Protein AF-A0A7I8VB66-F1 (afdb_monomer)

Mean predicted aligned error: 25.53 Å

Solvent-accessible surface area (backbone atoms only — not comparable to full-atom values): 64543 Å² total; per-residue (Å²): 106,70,71,56,50,54,50,50,53,54,42,41,76,72,72,50,61,94,85,61,55,70,86,65,44,53,62,53,51,50,53,50,50,54,50,51,52,48,54,49,48,53,50,53,50,49,50,53,51,53,50,51,51,50,51,50,52,53,52,49,52,48,51,55,49,53,52,50,51,52,53,50,51,50,52,51,51,50,51,50,50,53,54,48,51,54,48,53,52,50,54,55,48,50,52,50,28,53,53,30,42,74,72,69,37,54,85,45,38,76,44,59,70,70,55,38,50,49,49,54,50,51,51,50,49,52,53,50,51,51,49,50,50,52,53,51,52,58,70,75,66,79,88,67,97,76,49,64,70,59,52,50,51,51,49,49,50,52,50,48,48,52,50,48,52,50,48,50,52,48,49,50,52,47,48,56,49,49,54,51,48,52,52,47,49,52,50,50,52,50,50,50,49,54,50,53,50,51,51,50,52,50,50,51,53,49,53,49,50,52,49,51,51,50,51,52,49,51,53,48,51,51,48,52,48,48,52,49,46,63,63,53,76,61,77,83,87,88,87,89,83,86,85,83,87,85,89,87,90,90,85,89,88,91,90,88,75,92,75,54,66,66,60,47,54,51,51,49,58,50,48,51,52,48,51,51,53,48,51,54,50,50,54,48,54,53,48,51,54,49,54,52,49,54,56,51,52,53,52,49,53,53,50,51,54,52,50,51,53,48,51,53,52,52,53,53,50,50,55,51,49,56,50,51,52,52,50,50,53,48,53,53,51,52,48,52,54,49,51,53,51,49,54,52,51,53,49,53,53,50,56,50,49,52,48,51,51,50,51,52,51,50,51,52,50,52,50,56,50,50,52,53,48,51,53,47,55,53,48,52,52,51,51,54,48,51,52,48,53,50,50,53,49,52,51,48,51,50,50,54,49,54,50,52,50,50,52,50,50,50,57,49,52,52,51,50,51,56,47,50,54,49,51,50,51,52,50,51,54,49,50,53,50,49,51,56,49,48,52,51,48,50,54,49,48,55,55,48,50,59,50,49,56,60,45,51,64,51,52,65,68,61,74,75,74,79,83,86,74,78,96,70,78,92,87,80,90,84,70,84,88,77,74,84,88,81,85,76,88,84,83,82,90,81,88,77,92,65,76,64,59,64,62,50,54,59,49,52,54,51,53,52,51,52,52,52,51,51,50,55,50,50,55,51,52,54,52,50,50,54,49,52,51,50,52,52,50,51,52,54,50,50,52,51,54,52,49,54,51,49,57,49,51,54,49,55,51,49,54,49,51,54,52,49,52,53,50,50,53,49,51,53,53,50,52,52,52,51,54,50,52,52,52,51,51,53,53,49,54,50,52,52,53,53,50,51,51,51,50,55,52,52,50,53,51,52,49,52,52,50,52,53,55,48,53,54,50,55,50,54,51,52,54,52,50,50,54,50,52,53,50,52,51,52,54,50,53,49,51,55,51,52,54,53,52,53,56,57,52,55,66,68,60,75,79,76,84,94,71,91,72,67,63,74,67,51,56,56,55,50,51,54,54,47,54,55,48,50,53,52,46,52,52,51,52,51,50,50,51,52,50,49,54,52,48,51,57,47,49,55,50,48,53,53,53,51,50,52,48,53,53,50,52,54,50,52,53,50,52,52,55,52,49,53,54,48,52,52,51,50,52,54,50,51,53,51,48,54,55,48,49,57,48,49,53,54,49,48,55,50,49,50,56,51,49,52,52,47,51,54,49,52,52,48,48,52,52,50,49,53,51,48,54,48,51,51,50,48,50,49,50,52,52,49,50,49,49,49,52,54,48,54,58,52,46,77,75,54,79,87,72,77,99,78,66,80,80,69,56,65,63,52,60,57,49,55,51,51,53,50,55,50,52,55,50,52,54,53,50,51,55,48,49,54,51,51,51,52,53,49,52,53,50,51,53,50,52,52,52,52,52,51,52,51,49,53,53,50,51,53,50,49,54,52,52,50,53,50,51,53,52,53,53,51,55,50,51,53,50,51,52,53,51,52,52,53,50,51,54,49,53,54,50,54,52,52,51,52,55,53,53,54,53,53,53,55,54,51,52,56,52,55,57,58,60,72,73,69,84,85,87,86,90,73,81,71,72,53,49,60,60,48,46,52,49,47,47,53,47,46,54,49,48,49,51,49,48,53,50,48,49,53,49,49,50,52,49,50,52,52,48,52,51,50,48,52,51,49,52,53,51,50,51,54,50,52,51,51,51,51,51,50,51,54,50,51,53,52,50,51,52,51,52,52,54,50,51,55,50,53,52,52,50,52,52,49,54,50,51,50,50,51,54,51,52,50,51,52,53,51,52,53,52,52,53,49,52,54,51,51,52,51,50,52,52,50,51,54,50,53,52,51,52,50,51,50,51,51,51,50,52,51,51,50,53,50,49,55,50,50,51,52,52,51,53,50,51,48,54,51,50,52,48,52,52,50,52,50,50,52,49,51,51,50,53,48,52,50,49,51,49,50,51,49,50,48,50,50,49,51,67,72,52,80,82,70,81,91,88,80,88,83,89,82,84,89,85,85,79,90,85,78,79,89,82,80,85,88,83,85,91,78,87,80,89,81,90,80,83,89,78,93,74,91,75,84,89,82,94,84,132

Sequence (1151 aa):
MEKIEVIWTKLKERGIEEENEIDQLLPKLWQIINKLENEKSDIEEKHEIEMKEVENYVEHIRKLTDEREALTSDFEKENEALKQENRMLKESSDDIRTMLITENLNEIADSPVNEQIAYLLVERAKLFDDLQVIESSRADSVMDSKSEMHTEHLQSILDAERKRFEKELNEQRASIRIDKEEIKQAHEEEINSIISENEKMQNIINDQSQKINRYQEELKDIRDQNEKLQKKNLINEPRRGSLQGPQTPAALAAVLSSDDLDELKGKIKELDRENSKLSTKFNFTKKELKELKETTDEKIEDLEKTNNGLRNSVSQARCKVEELEADYAKVLEDKRRLEMRVEFAEKQMEDTYEREKMLSIQTKNLKSTGEKIKSRWQKDVNELRAELEEMDEELRVSKEETDSERNVKKGLEEKIKDLEDKIIKLKEDALLKEVTFEERLQSLIQRTSGLEDALKDKEILLETHEKDKILEVQDKEEQIKTLVEKLNEATVLKEDEIDSKLKIETKLSKLCEEKKLVLSKLDQQQDEFKSLEKEFQISKQNFKETFAKLEQSDKEKFDLVATLEEKQTRVEHLTKALSQLEEDNQALAKQLSETMVQHLEAEKSLQYEKEKNKEEREQIQKENHQFTEEKTQMSAEINVLVTKLGQLEEERKQSVETLQVEKRESEKKVRQLIDDLEESKDEYEQQIEHLSVKSDNLCDKLETTQKHLIEAETELQKCYAEIEKSQENYKAERDLRLELERKCDFIQVKLENTSEKKEELENHIDELETANQHLESELMMNTQTKKQTENLMEQRSADTTLALKNTQQELKELQEKSEQLQRDLTKTLVSLQDRETQLKELSVIKEDLQVKNKEVSSLKQQLSDEKSKRGVIFAENENINKELACLRQKESQTSAENCQLQKMLLDLEKRLENMKAQTVSVSSLRQSKEMEKQELHNKMINLEKQLESLENQNLSLVNSNEELSKKYDQLKEKTLLKLAKAKDTFTKEKAKLKSEIERLHSELKLSRSEYVSESSKWTENQVNVKAAADEKRELLLKVTEQEESIRDQGRNLSILQVRAKFLEDENSTLQERINSLSRQKHNLDRILKEYQAERERELNRSLSSAANITSLLPNKISPRSFSNPSTPSSPRGIAGKSRLTEDKEKEIAAT

Secondary structure (DSSP, 8-state):
-HHHHHHHHHHHHTT--TTS-HHHHHHHHHHHHHHHHHHHHHHHHHHHHHHHHHHHHHHHHHHHHHHHHHHHHHHHHHHHHHHHHHHHHHHHHHHHHHHHHHTT-HHHHTS-HHHHHHHHHHHHHHHHHHHHHHHHHHHH----TTSHHHHHHHHHHHHHHHHHHHHHHHHHHHHHHHHHHHHHHHHHHHHHHHHHHHHHHHHHHHHHHHHHHHHHHHHHHHHHHHHHHHHHSSS----------------------SSTHHHHHHHHHHHHHHHHHHHHHHHHHHHHHHHHHHHHHHHHHHHHHHHHHHHHHHHHHHHHHHHHHHHHHHHHHHHHHHHHHHHHHHHHHHHHHHHHHHHHHHHHHHHHHHHHHHHHHHHHHHHHHHHHHHHHHHHHHHHHHHHHHHHHHHHHHHHHHHHHHHHHHHHHHHHHHHHHHHHHHHHHHHHHHHHHHHHHHHHTTTTTSSSSS------SSSSSSSSSS-S----------STTTHHHHHHHHHHHHHHHHHHHHHHHHHHHHHHHHHHHHHHHHHHHHHHHHHHHHHHHHHHHHHHHHHHHHHHHHHHHHHHHHHHHHHHHHHHHHHHHHHHHHHHHHHHHHHHHHHHHHHHHHHHHHHHHHHHHHHHHHHHHHHHHHHHHHHHHHTT-----STHHHHHHHHHHHHHHHHHHHHHHHHHHHHHHHHHHHHHHHHHHHHHHHHHHHHHHHHHHHHHHHHHHHHHHHHHHHHHHHHHHHHHHHHHHHHHHHHHHHHHHHHHHHHHHHHHHHHHHHHHHHHHHHHHHHHHHHHTTS----TTSSHHHHHHHHHHHHHHHHHHHHHHHHHHHHHHHHHHHHHHHHHHHHHHHHHHHHHHHHHHHHHHHHHHHHHHHHHHHHHHHHHHHHHHHHHHHHHHHHHHHHHHHHHHHT------STTTHHHHHHHHHHHHHHHHHHHHHHHHHHHHHHHHHHHHHHHHHHHHHHHHHHHHHHHHHHHHHHHHHHHHHHHHHHHHHHHHHHHHHHHHHHHHHHHHHHHHHHHHHHHHHHHHHHHHHHHHHHHHHHHHHHHHHHHHHHHHHHHHHHHHHHHHHHHHHHHHHHHHHHHHHHHHHHHHSSS---------------------------------------------

Organism: NCBI:txid2664684

Structure (mmCIF, N/CA/C/O backbone):
data_AF-A0A7I8VB66-F1
#
_entry.id   AF-A0A7I8VB66-F1
#
loop_
_atom_site.group_PDB
_atom_site.id
_atom_site.type_symbol
_atom_site.label_atom_id
_atom_site.label_alt_id
_atom_site.label_comp_id
_atom_site.label_asym_id
_atom_site.label_entity_id
_atom_site.label_seq_id
_atom_site.pdbx_PDB_ins_code
_atom_site.Cartn_x
_atom_site.Cartn_y
_atom_site.Cartn_z
_atom_site.occupancy
_atom_site.B_iso_or_equiv
_atom_site.auth_seq_id
_atom_site.auth_comp_id
_atom_site.auth_asym_id
_atom_site.auth_atom_id
_atom_site.pdbx_PDB_model_num
ATOM 1 N N . MET A 1 1 ? -21.779 21.365 -65.910 1.00 56.09 1 MET A N 1
ATOM 2 C CA . MET A 1 1 ? -22.042 20.233 -66.820 1.00 56.09 1 MET A CA 1
ATOM 3 C C . MET A 1 1 ? -22.066 18.934 -66.034 1.00 56.09 1 MET A C 1
ATOM 5 O O . MET A 1 1 ? -23.140 18.382 -65.896 1.00 56.09 1 MET A O 1
ATOM 9 N N . GLU A 1 2 ? -20.980 18.557 -65.363 1.00 59.78 2 GLU A N 1
ATOM 10 C CA . GLU A 1 2 ? -20.873 17.309 -64.577 1.00 59.78 2 GLU A CA 1
ATOM 11 C C . GLU A 1 2 ? -21.979 17.105 -63.515 1.00 59.78 2 GLU A C 1
ATOM 13 O O . GLU A 1 2 ? -22.614 16.060 -63.456 1.00 59.78 2 GLU A O 1
ATOM 18 N N . LYS A 1 3 ? -22.320 18.141 -62.730 1.00 64.06 3 LYS A N 1
ATOM 19 C CA . LYS A 1 3 ? -23.443 18.063 -61.769 1.00 64.06 3 LYS A CA 1
ATOM 20 C C . LYS A 1 3 ? -24.808 17.867 -62.442 1.00 64.06 3 LYS A C 1
ATOM 22 O O . LYS A 1 3 ? -25.685 17.248 -61.854 1.00 64.06 3 LYS A O 1
ATOM 27 N N . ILE A 1 4 ? -24.989 18.406 -63.649 1.00 71.25 4 ILE A N 1
ATOM 28 C CA . ILE A 1 4 ? -26.240 18.284 -64.411 1.00 71.25 4 ILE A CA 1
ATOM 29 C C . ILE A 1 4 ? -26.340 16.879 -64.999 1.00 71.25 4 ILE A C 1
ATOM 31 O O . ILE A 1 4 ? -27.400 16.276 -64.898 1.00 71.25 4 ILE A O 1
ATOM 35 N N . GLU A 1 5 ? -25.239 16.331 -65.519 1.00 74.25 5 GLU A N 1
ATOM 36 C CA . GLU A 1 5 ? -25.182 14.934 -65.959 1.00 74.25 5 GLU A CA 1
ATOM 37 C C . GLU A 1 5 ? -25.497 13.979 -64.811 1.00 74.25 5 GLU A C 1
ATOM 39 O O . GLU A 1 5 ? -26.369 13.139 -64.968 1.00 74.25 5 GLU A O 1
ATOM 44 N N . VAL A 1 6 ? -24.905 14.158 -63.626 1.00 75.88 6 VAL A N 1
ATOM 45 C CA . VAL A 1 6 ? -25.205 13.311 -62.456 1.00 75.88 6 VAL A CA 1
ATOM 46 C C . VAL A 1 6 ? -26.680 13.389 -62.047 1.00 75.88 6 VAL A C 1
ATOM 48 O O . VAL A 1 6 ? -27.283 12.367 -61.717 1.00 75.88 6 VAL A O 1
ATOM 51 N N . ILE A 1 7 ? -27.280 14.583 -62.074 1.00 77.81 7 ILE A N 1
ATOM 52 C CA . ILE A 1 7 ? -28.716 14.748 -61.805 1.00 77.81 7 ILE A CA 1
ATOM 53 C C . ILE A 1 7 ? -29.539 14.028 -62.878 1.00 77.81 7 ILE A C 1
ATOM 55 O O . ILE A 1 7 ? -30.495 13.333 -62.542 1.00 77.81 7 ILE A O 1
ATOM 59 N N . TRP A 1 8 ? -29.147 14.140 -64.147 1.00 78.00 8 TRP A N 1
ATOM 60 C CA . TRP A 1 8 ? -29.839 13.494 -65.259 1.00 78.00 8 TRP A CA 1
ATOM 61 C C . TRP A 1 8 ? -29.769 11.968 -65.175 1.00 78.00 8 TRP A C 1
ATOM 63 O O . TRP A 1 8 ? -30.792 11.299 -65.305 1.00 78.00 8 TRP A O 1
ATOM 73 N N . THR A 1 9 ? -28.602 11.409 -64.847 1.00 80.25 9 THR A N 1
ATOM 74 C CA . THR A 1 9 ? -28.422 9.967 -64.641 1.00 80.25 9 THR A CA 1
ATOM 75 C C . THR A 1 9 ? -29.297 9.460 -63.496 1.00 80.25 9 THR A C 1
ATOM 77 O O . THR A 1 9 ? -29.998 8.465 -63.660 1.00 80.25 9 THR A O 1
ATOM 80 N N . LYS A 1 10 ? -29.360 10.190 -62.373 1.00 79.12 10 LYS A N 1
ATOM 81 C CA . LYS A 1 10 ? -30.215 9.829 -61.227 1.00 79.12 10 LYS A CA 1
ATOM 82 C C . LYS A 1 10 ? -31.711 9.926 -61.534 1.00 79.12 10 LYS A C 1
ATOM 84 O O . LYS A 1 10 ? -32.491 9.106 -61.052 1.00 79.12 10 LYS A O 1
ATOM 89 N N . LEU A 1 11 ? -32.131 10.917 -62.322 1.00 80.88 11 LEU A N 1
ATOM 90 C CA . LEU A 1 11 ? -33.522 11.026 -62.775 1.00 80.88 11 LEU A CA 1
ATOM 91 C C . LEU A 1 11 ? -33.886 9.861 -63.706 1.00 80.88 11 LEU A C 1
ATOM 93 O O . LEU A 1 11 ? -34.965 9.282 -63.565 1.00 80.88 11 LEU A O 1
ATOM 97 N N . LYS A 1 12 ? -32.955 9.456 -64.576 1.00 80.38 12 LYS A N 1
ATOM 98 C CA . LYS A 1 12 ? -33.111 8.304 -65.467 1.00 80.38 12 LYS A CA 1
ATOM 99 C C . LYS A 1 12 ? -33.205 6.981 -64.703 1.00 80.38 12 LYS A C 1
ATOM 101 O O . LYS A 1 12 ? -34.107 6.193 -64.967 1.00 80.38 12 LYS A O 1
ATOM 106 N N . GLU A 1 13 ? -32.357 6.773 -63.695 1.00 82.00 13 GLU A N 1
ATOM 107 C CA . GLU A 1 13 ? -32.423 5.613 -62.785 1.00 82.00 13 GLU A CA 1
ATOM 108 C C . GLU A 1 13 ? -33.748 5.541 -62.009 1.00 82.00 13 GLU A C 1
ATOM 110 O O . GLU A 1 13 ? -34.241 4.454 -61.711 1.00 82.00 13 GLU A O 1
ATOM 115 N N . ARG A 1 14 ? -34.367 6.694 -61.722 1.00 79.75 14 ARG A N 1
ATOM 116 C CA . ARG A 1 14 ? -35.687 6.789 -61.076 1.00 79.75 14 ARG A CA 1
ATOM 117 C C . ARG A 1 14 ? -36.862 6.735 -62.072 1.00 79.75 14 ARG A C 1
ATOM 119 O O . ARG A 1 14 ? -38.003 6.973 -61.675 1.00 79.75 14 ARG A O 1
ATOM 126 N N . GLY A 1 15 ? -36.610 6.374 -63.334 1.00 79.00 15 GLY A N 1
ATOM 127 C CA . GLY A 1 15 ? -37.636 6.084 -64.344 1.00 79.00 15 GLY A CA 1
ATOM 128 C C . GLY A 1 15 ? -38.181 7.305 -65.094 1.00 79.00 15 GLY A C 1
ATOM 129 O O . GLY A 1 15 ? -39.300 7.248 -65.618 1.00 79.00 15 GLY A O 1
ATOM 130 N N . ILE A 1 16 ? -37.431 8.414 -65.124 1.00 80.12 16 ILE A N 1
ATOM 131 C CA . ILE A 1 16 ? -37.715 9.572 -65.981 1.00 80.12 16 ILE A CA 1
ATOM 132 C C . ILE A 1 16 ? -36.884 9.448 -67.263 1.00 80.12 16 ILE A C 1
ATOM 134 O O . ILE A 1 16 ? -35.685 9.709 -67.278 1.00 80.12 16 ILE A O 1
ATOM 138 N N . GLU A 1 17 ? -37.536 9.031 -68.345 1.00 80.12 17 GLU A N 1
ATOM 139 C CA . GLU A 1 17 ? -36.963 8.986 -69.696 1.00 80.12 17 GLU A CA 1
ATOM 140 C C . GLU A 1 17 ? -37.306 10.264 -70.479 1.00 80.12 17 GLU A C 1
ATOM 142 O O . GLU A 1 17 ? -38.350 10.877 -70.237 1.00 80.12 17 GLU A O 1
ATOM 147 N N . GLU A 1 18 ? -36.447 10.644 -71.431 1.00 75.19 18 GLU A N 1
ATOM 148 C CA . GLU A 1 18 ? -36.572 11.860 -72.261 1.00 75.19 18 GLU A CA 1
ATOM 149 C C . GLU A 1 18 ? -37.839 11.899 -73.137 1.00 75.19 18 GLU A C 1
ATOM 151 O O . GLU A 1 18 ? -38.258 12.978 -73.546 1.00 75.19 18 GLU A O 1
ATOM 156 N N . GLU A 1 19 ? -38.475 10.751 -73.391 1.00 73.31 19 GLU A N 1
ATOM 157 C CA . GLU A 1 19 ? -39.644 10.623 -74.277 1.00 73.31 19 GLU A CA 1
ATOM 158 C C . GLU A 1 19 ? -41.003 10.765 -73.560 1.00 73.31 19 GLU A C 1
ATOM 160 O O . GLU A 1 19 ? -42.050 10.707 -74.203 1.00 73.31 19 GLU A O 1
ATOM 165 N N . ASN A 1 20 ? -41.028 10.955 -72.235 1.00 74.69 20 ASN A N 1
ATOM 166 C CA . ASN A 1 20 ? -42.288 11.081 -71.495 1.00 74.69 20 ASN A CA 1
ATOM 167 C C . ASN A 1 20 ? -42.969 12.441 -71.750 1.00 74.69 20 ASN A C 1
ATOM 169 O O . ASN A 1 20 ? -42.343 13.495 -71.637 1.00 74.69 20 ASN A O 1
ATOM 173 N N . GLU A 1 21 ? -44.279 12.436 -72.015 1.00 76.62 21 GLU A N 1
ATOM 174 C CA . GLU A 1 21 ? -45.074 13.666 -72.131 1.00 76.62 21 GLU A CA 1
ATOM 175 C C . GLU A 1 21 ? -45.091 14.459 -70.808 1.00 76.62 21 GLU A C 1
ATOM 177 O O . GLU A 1 21 ? -45.104 13.887 -69.714 1.00 76.62 21 GLU A O 1
ATOM 182 N N . ILE A 1 22 ? -45.128 15.795 -70.905 1.00 76.94 22 ILE A N 1
ATOM 183 C CA . ILE A 1 22 ? -45.029 16.729 -69.763 1.00 76.94 22 ILE A CA 1
ATOM 184 C C . ILE A 1 22 ? -46.065 16.419 -68.666 1.00 76.94 22 ILE A C 1
ATOM 186 O O . ILE A 1 22 ? -45.734 16.458 -67.478 1.00 76.94 22 ILE A O 1
ATOM 190 N N . ASP A 1 23 ? -47.283 16.027 -69.051 1.00 78.44 23 ASP A N 1
ATOM 191 C CA . ASP A 1 23 ? -48.373 15.701 -68.120 1.00 78.44 23 ASP A CA 1
ATOM 192 C C . ASP A 1 23 ? -48.104 14.429 -67.290 1.00 78.44 23 ASP A C 1
ATOM 194 O O . ASP A 1 23 ? -48.623 14.282 -66.183 1.00 78.44 23 ASP A O 1
ATOM 198 N N . GLN A 1 24 ? -47.246 13.524 -67.777 1.00 77.06 24 GLN A N 1
ATOM 199 C CA . GLN A 1 24 ? -46.827 12.312 -67.060 1.00 77.06 24 GLN A CA 1
ATOM 200 C C . GLN A 1 24 ? -45.548 12.529 -66.235 1.00 77.06 24 GLN A C 1
ATOM 202 O O . GLN A 1 24 ? -45.310 11.818 -65.253 1.00 77.06 24 GLN A O 1
ATOM 207 N N . LEU A 1 25 ? -44.729 13.515 -66.612 1.00 80.12 25 LEU A N 1
ATOM 208 C CA . LEU A 1 25 ? -43.494 13.874 -65.914 1.00 80.12 25 LEU A CA 1
ATOM 209 C C . LEU A 1 25 ? -43.757 14.600 -64.594 1.00 80.12 25 LEU A C 1
ATOM 211 O O . LEU A 1 25 ? -43.075 14.328 -63.605 1.00 80.12 25 LEU A O 1
ATOM 215 N N . LEU A 1 26 ? -44.751 15.492 -64.550 1.00 80.38 26 LEU A N 1
ATOM 216 C CA . LEU A 1 26 ? -44.993 16.343 -63.382 1.00 80.38 26 LEU A CA 1
ATOM 217 C C . LEU A 1 26 ? -45.338 15.547 -62.101 1.00 80.38 26 LEU A C 1
ATOM 219 O O . LEU A 1 26 ? -44.709 15.805 -61.072 1.00 80.38 26 LEU A O 1
ATOM 223 N N . PRO A 1 27 ? -46.236 14.536 -62.121 1.00 82.75 27 PRO A N 1
ATOM 224 C CA . PRO A 1 27 ? -46.526 13.732 -60.931 1.00 82.75 27 PRO A CA 1
ATOM 225 C C . PRO A 1 27 ? -45.334 12.877 -60.479 1.00 82.75 27 PRO A C 1
ATOM 227 O O . PRO A 1 27 ? -45.107 12.727 -59.279 1.00 82.75 27 PRO A O 1
ATOM 230 N N . LYS A 1 28 ? -44.547 12.338 -61.425 1.00 81.69 28 LYS A N 1
ATOM 231 C CA . LYS A 1 28 ? -43.340 11.546 -61.127 1.00 81.69 28 LYS A CA 1
ATOM 232 C C . LYS A 1 28 ? -42.242 12.409 -60.501 1.00 81.69 28 LYS A C 1
ATOM 234 O O . LYS A 1 28 ? -41.645 12.003 -59.508 1.00 81.69 28 LYS A O 1
ATOM 239 N N . LEU A 1 29 ? -42.014 13.612 -61.034 1.00 83.12 29 LEU A N 1
ATOM 240 C CA . LEU A 1 29 ? -41.083 14.585 -60.457 1.00 83.12 29 LEU A CA 1
ATOM 241 C C . LEU A 1 29 ? -41.515 15.001 -59.051 1.00 83.12 29 LEU A C 1
ATOM 243 O O . LEU A 1 29 ? -40.682 15.013 -58.152 1.00 83.12 29 LEU A O 1
ATOM 247 N N . TRP A 1 30 ? -42.806 15.260 -58.831 1.00 85.25 30 TRP A N 1
ATOM 248 C CA . TRP A 1 30 ? -43.319 15.598 -57.502 1.00 85.25 30 TRP A CA 1
ATOM 249 C C . TRP A 1 30 ? -43.159 14.444 -56.500 1.00 85.25 30 TRP A C 1
ATOM 251 O O . TRP A 1 30 ? -42.722 14.661 -55.374 1.00 85.25 30 TRP A O 1
ATOM 261 N N . GLN A 1 31 ? -43.404 13.195 -56.916 1.00 84.69 31 GLN A N 1
ATOM 262 C CA . GLN A 1 31 ? -43.119 12.019 -56.083 1.00 84.69 31 GLN A CA 1
ATOM 263 C C . GLN A 1 31 ? -41.629 11.873 -55.752 1.00 84.69 31 GLN A C 1
ATOM 265 O O . GLN A 1 31 ? -41.290 11.490 -54.635 1.00 84.69 31 GLN A O 1
ATOM 270 N N . ILE A 1 32 ? -40.737 12.155 -56.704 1.00 84.62 32 ILE A N 1
ATOM 271 C CA . ILE A 1 32 ? -39.287 12.110 -56.478 1.00 84.62 32 ILE A CA 1
ATOM 272 C C . ILE A 1 32 ? -38.851 13.227 -55.532 1.00 84.62 32 ILE A C 1
ATOM 274 O O . ILE A 1 32 ? -38.048 12.956 -54.645 1.00 84.62 32 ILE A O 1
ATOM 278 N N . ILE A 1 33 ? -39.389 14.439 -55.688 1.00 84.88 33 ILE A N 1
ATOM 279 C CA . ILE A 1 33 ? -39.122 15.567 -54.789 1.00 84.88 33 ILE A CA 1
ATOM 280 C C . ILE A 1 33 ? -39.576 15.218 -53.373 1.00 84.88 33 ILE A C 1
ATOM 282 O O . ILE A 1 33 ? -38.753 15.276 -52.471 1.00 84.88 33 ILE A O 1
ATOM 286 N N . ASN A 1 34 ? -40.803 14.725 -53.185 1.00 85.12 34 ASN A N 1
ATOM 287 C CA . ASN A 1 34 ? -41.283 14.321 -51.860 1.00 85.12 34 ASN A CA 1
ATOM 288 C C . ASN A 1 34 ? -40.441 13.187 -51.253 1.00 85.12 34 ASN A C 1
ATOM 290 O O . ASN A 1 34 ? -40.174 13.186 -50.056 1.00 85.12 34 ASN A O 1
ATOM 294 N N . LYS A 1 35 ? -39.993 12.214 -52.062 1.00 84.50 35 LYS A N 1
ATOM 295 C CA . LYS A 1 35 ? -39.074 11.167 -51.584 1.00 84.50 35 LYS A CA 1
ATOM 296 C C . LYS A 1 35 ? -37.725 11.742 -51.163 1.00 84.50 35 LYS A C 1
ATOM 298 O O . LYS A 1 35 ? -37.205 11.320 -50.143 1.00 84.50 35 LYS A O 1
ATOM 303 N N . LEU A 1 36 ? -37.173 12.692 -51.919 1.00 84.88 36 LEU A N 1
ATOM 304 C CA . LEU A 1 36 ? -35.918 13.363 -51.572 1.00 84.88 36 LEU A CA 1
ATOM 305 C C . LEU A 1 36 ? -36.068 14.267 -50.344 1.00 84.88 36 LEU A C 1
ATOM 307 O O . LEU A 1 36 ? -35.139 14.351 -49.552 1.00 84.88 36 LEU A O 1
ATOM 311 N N . GLU A 1 37 ? -37.212 14.928 -50.175 1.00 86.06 37 GLU A N 1
ATOM 312 C CA . GLU A 1 37 ? -37.521 15.724 -48.985 1.00 86.06 37 GLU A CA 1
ATOM 313 C C . GLU A 1 37 ? -37.635 14.836 -47.742 1.00 86.06 37 GLU A C 1
ATOM 315 O O . GLU A 1 37 ? -37.053 15.170 -46.714 1.00 86.06 37 GLU A O 1
ATOM 320 N N . ASN A 1 38 ? -38.276 13.669 -47.855 1.00 86.75 38 ASN A N 1
ATOM 321 C CA . ASN A 1 38 ? -38.321 12.682 -46.774 1.00 86.75 38 ASN A CA 1
ATOM 322 C C . ASN A 1 38 ? -36.933 12.081 -46.488 1.00 86.75 38 ASN A C 1
ATOM 324 O O . ASN A 1 38 ? -36.514 12.061 -45.340 1.00 86.75 38 ASN A O 1
ATOM 328 N N . GLU A 1 39 ? -36.177 11.669 -47.516 1.00 87.06 39 GLU A N 1
ATOM 329 C CA . GLU A 1 39 ? -34.798 11.168 -47.364 1.00 87.06 39 GLU A CA 1
ATOM 330 C C . GLU A 1 39 ? -33.891 12.222 -46.704 1.00 87.06 39 GLU A C 1
ATOM 332 O O . GLU A 1 39 ? -33.048 11.890 -45.874 1.00 87.06 39 GLU A O 1
ATOM 337 N N . LYS A 1 40 ? -34.071 13.504 -47.046 1.00 87.31 40 LYS A N 1
ATOM 338 C CA . LYS A 1 40 ? -33.360 14.617 -46.413 1.00 87.31 40 LYS A CA 1
ATOM 339 C C . LYS A 1 40 ? -33.763 14.774 -44.943 1.00 87.31 40 LYS A C 1
ATOM 341 O O . LYS A 1 40 ? -32.874 14.923 -44.113 1.00 87.31 40 LYS A O 1
ATOM 346 N N . SER A 1 41 ? -35.058 14.713 -44.632 1.00 89.56 41 SER A N 1
ATOM 347 C CA . SER A 1 41 ? -35.564 14.770 -43.254 1.00 89.56 41 SER A CA 1
ATOM 348 C C . SER A 1 41 ? -35.017 13.619 -42.403 1.00 89.56 41 SER A C 1
ATOM 350 O O . SER A 1 41 ? -34.564 13.857 -41.290 1.00 89.56 41 SER A O 1
ATOM 352 N N . ASP A 1 42 ? -34.981 12.396 -42.939 1.00 87.88 42 ASP A N 1
ATOM 353 C CA . ASP A 1 42 ? -34.438 11.222 -42.243 1.00 87.88 42 ASP A CA 1
ATOM 354 C C . ASP A 1 42 ? -32.928 11.367 -41.974 1.00 87.88 42 ASP A C 1
ATOM 356 O O . ASP A 1 42 ? -32.422 10.901 -40.953 1.00 87.88 42 ASP A O 1
ATOM 360 N N . ILE A 1 43 ? -32.183 11.997 -42.891 1.00 90.31 43 ILE A N 1
ATOM 361 C CA . ILE A 1 43 ? -30.755 12.294 -42.699 1.00 90.31 43 ILE A CA 1
ATOM 362 C C . ILE A 1 43 ? -30.564 13.389 -41.645 1.00 90.31 43 ILE A C 1
ATOM 364 O O . ILE A 1 43 ? -29.657 13.273 -40.826 1.00 90.31 43 ILE A O 1
ATOM 368 N N . GLU A 1 44 ? -31.397 14.432 -41.644 1.00 91.00 44 GLU A N 1
ATOM 369 C CA . GLU A 1 44 ? -31.360 15.490 -40.626 1.00 91.00 44 GLU A CA 1
ATOM 370 C C . GLU A 1 44 ? -31.681 14.930 -39.230 1.00 91.00 44 GLU A C 1
ATOM 372 O O . GLU A 1 44 ? -30.962 15.236 -38.281 1.00 91.00 44 GLU A O 1
ATOM 377 N N . GLU A 1 45 ? -32.673 14.040 -39.113 1.00 91.50 45 GLU A N 1
ATOM 378 C CA . GLU A 1 45 ? -33.009 13.357 -37.857 1.00 91.50 45 GLU A CA 1
ATOM 379 C C . GLU A 1 45 ? -31.868 12.444 -37.384 1.00 91.50 45 GLU A C 1
ATOM 381 O O . GLU A 1 45 ? -31.470 12.507 -36.220 1.00 91.50 45 GLU A O 1
ATOM 386 N N . LYS A 1 46 ? -31.276 11.645 -38.284 1.00 90.44 46 LYS A N 1
ATOM 387 C CA . LYS A 1 46 ? -30.100 10.821 -37.953 1.00 90.44 46 LYS A CA 1
ATOM 388 C C . LYS A 1 46 ? -28.918 11.668 -37.501 1.00 90.44 46 LYS A C 1
ATOM 390 O O . LYS A 1 46 ? -28.296 11.340 -36.499 1.00 90.44 46 LYS A O 1
ATOM 395 N N . HIS A 1 47 ? -28.647 12.772 -38.191 1.00 91.69 47 HIS A N 1
ATOM 396 C CA . HIS A 1 47 ? -27.584 13.694 -37.809 1.00 91.69 47 HIS A CA 1
ATOM 397 C C . HIS A 1 47 ? -27.867 14.352 -36.448 1.00 91.69 47 HIS A C 1
ATOM 399 O O . HIS A 1 47 ? -26.947 14.539 -35.660 1.00 91.69 47 HIS A O 1
ATOM 405 N N . GLU A 1 48 ? -29.121 14.681 -36.122 1.00 92.00 48 GLU A N 1
ATOM 406 C CA . GLU A 1 48 ? -29.482 15.202 -34.796 1.00 92.00 48 GLU A CA 1
ATOM 407 C C . GLU A 1 48 ? -29.278 14.156 -33.687 1.00 92.00 48 GLU A C 1
ATOM 409 O O . GLU A 1 48 ? -28.805 14.496 -32.601 1.00 92.00 48 GLU A O 1
ATOM 414 N N . ILE A 1 49 ? -29.592 12.885 -33.956 1.00 92.12 49 ILE A N 1
ATOM 415 C CA . ILE A 1 49 ? -29.346 11.777 -33.023 1.00 92.12 49 ILE A CA 1
ATOM 416 C C . ILE A 1 49 ? -27.841 11.573 -32.821 1.00 92.12 49 ILE A C 1
ATOM 418 O O . ILE A 1 49 ? -27.387 11.552 -31.679 1.00 92.12 49 ILE A O 1
ATOM 422 N N . GLU A 1 50 ? -27.061 11.508 -33.902 1.00 91.56 50 GLU A N 1
ATOM 423 C CA . GLU A 1 50 ? -25.599 11.384 -33.836 1.00 91.56 50 GLU A CA 1
ATOM 424 C C . GLU A 1 50 ? -24.969 12.566 -33.080 1.00 91.56 50 GLU A C 1
ATOM 426 O O . GLU A 1 50 ? -24.098 12.368 -32.234 1.00 91.56 50 GLU A O 1
ATOM 431 N N . MET A 1 51 ? -25.450 13.796 -33.297 1.00 91.50 51 MET A N 1
ATOM 432 C CA . MET A 1 51 ? -24.988 14.971 -32.550 1.00 91.50 51 MET A CA 1
ATOM 433 C C . MET A 1 51 ? -25.318 14.882 -31.055 1.00 91.50 51 MET A C 1
ATOM 435 O O . MET A 1 51 ? -24.459 15.202 -30.236 1.00 91.50 51 MET A O 1
ATOM 439 N N . LYS A 1 52 ? -26.510 14.397 -30.681 1.00 93.12 52 LYS A N 1
ATOM 440 C CA . LYS A 1 52 ? -26.872 14.156 -29.271 1.00 93.12 52 LYS A CA 1
ATOM 441 C C . LYS A 1 52 ? -26.013 13.065 -28.635 1.00 93.12 52 LYS A C 1
ATOM 443 O O . LYS A 1 52 ? -25.637 13.182 -27.472 1.00 93.12 52 LYS A O 1
ATOM 448 N N . GLU A 1 53 ? -25.682 12.010 -29.373 1.00 92.06 53 GLU A N 1
ATOM 449 C CA . GLU A 1 53 ? -24.768 10.969 -28.896 1.00 92.06 53 GLU A CA 1
ATOM 450 C C . GLU A 1 53 ? -23.360 11.530 -28.672 1.00 92.06 53 GLU A C 1
ATOM 452 O O . GLU A 1 53 ? -22.774 11.297 -27.615 1.00 92.06 53 GLU A O 1
ATOM 457 N N . VAL A 1 54 ? -22.843 12.340 -29.602 1.00 95.38 54 VAL A N 1
ATOM 458 C CA . VAL A 1 54 ? -21.557 13.037 -29.440 1.00 95.38 54 VAL A CA 1
ATOM 459 C C . VAL A 1 54 ? -21.584 13.975 -28.230 1.00 95.38 54 VAL A C 1
ATOM 461 O O . VAL A 1 54 ? -20.639 13.965 -27.443 1.00 95.38 54 VAL A O 1
ATOM 464 N N . GLU A 1 55 ? -22.657 14.742 -28.029 1.00 92.94 55 GLU A N 1
ATOM 465 C CA . GLU A 1 55 ? -22.828 15.593 -26.844 1.00 92.94 55 GLU A CA 1
ATOM 466 C C . GLU A 1 55 ? -22.815 14.773 -25.545 1.00 92.94 55 GLU A C 1
ATOM 468 O O . GLU A 1 55 ? -22.100 15.134 -24.606 1.00 92.94 55 GLU A O 1
ATOM 473 N N . ASN A 1 56 ? -23.503 13.627 -25.516 1.00 91.31 56 ASN A N 1
ATOM 474 C CA . ASN A 1 56 ? -23.494 12.709 -24.374 1.00 91.31 56 ASN A CA 1
ATOM 475 C C . ASN A 1 56 ? -22.094 12.125 -24.108 1.00 91.31 56 ASN A C 1
ATOM 477 O O . ASN A 1 56 ? -21.671 12.048 -22.952 1.00 91.31 56 ASN A O 1
ATOM 481 N N . TYR A 1 57 ? -21.344 11.745 -25.150 1.00 95.06 57 TYR A N 1
ATOM 482 C CA . TYR A 1 57 ? -19.961 11.277 -25.003 1.00 95.06 57 TYR A CA 1
ATOM 483 C C . TYR A 1 57 ? -19.035 12.384 -24.492 1.00 95.06 57 TYR A C 1
ATOM 485 O O . TYR A 1 57 ? -18.206 12.133 -23.618 1.00 95.06 57 TYR A O 1
ATOM 493 N N . VAL A 1 58 ? -19.193 13.616 -24.981 1.00 95.44 58 VAL A N 1
ATOM 494 C CA . VAL A 1 58 ? -18.431 14.776 -24.499 1.00 95.44 58 VAL A CA 1
ATOM 495 C C . VAL A 1 58 ? -18.753 15.070 -23.033 1.00 95.44 58 VAL A C 1
ATOM 497 O O . VAL A 1 58 ? -17.838 15.340 -22.256 1.00 95.44 58 VAL A O 1
ATOM 500 N N . GLU A 1 59 ? -20.020 14.985 -22.621 1.00 93.12 59 GLU A N 1
ATOM 501 C CA . GLU A 1 59 ? -20.404 15.161 -21.217 1.00 93.12 59 GLU A CA 1
ATOM 502 C C . GLU A 1 59 ? -19.840 14.043 -20.327 1.00 93.12 59 GLU A C 1
ATOM 504 O O . GLU A 1 59 ? -19.345 14.319 -19.233 1.00 93.12 59 GLU A O 1
ATOM 509 N N . HIS A 1 60 ? -19.841 12.794 -20.799 1.00 93.62 60 HIS A N 1
ATOM 510 C CA . HIS A 1 60 ? -19.228 11.681 -20.076 1.00 93.62 60 HIS A CA 1
ATOM 511 C C . HIS A 1 60 ? -17.709 11.855 -19.921 1.00 93.62 60 HIS A C 1
ATOM 513 O O . HIS A 1 60 ? -17.185 11.674 -18.824 1.00 93.62 60 HIS A O 1
ATOM 519 N N . ILE A 1 61 ? -17.008 12.287 -20.977 1.00 90.56 61 ILE A N 1
ATOM 520 C CA . ILE A 1 61 ? -15.572 12.601 -20.914 1.00 90.56 61 ILE A CA 1
ATOM 521 C C . ILE A 1 61 ? -15.306 13.743 -19.927 1.00 90.56 61 ILE A C 1
ATOM 523 O O . ILE A 1 61 ? -14.344 13.661 -19.165 1.00 90.56 61 ILE A O 1
ATOM 527 N N . ARG A 1 62 ? -16.153 14.784 -19.895 1.00 92.88 62 ARG A N 1
ATOM 528 C CA . ARG A 1 62 ? -16.042 15.865 -18.898 1.00 92.88 62 ARG A CA 1
ATOM 529 C C . ARG A 1 62 ? -16.182 15.331 -17.475 1.00 92.88 62 ARG A C 1
ATOM 531 O O . ARG A 1 62 ? -15.295 15.584 -16.675 1.00 92.88 62 ARG A O 1
ATOM 538 N N . LYS A 1 63 ? -17.201 14.512 -17.193 1.00 89.81 63 LYS A N 1
ATOM 539 C CA . LYS A 1 63 ? -17.387 13.889 -15.867 1.00 89.81 63 LYS A CA 1
ATOM 540 C C . LYS A 1 63 ? -16.184 13.039 -15.450 1.00 89.81 63 LYS A C 1
ATOM 542 O O . LYS A 1 63 ? -15.688 13.207 -14.345 1.00 89.81 63 LYS A O 1
ATOM 547 N N . LEU A 1 64 ? -15.659 12.199 -16.346 1.00 90.44 64 LEU A N 1
ATOM 548 C CA . LEU A 1 64 ? -14.452 11.406 -16.073 1.00 90.44 64 LEU A CA 1
ATOM 549 C C . LEU A 1 64 ? -13.208 12.280 -15.847 1.00 90.44 64 LEU A C 1
ATOM 551 O O . LEU A 1 64 ? -12.317 11.909 -15.084 1.00 90.44 64 LEU A O 1
ATOM 555 N N . THR A 1 65 ? -13.128 13.431 -16.519 1.00 91.75 65 THR A N 1
ATOM 556 C CA . THR A 1 65 ? -12.034 14.392 -16.328 1.00 91.75 65 THR A CA 1
ATOM 557 C C . THR A 1 65 ? -12.143 15.063 -14.961 1.00 91.75 65 THR A C 1
ATOM 559 O O . THR A 1 65 ? -11.158 15.071 -14.228 1.00 91.75 65 THR A O 1
ATOM 562 N N . ASP A 1 66 ? -13.338 15.511 -14.572 1.00 91.44 66 ASP A N 1
ATOM 563 C CA . ASP A 1 66 ? -13.605 16.107 -13.258 1.00 91.44 66 ASP A CA 1
ATOM 564 C C . ASP A 1 66 ? -13.338 15.101 -12.119 1.00 91.44 66 ASP A C 1
ATOM 566 O O . ASP A 1 66 ? -12.713 15.441 -11.115 1.00 91.44 66 ASP A O 1
ATOM 570 N N . GLU A 1 67 ? -13.742 13.835 -12.283 1.00 91.94 67 GLU A N 1
ATOM 571 C CA . GLU A 1 67 ? -13.457 12.752 -11.328 1.00 91.94 67 GLU A CA 1
ATOM 572 C C . GLU A 1 67 ? -11.950 12.480 -11.199 1.00 91.94 67 GLU A C 1
ATOM 574 O O . GLU A 1 67 ? -11.434 12.316 -10.091 1.00 91.94 67 GLU A O 1
ATOM 579 N N . ARG A 1 68 ? -11.214 12.480 -12.319 1.00 95.50 68 ARG A N 1
ATOM 580 C CA . ARG A 1 68 ? -9.751 12.338 -12.315 1.00 95.50 68 ARG A CA 1
ATOM 581 C C . ARG A 1 68 ? -9.069 13.519 -11.622 1.00 95.50 68 ARG A C 1
ATOM 583 O O . ARG A 1 68 ? -8.106 13.303 -10.884 1.00 95.50 68 ARG A O 1
ATOM 590 N N . GLU A 1 69 ? -9.526 14.745 -11.859 1.00 91.25 69 GLU A N 1
ATOM 591 C CA . GLU A 1 69 ? -8.995 15.947 -11.205 1.00 91.25 69 GLU A CA 1
ATOM 592 C C . GLU A 1 69 ? -9.278 15.938 -9.698 1.00 91.25 69 GLU A C 1
ATOM 594 O O . GLU A 1 69 ? -8.371 16.209 -8.909 1.00 91.25 69 GLU A O 1
ATOM 599 N N . ALA A 1 70 ? -10.481 15.531 -9.281 1.00 92.56 70 ALA A N 1
ATOM 600 C CA . ALA A 1 70 ? -10.830 15.364 -7.872 1.00 92.56 70 ALA A CA 1
ATOM 601 C C . ALA A 1 70 ? -9.936 14.320 -7.179 1.00 92.56 70 ALA A C 1
ATOM 603 O O . ALA A 1 70 ? -9.345 14.614 -6.141 1.00 92.56 70 ALA A O 1
ATOM 604 N N . LEU A 1 71 ? -9.749 13.145 -7.795 1.00 92.44 71 LEU A N 1
ATOM 605 C CA . LEU A 1 71 ? -8.844 12.109 -7.282 1.00 92.44 71 LEU A CA 1
ATOM 606 C C . LEU A 1 71 ? -7.391 12.589 -7.206 1.00 92.44 71 LEU A C 1
ATOM 608 O O . LEU A 1 71 ? -6.694 12.302 -6.236 1.00 92.44 71 LEU A O 1
ATOM 612 N N . THR A 1 72 ? -6.928 13.334 -8.213 1.00 90.19 72 THR A N 1
ATOM 613 C CA . THR A 1 72 ? -5.570 13.899 -8.216 1.00 90.19 72 THR A CA 1
ATOM 614 C C . THR A 1 72 ? -5.403 14.900 -7.071 1.00 90.19 72 THR A C 1
ATOM 616 O O . THR A 1 72 ? -4.417 14.830 -6.343 1.00 90.19 72 THR A O 1
ATOM 619 N N . SER A 1 73 ? -6.397 15.765 -6.846 1.00 92.81 73 SER A N 1
ATOM 620 C CA . SER A 1 73 ? -6.395 16.714 -5.728 1.00 92.81 73 SER A CA 1
ATOM 621 C C . SER A 1 73 ? -6.378 16.018 -4.365 1.00 92.81 73 SER A C 1
ATOM 623 O O . SER A 1 73 ? -5.687 16.469 -3.451 1.00 92.81 73 SER A O 1
ATOM 625 N N . ASP A 1 74 ? -7.108 14.915 -4.207 1.00 87.94 74 ASP A N 1
ATOM 626 C CA . ASP A 1 74 ? -7.125 14.169 -2.949 1.00 87.94 74 ASP A CA 1
ATOM 627 C C . ASP A 1 74 ? -5.803 13.430 -2.700 1.00 87.94 74 ASP A C 1
ATOM 629 O O . ASP A 1 74 ? -5.293 13.480 -1.579 1.00 87.94 74 ASP A O 1
ATOM 633 N N . PHE A 1 75 ? -5.170 12.870 -3.738 1.00 89.75 75 PHE A N 1
ATOM 634 C CA . PHE A 1 75 ? -3.813 12.323 -3.623 1.00 89.75 75 PHE A CA 1
ATOM 635 C C . PHE A 1 75 ? -2.768 13.390 -3.289 1.00 89.75 75 PHE A C 1
ATOM 637 O O . PHE A 1 75 ? -1.853 13.127 -2.511 1.00 89.75 75 PHE A O 1
ATOM 644 N N . GLU A 1 76 ? -2.883 14.601 -3.836 1.00 90.44 76 GLU A N 1
ATOM 645 C CA . GLU A 1 76 ? -1.994 15.712 -3.482 1.00 90.44 76 GLU A CA 1
ATOM 646 C C . GLU A 1 76 ? -2.146 16.113 -2.007 1.00 90.44 76 GLU A C 1
ATOM 648 O O . GLU A 1 76 ? -1.141 16.307 -1.318 1.00 90.44 76 GLU A O 1
ATOM 653 N N . LYS A 1 77 ? -3.383 16.171 -1.490 1.00 91.00 77 LYS A N 1
ATOM 654 C CA . LYS A 1 77 ? -3.646 16.440 -0.065 1.00 91.00 77 LYS A CA 1
ATOM 655 C C . LYS A 1 77 ? -3.108 15.333 0.838 1.00 91.00 77 LYS A C 1
ATOM 657 O O . LYS A 1 77 ? -2.493 15.642 1.856 1.00 91.00 77 LYS A O 1
ATOM 662 N N . GLU A 1 78 ? -3.323 14.068 0.480 1.00 92.31 78 GLU A N 1
ATOM 663 C CA . GLU A 1 78 ? -2.809 12.919 1.234 1.00 92.31 78 GLU A CA 1
ATOM 664 C C . GLU A 1 78 ? -1.276 12.910 1.247 1.00 92.31 78 GLU A C 1
ATOM 666 O O . GLU A 1 78 ? -0.660 12.749 2.298 1.00 92.31 78 GLU A O 1
ATOM 671 N N . ASN A 1 79 ? -0.644 13.181 0.104 1.00 88.19 79 ASN A N 1
ATOM 672 C CA . ASN A 1 79 ? 0.808 13.269 0.005 1.00 88.19 79 ASN A CA 1
ATOM 673 C C . ASN A 1 79 ? 1.364 14.422 0.863 1.00 88.19 79 ASN A C 1
ATOM 675 O O . ASN A 1 79 ? 2.374 14.250 1.545 1.00 88.19 79 ASN A O 1
ATOM 679 N N . GLU A 1 80 ? 0.695 15.580 0.912 1.00 92.38 80 GLU A N 1
ATOM 680 C CA . GLU A 1 80 ? 1.102 16.647 1.834 1.00 92.38 80 GLU A CA 1
ATOM 681 C C . GLU A 1 80 ? 0.872 16.307 3.310 1.00 92.38 80 GLU A C 1
ATOM 683 O O . GLU A 1 80 ? 1.721 16.641 4.141 1.00 92.38 80 GLU A O 1
ATOM 688 N N . ALA A 1 81 ? -0.199 15.587 3.651 1.00 90.38 81 ALA A N 1
ATOM 689 C CA . ALA A 1 81 ? -0.404 15.080 5.008 1.00 90.38 81 ALA A CA 1
ATOM 690 C C . ALA A 1 81 ? 0.718 14.105 5.416 1.00 90.38 81 ALA A C 1
ATOM 692 O O . ALA A 1 81 ? 1.330 14.280 6.470 1.00 90.38 81 ALA A O 1
ATOM 693 N N . LEU A 1 82 ? 1.083 13.161 4.543 1.00 89.69 82 LEU A N 1
ATOM 694 C CA . LEU A 1 82 ? 2.188 12.220 4.770 1.00 89.69 82 LEU A CA 1
ATOM 695 C C . LEU A 1 82 ? 3.551 12.922 4.858 1.00 89.69 82 LEU A C 1
ATOM 697 O O . LEU A 1 82 ? 4.415 12.519 5.640 1.00 89.69 82 LEU A O 1
ATOM 701 N N . LYS A 1 83 ? 3.777 13.997 4.093 1.00 91.56 83 LYS A N 1
ATOM 702 C CA . LYS A 1 83 ? 4.988 14.829 4.226 1.00 91.56 83 LYS A CA 1
ATOM 703 C C . LYS A 1 83 ? 5.022 15.602 5.543 1.00 91.56 83 LYS A C 1
ATOM 705 O O . LYS A 1 83 ? 6.113 15.869 6.050 1.00 91.56 83 LYS A O 1
ATOM 710 N N . GLN A 1 84 ? 3.875 16.018 6.077 1.00 89.75 84 GLN A N 1
ATOM 711 C CA . GLN A 1 84 ? 3.794 16.647 7.399 1.00 89.75 84 GLN A CA 1
ATOM 712 C C . GLN A 1 84 ? 4.042 15.623 8.509 1.00 89.75 84 GLN A C 1
ATOM 714 O O . GLN A 1 84 ? 4.863 15.881 9.384 1.00 89.75 84 GLN A O 1
ATOM 719 N N . GLU A 1 85 ? 3.437 14.438 8.430 1.00 91.25 85 GLU A N 1
ATOM 720 C CA . GLU A 1 85 ? 3.674 13.344 9.378 1.00 91.25 85 GLU A CA 1
ATOM 721 C C . GLU A 1 85 ? 5.147 12.910 9.387 1.00 91.25 85 GLU A C 1
ATOM 723 O O . GLU A 1 85 ? 5.763 12.829 10.447 1.00 91.25 85 GLU A O 1
ATOM 728 N N . ASN A 1 86 ? 5.769 12.758 8.213 1.00 83.69 86 ASN A N 1
ATOM 729 C CA . ASN A 1 86 ? 7.204 12.479 8.116 1.00 83.69 86 ASN A CA 1
ATOM 730 C C . ASN A 1 86 ? 8.077 13.587 8.725 1.00 83.69 86 ASN A C 1
ATOM 732 O O . ASN A 1 86 ? 9.150 13.296 9.251 1.00 83.69 86 ASN A O 1
ATOM 736 N N . ARG A 1 87 ? 7.655 14.856 8.654 1.00 87.44 87 ARG A N 1
ATOM 737 C CA . ARG A 1 87 ? 8.359 15.958 9.329 1.00 87.44 87 ARG A CA 1
ATOM 738 C C . ARG A 1 87 ? 8.229 15.850 10.848 1.00 87.44 87 ARG A C 1
ATOM 740 O O . ARG A 1 87 ? 9.248 15.917 11.523 1.00 87.44 87 ARG A O 1
ATOM 747 N N . MET A 1 88 ? 7.028 15.580 11.359 1.00 83.12 88 MET A N 1
ATOM 748 C CA . MET A 1 88 ? 6.790 15.362 12.792 1.00 83.12 88 MET A CA 1
ATOM 749 C C . MET A 1 88 ? 7.584 14.164 13.337 1.00 83.12 88 MET A C 1
ATOM 751 O O . MET A 1 88 ? 8.178 14.247 14.409 1.00 83.12 88 MET A O 1
ATOM 755 N N . LEU A 1 89 ? 7.646 13.058 12.587 1.00 82.19 89 LEU A N 1
ATOM 756 C CA . LEU A 1 89 ? 8.436 11.882 12.963 1.00 82.19 89 LEU A CA 1
ATOM 757 C C . LEU A 1 89 ? 9.942 12.176 12.970 1.00 82.19 89 LEU A C 1
ATOM 759 O O . LEU A 1 89 ? 10.649 11.696 13.854 1.00 82.19 89 LEU A O 1
ATOM 763 N N . LYS A 1 90 ? 10.439 12.995 12.033 1.00 83.00 90 LYS A N 1
ATOM 764 C CA . LYS A 1 90 ? 11.836 13.460 12.044 1.00 83.00 90 LYS A CA 1
ATOM 765 C C . LYS A 1 90 ? 12.141 14.343 13.251 1.00 83.00 90 LYS A C 1
ATOM 767 O O . LYS A 1 90 ? 13.156 14.122 13.896 1.00 83.00 90 LYS A O 1
ATOM 772 N N . GLU A 1 91 ? 11.253 15.273 13.595 1.00 84.50 91 GLU A N 1
ATOM 773 C CA . GLU A 1 91 ? 11.404 16.108 14.795 1.00 84.50 91 GLU A CA 1
ATOM 774 C C . GLU A 1 91 ? 11.419 15.254 16.075 1.00 84.50 91 GLU A C 1
ATOM 776 O O . GLU A 1 91 ? 12.298 15.418 16.918 1.00 84.50 91 GLU A O 1
ATOM 781 N N . SER A 1 92 ? 10.535 14.256 16.180 1.00 81.25 92 SER A N 1
ATOM 782 C CA . SER A 1 92 ? 10.561 13.298 17.295 1.00 81.25 92 SER A CA 1
ATOM 783 C C . SER A 1 92 ? 11.836 12.445 17.320 1.00 81.25 92 SER A C 1
ATOM 785 O O . SER A 1 92 ? 12.292 12.061 18.397 1.00 81.25 92 SER A O 1
ATOM 787 N N . SER A 1 93 ? 12.409 12.119 16.158 1.00 83.94 93 SER A N 1
ATOM 788 C CA . SER A 1 93 ? 13.690 11.412 16.066 1.00 83.94 93 SER A CA 1
ATOM 789 C C . SER A 1 93 ? 14.852 12.287 16.537 1.00 83.94 93 SER A C 1
ATOM 791 O O . SER A 1 93 ? 15.769 11.779 17.181 1.00 83.94 93 SER A O 1
ATOM 793 N N . ASP A 1 94 ? 14.819 13.587 16.244 1.00 85.75 94 ASP A N 1
ATOM 794 C CA . ASP A 1 94 ? 15.814 14.539 16.734 1.00 85.75 94 ASP A CA 1
ATOM 795 C C . ASP A 1 94 ? 15.720 14.697 18.259 1.00 85.75 94 ASP A C 1
ATOM 797 O O . ASP A 1 94 ? 16.749 14.715 18.935 1.00 85.75 94 ASP A O 1
ATOM 801 N N . ASP A 1 95 ? 14.512 14.697 18.832 1.00 86.31 95 ASP A N 1
ATOM 802 C CA . ASP A 1 95 ? 14.326 14.674 20.287 1.00 86.31 95 ASP A CA 1
ATOM 803 C C . ASP A 1 95 ? 14.943 13.412 20.917 1.00 86.31 95 ASP A C 1
ATOM 805 O O . ASP A 1 95 ? 15.684 13.514 21.897 1.00 86.31 95 ASP A O 1
ATOM 809 N N . ILE A 1 96 ? 14.727 12.228 20.329 1.00 85.62 96 ILE A N 1
ATOM 810 C CA . ILE A 1 96 ? 15.358 10.972 20.782 1.00 85.62 96 ILE A CA 1
ATOM 811 C C . ILE A 1 96 ? 16.883 11.064 20.697 1.00 85.62 96 ILE A C 1
ATOM 813 O O . ILE A 1 96 ? 17.574 10.717 21.656 1.00 85.62 96 ILE A O 1
ATOM 817 N N . ARG A 1 97 ? 17.416 11.607 19.598 1.00 88.25 97 ARG A N 1
ATOM 818 C CA . ARG A 1 97 ? 18.852 11.852 19.436 1.00 88.25 97 ARG A CA 1
ATOM 819 C C . ARG A 1 97 ? 19.392 12.777 20.525 1.00 88.25 97 ARG A C 1
ATOM 821 O O . ARG A 1 97 ? 20.429 12.476 21.112 1.00 88.25 97 ARG A O 1
ATOM 828 N N . THR A 1 98 ? 18.689 13.863 20.853 1.00 88.62 98 THR A N 1
ATOM 829 C CA . THR A 1 98 ? 19.108 14.748 21.953 1.00 88.62 98 THR A CA 1
ATOM 830 C C . THR A 1 98 ? 19.060 14.050 23.310 1.00 88.62 98 THR A C 1
ATOM 832 O O . THR A 1 98 ? 19.985 14.236 24.098 1.00 88.62 98 THR A O 1
ATOM 835 N N . MET A 1 99 ? 18.055 13.205 23.570 1.00 87.25 99 MET A N 1
ATOM 836 C CA . MET A 1 99 ? 17.970 12.421 24.806 1.00 87.25 99 MET A CA 1
ATOM 837 C C . MET A 1 99 ? 19.123 11.413 24.927 1.00 87.25 99 MET A C 1
ATOM 839 O O . MET A 1 99 ? 19.753 11.321 25.980 1.00 87.25 99 MET A O 1
ATOM 843 N N . LEU A 1 100 ? 19.466 10.714 23.841 1.00 90.75 100 LEU A N 1
ATOM 844 C CA . LEU A 1 100 ? 20.616 9.804 23.805 1.00 90.75 100 LEU A CA 1
ATOM 845 C C . LEU A 1 100 ? 21.934 10.547 24.068 1.00 90.75 100 LEU A C 1
ATOM 847 O O . LEU A 1 100 ? 22.758 10.075 24.848 1.00 90.75 100 LEU A O 1
ATOM 851 N N . ILE A 1 101 ? 22.105 11.744 23.497 1.00 90.06 101 ILE A N 1
ATOM 852 C CA . ILE A 1 101 ? 23.267 12.605 23.772 1.00 90.06 101 ILE A CA 1
ATOM 853 C C . ILE A 1 101 ? 23.305 13.021 25.250 1.00 90.06 101 ILE A C 1
ATOM 855 O O . ILE A 1 101 ? 24.370 12.991 25.868 1.00 90.06 101 ILE A O 1
ATOM 859 N N . THR A 1 102 ? 22.163 13.386 25.847 1.00 89.50 102 THR A N 1
ATOM 860 C CA . THR A 1 102 ? 22.118 13.778 27.268 1.00 89.50 102 THR A CA 1
ATOM 861 C C . THR A 1 102 ? 22.466 12.637 28.220 1.00 89.50 102 THR A C 1
ATOM 863 O O . THR A 1 102 ? 23.062 12.894 29.263 1.00 89.50 102 THR A O 1
ATOM 866 N N . GLU A 1 103 ? 22.171 11.394 27.840 1.00 89.25 103 GLU A N 1
ATOM 867 C CA . GLU A 1 103 ? 22.519 10.182 28.595 1.00 89.25 103 GLU A CA 1
ATOM 868 C C . GLU A 1 103 ? 23.933 9.651 28.263 1.00 89.25 103 GLU A C 1
ATOM 870 O O . GLU A 1 103 ? 24.283 8.531 28.628 1.00 89.25 103 GLU A O 1
ATOM 875 N N . ASN A 1 104 ? 24.778 10.448 27.588 1.00 88.81 104 ASN A N 1
ATOM 876 C CA . ASN A 1 104 ? 26.136 10.085 27.145 1.00 88.81 104 ASN A CA 1
ATOM 877 C C . ASN A 1 104 ? 26.213 8.911 26.142 1.00 88.81 104 ASN A C 1
ATOM 879 O O . ASN A 1 104 ? 27.286 8.341 25.941 1.00 88.81 104 ASN A O 1
ATOM 883 N N . LEU A 1 105 ? 25.127 8.592 25.435 1.00 90.50 105 LEU A N 1
ATOM 884 C CA . LEU A 1 105 ? 25.080 7.572 24.377 1.00 90.50 105 LEU A CA 1
ATOM 885 C C . LEU A 1 105 ? 25.366 8.176 22.989 1.00 90.50 105 LEU A C 1
ATOM 887 O O . LEU A 1 105 ? 24.665 7.908 22.013 1.00 90.50 105 LEU A O 1
ATOM 891 N N . ASN A 1 106 ? 26.408 9.008 22.890 1.00 88.81 106 ASN A N 1
ATOM 892 C CA . ASN A 1 106 ? 26.726 9.785 21.680 1.00 88.81 106 ASN A CA 1
ATOM 893 C C . ASN A 1 106 ? 27.015 8.910 20.449 1.00 88.81 106 ASN A C 1
ATOM 895 O O . ASN A 1 106 ? 26.698 9.299 19.332 1.00 88.81 106 ASN A O 1
ATOM 899 N N . GLU A 1 107 ? 27.596 7.727 20.655 1.00 87.06 107 GLU A N 1
ATOM 900 C CA . GLU A 1 107 ? 27.935 6.790 19.575 1.00 87.06 107 GLU A CA 1
ATOM 901 C C . GLU A 1 107 ? 26.687 6.177 18.919 1.00 87.06 107 GLU A C 1
ATOM 903 O O . GLU A 1 107 ? 26.718 5.822 17.745 1.00 87.06 107 GLU A O 1
ATOM 908 N N . ILE A 1 108 ? 25.576 6.103 19.660 1.00 88.44 108 ILE A N 1
ATOM 909 C CA . ILE A 1 108 ? 24.288 5.580 19.180 1.00 88.44 108 ILE A CA 1
ATOM 910 C C . ILE A 1 108 ? 23.381 6.717 18.711 1.00 88.44 108 ILE A C 1
ATOM 912 O O . ILE A 1 108 ? 22.567 6.529 17.820 1.00 88.44 108 ILE A O 1
ATOM 916 N N . ALA A 1 109 ? 23.536 7.923 19.254 1.00 87.25 109 ALA A N 1
ATOM 917 C CA . ALA A 1 109 ? 22.731 9.077 18.865 1.00 87.25 109 ALA A CA 1
ATOM 918 C C . ALA A 1 109 ? 22.796 9.392 17.353 1.00 87.25 109 ALA A C 1
ATOM 920 O O . ALA A 1 109 ? 21.823 9.886 16.782 1.00 87.25 109 ALA A O 1
ATOM 921 N N . ASP A 1 110 ? 23.917 9.078 16.700 1.00 87.25 110 ASP A N 1
ATOM 922 C CA . ASP A 1 110 ? 24.130 9.313 15.267 1.00 87.25 110 ASP A CA 1
ATOM 923 C C . ASP A 1 110 ? 23.833 8.085 14.384 1.00 87.25 110 ASP A C 1
ATOM 925 O O . ASP A 1 110 ? 23.924 8.177 13.157 1.00 87.25 110 ASP A O 1
ATOM 929 N N . SER A 1 111 ? 23.456 6.945 14.976 1.00 87.81 111 SER A N 1
ATOM 930 C CA . SER A 1 111 ? 23.088 5.734 14.237 1.00 87.81 111 SER A CA 1
ATOM 931 C C . SER A 1 111 ? 21.634 5.806 13.731 1.00 87.81 111 SER A C 1
ATOM 933 O O . SER A 1 111 ? 20.828 6.576 14.263 1.00 87.81 111 SER A O 1
ATOM 935 N N . PRO A 1 112 ? 21.252 5.069 12.669 1.00 87.25 112 PRO A N 1
ATOM 936 C CA . PRO A 1 112 ? 19.866 5.023 12.200 1.00 87.25 112 PRO A CA 1
ATOM 937 C C . PRO A 1 112 ? 18.909 4.558 13.309 1.00 87.25 112 PRO A C 1
ATOM 939 O O . PRO A 1 112 ? 19.251 3.695 14.108 1.00 87.25 112 PRO A O 1
ATOM 942 N N . VAL A 1 113 ? 17.671 5.070 13.324 1.00 83.00 113 VAL A N 1
ATOM 943 C CA . VAL A 1 113 ? 16.663 4.802 14.379 1.00 83.00 113 VAL A CA 1
ATOM 944 C C . VAL A 1 113 ? 16.487 3.308 14.679 1.00 83.00 113 VAL A C 1
ATOM 946 O O . VAL A 1 113 ? 16.341 2.920 15.833 1.00 83.00 113 VAL A O 1
ATOM 949 N N . ASN A 1 114 ? 16.563 2.447 13.663 1.00 84.88 114 ASN A N 1
ATOM 950 C CA . ASN A 1 114 ? 16.482 0.996 13.852 1.00 84.88 114 ASN A CA 1
ATOM 951 C C . ASN A 1 114 ? 17.654 0.436 14.675 1.00 84.88 114 ASN A C 1
ATOM 953 O O . ASN A 1 114 ? 17.458 -0.468 15.482 1.00 84.88 114 ASN A O 1
ATOM 957 N N . GLU A 1 115 ? 18.856 0.978 14.497 1.00 86.25 115 GLU A N 1
ATOM 958 C CA . GLU A 1 115 ? 20.052 0.617 15.260 1.00 86.25 115 GLU A CA 1
ATOM 959 C C . GLU A 1 115 ? 20.008 1.215 16.672 1.00 86.25 115 GLU A C 1
ATOM 961 O O . GLU A 1 115 ? 20.351 0.525 17.629 1.00 86.25 115 GLU A O 1
ATOM 966 N N . GLN A 1 116 ? 19.471 2.432 16.831 1.00 87.94 116 GLN A N 1
ATOM 967 C CA . GLN A 1 116 ? 19.172 3.008 18.149 1.00 87.94 116 GLN A CA 1
ATOM 968 C C . GLN A 1 116 ? 18.203 2.120 18.941 1.00 87.94 116 GLN A C 1
ATOM 970 O O . GLN A 1 116 ? 18.456 1.796 20.101 1.00 87.94 116 GLN A O 1
ATOM 975 N N . ILE A 1 117 ? 17.114 1.675 18.304 1.00 85.69 117 ILE A N 1
ATOM 976 C CA . ILE A 1 117 ? 16.125 0.772 18.906 1.00 85.69 117 ILE A CA 1
ATOM 977 C C . ILE A 1 117 ? 16.762 -0.581 19.232 1.00 85.69 117 ILE A C 1
ATOM 979 O O . ILE A 1 117 ? 16.559 -1.092 20.331 1.00 85.69 117 ILE A O 1
ATOM 983 N N . ALA A 1 118 ? 17.544 -1.157 18.316 1.00 88.88 118 ALA A N 1
ATOM 984 C CA . ALA A 1 118 ? 18.226 -2.426 18.551 1.00 88.88 118 ALA A CA 1
ATOM 985 C C . ALA A 1 118 ? 19.188 -2.335 19.744 1.00 88.88 118 ALA A C 1
ATOM 987 O O . ALA A 1 118 ? 19.144 -3.193 20.623 1.00 88.88 118 ALA A O 1
ATOM 988 N N . TYR A 1 119 ? 19.987 -1.267 19.827 1.00 91.06 119 TYR A N 1
ATOM 989 C CA . TYR A 1 119 ? 20.894 -1.034 20.947 1.00 91.06 119 TYR A CA 1
ATOM 990 C C . TYR A 1 119 ? 20.137 -0.893 22.273 1.00 91.06 119 TYR A C 1
ATOM 992 O O . TYR A 1 119 ? 20.468 -1.566 23.246 1.00 91.06 119 TYR A O 1
ATOM 1000 N N . LEU A 1 120 ? 19.073 -0.081 22.312 1.00 89.88 120 LEU A N 1
ATOM 1001 C CA . LEU A 1 120 ? 18.253 0.097 23.516 1.00 89.88 120 LEU A CA 1
ATOM 1002 C C . LEU A 1 120 ? 17.550 -1.198 23.946 1.00 89.88 120 LEU A C 1
ATOM 1004 O O . LEU A 1 120 ? 17.391 -1.441 25.141 1.00 89.88 120 LEU A O 1
ATOM 1008 N N . LEU A 1 121 ? 17.136 -2.044 22.999 1.00 90.25 121 LEU A N 1
ATOM 1009 C CA . LEU A 1 121 ? 16.545 -3.350 23.296 1.00 90.25 121 LEU A CA 1
ATOM 1010 C C . LEU A 1 121 ? 17.578 -4.337 23.848 1.00 90.25 121 LEU A C 1
ATOM 1012 O O . LEU A 1 121 ? 17.268 -5.050 24.801 1.00 90.25 121 LEU A O 1
ATOM 1016 N N . VAL A 1 122 ? 18.792 -4.354 23.291 1.00 92.06 122 VAL A N 1
ATOM 1017 C CA . VAL A 1 122 ? 19.901 -5.180 23.791 1.00 92.06 122 VAL A CA 1
ATOM 1018 C C . VAL A 1 122 ? 20.320 -4.727 25.188 1.00 92.06 122 VAL A C 1
ATOM 1020 O O . VAL A 1 122 ? 20.435 -5.559 26.084 1.00 92.06 122 VAL A O 1
ATOM 1023 N N . GLU A 1 123 ? 20.463 -3.421 25.415 1.00 88.75 123 GLU A N 1
ATOM 1024 C CA . GLU A 1 123 ? 20.819 -2.890 26.734 1.00 88.75 123 GLU A CA 1
ATOM 1025 C C . GLU A 1 123 ? 19.698 -3.138 27.752 1.00 88.75 123 GLU A C 1
ATOM 1027 O O . GLU A 1 123 ? 19.966 -3.524 28.887 1.00 88.75 123 GLU A O 1
ATOM 1032 N N . ARG A 1 124 ? 18.424 -3.028 27.346 1.00 90.56 124 ARG A N 1
ATOM 1033 C CA . ARG A 1 124 ? 17.283 -3.411 28.190 1.00 90.56 124 ARG A CA 1
ATOM 1034 C C . ARG A 1 124 ? 17.319 -4.893 28.563 1.00 90.56 124 ARG A C 1
ATOM 1036 O O . ARG A 1 124 ? 17.034 -5.210 29.713 1.00 90.56 124 ARG A O 1
ATOM 1043 N N . ALA A 1 125 ? 17.625 -5.784 27.619 1.00 86.88 125 ALA A N 1
ATOM 1044 C CA . ALA A 1 125 ? 17.732 -7.218 27.884 1.00 86.88 125 ALA A CA 1
ATOM 1045 C C . ALA A 1 125 ? 18.892 -7.517 28.844 1.00 86.88 125 ALA A C 1
ATOM 1047 O O . ALA A 1 125 ? 18.698 -8.195 29.845 1.00 86.88 125 ALA A O 1
ATOM 1048 N N . LYS A 1 126 ? 20.055 -6.903 28.618 1.00 90.12 126 LYS A N 1
ATOM 1049 C CA . LYS A 1 126 ? 21.223 -7.030 29.492 1.00 90.12 126 LYS A CA 1
ATOM 1050 C C . LYS A 1 126 ? 20.964 -6.509 30.908 1.00 90.12 126 LYS A C 1
ATOM 1052 O O . LYS A 1 126 ? 21.297 -7.182 31.873 1.00 90.12 126 LYS A O 1
ATOM 1057 N N . LEU A 1 127 ? 20.323 -5.346 31.049 1.00 88.31 127 LEU A N 1
ATOM 1058 C CA . LEU A 1 127 ? 19.919 -4.815 32.356 1.00 88.31 127 LEU A CA 1
ATOM 1059 C C . LEU A 1 127 ? 18.907 -5.729 33.053 1.00 88.31 127 LEU A C 1
ATOM 1061 O O . LEU A 1 127 ? 18.907 -5.822 34.279 1.00 88.31 127 LEU A O 1
ATOM 1065 N N . PHE A 1 128 ? 18.042 -6.395 32.289 1.00 88.62 128 PHE A N 1
ATOM 1066 C CA . PHE A 1 128 ? 17.104 -7.374 32.823 1.00 88.62 128 PHE A CA 1
ATOM 1067 C C . PHE A 1 128 ? 17.830 -8.626 33.336 1.00 88.62 128 PHE A C 1
ATOM 1069 O O . PHE A 1 128 ? 17.544 -9.073 34.445 1.00 88.62 128 PHE A O 1
ATOM 1076 N N . ASP A 1 129 ? 18.815 -9.128 32.589 1.00 86.00 129 ASP A N 1
ATOM 1077 C CA . ASP A 1 129 ? 19.667 -10.245 33.006 1.00 86.00 129 ASP A CA 1
ATOM 1078 C C . ASP A 1 129 ? 20.500 -9.880 34.247 1.00 86.00 129 ASP A C 1
ATOM 1080 O O . ASP A 1 129 ? 20.550 -10.647 35.209 1.00 86.00 129 ASP A O 1
ATOM 1084 N N . ASP A 1 130 ? 21.085 -8.679 34.289 1.00 84.31 130 ASP A N 1
ATOM 1085 C CA . ASP A 1 130 ? 21.831 -8.174 35.447 1.00 84.31 130 ASP A CA 1
ATOM 1086 C C . ASP A 1 130 ? 20.927 -8.040 36.684 1.00 84.31 130 ASP A C 1
ATOM 1088 O O . ASP A 1 130 ? 21.317 -8.431 37.787 1.00 84.31 130 ASP A O 1
ATOM 1092 N N . LEU A 1 131 ? 19.694 -7.543 36.521 1.00 81.69 131 LEU A N 1
ATOM 1093 C CA . LEU A 1 131 ? 18.696 -7.505 37.595 1.00 81.69 131 LEU A CA 1
ATOM 1094 C C . LEU A 1 131 ? 18.335 -8.912 38.075 1.00 81.69 131 LEU A C 1
ATOM 1096 O O . LEU A 1 131 ? 18.267 -9.137 39.282 1.00 81.69 131 LEU A O 1
ATOM 1100 N N . GLN A 1 132 ? 18.175 -9.868 37.163 1.00 82.31 132 GLN A N 1
ATOM 1101 C CA . GLN A 1 132 ? 17.873 -11.256 37.500 1.00 82.31 132 GLN A CA 1
ATOM 1102 C C . GLN A 1 132 ? 19.046 -11.945 38.217 1.00 82.31 132 GLN A C 1
ATOM 1104 O O . GLN A 1 132 ? 18.833 -12.721 39.152 1.00 82.31 132 GLN A O 1
ATOM 1109 N N . VAL A 1 133 ? 20.291 -11.633 37.847 1.00 80.75 133 VAL A N 1
ATOM 1110 C CA . VAL A 1 133 ? 21.505 -12.095 38.540 1.00 80.75 133 VAL A CA 1
ATOM 1111 C C . VAL A 1 133 ? 21.629 -11.444 39.917 1.00 80.75 133 VAL A C 1
ATOM 1113 O O . VAL A 1 133 ? 22.009 -12.118 40.877 1.00 80.75 133 VAL A O 1
ATOM 1116 N N . ILE A 1 134 ? 21.272 -10.167 40.068 1.00 76.62 134 ILE A N 1
ATOM 1117 C CA . ILE A 1 134 ? 21.221 -9.493 41.374 1.00 76.62 134 ILE A CA 1
ATOM 1118 C C . ILE A 1 134 ? 20.120 -10.102 42.252 1.00 76.62 134 ILE A C 1
ATOM 1120 O O . ILE A 1 134 ? 20.353 -10.353 43.430 1.00 76.62 134 ILE A O 1
ATOM 1124 N N . GLU A 1 135 ? 18.947 -10.408 41.702 1.00 73.06 135 GLU A N 1
ATOM 1125 C CA . GLU A 1 135 ? 17.872 -11.097 42.426 1.00 73.06 135 GLU A CA 1
ATOM 1126 C C . GLU A 1 135 ? 18.271 -12.522 42.829 1.00 73.06 135 GLU A C 1
ATOM 1128 O O . GLU A 1 135 ? 18.038 -12.929 43.969 1.00 73.06 135 GLU A O 1
ATOM 1133 N N . SER A 1 136 ? 18.957 -13.246 41.943 1.00 69.38 136 SER A N 1
ATOM 1134 C CA . SER A 1 136 ? 19.437 -14.609 42.202 1.00 69.38 136 SER A CA 1
ATOM 1135 C C . SER A 1 136 ? 20.592 -14.633 43.212 1.00 69.38 136 SER A C 1
ATOM 1137 O O . SER A 1 136 ? 20.598 -15.435 44.139 1.00 69.38 136 SER A O 1
ATOM 1139 N N . SER A 1 137 ? 21.536 -13.693 43.126 1.00 61.97 137 SER A N 1
ATOM 1140 C CA . SER A 1 137 ? 22.632 -13.560 44.101 1.00 61.97 137 SER A CA 1
ATOM 1141 C C . SER A 1 137 ? 22.163 -13.040 45.466 1.00 61.97 137 SER A C 1
ATOM 1143 O O . SER A 1 137 ? 22.772 -13.349 46.493 1.00 61.97 137 SER A O 1
ATOM 1145 N N . ARG A 1 138 ? 21.039 -12.313 45.512 1.00 55.06 138 ARG A N 1
ATOM 1146 C CA . ARG A 1 138 ? 20.360 -11.915 46.754 1.00 55.06 138 ARG A CA 1
ATOM 1147 C C . ARG A 1 138 ? 19.582 -13.072 47.393 1.00 55.06 138 ARG A C 1
ATOM 1149 O O . ARG A 1 138 ? 19.392 -13.047 48.607 1.00 55.06 138 ARG A O 1
ATOM 1156 N N . ALA A 1 139 ? 19.195 -14.089 46.620 1.00 53.19 139 ALA A N 1
ATOM 1157 C CA . ALA A 1 139 ? 18.634 -15.336 47.141 1.00 53.19 139 ALA A CA 1
ATOM 1158 C C . ALA A 1 139 ? 19.708 -16.254 47.766 1.00 53.19 139 ALA A C 1
ATOM 1160 O O . ALA A 1 139 ? 19.416 -16.940 48.744 1.00 53.19 139 ALA A O 1
ATOM 1161 N N . ASP A 1 140 ? 20.957 -16.193 47.284 1.00 49.34 140 ASP A N 1
ATOM 1162 C CA . ASP A 1 140 ? 22.055 -17.057 47.752 1.00 49.34 140 ASP A CA 1
ATOM 1163 C C . ASP A 1 140 ? 22.939 -16.448 48.866 1.00 49.34 140 ASP A C 1
ATOM 1165 O O . ASP A 1 140 ? 23.758 -17.150 49.464 1.00 49.34 140 ASP A O 1
ATOM 1169 N N . SER A 1 141 ? 22.778 -15.160 49.208 1.00 46.66 141 SER A N 1
ATOM 1170 C CA . SER A 1 141 ? 23.617 -14.457 50.201 1.00 46.66 141 SER A CA 1
ATOM 1171 C C . SER A 1 141 ? 22.834 -13.869 51.387 1.00 46.66 141 SER A C 1
ATOM 1173 O O . SER A 1 141 ? 22.907 -12.675 51.681 1.00 46.66 141 SER A O 1
ATOM 1175 N N . VAL A 1 142 ? 22.094 -14.707 52.123 1.00 45.22 142 VAL A N 1
ATOM 1176 C CA . VAL A 1 142 ? 21.480 -14.316 53.409 1.00 45.22 142 VAL A CA 1
ATOM 1177 C C . VAL A 1 142 ? 21.899 -15.277 54.520 1.00 45.22 142 VAL A C 1
ATOM 1179 O O . VAL A 1 142 ? 21.196 -16.226 54.846 1.00 45.22 142 VAL A O 1
ATOM 1182 N N . MET A 1 143 ? 23.064 -15.000 55.114 1.00 44.34 143 MET A N 1
ATOM 1183 C CA . MET A 1 143 ? 23.489 -15.520 56.425 1.00 44.34 143 MET A CA 1
ATOM 1184 C C . MET A 1 143 ? 24.373 -14.519 57.205 1.00 44.34 143 MET A C 1
ATOM 1186 O O . MET A 1 143 ? 25.166 -14.942 58.041 1.00 44.34 143 MET A O 1
ATOM 1190 N N . ASP A 1 144 ? 24.256 -13.197 56.992 1.00 40.09 144 ASP A N 1
ATOM 1191 C CA . ASP A 1 144 ? 24.982 -12.231 57.839 1.00 40.09 144 ASP A CA 1
ATOM 1192 C C . ASP A 1 144 ? 24.105 -11.072 58.353 1.00 40.09 144 ASP A C 1
ATOM 1194 O O . ASP A 1 144 ? 23.495 -10.294 57.612 1.00 40.09 144 ASP A O 1
ATOM 1198 N N . SER A 1 145 ? 24.022 -10.995 59.679 1.00 47.81 145 SER A N 1
ATOM 1199 C CA . SER A 1 145 ? 22.971 -10.372 60.495 1.00 47.81 145 SER A CA 1
ATOM 1200 C C . SER A 1 145 ? 23.076 -8.845 60.627 1.00 47.81 145 SER A C 1
ATOM 1202 O O . SER A 1 145 ? 22.803 -8.281 61.686 1.00 47.81 145 SER A O 1
ATOM 1204 N N . LYS A 1 146 ? 23.495 -8.142 59.569 1.00 49.28 146 LYS A N 1
ATOM 1205 C CA . LYS A 1 146 ? 23.534 -6.663 59.534 1.00 49.28 146 LYS A CA 1
ATOM 1206 C C . LYS A 1 146 ? 22.671 -6.026 58.442 1.00 49.28 146 LYS A C 1
ATOM 1208 O O . LYS A 1 146 ? 22.556 -4.805 58.412 1.00 49.28 146 LYS A O 1
ATOM 1213 N N . SER A 1 147 ? 22.034 -6.835 57.594 1.00 47.59 147 SER A N 1
ATOM 1214 C CA . SER A 1 147 ? 21.136 -6.371 56.525 1.00 47.59 147 SER A CA 1
ATOM 1215 C C . SER A 1 147 ? 19.691 -6.132 56.992 1.00 47.59 147 SER A C 1
ATOM 1217 O O . SER A 1 147 ? 18.969 -5.382 56.340 1.00 47.59 147 SER A O 1
ATOM 1219 N N . GLU A 1 148 ? 19.283 -6.681 58.148 1.00 46.75 148 GLU A N 1
ATOM 1220 C CA . GLU A 1 148 ? 17.877 -6.705 58.596 1.00 46.75 148 GLU A CA 1
ATOM 1221 C C . GLU A 1 148 ? 17.198 -5.328 58.600 1.00 46.75 148 GLU A C 1
ATOM 1223 O O . GLU A 1 148 ? 16.088 -5.220 58.091 1.00 46.75 148 GLU A O 1
ATOM 1228 N N . MET A 1 149 ? 17.874 -4.252 59.027 1.00 48.84 149 MET A N 1
ATOM 1229 C CA . MET A 1 149 ? 17.274 -2.908 58.986 1.00 48.84 149 MET A CA 1
ATOM 1230 C C . MET A 1 149 ? 17.047 -2.369 57.567 1.00 48.84 149 MET A C 1
ATOM 1232 O O . MET A 1 149 ? 16.095 -1.620 57.344 1.00 48.84 149 MET A O 1
ATOM 1236 N N . HIS A 1 150 ? 17.922 -2.682 56.607 1.00 51.31 150 HIS A N 1
ATOM 1237 C CA . HIS A 1 150 ? 17.786 -2.134 55.257 1.00 51.31 150 HIS A CA 1
ATOM 1238 C C . HIS A 1 150 ? 16.794 -2.949 54.428 1.00 51.31 150 HIS A C 1
ATOM 1240 O O . HIS A 1 150 ? 16.040 -2.365 53.646 1.00 51.31 150 HIS A O 1
ATOM 1246 N N . THR A 1 151 ? 16.728 -4.266 54.663 1.00 53.97 151 THR A N 1
ATOM 1247 C CA . THR A 1 151 ? 15.649 -5.119 54.160 1.00 53.97 151 THR A CA 1
ATOM 1248 C C . THR A 1 151 ? 14.311 -4.770 54.791 1.00 53.97 151 THR A C 1
ATOM 1250 O O . THR A 1 151 ? 13.369 -4.629 54.033 1.00 53.97 151 THR A O 1
ATOM 1253 N N . GLU A 1 152 ? 14.201 -4.507 56.099 1.00 54.66 152 GLU A N 1
ATOM 1254 C CA . GLU A 1 152 ? 12.940 -4.036 56.698 1.00 54.66 152 GLU A CA 1
ATOM 1255 C C . GLU A 1 152 ? 12.517 -2.670 56.149 1.00 54.66 152 GLU A C 1
ATOM 1257 O O . GLU A 1 152 ? 11.330 -2.447 55.933 1.00 54.66 152 GLU A O 1
ATOM 1262 N N . HIS A 1 153 ? 13.457 -1.763 55.863 1.00 58.47 153 HIS A N 1
ATOM 1263 C CA . HIS A 1 153 ? 13.124 -0.473 55.258 1.00 58.47 153 HIS A CA 1
ATOM 1264 C C . HIS A 1 153 ? 12.624 -0.617 53.812 1.00 58.47 153 HIS A C 1
ATOM 1266 O O . HIS A 1 153 ? 11.619 -0.008 53.458 1.00 58.47 153 HIS A O 1
ATOM 1272 N N . LEU A 1 154 ? 13.265 -1.458 52.993 1.00 60.03 154 LEU A N 1
ATOM 1273 C CA . LEU A 1 154 ? 12.810 -1.746 51.627 1.00 60.03 154 LEU A CA 1
ATOM 1274 C C . LEU A 1 154 ? 11.512 -2.561 51.602 1.00 60.03 154 LEU A C 1
ATOM 1276 O O . LEU A 1 154 ? 10.635 -2.266 50.798 1.00 60.03 154 LEU A O 1
ATOM 1280 N N . GLN A 1 155 ? 11.353 -3.527 52.507 1.00 70.00 155 GLN A N 1
ATOM 1281 C CA . GLN A 1 155 ? 10.111 -4.277 52.692 1.00 70.00 155 GLN A CA 1
ATOM 1282 C C . GLN A 1 155 ? 8.987 -3.330 53.120 1.00 70.00 155 GLN A C 1
ATOM 1284 O O . GLN A 1 155 ? 7.898 -3.390 52.572 1.00 70.00 155 GLN A O 1
ATOM 1289 N N . SER A 1 156 ? 9.272 -2.387 54.021 1.00 70.50 156 SER A N 1
ATOM 1290 C CA . SER A 1 156 ? 8.328 -1.359 54.465 1.00 70.50 156 SER A CA 1
ATOM 1291 C C . SER A 1 156 ? 7.950 -0.387 53.342 1.00 70.50 156 SER A C 1
ATOM 1293 O O . SER A 1 156 ? 6.785 -0.010 53.242 1.00 70.50 156 SER A O 1
ATOM 1295 N N . ILE A 1 157 ? 8.883 -0.026 52.449 1.00 72.12 157 ILE A N 1
ATOM 1296 C CA . ILE A 1 157 ? 8.592 0.791 51.257 1.00 72.12 157 ILE A CA 1
ATOM 1297 C C . ILE A 1 157 ? 7.735 0.007 50.255 1.00 72.12 157 ILE A C 1
ATOM 1299 O O . ILE A 1 157 ? 6.722 0.528 49.797 1.00 72.12 157 ILE A O 1
ATOM 1303 N N . LEU A 1 158 ? 8.075 -1.251 49.967 1.00 74.50 158 LEU A N 1
ATOM 1304 C CA . LEU A 1 158 ? 7.305 -2.101 49.054 1.00 74.50 158 LEU A CA 1
ATOM 1305 C C . LEU A 1 158 ? 5.922 -2.447 49.617 1.00 74.50 158 LEU A C 1
ATOM 1307 O O . LEU A 1 158 ? 4.943 -2.465 48.877 1.00 74.50 158 LEU A O 1
ATOM 1311 N N . ASP A 1 159 ? 5.806 -2.661 50.925 1.00 75.94 159 ASP A N 1
ATOM 1312 C CA . ASP A 1 159 ? 4.528 -2.865 51.605 1.00 75.94 159 ASP A CA 1
ATOM 1313 C C . ASP A 1 159 ? 3.714 -1.567 51.656 1.00 75.94 159 ASP A C 1
ATOM 1315 O O . ASP A 1 159 ? 2.486 -1.607 51.572 1.00 75.94 159 ASP A O 1
ATOM 1319 N N . ALA A 1 160 ? 4.368 -0.406 51.751 1.00 72.38 160 ALA A N 1
ATOM 1320 C CA . ALA A 1 160 ? 3.711 0.893 51.645 1.00 72.38 160 ALA A CA 1
ATOM 1321 C C . ALA A 1 160 ? 3.221 1.171 50.217 1.00 72.38 160 ALA A C 1
ATOM 1323 O O . ALA A 1 160 ? 2.120 1.696 50.058 1.00 72.38 160 ALA A O 1
ATOM 1324 N N . GLU A 1 161 ? 3.977 0.786 49.188 1.00 76.12 161 GLU A N 1
ATOM 1325 C CA . GLU A 1 161 ? 3.552 0.881 47.789 1.00 76.12 161 GLU A CA 1
ATOM 1326 C C . GLU A 1 161 ? 2.438 -0.111 47.469 1.00 76.12 161 GLU A C 1
ATOM 1328 O O . GLU A 1 161 ? 1.431 0.291 46.893 1.00 76.12 161 GLU A O 1
ATOM 1333 N N . ARG A 1 162 ? 2.528 -1.366 47.931 1.00 80.12 162 ARG A N 1
ATOM 1334 C CA . ARG A 1 162 ? 1.433 -2.344 47.816 1.00 80.12 162 ARG A CA 1
ATOM 1335 C C . ARG A 1 162 ? 0.170 -1.843 48.500 1.00 80.12 162 ARG A C 1
ATOM 1337 O O . ARG A 1 162 ? -0.890 -1.871 47.888 1.00 80.12 162 ARG A O 1
ATOM 1344 N N . LYS A 1 163 ? 0.276 -1.305 49.720 1.00 79.81 163 LYS A N 1
ATOM 1345 C CA . LYS A 1 163 ? -0.865 -0.693 50.420 1.00 79.81 163 LYS A CA 1
ATOM 1346 C C . LYS A 1 163 ? -1.386 0.552 49.712 1.00 79.81 163 LYS A C 1
ATOM 1348 O O . LYS A 1 163 ? -2.586 0.796 49.752 1.00 79.81 163 LYS A O 1
ATOM 1353 N N . ARG A 1 164 ? -0.521 1.341 49.069 1.00 81.44 164 ARG A N 1
ATOM 1354 C CA . ARG A 1 164 ? -0.932 2.504 48.274 1.00 81.44 164 ARG A CA 1
ATOM 1355 C C . ARG A 1 164 ? -1.696 2.068 47.028 1.00 81.44 164 ARG A C 1
ATOM 1357 O O . ARG A 1 164 ? -2.780 2.590 46.811 1.00 81.44 164 ARG A O 1
ATOM 1364 N N . PHE A 1 165 ? -1.193 1.085 46.285 1.00 80.06 165 PHE A N 1
ATOM 1365 C CA . PHE A 1 165 ? -1.885 0.512 45.132 1.00 80.06 165 PHE A CA 1
ATOM 1366 C C . PHE A 1 165 ? -3.189 -0.172 45.530 1.00 80.06 165 PHE A C 1
ATOM 1368 O O . PHE A 1 165 ? -4.192 -0.019 44.848 1.00 80.06 165 PHE A O 1
ATOM 1375 N N . GLU A 1 166 ? -3.219 -0.888 46.651 1.00 84.44 166 GLU A N 1
ATOM 1376 C CA . GLU A 1 166 ? -4.435 -1.527 47.150 1.00 84.44 166 GLU A CA 1
ATOM 1377 C C . GLU A 1 166 ? -5.463 -0.494 47.632 1.00 84.44 166 GLU A C 1
ATOM 1379 O O . GLU A 1 166 ? -6.659 -0.658 47.387 1.00 84.44 166 GLU A O 1
ATOM 1384 N N . LYS A 1 167 ? -5.012 0.605 48.251 1.00 82.00 167 LYS A N 1
ATOM 1385 C CA . LYS A 1 167 ? -5.865 1.743 48.613 1.00 82.00 167 LYS A CA 1
ATOM 1386 C C . LYS A 1 167 ? -6.399 2.447 47.367 1.00 82.00 167 LYS A C 1
ATOM 1388 O O . LYS A 1 167 ? -7.597 2.670 47.307 1.00 82.00 167 LYS A O 1
ATOM 1393 N N . GLU A 1 168 ? -5.573 2.685 46.353 1.00 83.88 168 GLU A N 1
ATOM 1394 C CA . GLU A 1 168 ? -5.987 3.293 45.082 1.00 83.88 168 GLU A CA 1
ATOM 1395 C C . GLU A 1 168 ? -6.949 2.387 44.301 1.00 83.88 168 GLU A C 1
ATOM 1397 O O . GLU A 1 168 ? -7.969 2.847 43.799 1.00 83.88 168 GLU A O 1
ATOM 1402 N N . LEU A 1 169 ? -6.712 1.072 44.281 1.00 85.38 169 LEU A N 1
ATOM 1403 C CA . LEU A 1 169 ? -7.622 0.101 43.672 1.00 85.38 169 LEU A CA 1
ATOM 1404 C C . LEU A 1 169 ? -8.953 0.024 44.436 1.00 85.38 169 LEU A C 1
ATOM 1406 O O . LEU A 1 169 ? -10.014 -0.125 43.829 1.00 85.38 169 LEU A O 1
ATOM 1410 N N . ASN A 1 170 ? -8.921 0.129 45.767 1.00 83.81 170 ASN A N 1
ATOM 1411 C CA . ASN A 1 170 ? -10.125 0.182 46.593 1.00 83.81 170 ASN A CA 1
ATOM 1412 C C . ASN A 1 170 ? -10.859 1.523 46.472 1.00 83.81 170 ASN A C 1
ATOM 1414 O O . ASN A 1 170 ? -12.085 1.516 46.465 1.00 83.81 170 ASN A O 1
ATOM 1418 N N . GLU A 1 171 ? -10.152 2.640 46.316 1.00 83.62 171 GLU A N 1
ATOM 1419 C CA . GLU A 1 171 ? -10.713 3.966 46.040 1.00 83.62 171 GLU A CA 1
ATOM 1420 C C . GLU A 1 171 ? -11.335 4.008 44.643 1.00 83.62 171 GLU A C 1
ATOM 1422 O O . GLU A 1 171 ? -12.467 4.458 44.508 1.00 83.62 171 GLU A O 1
ATOM 1427 N N . GLN A 1 172 ? -10.694 3.424 43.626 1.00 78.25 172 GLN A N 1
ATOM 1428 C CA . GLN A 1 172 ? -11.287 3.246 42.297 1.00 78.25 172 GLN A CA 1
ATOM 1429 C C . GLN A 1 172 ? -12.519 2.337 42.353 1.00 78.25 172 GLN A C 1
ATOM 1431 O O . GLN A 1 172 ? -13.553 2.657 41.774 1.00 78.25 172 GLN A O 1
ATOM 1436 N N . ARG A 1 173 ? -12.470 1.224 43.098 1.00 83.25 173 ARG A N 1
ATOM 1437 C CA . ARG A 1 173 ? -13.645 0.358 43.311 1.00 83.25 173 ARG A CA 1
ATOM 1438 C C . ARG A 1 173 ? -14.755 1.065 44.089 1.00 83.25 173 ARG A C 1
ATOM 1440 O O . ARG A 1 173 ? -15.923 0.785 43.827 1.00 83.25 173 ARG A O 1
ATOM 1447 N N . ALA A 1 174 ? -14.418 1.938 45.035 1.00 80.12 174 ALA A N 1
ATOM 1448 C CA . ALA A 1 174 ? -15.374 2.736 45.793 1.00 80.12 174 ALA A CA 1
ATOM 1449 C C . ALA A 1 174 ? -15.989 3.836 44.921 1.00 80.12 174 ALA A C 1
ATOM 1451 O O . ALA A 1 174 ? -17.205 3.960 44.925 1.00 80.12 174 ALA A O 1
ATOM 1452 N N . SER A 1 175 ? -15.190 4.531 44.107 1.00 83.00 175 SER A N 1
ATOM 1453 C CA . SER A 1 175 ? -15.660 5.497 43.108 1.00 83.00 175 SER A CA 1
ATOM 1454 C C . SER A 1 175 ? -16.598 4.820 42.119 1.00 83.00 175 SER A C 1
ATOM 1456 O O . SER A 1 175 ? -17.740 5.225 41.998 1.00 83.00 175 SER A O 1
ATOM 1458 N N . ILE A 1 176 ? -16.206 3.677 41.544 1.00 82.31 176 ILE A N 1
ATOM 1459 C CA . ILE A 1 176 ? -17.071 2.901 40.641 1.00 82.31 176 ILE A CA 1
ATOM 1460 C C . ILE A 1 176 ? -18.354 2.434 41.347 1.00 82.31 176 ILE A C 1
ATOM 1462 O O . ILE A 1 176 ? -19.389 2.285 40.701 1.00 82.31 176 ILE A O 1
ATOM 1466 N N . ARG A 1 177 ? -18.319 2.149 42.657 1.00 84.56 177 ARG A N 1
ATOM 1467 C CA . ARG A 1 177 ? -19.530 1.817 43.426 1.00 84.56 177 ARG A CA 1
ATOM 1468 C C . ARG A 1 177 ? -20.420 3.036 43.639 1.00 84.56 177 ARG A C 1
ATOM 1470 O O . ARG A 1 177 ? -21.627 2.873 43.516 1.00 84.56 177 ARG A O 1
ATOM 1477 N N . ILE A 1 178 ? -19.843 4.196 43.940 1.00 84.19 178 ILE A N 1
ATOM 1478 C CA . ILE A 1 178 ? -20.564 5.464 44.090 1.00 84.19 178 ILE A CA 1
ATOM 1479 C C . ILE A 1 178 ? -21.186 5.846 42.748 1.00 84.19 178 ILE A C 1
ATOM 1481 O O . ILE A 1 178 ? -22.399 5.971 42.691 1.00 84.19 178 ILE A O 1
ATOM 1485 N N . ASP A 1 179 ? -20.419 5.846 41.658 1.00 81.06 179 ASP A N 1
ATOM 1486 C CA . ASP A 1 179 ? -20.912 6.143 40.309 1.00 81.06 179 ASP A CA 1
ATOM 1487 C C . ASP A 1 179 ? -22.016 5.160 39.887 1.00 81.06 179 ASP A C 1
ATOM 1489 O O . ASP A 1 179 ? -23.029 5.547 39.312 1.00 81.06 179 ASP A O 1
ATOM 1493 N N . LYS A 1 180 ? -21.874 3.864 40.205 1.00 84.75 180 LYS A N 1
ATOM 1494 C CA . LYS A 1 180 ? -22.934 2.873 39.950 1.00 84.75 180 LYS A CA 1
ATOM 1495 C C . LYS A 1 180 ? -24.189 3.131 40.772 1.00 84.75 180 LYS A C 1
ATOM 1497 O O . LYS A 1 180 ? -25.277 2.842 40.279 1.00 84.75 180 LYS A O 1
ATOM 1502 N N . GLU A 1 181 ? -24.053 3.589 42.009 1.00 83.12 181 GLU A N 1
ATOM 1503 C CA . GLU A 1 181 ? -25.195 3.882 42.869 1.00 83.12 181 GLU A CA 1
ATOM 1504 C C . GLU A 1 181 ? -25.859 5.206 42.475 1.00 83.12 181 GLU A C 1
ATOM 1506 O O . GLU A 1 181 ? -27.079 5.258 42.428 1.00 83.12 181 GLU A O 1
ATOM 1511 N N . GLU A 1 182 ? -25.092 6.213 42.054 1.00 84.25 182 GLU A N 1
ATOM 1512 C CA . GLU A 1 182 ? -25.604 7.454 41.465 1.00 84.25 182 GLU A CA 1
ATOM 1513 C C . GLU A 1 182 ? -26.332 7.190 40.142 1.00 84.25 182 GLU A C 1
ATOM 1515 O O . GLU A 1 182 ? -27.435 7.691 39.942 1.00 84.25 182 GLU A O 1
ATOM 1520 N N . ILE A 1 183 ? -25.788 6.332 39.269 1.00 81.19 183 ILE A N 1
ATOM 1521 C CA . ILE A 1 183 ? -26.466 5.917 38.030 1.00 81.19 183 ILE A CA 1
ATOM 1522 C C . ILE A 1 183 ? -27.755 5.149 38.346 1.00 81.19 183 ILE A C 1
ATOM 1524 O O . ILE A 1 183 ? -28.779 5.369 37.700 1.00 81.19 183 ILE A O 1
ATOM 1528 N N . LYS A 1 184 ? -27.746 4.251 39.340 1.00 85.62 184 LYS A N 1
ATOM 1529 C CA . LYS A 1 184 ? -28.976 3.568 39.769 1.00 85.62 184 LYS A CA 1
ATOM 1530 C C . LYS A 1 184 ? -29.988 4.537 40.356 1.00 85.62 184 LYS A C 1
ATOM 1532 O O . LYS A 1 184 ? -31.162 4.404 40.038 1.00 85.62 184 LYS A O 1
ATOM 1537 N N . GLN A 1 185 ? -29.551 5.486 41.178 1.00 85.88 185 GLN A N 1
ATOM 1538 C CA . GLN A 1 185 ? -30.425 6.474 41.789 1.00 85.88 185 GLN A CA 1
ATOM 1539 C C . GLN A 1 185 ? -31.031 7.388 40.718 1.00 85.88 185 GLN A C 1
ATOM 1541 O O . GLN A 1 185 ? -32.238 7.599 40.724 1.00 85.88 185 GLN A O 1
ATOM 1546 N N . ALA A 1 186 ? -30.243 7.828 39.734 1.00 82.06 186 ALA A N 1
ATOM 1547 C CA . ALA A 1 186 ? -30.735 8.577 38.580 1.00 82.06 186 ALA A CA 1
ATOM 1548 C C . ALA A 1 186 ? -31.760 7.766 37.767 1.00 82.06 186 ALA A C 1
ATOM 1550 O O . ALA A 1 186 ? -32.823 8.281 37.428 1.00 82.06 186 ALA A O 1
ATOM 1551 N N . HIS A 1 187 ? -31.496 6.478 37.518 1.00 82.50 187 HIS A N 1
ATOM 1552 C CA . HIS A 1 187 ? -32.460 5.599 36.852 1.00 82.50 187 HIS A CA 1
ATOM 1553 C C . HIS A 1 187 ? -33.721 5.348 37.697 1.00 82.50 187 HIS A C 1
ATOM 1555 O O . HIS A 1 187 ? -34.815 5.275 37.145 1.00 82.50 187 HIS A O 1
ATOM 1561 N N . GLU A 1 188 ? -33.614 5.210 39.021 1.00 87.38 188 GLU A N 1
ATOM 1562 C CA . GLU A 1 188 ? -34.772 5.069 39.914 1.00 87.38 188 GLU A CA 1
ATOM 1563 C C . GLU A 1 188 ? -35.602 6.356 39.967 1.00 87.38 188 GLU A C 1
ATOM 1565 O O . GLU A 1 188 ? -36.832 6.290 39.945 1.00 87.38 188 GLU A O 1
ATOM 1570 N N . GLU A 1 189 ? -34.963 7.524 39.973 1.00 87.75 189 GLU A N 1
ATOM 1571 C CA . GLU A 1 189 ? -35.627 8.825 39.889 1.00 87.75 189 GLU A CA 1
ATOM 1572 C C . GLU A 1 189 ? -36.331 9.014 38.538 1.00 87.75 189 GLU A C 1
ATOM 1574 O O . GLU A 1 189 ? -37.487 9.443 38.508 1.00 87.75 189 GLU A O 1
ATOM 1579 N N . GLU A 1 190 ? -35.700 8.614 37.432 1.00 85.31 190 GLU A N 1
ATOM 1580 C CA . GLU A 1 190 ? -36.307 8.632 36.098 1.00 85.31 190 GLU A CA 1
ATOM 1581 C C . GLU A 1 190 ? -37.503 7.671 36.015 1.00 85.31 190 GLU A C 1
ATOM 1583 O O . GLU A 1 190 ? -38.587 8.058 35.575 1.00 85.31 190 GLU A O 1
ATOM 1588 N N . ILE A 1 191 ? -37.360 6.443 36.526 1.00 86.12 191 ILE A N 1
ATOM 1589 C CA . ILE A 1 191 ? -38.453 5.465 36.591 1.00 86.12 191 ILE A CA 1
ATOM 1590 C C . ILE A 1 191 ? -39.610 6.000 37.443 1.00 86.12 191 ILE A C 1
ATOM 1592 O O . ILE A 1 191 ? -40.764 5.903 37.024 1.00 86.12 191 ILE A O 1
ATOM 1596 N N . ASN A 1 192 ? -39.335 6.594 38.605 1.00 86.31 192 ASN A N 1
ATOM 1597 C CA . ASN A 1 192 ? -40.364 7.170 39.473 1.00 86.31 192 ASN A CA 1
ATOM 1598 C C . ASN A 1 192 ? -41.045 8.389 38.830 1.00 86.31 192 ASN A C 1
ATOM 1600 O O . ASN A 1 192 ? -42.261 8.552 38.961 1.00 86.31 192 ASN A O 1
ATOM 1604 N N . SER A 1 193 ? -40.296 9.206 38.086 1.00 89.88 193 SER A N 1
ATOM 1605 C CA . SER A 1 193 ? -40.841 10.317 37.301 1.00 89.88 193 SER A CA 1
ATOM 1606 C C . SER A 1 193 ? -41.787 9.809 36.209 1.00 89.88 193 SER A C 1
ATOM 1608 O O . SER A 1 193 ? -42.934 10.252 36.135 1.00 89.88 193 SER A O 1
ATOM 1610 N N . ILE A 1 194 ? -41.365 8.790 35.450 1.00 84.56 194 ILE A N 1
ATOM 1611 C CA . ILE A 1 194 ? -42.180 8.138 34.415 1.00 84.56 194 ILE A CA 1
ATOM 1612 C C . ILE A 1 194 ? -43.429 7.483 35.026 1.00 84.56 194 ILE A C 1
ATOM 1614 O O . ILE A 1 194 ? -44.507 7.537 34.434 1.00 84.56 194 ILE A O 1
ATOM 1618 N N . ILE A 1 195 ? -43.330 6.868 36.209 1.00 82.25 195 ILE A N 1
ATOM 1619 C CA . ILE A 1 195 ? -44.491 6.301 36.915 1.00 82.25 195 ILE A CA 1
ATOM 1620 C C . ILE A 1 195 ? -45.473 7.415 37.303 1.00 82.25 195 ILE A C 1
ATOM 1622 O O . ILE A 1 195 ? -46.661 7.299 37.004 1.00 82.25 195 ILE A O 1
ATOM 1626 N N . SER A 1 196 ? -44.992 8.516 37.887 1.00 86.62 196 SER A N 1
ATOM 1627 C CA . SER A 1 196 ? -45.841 9.658 38.257 1.00 86.62 196 SER A CA 1
ATOM 1628 C C . SER A 1 196 ? -46.496 10.320 37.041 1.00 86.62 196 SER A C 1
ATOM 1630 O O . SER A 1 196 ? -47.657 10.732 37.095 1.00 86.62 196 SER A O 1
ATOM 1632 N N . GLU A 1 197 ? -45.775 10.428 35.927 1.00 86.25 197 GLU A N 1
ATOM 1633 C CA . GLU A 1 197 ? -46.308 10.978 34.684 1.00 86.25 197 GLU A CA 1
ATOM 1634 C C . GLU A 1 197 ? -47.350 10.052 34.053 1.00 86.25 197 GLU A C 1
ATOM 1636 O O . GLU A 1 197 ? -48.421 10.517 33.660 1.00 86.25 197 GLU A O 1
ATOM 1641 N N . ASN A 1 198 ? -47.110 8.739 34.059 1.00 83.38 198 ASN A N 1
ATOM 1642 C CA . ASN A 1 198 ? -48.102 7.759 33.627 1.00 83.38 198 ASN A CA 1
ATOM 1643 C C . ASN A 1 198 ? -49.367 7.800 34.494 1.00 83.38 198 ASN A C 1
ATOM 1645 O O . ASN A 1 198 ? -50.467 7.737 33.951 1.00 83.38 198 ASN A O 1
ATOM 1649 N N . GLU A 1 199 ? -49.256 7.970 35.814 1.00 89.19 199 GLU A N 1
ATOM 1650 C CA . GLU A 1 199 ? -50.420 8.155 36.693 1.00 89.19 199 GLU A CA 1
ATOM 1651 C C . GLU A 1 199 ? -51.190 9.444 36.369 1.00 89.19 199 GLU A C 1
ATOM 1653 O O . GLU A 1 199 ? -52.423 9.443 36.320 1.00 89.19 199 GLU A O 1
ATOM 1658 N N . LYS A 1 200 ? -50.486 10.546 36.080 1.00 87.19 200 LYS A N 1
ATOM 1659 C CA . LYS A 1 200 ? -51.117 11.805 35.649 1.00 87.19 200 LYS A CA 1
ATOM 1660 C C . LYS A 1 200 ? -51.821 11.649 34.305 1.00 87.19 200 LYS A C 1
ATOM 1662 O O . LYS A 1 200 ? -52.961 12.090 34.169 1.00 87.19 200 LYS A O 1
ATOM 1667 N N . MET A 1 201 ? -51.186 10.991 33.339 1.00 86.06 201 MET A N 1
ATOM 1668 C CA . MET A 1 201 ? -51.789 10.695 32.040 1.00 86.06 201 MET A CA 1
ATOM 1669 C C . MET A 1 201 ? -53.003 9.779 32.188 1.00 86.06 201 MET A C 1
ATOM 1671 O O . MET A 1 201 ? -54.036 10.037 31.573 1.00 86.06 201 MET A O 1
ATOM 1675 N N . GLN A 1 202 ? -52.939 8.783 33.073 1.00 85.69 202 GLN A N 1
ATOM 1676 C CA . GLN A 1 202 ? -54.072 7.917 33.382 1.00 85.69 202 GLN A CA 1
ATOM 1677 C C . GLN A 1 202 ? -55.237 8.705 33.996 1.00 85.69 202 GLN A C 1
ATOM 1679 O O . GLN A 1 202 ? -56.389 8.496 33.618 1.00 85.69 202 GLN A O 1
ATOM 1684 N N . ASN A 1 203 ? -54.955 9.663 34.882 1.00 88.12 203 ASN A N 1
ATOM 1685 C CA . ASN A 1 203 ? -55.973 10.549 35.447 1.00 88.12 203 ASN A CA 1
ATOM 1686 C C . ASN A 1 203 ? -56.590 11.472 34.385 1.00 88.12 203 ASN A C 1
ATOM 1688 O O . ASN A 1 203 ? -57.808 11.633 34.358 1.00 88.12 203 ASN A O 1
ATOM 1692 N N . ILE A 1 204 ? -55.792 12.007 33.454 1.00 89.38 204 ILE A N 1
ATOM 1693 C CA . ILE A 1 204 ? -56.300 12.806 32.326 1.00 89.38 204 ILE A CA 1
ATOM 1694 C C . ILE A 1 204 ? -57.184 11.953 31.408 1.00 89.38 204 ILE A C 1
ATOM 1696 O O . ILE A 1 204 ? -58.256 12.403 31.001 1.00 89.38 204 ILE A O 1
ATOM 1700 N N . ILE A 1 205 ? -56.770 10.721 31.104 1.00 86.56 205 ILE A N 1
ATOM 1701 C CA . ILE A 1 205 ? -57.566 9.770 30.318 1.00 86.56 205 ILE A CA 1
ATOM 1702 C C . ILE A 1 205 ? -58.885 9.461 31.035 1.00 86.56 205 ILE A C 1
ATOM 1704 O O . ILE A 1 205 ? -59.938 9.454 30.395 1.00 86.56 205 ILE A O 1
ATOM 1708 N N . ASN A 1 206 ? -58.863 9.271 32.356 1.00 88.69 206 ASN A N 1
ATOM 1709 C CA . ASN A 1 206 ? -60.067 9.047 33.156 1.00 88.69 206 ASN A CA 1
ATOM 1710 C C . ASN A 1 206 ? -60.998 10.272 33.142 1.00 88.69 206 ASN A C 1
ATOM 1712 O O . ASN A 1 206 ? -62.198 10.122 32.907 1.00 88.69 206 ASN A O 1
ATOM 1716 N N . ASP A 1 207 ? -60.467 11.484 33.304 1.00 88.75 207 ASP A N 1
ATOM 1717 C CA . ASP A 1 207 ? -61.242 12.729 33.248 1.00 88.75 207 ASP A CA 1
ATOM 1718 C C . ASP A 1 207 ? -61.846 12.973 31.861 1.00 88.75 207 ASP A C 1
ATOM 1720 O O . ASP A 1 207 ? -63.003 13.391 31.736 1.00 88.75 207 ASP A O 1
ATOM 1724 N N . GLN A 1 208 ? -61.088 12.701 30.795 1.00 86.25 208 GLN A N 1
ATOM 1725 C CA . GLN A 1 208 ? -61.608 12.769 29.431 1.00 86.25 208 GLN A CA 1
ATOM 1726 C C . GLN A 1 208 ? -62.671 11.699 29.185 1.00 86.25 208 GLN A C 1
ATOM 1728 O O . GLN A 1 208 ? -63.704 12.011 28.598 1.00 86.25 208 GLN A O 1
ATOM 1733 N N . SER A 1 209 ? -62.486 10.486 29.706 1.00 85.19 209 SER A N 1
ATOM 1734 C CA . SER A 1 209 ? -63.494 9.423 29.641 1.00 85.19 209 SER A CA 1
ATOM 1735 C C . SER A 1 209 ? -64.781 9.832 30.363 1.00 85.19 209 SER A C 1
ATOM 1737 O O . SER A 1 209 ? -65.873 9.658 29.827 1.00 85.19 209 SER A O 1
ATOM 1739 N N . GLN A 1 210 ? -64.682 10.480 31.528 1.00 85.88 210 GLN A N 1
ATOM 1740 C CA . GLN A 1 210 ? -65.845 11.032 32.228 1.00 85.88 210 GLN A CA 1
ATOM 1741 C C . GLN A 1 210 ? -66.531 12.165 31.450 1.00 85.88 210 GLN A C 1
ATOM 1743 O O . GLN A 1 210 ? -67.758 12.266 31.475 1.00 85.88 210 GLN A O 1
ATOM 1748 N N . LYS A 1 211 ? -65.774 13.028 30.759 1.00 88.19 211 LYS A N 1
ATOM 1749 C CA . LYS A 1 211 ? -66.345 14.074 29.890 1.00 88.19 211 LYS A CA 1
ATOM 1750 C C . LYS A 1 211 ? -67.037 13.477 28.668 1.00 88.19 211 LYS A C 1
ATOM 1752 O O . LYS A 1 211 ? -68.131 13.914 28.331 1.00 88.19 211 LYS A O 1
ATOM 1757 N N . ILE A 1 212 ? -66.440 12.462 28.045 1.00 85.56 212 ILE A N 1
ATOM 1758 C CA . ILE A 1 212 ? -67.053 11.720 26.939 1.00 85.56 212 ILE A CA 1
ATOM 1759 C C . ILE A 1 212 ? -68.363 11.080 27.401 1.00 85.56 212 ILE A C 1
ATOM 1761 O O . ILE A 1 212 ? -69.366 11.223 26.710 1.00 85.56 212 ILE A O 1
ATOM 1765 N N . ASN A 1 213 ? -68.393 10.466 28.586 1.00 84.12 213 ASN A N 1
ATOM 1766 C CA . ASN A 1 213 ? -69.619 9.893 29.145 1.00 84.12 213 ASN A CA 1
ATOM 1767 C C . ASN A 1 213 ? -70.700 10.961 29.377 1.00 84.12 213 ASN A C 1
ATOM 1769 O O . ASN A 1 213 ? -71.847 10.750 28.996 1.00 84.12 213 ASN A O 1
ATOM 1773 N N . ARG A 1 214 ? -70.335 12.140 29.903 1.00 85.56 214 ARG A N 1
ATOM 1774 C CA . ARG A 1 214 ? -71.270 13.273 30.034 1.00 85.56 214 ARG A CA 1
ATOM 1775 C C . ARG A 1 214 ? -71.808 13.744 28.684 1.00 85.56 214 ARG A C 1
ATOM 1777 O O . ARG A 1 214 ? -73.008 13.942 28.551 1.00 85.56 214 ARG A O 1
ATOM 1784 N N . TYR A 1 215 ? -70.961 13.858 27.661 1.00 84.25 215 TYR A N 1
ATOM 1785 C CA . TYR A 1 215 ? -71.425 14.204 26.314 1.00 84.25 215 TYR A CA 1
ATOM 1786 C C . TYR A 1 215 ? -72.293 13.109 25.691 1.00 84.25 215 TYR A C 1
ATOM 1788 O O . TYR A 1 215 ? -73.229 13.414 24.959 1.00 84.25 215 TYR A O 1
ATOM 1796 N N . GLN A 1 216 ? -72.029 11.835 25.980 1.00 81.19 216 GLN A N 1
ATOM 1797 C CA . GLN A 1 216 ? -72.895 10.737 25.552 1.00 81.19 216 GLN A CA 1
ATOM 1798 C C . GLN A 1 216 ? -74.266 10.790 26.242 1.00 81.19 216 GLN A C 1
ATOM 1800 O O . GLN A 1 216 ? -75.275 10.533 25.584 1.00 81.19 216 GLN A O 1
ATOM 1805 N N . GLU A 1 217 ? -74.324 11.166 27.522 1.00 84.56 217 GLU A N 1
ATOM 1806 C CA . GLU A 1 217 ? -75.577 11.417 28.246 1.00 84.56 217 GLU A CA 1
ATOM 1807 C C . GLU A 1 217 ? -76.318 12.643 27.702 1.00 84.56 217 GLU A C 1
ATOM 1809 O O . GLU A 1 217 ? -77.503 12.544 27.402 1.00 84.56 217 GLU A O 1
ATOM 1814 N N . GLU A 1 218 ? -75.632 13.759 27.449 1.00 86.12 218 GLU A N 1
ATOM 1815 C CA . GLU A 1 218 ? -76.239 14.941 26.824 1.00 86.12 218 GLU A CA 1
ATOM 1816 C C . GLU A 1 218 ? -76.758 14.640 25.409 1.00 86.12 218 GLU A C 1
ATOM 1818 O O . GLU A 1 218 ? -77.859 15.053 25.046 1.00 86.12 218 GLU A O 1
ATOM 1823 N N . LEU A 1 219 ? -76.020 13.867 24.605 1.00 81.81 219 LEU A N 1
ATOM 1824 C CA . LEU A 1 219 ? -76.482 13.414 23.289 1.00 81.81 219 LEU A CA 1
ATOM 1825 C C . LEU A 1 219 ? -77.697 12.487 23.395 1.00 81.81 219 LEU A C 1
ATOM 1827 O O . LEU A 1 219 ? -78.554 12.506 22.507 1.00 81.81 219 LEU A O 1
ATOM 1831 N N . LYS A 1 220 ? -77.790 11.686 24.461 1.00 85.19 220 LYS A N 1
ATOM 1832 C CA . LYS A 1 220 ? -78.959 10.854 24.755 1.00 85.19 220 LYS A CA 1
ATOM 1833 C C . LYS A 1 220 ? -80.155 11.714 25.165 1.00 85.19 220 LYS A C 1
ATOM 1835 O O . LYS A 1 220 ? -81.231 11.525 24.609 1.00 85.19 220 LYS A O 1
ATOM 1840 N N . ASP A 1 221 ? -79.961 12.717 26.013 1.00 82.69 221 ASP A N 1
ATOM 1841 C CA . ASP A 1 221 ? -81.013 13.655 26.412 1.00 82.69 221 ASP A CA 1
ATOM 1842 C C . ASP A 1 221 ? -81.503 14.511 25.236 1.00 82.69 221 ASP A C 1
ATOM 1844 O O . ASP A 1 221 ? -82.707 14.710 25.079 1.00 82.69 221 ASP A O 1
ATOM 1848 N N . ILE A 1 222 ? -80.604 14.970 24.358 1.00 81.50 222 ILE A N 1
ATOM 1849 C CA . ILE A 1 222 ? -80.961 15.676 23.117 1.00 81.50 222 ILE A CA 1
ATOM 1850 C C . ILE A 1 222 ? -81.706 14.739 22.163 1.00 81.50 222 ILE A C 1
ATOM 1852 O O . ILE A 1 222 ? -82.669 15.158 21.518 1.00 81.50 222 ILE A O 1
ATOM 1856 N N . ARG A 1 223 ? -81.309 13.463 22.074 1.00 79.12 223 ARG A N 1
ATOM 1857 C CA . ARG A 1 223 ? -82.033 12.455 21.288 1.00 79.12 223 ARG A CA 1
ATOM 1858 C C . ARG A 1 223 ? -83.439 12.235 21.842 1.00 79.12 223 ARG A C 1
ATOM 1860 O O . ARG A 1 223 ? -84.387 12.281 21.066 1.00 79.12 223 ARG A O 1
ATOM 1867 N N . ASP A 1 224 ? -83.589 12.109 23.156 1.00 80.81 224 ASP A N 1
ATOM 1868 C CA . ASP A 1 224 ? -84.879 11.942 23.829 1.00 80.81 224 ASP A CA 1
ATOM 1869 C C . ASP A 1 224 ? -85.747 13.210 23.732 1.00 80.81 224 ASP A C 1
ATOM 1871 O O . ASP A 1 224 ? -86.970 13.129 23.592 1.00 80.81 224 ASP A O 1
ATOM 1875 N N . GLN A 1 225 ? -85.142 14.402 23.765 1.00 81.00 225 GLN A N 1
ATOM 1876 C CA . GLN A 1 225 ? -85.827 15.671 23.508 1.00 81.00 225 GLN A CA 1
ATOM 1877 C C . GLN A 1 225 ? -86.267 15.794 22.047 1.00 81.00 225 GLN A C 1
ATOM 1879 O O . GLN A 1 225 ? -87.397 16.210 21.803 1.00 81.00 225 GLN A O 1
ATOM 1884 N N . ASN A 1 226 ? -85.440 15.382 21.083 1.00 73.25 226 ASN A N 1
ATOM 1885 C CA . ASN A 1 226 ? -85.815 15.323 19.669 1.00 73.25 226 ASN A CA 1
ATOM 1886 C C . ASN A 1 226 ? -86.918 14.292 19.418 1.00 73.25 226 ASN A C 1
ATOM 1888 O O . ASN A 1 226 ? -87.831 14.565 18.644 1.00 73.25 226 ASN A O 1
ATOM 1892 N N . GLU A 1 227 ? -86.910 13.162 20.124 1.00 73.00 227 GLU A N 1
ATOM 1893 C CA . GLU A 1 227 ? -87.993 12.179 20.080 1.00 73.00 227 GLU A CA 1
ATOM 1894 C C . GLU A 1 227 ? -89.288 12.733 20.701 1.00 73.00 227 GLU A C 1
ATOM 1896 O O . GLU A 1 227 ? -90.382 12.531 20.170 1.00 73.00 227 GLU A O 1
ATOM 1901 N N . LYS A 1 228 ? -89.186 13.504 21.795 1.00 71.00 228 LYS A N 1
ATOM 1902 C CA . LYS A 1 228 ? -90.315 14.230 22.407 1.00 71.00 228 LYS A CA 1
ATOM 1903 C C . LYS A 1 228 ? -90.833 15.361 21.514 1.00 71.00 228 LYS A C 1
ATOM 1905 O O . LYS A 1 228 ? -92.038 15.596 21.507 1.00 71.00 228 LYS A O 1
ATOM 1910 N N . LEU A 1 229 ? -89.970 16.043 20.760 1.00 65.69 229 LEU A N 1
ATOM 1911 C CA . LEU A 1 229 ? -90.344 17.072 19.782 1.00 65.69 229 LEU A CA 1
ATOM 1912 C C . LEU A 1 229 ? -90.947 16.453 18.512 1.00 65.69 229 LEU A C 1
ATOM 1914 O O . LEU A 1 229 ? -91.943 16.968 18.011 1.00 65.69 229 LEU A O 1
ATOM 1918 N N . GLN A 1 230 ? -90.452 15.299 18.055 1.00 55.72 230 GLN A N 1
ATOM 1919 C CA . GLN A 1 230 ? -91.101 14.497 17.010 1.00 55.72 230 GLN A CA 1
ATOM 1920 C C . GLN A 1 230 ? -92.469 13.966 17.463 1.00 55.72 230 GLN A C 1
ATOM 1922 O O . GLN A 1 230 ? -93.407 13.965 16.671 1.00 55.72 230 GLN A O 1
ATOM 1927 N N . LYS A 1 231 ? -92.628 13.607 18.746 1.00 57.81 231 LYS A N 1
ATOM 1928 C CA . LYS A 1 231 ? -93.922 13.224 19.344 1.00 57.81 231 LYS A CA 1
ATOM 1929 C C . LYS A 1 231 ? -94.857 14.415 19.627 1.00 57.81 231 LYS A C 1
ATOM 1931 O O . LYS A 1 231 ? -96.057 14.197 19.733 1.00 57.81 231 LYS A O 1
ATOM 1936 N N . LYS A 1 232 ? -94.351 15.655 19.731 1.00 52.31 232 LYS A N 1
ATOM 1937 C CA . LYS A 1 232 ? -95.146 16.884 19.981 1.00 52.31 232 LYS A CA 1
ATOM 1938 C C . LYS A 1 232 ? -95.466 17.719 18.733 1.00 52.31 232 LYS A C 1
ATOM 1940 O O . LYS A 1 232 ? -96.347 18.565 18.807 1.00 52.31 232 LYS A O 1
ATOM 1945 N N . ASN A 1 233 ? -94.817 17.471 17.594 1.00 48.09 233 ASN A N 1
ATOM 1946 C CA . ASN A 1 233 ? -95.147 18.113 16.311 1.00 48.09 233 ASN A CA 1
ATOM 1947 C C . ASN A 1 233 ? -96.268 17.401 15.529 1.00 48.09 233 ASN A C 1
ATOM 1949 O O . ASN A 1 233 ? -96.609 17.810 14.420 1.00 48.09 233 ASN A O 1
ATOM 1953 N N . LEU A 1 234 ? -96.900 16.389 16.128 1.00 43.09 234 LEU A N 1
ATOM 1954 C CA . LEU A 1 234 ? -98.267 16.001 15.803 1.00 43.09 234 LEU A CA 1
ATOM 1955 C C . LEU A 1 234 ? -99.167 16.476 16.954 1.00 43.09 234 LEU A C 1
ATOM 1957 O O . LEU A 1 234 ? -99.067 15.946 18.054 1.00 43.09 234 LEU A O 1
ATOM 1961 N N . ILE A 1 235 ? -100.087 17.401 16.650 1.00 41.94 235 ILE A N 1
ATOM 1962 C CA . ILE A 1 235 ? -101.244 17.856 17.458 1.00 41.94 235 ILE A CA 1
ATOM 1963 C C . ILE A 1 235 ? -101.072 19.230 18.165 1.00 41.94 235 ILE A C 1
ATOM 1965 O O . ILE A 1 235 ? -100.730 19.333 19.337 1.00 41.94 235 ILE A O 1
ATOM 1969 N N . ASN A 1 236 ? -101.489 20.261 17.413 1.00 37.38 236 ASN A N 1
ATOM 1970 C CA . ASN A 1 236 ? -102.253 21.465 17.798 1.00 37.38 236 ASN A CA 1
ATOM 1971 C C . ASN A 1 236 ? -101.607 22.688 18.507 1.00 37.38 236 ASN A C 1
ATOM 1973 O O . ASN A 1 236 ? -101.249 22.683 19.680 1.00 37.38 236 ASN A O 1
ATOM 1977 N N . GLU A 1 237 ? -101.650 23.795 17.751 1.00 31.31 237 GLU A N 1
ATOM 1978 C CA . GLU A 1 237 ? -101.828 25.226 18.090 1.00 31.31 237 GLU A CA 1
ATOM 1979 C C . GLU A 1 237 ? -102.936 25.560 19.145 1.00 31.31 237 GLU A C 1
ATOM 1981 O O . GLU A 1 237 ? -103.788 24.710 19.399 1.00 31.31 237 GLU A O 1
ATOM 1986 N N . PRO A 1 238 ? -103.150 26.837 19.580 1.00 52.69 238 PRO A N 1
ATOM 1987 C CA . PRO A 1 238 ? -102.221 27.895 20.025 1.00 52.69 238 PRO A CA 1
ATOM 1988 C C . PRO A 1 238 ? -102.746 28.672 21.283 1.00 52.69 238 PRO A C 1
ATOM 1990 O O . PRO A 1 238 ? -103.881 28.491 21.713 1.00 52.69 238 PRO A O 1
ATOM 1993 N N . ARG A 1 239 ? -101.952 29.636 21.796 1.00 34.31 239 ARG A N 1
ATOM 1994 C CA . ARG A 1 239 ? -102.323 30.983 22.346 1.00 34.31 239 ARG A CA 1
ATOM 1995 C C . ARG A 1 239 ? -101.623 31.384 23.657 1.00 34.31 239 ARG A C 1
ATOM 1997 O O . ARG A 1 239 ? -101.650 30.688 24.662 1.00 34.31 239 ARG A O 1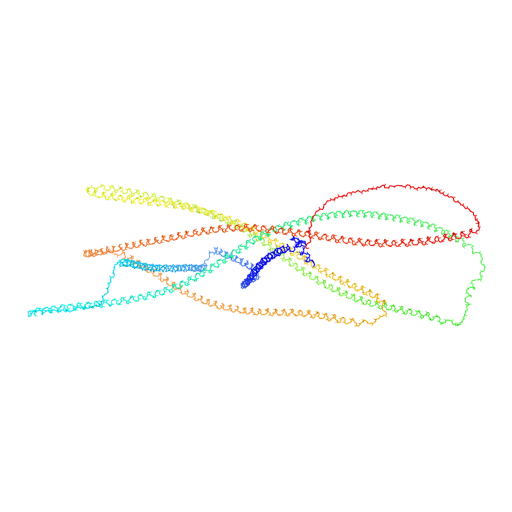
ATOM 2004 N N . ARG A 1 240 ? -101.030 32.585 23.603 1.00 35.91 240 ARG A N 1
ATOM 2005 C CA . ARG A 1 240 ? -100.357 33.346 24.671 1.00 35.91 240 ARG A CA 1
ATOM 2006 C C . ARG A 1 240 ? -101.346 34.112 25.569 1.00 35.91 240 ARG A C 1
ATOM 2008 O O . ARG A 1 240 ? -102.300 34.689 25.056 1.00 35.91 240 ARG A O 1
ATOM 2015 N N . GLY A 1 241 ? -100.980 34.262 26.844 1.00 28.91 241 GLY A N 1
ATOM 2016 C CA . GLY A 1 241 ? -101.365 35.332 27.788 1.00 28.91 241 GLY A CA 1
ATOM 2017 C C . GLY A 1 241 ? -100.476 35.188 29.038 1.00 28.91 241 GLY A C 1
ATOM 2018 O O . GLY A 1 241 ? -100.406 34.100 29.586 1.00 28.91 241 GLY A O 1
ATOM 2019 N N . SER A 1 242 ? -99.494 36.062 29.290 1.00 30.28 242 SER A N 1
ATOM 2020 C CA . SER A 1 242 ? -99.530 37.371 29.975 1.00 30.28 242 SER A CA 1
ATOM 2021 C C . SER A 1 242 ? -99.395 37.315 31.515 1.00 30.28 242 SER A C 1
ATOM 2023 O O . SER A 1 242 ? -100.298 36.835 32.183 1.00 30.28 242 SER A O 1
ATOM 2025 N N . LEU A 1 243 ? -98.321 37.968 32.000 1.00 33.47 243 LEU A N 1
ATOM 2026 C CA . LEU A 1 243 ? -98.166 38.794 33.224 1.00 33.47 243 LEU A CA 1
ATOM 2027 C C . LEU A 1 243 ? -97.942 38.177 34.638 1.00 33.47 243 LEU A C 1
ATOM 2029 O O . LEU A 1 243 ? -98.798 37.495 35.175 1.00 33.47 243 LEU A O 1
ATOM 2033 N N . GLN A 1 244 ? -96.817 38.633 35.235 1.00 31.02 244 GLN A N 1
ATOM 2034 C CA . GLN A 1 244 ? -96.562 39.162 36.608 1.00 31.02 244 GLN A CA 1
ATOM 2035 C C . GLN A 1 244 ? -96.639 38.274 37.884 1.00 31.02 244 GLN A C 1
ATOM 2037 O O . GLN A 1 244 ? -97.474 37.391 37.997 1.00 31.02 244 GLN A O 1
ATOM 2042 N N . GLY A 1 245 ? -95.722 38.558 38.845 1.00 41.34 245 GLY A N 1
ATOM 2043 C CA . GLY A 1 245 ? -95.581 37.973 40.215 1.00 41.34 245 GLY A CA 1
ATOM 2044 C C . GLY A 1 245 ? -96.718 38.365 41.188 1.00 41.34 245 GLY A C 1
ATOM 2045 O O . GLY A 1 245 ? -97.800 38.614 40.669 1.00 41.34 245 GLY A O 1
ATOM 2046 N N . PRO A 1 246 ? -96.569 38.541 42.537 1.00 51.41 246 PRO A N 1
ATOM 2047 C CA . PRO A 1 246 ? -95.418 38.444 43.469 1.00 51.41 246 PRO A CA 1
ATOM 2048 C C . PRO A 1 246 ? -95.776 37.957 44.938 1.00 51.41 246 PRO A C 1
ATOM 2050 O O . PRO A 1 246 ? -96.865 37.459 45.183 1.00 51.41 246 PRO A O 1
ATOM 2053 N N . GLN A 1 247 ? -94.869 38.198 45.910 1.00 33.19 247 GLN A N 1
ATOM 2054 C CA . GLN A 1 247 ? -95.054 38.580 47.349 1.00 33.19 247 GLN A CA 1
ATOM 2055 C C . GLN A 1 247 ? -95.527 37.633 48.501 1.00 33.19 247 GLN A C 1
ATOM 2057 O O . GLN A 1 247 ? -96.269 36.674 48.350 1.00 33.19 247 GLN A O 1
ATOM 2062 N N . THR A 1 248 ? -95.016 38.015 49.688 1.00 44.31 248 THR A N 1
ATOM 2063 C CA . THR A 1 248 ? -95.058 37.557 51.106 1.00 44.31 248 THR A CA 1
ATOM 2064 C C . THR A 1 248 ? -96.404 37.675 51.860 1.00 44.31 248 THR A C 1
ATOM 2066 O O . THR A 1 248 ? -97.269 38.408 51.392 1.00 44.31 248 THR A O 1
ATOM 2069 N N . PRO A 1 249 ? -96.544 37.128 53.099 1.00 46.84 249 PRO A N 1
ATOM 2070 C CA . PRO A 1 249 ? -97.698 37.393 53.976 1.00 46.84 249 PRO A CA 1
ATOM 2071 C C . PRO A 1 249 ? -97.373 37.927 55.397 1.00 46.84 249 PRO A C 1
ATOM 2073 O O . PRO A 1 249 ? -96.357 37.574 55.995 1.00 46.84 249 PRO A O 1
ATOM 2076 N N . ALA A 1 250 ? -98.306 38.699 55.974 1.00 34.94 250 ALA A N 1
ATOM 2077 C CA . ALA A 1 250 ? -98.476 38.919 57.418 1.00 34.94 250 ALA A CA 1
ATOM 2078 C C . ALA A 1 250 ? -99.900 39.423 57.749 1.00 34.94 250 ALA 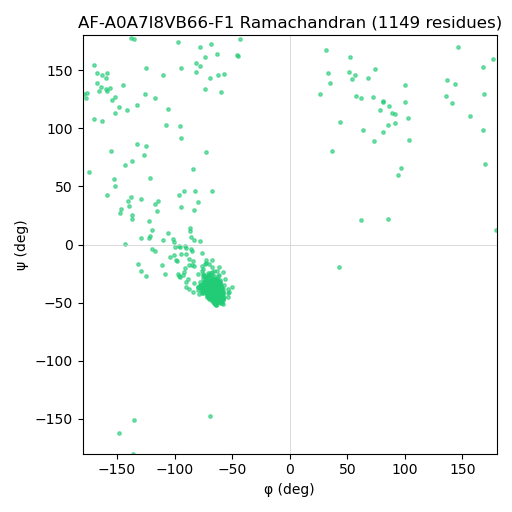A C 1
ATOM 2080 O O . ALA A 1 250 ? -100.433 40.234 56.996 1.00 34.94 250 ALA A O 1
ATOM 2081 N N . ALA A 1 251 ? -100.443 38.970 58.893 1.00 31.23 251 ALA A N 1
ATOM 2082 C CA . ALA A 1 251 ? -101.434 39.582 59.816 1.00 31.23 251 ALA A CA 1
ATOM 2083 C C . ALA A 1 251 ? -102.426 38.507 60.332 1.00 31.23 251 ALA A C 1
ATOM 2085 O O . ALA A 1 251 ? -102.946 37.749 59.523 1.00 31.23 251 ALA A O 1
ATOM 2086 N N . LEU A 1 252 ? -102.608 38.210 61.629 1.00 31.56 252 LEU A N 1
ATOM 2087 C CA . LEU A 1 252 ? -102.989 38.936 62.867 1.00 31.56 252 LEU A CA 1
ATOM 2088 C C . LEU A 1 252 ? -104.475 38.731 63.240 1.00 31.56 252 LEU A C 1
ATOM 2090 O O . LEU A 1 252 ? -105.357 38.708 62.391 1.00 31.56 252 LEU A O 1
ATOM 2094 N N . ALA A 1 253 ? -104.695 38.522 64.539 1.00 33.06 253 ALA A N 1
ATOM 2095 C CA . ALA A 1 253 ? -105.872 37.958 65.203 1.00 33.06 253 ALA A CA 1
ATOM 2096 C C . ALA A 1 253 ? -106.873 39.000 65.756 1.00 33.06 253 ALA A C 1
ATOM 2098 O O . ALA A 1 253 ? -106.544 40.182 65.808 1.00 33.06 253 ALA A O 1
ATOM 2099 N N . ALA A 1 254 ? -108.028 38.522 66.265 1.00 39.16 254 ALA A N 1
ATOM 2100 C CA . ALA A 1 254 ? -108.513 38.684 67.664 1.00 39.16 254 ALA A CA 1
ATOM 2101 C C . ALA A 1 254 ? -110.044 38.868 67.795 1.00 39.16 254 ALA A C 1
ATOM 2103 O O . ALA A 1 254 ? -110.591 39.687 67.068 1.00 39.16 254 ALA A O 1
ATOM 2104 N N . VAL A 1 255 ? -110.680 38.210 68.792 1.00 37.50 255 VAL A N 1
ATOM 2105 C CA . VAL A 1 255 ? -111.684 38.772 69.745 1.00 37.50 255 VAL A CA 1
ATOM 2106 C C . VAL A 1 255 ? -111.778 37.864 71.000 1.00 37.50 255 VAL A C 1
ATOM 2108 O O . VAL A 1 255 ? -111.916 36.657 70.831 1.00 37.50 255 VAL A O 1
ATOM 2111 N N . LEU A 1 256 ? -111.766 38.448 72.216 1.00 33.94 256 LEU A N 1
ATOM 2112 C CA . LEU A 1 256 ? -112.594 38.173 73.429 1.00 33.94 256 LEU A CA 1
ATOM 2113 C C . LEU A 1 256 ? -111.838 38.392 74.767 1.00 33.94 256 LEU A C 1
ATOM 2115 O O . LEU A 1 256 ? -110.678 38.775 74.772 1.00 33.94 256 LEU A O 1
ATOM 2119 N N . SER A 1 257 ? -112.579 38.370 75.879 1.00 44.62 257 SER A N 1
ATOM 2120 C CA . SER A 1 257 ? -112.653 39.404 76.922 1.00 44.62 257 SER A CA 1
ATOM 2121 C C . SER A 1 257 ? -112.033 39.097 78.299 1.00 44.62 257 SER A C 1
ATOM 2123 O O . SER A 1 257 ? -112.224 38.018 78.836 1.00 44.62 257 SER A O 1
ATOM 2125 N N . SER A 1 258 ? -111.481 40.154 78.915 1.00 48.84 258 SER A N 1
ATOM 2126 C CA . SER A 1 258 ? -111.406 40.587 80.337 1.00 48.84 258 SER A CA 1
ATOM 2127 C C . SER A 1 258 ? -111.114 39.642 81.521 1.00 48.84 258 SER A C 1
ATOM 2129 O O . SER A 1 258 ? -110.659 40.176 82.531 1.00 48.84 258 SER A O 1
ATOM 2131 N N . ASP A 1 259 ? -111.272 38.324 81.441 1.00 44.56 259 ASP A N 1
ATOM 2132 C CA . ASP A 1 259 ? -110.799 37.398 82.494 1.00 44.56 259 ASP A CA 1
ATOM 2133 C C . ASP A 1 259 ? -109.466 36.716 82.108 1.00 44.56 259 ASP A C 1
ATOM 2135 O O . ASP A 1 259 ? -108.762 36.165 82.952 1.00 44.56 259 ASP A O 1
ATOM 2139 N N . ASP A 1 260 ? -109.031 36.891 80.854 1.00 51.69 260 ASP A N 1
ATOM 2140 C CA . ASP A 1 260 ? -107.763 36.383 80.307 1.00 51.69 260 ASP A CA 1
ATOM 2141 C C . ASP A 1 260 ? -106.518 37.187 80.739 1.00 51.69 260 ASP A C 1
ATOM 2143 O O . ASP A 1 260 ? -105.385 36.808 80.436 1.00 51.69 260 ASP A O 1
ATOM 2147 N N . LEU A 1 261 ? -106.676 38.323 81.428 1.00 53.47 261 LEU A N 1
ATOM 2148 C CA . LEU A 1 261 ? -105.583 39.285 81.649 1.00 53.47 261 LEU A CA 1
ATOM 2149 C C . LEU A 1 261 ? -104.570 38.828 82.715 1.00 53.47 261 LEU A C 1
ATOM 2151 O O . LEU A 1 261 ? -103.399 39.207 82.649 1.00 53.47 261 LEU A O 1
ATOM 2155 N N . ASP A 1 262 ? -104.975 37.970 83.651 1.00 57.25 262 ASP A N 1
ATOM 2156 C CA . ASP A 1 262 ? -104.056 37.395 84.641 1.00 57.25 262 ASP A CA 1
ATOM 2157 C C . ASP A 1 262 ? -103.463 36.047 84.191 1.00 57.25 262 ASP A C 1
ATOM 2159 O O . ASP A 1 262 ? -102.303 35.762 84.507 1.00 57.25 262 ASP A O 1
ATOM 2163 N N . GLU A 1 263 ? -104.152 35.288 83.330 1.00 58.53 263 GLU A N 1
ATOM 2164 C CA . GLU A 1 263 ? -103.562 34.127 82.644 1.00 58.53 263 GLU A CA 1
ATOM 2165 C C . GLU A 1 263 ? -102.533 34.567 81.581 1.00 58.53 263 GLU A C 1
ATOM 2167 O O . GLU A 1 263 ? -101.460 33.968 81.454 1.00 58.53 263 GLU A O 1
ATOM 2172 N N . LEU A 1 264 ? -102.786 35.686 80.889 1.00 58.06 264 LEU A N 1
ATOM 2173 C CA . LEU A 1 264 ? -101.831 36.303 79.964 1.00 58.06 264 LEU A CA 1
ATOM 2174 C C . LEU A 1 264 ? -100.577 36.812 80.678 1.00 58.06 264 LEU A C 1
ATOM 2176 O O . LEU A 1 264 ? -99.487 36.656 80.139 1.00 58.06 264 LEU A O 1
ATOM 2180 N N . LYS A 1 265 ? -100.662 37.340 81.907 1.00 61.31 265 LYS A N 1
ATOM 2181 C CA . LYS A 1 265 ? -99.455 37.703 82.682 1.00 61.31 265 LYS A CA 1
ATOM 2182 C C . LYS A 1 265 ? -98.631 36.481 83.096 1.00 61.31 265 LYS A C 1
ATOM 2184 O O . LYS A 1 265 ? -97.405 36.582 83.175 1.00 61.31 265 LYS A O 1
ATOM 2189 N N . GLY A 1 266 ? -99.279 35.341 83.348 1.00 67.19 266 GLY A N 1
ATOM 2190 C CA . GLY A 1 266 ? -98.607 34.056 83.555 1.00 67.19 266 GLY A CA 1
ATOM 2191 C C . GLY A 1 266 ? -97.863 33.601 82.298 1.00 67.19 266 GLY A C 1
ATOM 2192 O O . GLY A 1 266 ? -96.651 33.384 82.348 1.00 67.19 266 GLY A O 1
ATOM 2193 N N . LYS A 1 267 ? -98.561 33.584 81.155 1.00 70.38 267 LYS A N 1
ATOM 2194 C CA . LYS A 1 267 ? -97.995 33.220 79.845 1.00 70.38 267 LYS A CA 1
ATOM 2195 C C . LYS A 1 267 ? -96.900 34.184 79.380 1.00 70.38 267 LYS A C 1
ATOM 2197 O O . LYS A 1 267 ? -95.909 33.728 78.829 1.00 70.38 267 LYS A O 1
ATOM 2202 N N . ILE A 1 268 ? -96.999 35.485 79.668 1.00 69.69 268 ILE A N 1
ATOM 2203 C CA . ILE A 1 268 ? -95.945 36.472 79.366 1.00 69.69 268 ILE A CA 1
ATOM 2204 C C . ILE A 1 268 ? -94.670 36.168 80.162 1.00 69.69 268 ILE A C 1
ATOM 2206 O O . ILE A 1 268 ? -93.589 36.151 79.588 1.00 69.69 268 ILE A O 1
ATOM 2210 N N . LYS A 1 269 ? -94.772 35.828 81.454 1.00 73.06 269 LYS A N 1
ATOM 2211 C CA . LYS A 1 269 ? -93.594 35.436 82.254 1.00 73.06 269 LYS A CA 1
ATOM 2212 C C . LYS A 1 269 ? -92.981 34.106 81.815 1.00 73.06 269 LYS A C 1
ATOM 2214 O O . LYS A 1 269 ? -91.806 33.850 82.082 1.00 73.06 269 LYS A O 1
ATOM 2219 N N . GLU A 1 270 ? -93.772 33.221 81.225 1.00 74.25 270 GLU A N 1
ATOM 2220 C CA . GLU A 1 270 ? -93.297 31.948 80.686 1.00 74.25 270 GLU A CA 1
ATOM 2221 C C . GLU A 1 270 ? -92.618 32.150 79.327 1.00 74.25 270 GLU A C 1
ATOM 2223 O O . GLU A 1 270 ? -91.490 31.689 79.143 1.00 74.25 270 GLU A O 1
ATOM 2228 N N . LEU A 1 271 ? -93.209 32.980 78.463 1.00 76.81 271 LEU A N 1
ATOM 2229 C CA . LEU A 1 271 ? -92.606 33.451 77.219 1.00 76.81 271 LEU A CA 1
ATOM 2230 C C . LEU A 1 271 ? -91.313 34.230 77.469 1.00 76.81 271 LEU A C 1
ATOM 2232 O O . LEU A 1 271 ? -90.348 33.995 76.760 1.00 76.81 271 LEU A O 1
ATOM 2236 N N . ASP A 1 272 ? -91.216 35.071 78.500 1.00 76.56 272 ASP A N 1
ATOM 2237 C CA . ASP A 1 272 ? -89.969 35.781 78.826 1.00 76.56 272 ASP A CA 1
ATOM 2238 C C . ASP A 1 272 ? -88.848 34.821 79.255 1.00 76.56 272 ASP A C 1
ATOM 2240 O O . ASP A 1 272 ? -87.675 35.008 78.903 1.00 76.56 272 ASP A O 1
ATOM 2244 N N . ARG A 1 273 ? -89.190 33.742 79.975 1.00 76.56 273 ARG A N 1
ATOM 2245 C CA . ARG A 1 273 ? -88.226 32.678 80.307 1.00 76.56 273 ARG A CA 1
ATOM 2246 C C . ARG A 1 273 ? -87.817 31.889 79.072 1.00 76.56 273 ARG A C 1
ATOM 2248 O O . ARG A 1 273 ? -86.646 31.532 78.941 1.00 76.56 273 ARG A O 1
ATOM 2255 N N . GLU A 1 274 ? -88.756 31.607 78.180 1.00 79.88 274 GLU A N 1
ATOM 2256 C CA . GLU A 1 274 ? -88.489 30.892 76.936 1.00 79.88 274 GLU A CA 1
ATOM 2257 C C . GLU A 1 274 ? -87.653 31.742 75.971 1.00 79.88 274 GLU A C 1
ATOM 2259 O O . GLU A 1 274 ? -86.667 31.260 75.419 1.00 79.88 274 GLU A O 1
ATOM 2264 N N . ASN A 1 275 ? -87.932 33.041 75.889 1.00 75.88 275 ASN A N 1
ATOM 2265 C CA . ASN A 1 275 ? -87.182 34.009 75.097 1.00 75.88 275 ASN A CA 1
ATOM 2266 C C . ASN A 1 275 ? -85.762 34.211 75.654 1.00 75.88 275 ASN A C 1
ATOM 2268 O O . ASN A 1 275 ? -84.799 34.312 74.898 1.00 75.88 275 ASN A O 1
ATOM 2272 N N . SER A 1 276 ? -85.591 34.149 76.980 1.00 76.44 276 SER A N 1
ATOM 2273 C CA . SER A 1 276 ? -84.263 34.136 77.611 1.00 76.44 276 SER A CA 1
ATOM 2274 C C . SER A 1 276 ? -83.466 32.875 77.250 1.00 76.44 276 SER A C 1
ATOM 2276 O O . SER A 1 276 ? -82.276 32.965 76.950 1.00 76.44 276 SER A O 1
ATOM 2278 N N . LYS A 1 277 ? -84.112 31.700 77.210 1.00 80.88 277 LYS A N 1
ATOM 2279 C CA . LYS A 1 277 ? -83.484 30.435 76.779 1.00 80.88 277 LYS A CA 1
ATOM 2280 C C . LYS A 1 277 ? -83.180 30.407 75.278 1.00 80.88 277 LYS A C 1
ATOM 2282 O O . LYS A 1 277 ? -82.170 29.842 74.866 1.00 80.88 277 LYS A O 1
ATOM 2287 N N . LEU A 1 278 ? -84.040 30.996 74.453 1.00 79.88 278 LEU A N 1
ATOM 2288 C CA . LEU A 1 278 ? -83.799 31.132 73.018 1.00 79.88 278 LEU A CA 1
ATOM 2289 C C . LEU A 1 278 ? -82.677 32.129 72.743 1.00 79.88 278 LEU A C 1
ATOM 2291 O O . LEU A 1 278 ? -81.848 31.865 71.884 1.00 79.88 278 LEU A O 1
ATOM 2295 N N . SER A 1 279 ? -82.580 33.210 73.516 1.00 75.88 279 SER A N 1
ATOM 2296 C CA . SER A 1 279 ? -81.484 34.175 73.419 1.00 75.88 279 SER A CA 1
ATOM 2297 C C . SER A 1 279 ? -80.135 33.553 73.795 1.00 75.88 279 SER A C 1
ATOM 2299 O O . SER A 1 279 ? -79.145 33.744 73.087 1.00 75.88 279 SER A O 1
ATOM 2301 N N . THR A 1 280 ? -80.075 32.726 74.846 1.00 77.81 280 THR A N 1
ATOM 2302 C CA . THR A 1 280 ? -78.836 32.001 75.178 1.00 77.81 280 THR A CA 1
ATOM 2303 C C . THR A 1 280 ? -78.473 30.964 74.118 1.00 77.81 280 THR A C 1
ATOM 2305 O O . THR A 1 280 ? -77.309 30.902 73.723 1.00 77.81 280 THR A O 1
ATOM 2308 N N . LYS A 1 281 ? -79.448 30.214 73.583 1.00 82.06 281 LYS A N 1
ATOM 2309 C CA . LYS A 1 281 ? -79.219 29.295 72.453 1.00 82.06 281 LYS A CA 1
ATOM 2310 C C . LYS A 1 281 ? -78.764 30.025 71.192 1.00 82.06 281 LYS A C 1
ATOM 2312 O O . LYS A 1 281 ? -77.816 29.583 70.562 1.00 82.06 281 LYS A O 1
ATOM 2317 N N . PHE A 1 282 ? -79.382 31.154 70.860 1.00 81.69 282 PHE A N 1
ATOM 2318 C CA . PHE A 1 282 ? -79.029 31.964 69.696 1.00 81.69 282 PHE A CA 1
ATOM 2319 C C . PHE A 1 282 ? -77.599 32.503 69.796 1.00 81.69 282 PHE A C 1
ATOM 2321 O O . PHE A 1 282 ? -76.841 32.460 68.828 1.00 81.69 282 PHE A O 1
ATOM 2328 N N . ASN A 1 283 ? -77.196 32.959 70.985 1.00 77.94 283 ASN A N 1
ATOM 2329 C CA . ASN A 1 283 ? -75.825 33.402 71.230 1.00 77.94 283 ASN A CA 1
ATOM 2330 C C . ASN A 1 283 ? -74.821 32.243 71.164 1.00 77.94 283 ASN A C 1
ATOM 2332 O O . ASN A 1 283 ? -73.721 32.435 70.650 1.00 77.94 283 ASN A O 1
ATOM 2336 N N . PHE A 1 284 ? -75.203 31.047 71.617 1.00 81.44 284 PHE A N 1
ATOM 2337 C CA . PHE A 1 284 ? -74.381 29.844 71.490 1.00 81.44 284 PHE A CA 1
ATOM 2338 C C . PHE A 1 284 ? -74.197 29.435 70.021 1.00 81.44 284 PHE A C 1
ATOM 2340 O O . PHE A 1 284 ? -73.065 29.350 69.557 1.00 81.44 284 PHE A O 1
ATOM 2347 N N . THR A 1 285 ? -75.282 29.331 69.247 1.00 80.56 285 THR A N 1
ATOM 2348 C CA . THR A 1 285 ? -75.208 29.000 67.813 1.00 80.56 285 THR A CA 1
ATOM 2349 C C . THR A 1 285 ? -74.459 30.059 67.016 1.00 80.56 285 THR A C 1
ATOM 2351 O O . THR A 1 285 ? -73.737 29.732 66.085 1.00 80.56 285 THR A O 1
ATOM 2354 N N . LYS A 1 286 ? -74.585 31.343 67.379 1.00 83.69 286 LYS A N 1
ATOM 2355 C CA . LYS A 1 286 ? -73.831 32.432 66.744 1.00 83.69 286 LYS A CA 1
ATOM 2356 C C . LYS A 1 286 ? -72.331 32.321 67.022 1.00 83.69 286 LYS A C 1
ATOM 2358 O O . LYS A 1 286 ? -71.533 32.681 66.159 1.00 83.69 286 LYS A O 1
ATOM 2363 N N . LYS A 1 287 ? -71.956 31.844 68.212 1.00 84.44 287 LYS A N 1
ATOM 2364 C CA . LYS A 1 287 ? -70.562 31.585 68.572 1.00 84.44 287 LYS A CA 1
ATOM 2365 C C . LYS A 1 287 ? -70.011 30.390 67.791 1.00 84.44 287 LYS A C 1
ATOM 2367 O O . LYS A 1 287 ? -68.975 30.546 67.159 1.00 84.44 287 LYS A O 1
ATOM 2372 N N . GLU A 1 288 ? -70.751 29.283 67.725 1.00 84.12 288 GLU A N 1
ATOM 2373 C CA . GLU A 1 288 ? -70.381 28.118 66.905 1.00 84.12 288 GLU A CA 1
ATOM 2374 C C . GLU A 1 288 ? -70.237 28.481 65.422 1.00 84.12 288 GLU A C 1
ATOM 2376 O O . GLU A 1 288 ? -69.272 28.077 64.789 1.00 84.12 288 GLU A O 1
ATOM 2381 N N . LEU A 1 289 ? -71.140 29.301 64.869 1.00 82.38 289 LEU A N 1
ATOM 2382 C CA . LEU A 1 289 ? -71.062 29.759 63.475 1.00 82.38 289 LEU A CA 1
ATOM 2383 C C . LEU A 1 289 ? -69.823 30.622 63.209 1.00 82.38 289 LEU A C 1
ATOM 2385 O O . LEU A 1 289 ? -69.268 30.584 62.113 1.00 82.38 289 LEU A O 1
ATOM 2389 N N . LYS A 1 290 ? -69.399 31.412 64.200 1.00 86.00 290 LYS A N 1
ATOM 2390 C CA . LYS A 1 290 ? -68.192 32.232 64.101 1.00 86.00 290 LYS A CA 1
ATOM 2391 C C . LYS A 1 290 ? -66.934 31.363 64.152 1.00 86.00 290 LYS A C 1
ATOM 2393 O O . LYS A 1 290 ? -66.074 31.532 63.298 1.00 86.00 290 LYS A O 1
ATOM 2398 N N . GLU A 1 291 ? -66.881 30.411 65.081 1.00 86.62 291 GLU A N 1
ATOM 2399 C CA . GLU A 1 291 ? -65.780 29.446 65.199 1.00 86.62 291 GLU A CA 1
ATOM 2400 C C . GLU A 1 291 ? -65.673 28.580 63.929 1.00 86.62 291 GLU A C 1
ATOM 2402 O O . GLU A 1 291 ? -64.592 28.440 63.366 1.00 86.62 291 GLU A O 1
ATOM 2407 N N . LEU A 1 292 ? -66.796 28.094 63.384 1.00 85.69 292 LEU A N 1
ATOM 2408 C CA . LEU A 1 292 ? -66.816 27.359 62.112 1.00 85.69 292 LEU A CA 1
ATOM 2409 C C . LEU A 1 292 ? -66.282 28.201 60.954 1.00 85.69 292 LEU A C 1
ATOM 2411 O O . LEU A 1 292 ? -65.493 27.700 60.158 1.00 85.69 292 LEU A O 1
ATOM 2415 N N . LYS A 1 293 ? -66.675 29.476 60.875 1.00 86.00 293 LYS A N 1
ATOM 2416 C CA . LYS A 1 293 ? -66.210 30.371 59.814 1.00 86.00 293 LYS A CA 1
ATOM 2417 C C . LYS A 1 293 ? -64.702 30.625 59.895 1.00 86.00 293 LYS A C 1
ATOM 2419 O O . LYS A 1 293 ? -64.024 30.542 58.876 1.00 86.00 293 LYS A O 1
ATOM 2424 N N . GLU A 1 294 ? -64.180 30.862 61.096 1.00 86.88 294 GLU A N 1
ATOM 2425 C CA . GLU A 1 294 ? -62.739 31.024 61.325 1.00 86.88 294 GLU A CA 1
ATOM 2426 C C . GLU A 1 294 ? -61.978 29.750 60.909 1.00 86.88 294 GLU A C 1
ATOM 2428 O O . GLU A 1 294 ? -61.028 29.835 60.136 1.00 86.88 294 GLU A O 1
ATOM 2433 N N . THR A 1 295 ? -62.476 28.555 61.262 1.00 85.44 295 THR A N 1
ATOM 2434 C CA . THR A 1 295 ? -61.841 27.293 60.827 1.00 85.44 295 THR A CA 1
ATOM 2435 C C . THR A 1 295 ? -61.927 27.034 59.320 1.00 85.44 295 THR A C 1
ATOM 2437 O O . THR A 1 295 ? -61.068 26.350 58.763 1.00 85.44 295 THR A O 1
ATOM 2440 N N . THR A 1 296 ? -62.966 27.523 58.633 1.00 84.44 296 THR A N 1
ATOM 2441 C CA . THR A 1 296 ? -63.052 27.399 57.171 1.00 84.44 296 THR A CA 1
ATOM 2442 C C . THR A 1 296 ? -62.119 28.370 56.467 1.00 84.44 296 THR A C 1
ATOM 2444 O O . THR A 1 296 ? -61.511 27.979 55.475 1.00 84.44 296 THR A O 1
ATOM 2447 N N . ASP A 1 297 ? -61.974 29.589 56.988 1.00 85.00 297 ASP A N 1
ATOM 2448 C CA . ASP A 1 297 ? -61.080 30.597 56.418 1.00 85.00 297 ASP A CA 1
ATOM 2449 C C . ASP A 1 297 ? -59.607 30.156 56.574 1.00 85.00 297 ASP A C 1
ATOM 2451 O O . ASP A 1 297 ? -58.852 30.212 55.604 1.00 85.00 297 ASP A O 1
ATOM 2455 N N . GLU A 1 298 ? -59.228 29.581 57.725 1.00 87.50 298 GLU A N 1
ATOM 2456 C CA . GLU A 1 298 ? -57.898 28.975 57.937 1.00 87.50 298 GLU A CA 1
ATOM 2457 C C . GLU A 1 298 ? -57.614 27.828 56.950 1.00 87.50 298 GLU A C 1
ATOM 2459 O O . GLU A 1 298 ? -56.559 27.782 56.318 1.00 87.50 298 GLU A O 1
ATOM 2464 N N . LYS A 1 299 ? -58.585 26.926 56.739 1.00 88.25 299 LYS A N 1
ATOM 2465 C CA . LYS A 1 299 ? -58.440 25.828 55.767 1.00 88.25 299 LYS A CA 1
ATOM 2466 C C . LYS A 1 299 ? -58.304 26.321 54.329 1.00 88.25 299 LYS A C 1
ATOM 2468 O O . LYS A 1 299 ? -57.603 25.691 53.542 1.00 88.25 299 LYS A O 1
ATOM 2473 N N . ILE A 1 300 ? -58.991 27.404 53.967 1.00 86.06 300 ILE A N 1
ATOM 2474 C CA . ILE A 1 300 ? -58.865 28.010 52.636 1.00 86.06 300 ILE A CA 1
ATOM 2475 C C . ILE A 1 300 ? -57.454 28.578 52.458 1.00 86.06 300 ILE A C 1
ATOM 2477 O O . ILE A 1 300 ? -56.832 28.318 51.430 1.00 86.06 300 ILE A O 1
ATOM 2481 N N . GLU A 1 301 ? -56.915 29.268 53.464 1.00 88.38 301 GLU A N 1
ATOM 2482 C CA . GLU A 1 301 ? -55.556 29.817 53.412 1.00 88.38 301 GLU A CA 1
ATOM 2483 C C . GLU A 1 301 ? -54.487 28.713 53.270 1.00 88.38 301 GLU A C 1
ATOM 2485 O O . GLU A 1 301 ? -53.556 28.835 52.466 1.00 88.38 301 GLU A O 1
ATOM 2490 N N . ASP A 1 302 ? -54.639 27.594 53.982 1.00 88.31 302 ASP A N 1
ATOM 2491 C CA . ASP A 1 302 ? -53.744 26.436 53.858 1.00 88.31 302 ASP A CA 1
ATOM 2492 C C . ASP A 1 302 ? -53.844 25.764 52.476 1.00 88.31 302 ASP A C 1
ATOM 2494 O O . ASP A 1 302 ? -52.831 25.373 51.876 1.00 88.31 302 ASP A O 1
ATOM 2498 N N . LEU A 1 303 ? -55.054 25.674 51.915 1.00 87.38 303 LEU A N 1
ATOM 2499 C CA . LEU A 1 303 ? -55.266 25.176 50.554 1.00 87.38 303 LEU A CA 1
ATOM 2500 C C . LEU A 1 303 ? -54.648 26.105 49.497 1.00 87.38 303 LEU A C 1
ATOM 2502 O O . LEU A 1 303 ? -54.093 25.631 48.507 1.00 87.38 303 LEU A O 1
ATOM 2506 N N . GLU A 1 304 ? -54.672 27.420 49.697 1.00 86.94 304 GLU A N 1
ATOM 2507 C CA . GLU A 1 304 ? -54.024 28.368 48.784 1.00 86.94 304 GLU A CA 1
ATOM 2508 C C . GLU A 1 304 ? -52.492 28.278 48.843 1.00 86.94 304 GLU A C 1
ATOM 2510 O O . GLU A 1 304 ? -51.831 28.274 47.797 1.00 86.94 304 GLU A O 1
ATOM 2515 N N . LYS A 1 305 ? -51.912 28.126 50.042 1.00 87.50 305 LYS A N 1
ATOM 2516 C CA . LYS A 1 305 ? -50.463 27.910 50.216 1.00 87.50 305 LYS A CA 1
ATOM 2517 C C . LYS A 1 305 ? -49.998 26.624 49.537 1.00 87.50 305 LYS A C 1
ATOM 2519 O O . LYS A 1 305 ? -49.004 26.640 48.809 1.00 87.50 305 LYS A O 1
ATOM 2524 N N . THR A 1 306 ? -50.736 25.530 49.719 1.00 88.19 306 THR A N 1
ATOM 2525 C CA . THR A 1 306 ? -50.423 24.249 49.065 1.00 88.19 306 THR A CA 1
ATOM 2526 C C . THR A 1 306 ? -50.564 24.334 47.543 1.00 88.19 306 THR A C 1
ATOM 2528 O O . THR A 1 306 ? -49.677 23.873 46.824 1.00 88.19 306 THR A O 1
ATOM 2531 N N . ASN A 1 307 ? -51.598 25.002 47.027 1.00 82.62 307 ASN A N 1
ATOM 2532 C CA . ASN A 1 307 ? -51.800 25.175 45.584 1.00 82.62 307 ASN A CA 1
ATOM 2533 C C . ASN A 1 307 ? -50.698 26.038 44.932 1.00 82.62 307 ASN A C 1
ATOM 2535 O O . ASN A 1 307 ? -50.230 25.736 43.832 1.00 82.62 307 ASN A O 1
ATOM 2539 N N . ASN A 1 308 ? -50.209 27.067 45.631 1.00 83.50 308 ASN A N 1
ATOM 2540 C CA . ASN A 1 308 ? -49.059 27.853 45.176 1.00 83.50 308 ASN A CA 1
ATOM 2541 C C . ASN A 1 308 ? -47.753 27.036 45.181 1.00 83.50 308 ASN A C 1
ATOM 2543 O O . ASN A 1 308 ? -46.982 27.118 44.223 1.00 83.50 308 ASN A O 1
ATOM 2547 N N . GLY A 1 309 ? -47.529 26.193 46.195 1.00 87.31 309 GLY A N 1
ATOM 2548 C CA . GLY A 1 309 ? -46.399 25.254 46.218 1.00 87.31 309 GLY A CA 1
ATOM 2549 C C . GLY A 1 309 ? -46.433 24.254 45.055 1.00 87.31 309 GLY A C 1
ATOM 2550 O O . GLY A 1 309 ? -45.411 24.012 44.405 1.00 87.31 309 GLY A O 1
ATOM 2551 N N . LEU A 1 310 ? -47.622 23.740 44.725 1.00 86.88 310 LEU A N 1
ATOM 2552 C CA . LEU A 1 310 ? -47.828 22.859 43.573 1.00 86.88 310 LEU A CA 1
ATOM 2553 C C . LEU A 1 310 ? -47.582 23.582 42.245 1.00 86.88 310 LEU A C 1
ATOM 2555 O O . LEU A 1 310 ? -46.904 23.030 41.383 1.00 86.88 310 LEU A O 1
ATOM 2559 N N . ARG A 1 311 ? -48.052 24.826 42.075 1.00 84.50 311 ARG A N 1
ATOM 2560 C CA . ARG A 1 311 ? -47.772 25.617 40.861 1.00 84.50 311 ARG A CA 1
ATOM 2561 C C . ARG A 1 311 ? -46.280 25.842 40.638 1.00 84.50 311 ARG A C 1
ATOM 2563 O O . ARG A 1 311 ? -45.814 25.665 39.515 1.00 84.50 311 ARG A O 1
ATOM 2570 N N . ASN A 1 312 ? -45.536 26.180 41.690 1.00 84.50 312 ASN A N 1
ATOM 2571 C CA . ASN A 1 312 ? -44.087 26.363 41.591 1.00 84.50 312 ASN A CA 1
ATOM 2572 C C . ASN A 1 312 ? -43.384 25.048 41.227 1.00 84.50 312 ASN A C 1
ATOM 2574 O O . ASN A 1 312 ? -42.535 25.034 40.339 1.00 84.50 312 ASN A O 1
ATOM 2578 N N . SER A 1 313 ? -43.807 23.937 41.835 1.00 84.44 313 SER A N 1
ATOM 2579 C CA . SER A 1 313 ? -43.273 22.604 41.525 1.00 84.44 313 SER A CA 1
ATOM 2580 C C . SER A 1 313 ? -43.568 22.187 40.077 1.00 84.44 313 SER A C 1
ATOM 2582 O O . SER A 1 313 ? -42.699 21.650 39.397 1.00 84.44 313 SER A O 1
ATOM 2584 N N . VAL A 1 314 ? -44.767 22.489 39.564 1.00 82.31 314 VAL A N 1
ATOM 2585 C CA . VAL A 1 314 ? -45.144 22.242 38.160 1.00 82.31 314 VAL A CA 1
ATOM 2586 C C . VAL A 1 314 ? -44.333 23.116 37.201 1.00 82.31 314 VAL A C 1
ATOM 2588 O O . VAL A 1 314 ? -43.913 22.631 36.154 1.00 82.31 314 VAL A O 1
ATOM 2591 N N . SER A 1 315 ? -44.079 24.381 37.546 1.00 84.69 315 SER A N 1
ATOM 2592 C CA . SER A 1 315 ? -43.228 25.261 36.736 1.00 84.69 315 SER A CA 1
ATOM 2593 C C . SER A 1 315 ? -41.785 24.756 36.681 1.00 84.69 315 SER A C 1
ATOM 2595 O O . SER A 1 315 ? -41.183 24.755 35.614 1.00 84.69 315 SER A O 1
ATOM 2597 N N . GLN A 1 316 ? -41.244 24.285 37.807 1.00 84.38 316 GLN A N 1
ATOM 2598 C CA . GLN A 1 316 ? -39.890 23.738 37.870 1.00 84.38 316 GLN A CA 1
ATOM 2599 C C . GLN A 1 316 ? -39.770 22.412 37.104 1.00 84.38 316 GLN A C 1
ATOM 2601 O O . GLN A 1 316 ? -38.773 22.183 36.426 1.00 84.38 316 GLN A O 1
ATOM 2606 N N . ALA A 1 317 ? -40.801 21.561 37.163 1.00 82.88 317 ALA A N 1
ATOM 2607 C CA . ALA A 1 317 ? -40.865 20.341 36.363 1.00 82.88 317 ALA A CA 1
ATOM 2608 C C . ALA A 1 317 ? -40.908 20.645 34.858 1.00 82.88 317 ALA A C 1
ATOM 2610 O O . ALA A 1 317 ? -40.227 19.973 34.094 1.00 82.88 317 ALA A O 1
ATOM 2611 N N . ARG A 1 318 ? -41.639 21.685 34.429 1.00 83.12 318 ARG A N 1
ATOM 2612 C CA . ARG A 1 318 ? -41.652 22.114 33.020 1.00 83.12 318 ARG A CA 1
ATOM 2613 C C . ARG A 1 318 ? -40.277 22.555 32.524 1.00 83.12 318 ARG A C 1
ATOM 2615 O O . ARG A 1 318 ? -39.872 22.090 31.470 1.00 83.12 318 ARG A O 1
ATOM 2622 N N . CYS A 1 319 ? -39.546 23.369 33.289 1.00 83.94 319 CYS A N 1
ATOM 2623 C CA . CYS A 1 319 ? -38.186 23.761 32.901 1.00 83.94 319 CYS A CA 1
ATOM 2624 C C . CYS A 1 319 ? -37.246 22.552 32.779 1.00 83.94 319 CYS A C 1
ATOM 2626 O O . CYS A 1 319 ? -36.483 22.477 31.827 1.00 83.94 319 CYS A O 1
ATOM 2628 N N . LYS A 1 320 ? -37.345 21.571 33.687 1.00 85.50 320 LYS A N 1
ATOM 2629 C CA . LYS A 1 320 ? -36.547 20.337 33.594 1.00 85.50 320 LYS A CA 1
ATOM 2630 C C . LYS A 1 320 ? -36.905 19.481 32.378 1.00 85.50 320 LYS A C 1
ATOM 2632 O O . LYS A 1 320 ? -36.021 18.871 31.793 1.00 85.50 320 LYS A O 1
ATOM 2637 N N . VAL A 1 321 ? -38.182 19.423 31.997 1.00 82.25 321 VAL A N 1
ATOM 2638 C CA . VAL A 1 321 ? -38.604 18.724 30.771 1.00 82.25 321 VAL A CA 1
ATOM 2639 C C . VAL A 1 321 ? -38.039 19.425 29.537 1.00 82.25 321 VAL A C 1
ATOM 2641 O O . VAL A 1 321 ? -37.493 18.751 28.676 1.00 82.25 321 VAL A O 1
ATOM 2644 N N . GLU A 1 322 ? -38.082 20.758 29.481 1.00 82.88 322 GLU A N 1
ATOM 2645 C CA . GLU A 1 322 ? -37.480 21.527 28.380 1.00 82.88 322 GLU A CA 1
ATOM 2646 C C . GLU A 1 322 ? -35.952 21.321 28.293 1.00 82.88 322 GLU A C 1
ATOM 2648 O O . GLU A 1 322 ? -35.410 21.195 27.196 1.00 82.88 322 GLU A O 1
ATOM 2653 N N . GLU A 1 323 ? -35.256 21.227 29.432 1.00 85.25 323 GLU A N 1
ATOM 2654 C CA . GLU A 1 323 ? -33.824 20.889 29.486 1.00 85.25 323 GLU A CA 1
ATOM 2655 C C . GLU A 1 323 ? -33.549 19.463 28.976 1.00 85.25 323 GLU A C 1
ATOM 2657 O O . GLU A 1 323 ? -32.685 19.272 28.121 1.00 85.25 323 GLU A O 1
ATOM 2662 N N . LEU A 1 324 ? -34.324 18.468 29.423 1.00 87.56 324 LEU A N 1
ATOM 2663 C CA . LEU A 1 324 ? -34.182 17.078 28.974 1.00 87.56 324 LEU A CA 1
ATOM 2664 C C . LEU A 1 324 ? -34.532 16.895 27.492 1.00 87.56 324 LEU A C 1
ATOM 2666 O O . LEU A 1 324 ? -33.892 16.104 26.803 1.00 87.56 324 LEU A O 1
ATOM 2670 N N . GLU A 1 325 ? -35.516 17.631 26.973 1.00 86.12 325 GLU A N 1
ATOM 2671 C CA . GLU A 1 325 ? -35.840 17.650 25.544 1.00 86.12 325 GLU A CA 1
ATOM 2672 C C . GLU A 1 325 ? -34.685 18.239 24.716 1.00 86.12 325 GLU A C 1
ATOM 2674 O O . GLU A 1 325 ? -34.373 17.719 23.639 1.00 86.12 325 GLU A O 1
ATOM 2679 N N . ALA A 1 326 ? -34.008 19.274 25.224 1.00 84.12 326 ALA A N 1
ATOM 2680 C CA . ALA A 1 326 ? -32.824 19.848 24.586 1.00 84.12 326 ALA A CA 1
ATOM 2681 C C . ALA A 1 326 ? -31.627 18.879 24.602 1.00 84.12 326 ALA A C 1
ATOM 2683 O O . ALA A 1 326 ? -30.955 18.713 23.577 1.00 84.12 326 ALA A O 1
ATOM 2684 N N . ASP A 1 327 ? -31.393 18.189 25.719 1.00 87.06 327 ASP A N 1
ATOM 2685 C CA . ASP A 1 327 ? -30.345 17.170 25.827 1.00 87.06 327 ASP A CA 1
ATOM 2686 C C . ASP A 1 327 ? -30.643 15.956 24.937 1.00 87.06 327 ASP A C 1
ATOM 2688 O O . ASP A 1 327 ? -29.758 15.473 24.227 1.00 87.06 327 ASP A O 1
ATOM 2692 N N . TYR A 1 328 ? -31.900 15.509 24.875 1.00 87.31 328 TYR A N 1
ATOM 2693 C CA . TYR A 1 328 ? -32.327 14.438 23.975 1.00 87.31 328 TYR A CA 1
ATOM 2694 C C . TYR A 1 328 ? -32.120 14.815 22.502 1.00 87.31 328 TYR A C 1
ATOM 2696 O O . TYR A 1 328 ? -31.617 14.003 21.722 1.00 87.31 328 TYR A O 1
ATOM 2704 N N . ALA A 1 329 ? -32.435 16.058 22.120 1.00 85.12 329 ALA A N 1
ATOM 2705 C CA . ALA A 1 329 ? -32.171 16.563 20.774 1.00 85.12 329 ALA A CA 1
ATOM 2706 C C . ALA A 1 329 ? -30.667 16.568 20.445 1.00 85.12 329 ALA A C 1
ATOM 2708 O O . ALA A 1 329 ? -30.281 16.210 19.329 1.00 85.12 329 ALA A O 1
ATOM 2709 N N . LYS A 1 330 ? -29.812 16.907 21.418 1.00 86.88 330 LYS A N 1
ATOM 2710 C CA . LYS A 1 330 ? -28.352 16.874 21.265 1.00 86.88 330 LYS A CA 1
ATOM 2711 C C . LYS A 1 330 ? -27.818 15.446 21.113 1.00 86.88 330 LYS A C 1
ATOM 2713 O O . LYS A 1 330 ? -27.026 15.194 20.210 1.00 86.88 330 LYS A O 1
ATOM 2718 N N . VAL A 1 331 ? -28.308 14.500 21.915 1.00 87.81 331 VAL A N 1
ATOM 2719 C CA . VAL A 1 331 ? -27.946 13.074 21.808 1.00 87.81 331 VAL A CA 1
ATOM 2720 C C . VAL A 1 331 ? -28.391 12.481 20.467 1.00 87.81 331 VAL A C 1
ATOM 2722 O O . VAL A 1 331 ? -27.665 11.684 19.877 1.00 87.81 331 VAL A O 1
ATOM 2725 N N . LEU A 1 332 ? -29.551 12.886 19.942 1.00 87.19 332 LEU A N 1
ATOM 2726 C CA . LEU A 1 332 ? -30.015 12.498 18.604 1.00 87.19 332 LEU A CA 1
ATOM 2727 C C . LEU A 1 332 ? -29.085 13.002 17.495 1.00 87.19 332 LEU A C 1
ATOM 2729 O O . LEU A 1 332 ? -28.841 12.284 16.525 1.00 87.19 332 LEU A O 1
ATOM 2733 N N . GLU A 1 333 ? -28.558 14.214 17.641 1.00 86.50 333 GLU A N 1
ATOM 2734 C CA . GLU A 1 333 ? -27.609 14.788 16.689 1.00 86.50 333 GLU A CA 1
ATOM 2735 C C . GLU A 1 333 ? -26.230 14.118 16.779 1.00 86.50 333 GLU A C 1
ATOM 2737 O O . GLU A 1 333 ? -25.640 13.778 15.753 1.00 86.50 333 GLU A O 1
ATOM 2742 N N . ASP A 1 334 ? -25.747 13.830 17.988 1.00 86.19 334 ASP A N 1
ATOM 2743 C CA . ASP A 1 334 ? -24.510 13.070 18.191 1.00 86.19 334 ASP A CA 1
ATOM 2744 C C . ASP A 1 334 ? -24.641 11.631 17.668 1.00 86.19 334 ASP A C 1
ATOM 2746 O O . ASP A 1 334 ? -23.718 11.121 17.029 1.00 86.19 334 ASP A O 1
ATOM 2750 N N . LYS A 1 335 ? -25.812 11.000 17.832 1.00 89.38 335 LYS A N 1
ATOM 2751 C CA . LYS A 1 335 ? -26.130 9.706 17.217 1.00 89.38 335 LYS A CA 1
ATOM 2752 C C . LYS A 1 335 ? -26.052 9.779 15.690 1.00 89.38 335 LYS A C 1
ATOM 2754 O O . LYS A 1 335 ? -25.380 8.938 15.104 1.00 89.38 335 LYS A O 1
ATOM 2759 N N . ARG A 1 336 ? -26.650 10.792 15.047 1.00 88.56 336 ARG A N 1
ATOM 2760 C CA . ARG A 1 336 ? -26.537 10.980 13.584 1.00 88.56 336 ARG A CA 1
ATOM 2761 C C . ARG A 1 336 ? -25.095 11.189 13.133 1.00 88.56 336 ARG A C 1
ATOM 2763 O O . ARG A 1 336 ? -24.685 10.657 12.106 1.00 88.56 336 ARG A O 1
ATOM 2770 N N . ARG A 1 337 ? -24.305 11.950 13.895 1.00 86.88 337 ARG A N 1
ATOM 2771 C CA . ARG A 1 337 ? -22.875 12.149 13.610 1.00 86.88 337 ARG A CA 1
ATOM 2772 C C . ARG A 1 337 ? -22.085 10.850 13.718 1.00 86.88 337 ARG A C 1
ATOM 2774 O O . ARG A 1 337 ? -21.205 10.614 12.896 1.00 86.88 337 ARG A O 1
ATOM 2781 N N . LEU A 1 338 ? -22.385 10.016 14.713 1.00 85.88 338 LEU A N 1
ATOM 2782 C CA . LEU A 1 338 ? -21.767 8.700 14.859 1.00 85.88 338 LEU A CA 1
ATOM 2783 C C . LEU A 1 338 ? -22.202 7.746 13.743 1.00 85.88 338 LEU A C 1
ATOM 2785 O O . LEU A 1 338 ? -21.340 7.080 13.185 1.00 85.88 338 LEU A O 1
ATOM 2789 N N . GLU A 1 339 ? -23.481 7.736 13.363 1.00 87.25 339 GLU A N 1
ATOM 2790 C CA . GLU A 1 339 ? -23.991 6.959 12.224 1.00 87.25 339 GLU A CA 1
ATOM 2791 C C . GLU A 1 339 ? -23.274 7.348 10.920 1.00 87.25 339 GLU A C 1
ATOM 2793 O O . GLU A 1 339 ? -22.748 6.470 10.244 1.00 87.25 339 GLU A O 1
ATOM 2798 N N . MET A 1 340 ? -23.108 8.646 10.629 1.00 87.25 340 MET A N 1
ATOM 2799 C CA . MET A 1 340 ? -22.334 9.102 9.460 1.00 87.25 340 MET A CA 1
ATOM 2800 C C . MET A 1 340 ? -20.851 8.706 9.522 1.00 87.25 340 MET A C 1
ATOM 2802 O O . MET A 1 340 ? -20.248 8.398 8.497 1.00 87.25 340 MET A O 1
ATOM 2806 N N . ARG A 1 341 ? -20.231 8.712 10.712 1.00 86.00 341 ARG A N 1
ATOM 2807 C CA . ARG A 1 341 ? -18.836 8.260 10.878 1.00 86.00 341 ARG A CA 1
ATOM 2808 C C . ARG A 1 341 ? -18.692 6.754 10.678 1.00 86.00 341 ARG A C 1
ATOM 2810 O O . ARG A 1 341 ? -17.676 6.333 10.136 1.00 86.00 341 ARG A O 1
ATOM 2817 N N . VAL A 1 342 ? -19.674 5.969 11.121 1.00 83.75 342 VAL A N 1
ATOM 2818 C CA . VAL A 1 342 ? -19.716 4.518 10.902 1.00 83.75 342 VAL A CA 1
ATOM 2819 C C . VAL A 1 342 ? -19.905 4.224 9.418 1.00 83.75 342 VAL A C 1
ATOM 2821 O O . VAL A 1 342 ? -19.103 3.485 8.868 1.00 83.75 342 VAL A O 1
ATOM 2824 N N . GLU A 1 343 ? -20.851 4.882 8.747 1.00 87.38 343 GLU A N 1
ATOM 2825 C CA . GLU A 1 343 ? -21.089 4.715 7.305 1.00 87.38 343 GLU A CA 1
ATOM 2826 C C . GLU A 1 343 ? -19.855 5.110 6.469 1.00 87.38 343 GLU A C 1
ATOM 2828 O O . GLU A 1 343 ? -19.476 4.424 5.520 1.00 87.38 343 GLU A O 1
ATOM 2833 N N . PHE A 1 344 ? -19.148 6.175 6.865 1.00 87.94 344 PHE A N 1
ATOM 2834 C CA . PHE A 1 344 ? -17.878 6.556 6.244 1.00 87.94 344 PHE A CA 1
ATOM 2835 C C . PHE A 1 344 ? -16.767 5.520 6.481 1.00 87.94 344 PHE A C 1
ATOM 2837 O O . PHE A 1 344 ? -16.018 5.205 5.557 1.00 87.94 344 PHE A O 1
ATOM 2844 N N . ALA A 1 345 ? -16.658 4.974 7.696 1.00 79.81 345 ALA A N 1
ATOM 2845 C CA . ALA A 1 345 ? -15.683 3.931 8.012 1.00 79.81 345 ALA A CA 1
ATOM 2846 C C . ALA A 1 345 ? -15.991 2.612 7.281 1.00 79.81 345 ALA A C 1
ATOM 2848 O O . ALA A 1 345 ? -15.071 1.965 6.789 1.00 79.81 345 ALA A O 1
ATOM 2849 N N . GLU A 1 346 ? -17.267 2.240 7.155 1.00 82.88 346 GLU A N 1
ATOM 2850 C CA . GLU A 1 346 ? -17.722 1.092 6.362 1.00 82.88 346 GLU A CA 1
ATOM 2851 C C . GLU A 1 346 ? -17.358 1.270 4.887 1.00 82.88 346 GLU A C 1
ATOM 2853 O O . GLU A 1 346 ? -16.786 0.363 4.288 1.00 82.88 346 GLU A O 1
ATOM 2858 N N . LYS A 1 347 ? -17.570 2.468 4.327 1.00 88.31 347 LYS A N 1
ATOM 2859 C CA . LYS A 1 347 ? -17.156 2.777 2.955 1.00 88.31 347 LYS A CA 1
ATOM 2860 C C . LYS A 1 347 ? -15.638 2.695 2.766 1.00 88.31 347 LYS A C 1
ATOM 2862 O O . LYS A 1 347 ? -15.184 2.110 1.792 1.00 88.31 347 LYS A O 1
ATOM 2867 N N . GLN A 1 348 ? -14.841 3.208 3.707 1.00 82.62 348 GLN A N 1
ATOM 2868 C CA . GLN A 1 348 ? -13.380 3.061 3.642 1.00 82.62 348 GLN A CA 1
ATOM 2869 C C . GLN A 1 348 ? -12.923 1.598 3.747 1.00 82.62 348 GLN A C 1
ATOM 2871 O O . GLN A 1 348 ? -11.967 1.198 3.080 1.00 82.62 348 GLN A O 1
ATOM 2876 N N . MET A 1 349 ? -13.594 0.782 4.562 1.00 81.44 349 MET A N 1
ATOM 2877 C CA . MET A 1 349 ? -13.331 -0.657 4.647 1.00 81.44 349 MET A CA 1
ATOM 2878 C C . MET A 1 349 ? -13.686 -1.383 3.339 1.00 81.44 349 MET A C 1
ATOM 2880 O O . MET A 1 349 ? -12.929 -2.245 2.899 1.00 81.44 349 MET A O 1
ATOM 2884 N N . GLU A 1 350 ? -14.783 -1.007 2.680 1.00 87.88 350 GLU A N 1
ATOM 2885 C CA . GLU A 1 350 ? -15.154 -1.533 1.358 1.00 87.88 350 GLU A CA 1
ATOM 2886 C C . GLU A 1 350 ? -14.119 -1.122 0.292 1.00 87.88 350 GLU A C 1
ATOM 2888 O O . GLU A 1 350 ? -13.585 -1.974 -0.416 1.00 87.88 350 GLU A O 1
ATOM 2893 N N . ASP A 1 351 ? -13.728 0.158 0.248 1.00 86.25 351 ASP A N 1
ATOM 2894 C CA . ASP A 1 351 ? -12.739 0.682 -0.708 1.00 86.25 351 ASP A CA 1
ATOM 2895 C C . ASP A 1 351 ? -11.347 0.043 -0.514 1.00 86.25 351 ASP A C 1
ATOM 2897 O O . ASP A 1 351 ? -10.600 -0.199 -1.471 1.00 86.25 351 ASP A O 1
ATOM 2901 N N . THR A 1 352 ? -10.959 -0.233 0.736 1.00 82.75 352 THR A N 1
ATOM 2902 C CA . THR A 1 352 ? -9.706 -0.943 1.044 1.00 82.75 352 THR A CA 1
ATOM 2903 C C . THR A 1 352 ? -9.785 -2.413 0.649 1.00 82.75 352 THR A C 1
ATOM 2905 O O . THR A 1 352 ? -8.834 -2.915 0.046 1.00 82.75 352 THR A O 1
ATOM 2908 N N . TYR A 1 353 ? -10.921 -3.074 0.878 1.00 88.12 353 TYR A N 1
ATOM 2909 C CA . TYR A 1 353 ? -11.166 -4.445 0.431 1.00 88.12 353 TYR A CA 1
ATOM 2910 C C . TYR A 1 353 ? -11.142 -4.577 -1.102 1.00 88.12 353 TYR A C 1
ATOM 2912 O O . TYR A 1 353 ? -10.512 -5.490 -1.648 1.00 88.12 353 TYR A O 1
ATOM 2920 N N . GLU A 1 354 ? -11.759 -3.642 -1.830 1.00 85.12 354 GLU A N 1
ATOM 2921 C CA . GLU A 1 354 ? -11.703 -3.605 -3.294 1.00 85.12 354 GLU A CA 1
ATOM 2922 C C . GLU A 1 354 ? -10.279 -3.360 -3.808 1.00 85.12 354 GLU A C 1
ATOM 2924 O O . GLU A 1 354 ? -9.825 -4.042 -4.737 1.00 85.12 354 GLU A O 1
ATOM 2929 N N . ARG A 1 355 ? -9.531 -2.451 -3.171 1.00 84.50 355 ARG A N 1
ATOM 2930 C CA . ARG A 1 355 ? -8.122 -2.195 -3.500 1.00 84.50 355 ARG A CA 1
ATOM 2931 C C . ARG A 1 355 ? -7.253 -3.433 -3.250 1.00 84.50 355 ARG A C 1
ATOM 2933 O O . ARG A 1 355 ? -6.443 -3.784 -4.108 1.00 84.50 355 ARG A O 1
ATOM 2940 N N . GLU A 1 356 ? -7.455 -4.144 -2.143 1.00 82.00 356 GLU A N 1
ATOM 2941 C CA . GLU A 1 356 ? -6.753 -5.397 -1.832 1.00 82.00 356 GLU A CA 1
ATOM 2942 C C . GLU A 1 356 ? -7.075 -6.498 -2.858 1.00 82.00 356 GLU A C 1
ATOM 2944 O O . GLU A 1 356 ? -6.186 -7.201 -3.353 1.00 82.00 356 GLU A O 1
ATOM 2949 N N . LYS A 1 357 ? -8.339 -6.596 -3.280 1.00 84.25 357 LYS A N 1
ATOM 2950 C CA . LYS A 1 357 ? -8.778 -7.509 -4.341 1.00 84.25 357 LYS A CA 1
ATOM 2951 C C . LYS A 1 357 ? -8.134 -7.173 -5.692 1.00 84.25 357 LYS A C 1
ATOM 2953 O O . LYS A 1 357 ? -7.692 -8.090 -6.393 1.00 84.25 357 LYS A O 1
ATOM 2958 N N . MET A 1 358 ? -8.028 -5.892 -6.049 1.00 84.00 358 MET A N 1
ATOM 2959 C CA . MET A 1 358 ? -7.351 -5.441 -7.272 1.00 84.00 358 MET A CA 1
ATOM 2960 C C . MET A 1 358 ? -5.846 -5.720 -7.231 1.00 84.00 358 MET A C 1
ATOM 2962 O O . MET A 1 358 ? -5.302 -6.246 -8.206 1.00 84.00 358 MET A O 1
ATOM 2966 N N . LEU A 1 359 ? -5.189 -5.481 -6.092 1.00 83.19 359 LEU A N 1
ATOM 2967 C CA . LEU A 1 359 ? -3.784 -5.840 -5.877 1.00 83.19 359 LEU A CA 1
ATOM 2968 C C . LEU A 1 359 ? -3.568 -7.357 -5.973 1.00 83.19 359 LEU A C 1
ATOM 2970 O O . LEU A 1 359 ? -2.597 -7.804 -6.586 1.00 83.19 359 LEU A O 1
ATOM 2974 N N . SER A 1 360 ? -4.497 -8.171 -5.466 1.00 84.50 360 SER A N 1
ATOM 2975 C CA . SER A 1 360 ? -4.452 -9.634 -5.605 1.00 84.50 360 SER A CA 1
ATOM 2976 C C . SER A 1 360 ? -4.538 -10.081 -7.072 1.00 84.50 360 SER A C 1
ATOM 2978 O O . SER A 1 360 ? -3.784 -10.958 -7.509 1.00 84.50 360 SER A O 1
ATOM 2980 N N . ILE A 1 361 ? -5.413 -9.455 -7.869 1.00 83.94 361 ILE A N 1
ATOM 2981 C CA . ILE A 1 361 ? -5.538 -9.726 -9.311 1.00 83.94 361 ILE A CA 1
ATOM 2982 C C . ILE A 1 361 ? -4.278 -9.272 -10.059 1.00 83.94 361 ILE A C 1
ATOM 2984 O O . ILE A 1 361 ? -3.742 -10.038 -10.862 1.00 83.94 361 ILE A O 1
ATOM 2988 N N . GLN A 1 362 ? -3.758 -8.077 -9.765 1.00 78.62 362 GLN A N 1
ATOM 2989 C CA . GLN A 1 362 ? -2.501 -7.590 -10.339 1.00 78.62 362 GLN A CA 1
ATOM 2990 C C . GLN A 1 362 ? -1.332 -8.516 -9.994 1.00 78.62 362 GLN A C 1
ATOM 2992 O O . GLN A 1 362 ? -0.557 -8.863 -10.878 1.00 78.62 362 GLN A O 1
ATOM 2997 N N . THR A 1 363 ? -1.254 -9.013 -8.758 1.00 79.12 363 THR A N 1
ATOM 2998 C CA . THR A 1 363 ? -0.216 -9.964 -8.331 1.00 79.12 363 THR A CA 1
ATOM 2999 C C . THR A 1 363 ? -0.310 -11.284 -9.103 1.00 79.12 363 THR A C 1
ATOM 3001 O O . THR A 1 363 ? 0.710 -11.830 -9.522 1.00 79.12 363 THR A O 1
ATOM 3004 N N . LYS A 1 364 ? -1.523 -11.796 -9.357 1.00 80.75 364 LYS A N 1
ATOM 3005 C CA . LYS A 1 364 ? -1.731 -12.994 -10.193 1.00 80.75 364 LYS A CA 1
ATOM 3006 C C . LYS A 1 364 ? -1.335 -12.759 -11.649 1.00 80.75 364 LYS A C 1
ATOM 3008 O O . LYS A 1 364 ? -0.667 -13.606 -12.242 1.00 80.75 364 LYS A O 1
ATOM 3013 N N . ASN A 1 365 ? -1.686 -11.602 -12.204 1.00 79.62 365 ASN A N 1
ATOM 3014 C CA . ASN A 1 365 ? -1.303 -11.230 -13.562 1.00 79.62 365 ASN A CA 1
ATOM 3015 C C . ASN A 1 365 ? 0.220 -11.083 -13.681 1.00 79.62 365 ASN A C 1
ATOM 3017 O O . ASN A 1 365 ? 0.796 -11.676 -14.591 1.00 79.62 365 ASN A O 1
ATOM 3021 N N . LEU A 1 366 ? 0.871 -10.414 -12.722 1.00 80.25 366 LEU A N 1
ATOM 3022 C CA . LEU A 1 366 ? 2.327 -10.262 -12.650 1.00 80.25 366 LEU A CA 1
ATOM 3023 C C . LEU A 1 366 ? 3.049 -11.608 -12.523 1.00 80.25 366 LEU A C 1
ATOM 3025 O O . LEU A 1 366 ? 4.051 -11.823 -13.203 1.00 80.25 366 LEU A O 1
ATOM 3029 N N . LYS A 1 367 ? 2.515 -12.550 -11.731 1.00 78.62 367 LYS A N 1
ATOM 3030 C CA . LYS A 1 367 ? 3.025 -13.932 -11.675 1.00 78.62 367 LYS A CA 1
ATOM 3031 C C . LYS A 1 367 ? 2.928 -14.619 -13.039 1.00 78.62 367 LYS A C 1
ATOM 3033 O O . LYS A 1 367 ? 3.927 -15.144 -13.518 1.00 78.62 367 LYS A O 1
ATOM 3038 N N . SER A 1 368 ? 1.781 -14.529 -13.717 1.00 77.06 368 SER A N 1
ATOM 3039 C CA . SER A 1 368 ? 1.604 -15.136 -15.047 1.00 77.06 368 SER A CA 1
ATOM 3040 C C . SER A 1 368 ? 2.495 -14.501 -16.127 1.00 77.06 368 SER A C 1
ATOM 3042 O O . SER A 1 368 ? 3.004 -15.192 -17.011 1.00 77.06 368 SER A O 1
ATOM 3044 N N . THR A 1 369 ? 2.731 -13.184 -16.068 1.00 77.75 369 THR A N 1
ATOM 3045 C CA . THR A 1 369 ? 3.664 -12.504 -16.976 1.00 77.75 369 THR A CA 1
ATOM 3046 C C . THR A 1 369 ? 5.106 -12.846 -16.634 1.00 77.75 369 THR A C 1
ATOM 3048 O O . THR A 1 369 ? 5.892 -13.071 -17.547 1.00 77.75 369 THR A O 1
ATOM 3051 N N . GLY A 1 370 ? 5.441 -12.966 -15.347 1.00 79.44 370 GLY A N 1
ATOM 3052 C CA . GLY A 1 370 ? 6.747 -13.421 -14.874 1.00 79.44 370 GLY A CA 1
ATOM 3053 C C . GLY A 1 370 ? 7.066 -14.843 -15.335 1.00 79.44 370 GLY A C 1
ATOM 3054 O O . GLY A 1 370 ? 8.172 -15.095 -15.800 1.00 79.44 370 GLY A O 1
ATOM 3055 N N . GLU A 1 371 ? 6.094 -15.758 -15.316 1.00 80.81 371 GLU A N 1
ATOM 3056 C CA . GLU A 1 371 ? 6.239 -17.122 -15.848 1.00 80.81 371 GLU A CA 1
ATOM 3057 C C . GLU A 1 371 ? 6.428 -17.144 -17.372 1.00 80.81 371 GLU A C 1
ATOM 3059 O O . GLU A 1 371 ? 7.274 -17.886 -17.882 1.00 80.81 371 GLU A O 1
ATOM 3064 N N . LYS A 1 372 ? 5.698 -16.298 -18.112 1.00 80.06 372 LYS A N 1
ATOM 3065 C CA . LYS A 1 372 ? 5.872 -16.141 -19.568 1.00 80.06 372 LYS A CA 1
ATOM 3066 C C . LYS A 1 372 ? 7.239 -15.559 -19.921 1.00 80.06 372 LYS A C 1
ATOM 3068 O O . LYS A 1 372 ? 7.880 -16.046 -20.850 1.00 80.06 372 LYS A O 1
ATOM 3073 N N . ILE A 1 373 ? 7.693 -14.547 -19.180 1.00 80.19 373 ILE A N 1
ATOM 3074 C CA . ILE A 1 373 ? 9.025 -13.955 -19.336 1.00 80.19 373 ILE A CA 1
ATOM 3075 C C . ILE A 1 373 ? 10.076 -15.013 -19.002 1.00 80.19 373 ILE A C 1
ATOM 3077 O O . ILE A 1 373 ? 10.907 -15.304 -19.848 1.00 80.19 373 ILE A O 1
ATOM 3081 N N . LYS A 1 374 ? 9.981 -15.697 -17.858 1.00 83.69 374 LYS A N 1
ATOM 3082 C CA . LYS A 1 374 ? 10.893 -16.791 -17.494 1.00 83.69 374 LYS A CA 1
ATOM 3083 C C . LYS A 1 374 ? 10.970 -17.868 -18.581 1.00 83.69 374 LYS A C 1
ATOM 3085 O O . LYS A 1 374 ? 12.062 -18.314 -18.901 1.00 83.69 374 LYS A O 1
ATOM 3090 N N . SER A 1 375 ? 9.841 -18.242 -19.184 1.00 81.25 375 SER A N 1
ATOM 3091 C CA . SER A 1 375 ? 9.803 -19.220 -20.281 1.00 81.25 375 SER A CA 1
ATOM 3092 C C . SER A 1 375 ? 10.485 -18.712 -21.556 1.00 81.25 375 SER A C 1
ATOM 3094 O O . SER A 1 375 ? 11.174 -19.485 -22.215 1.00 81.25 375 SER A O 1
ATOM 3096 N N . ARG A 1 376 ? 10.338 -17.420 -21.892 1.00 82.88 376 ARG A N 1
ATOM 3097 C CA . ARG A 1 376 ? 11.067 -16.788 -23.008 1.00 82.88 376 ARG A CA 1
ATOM 3098 C C . ARG A 1 376 ? 12.565 -16.725 -22.740 1.00 82.88 376 ARG A C 1
ATOM 3100 O O . ARG A 1 376 ? 13.323 -17.241 -23.537 1.00 82.88 376 ARG A O 1
ATOM 3107 N N . TRP A 1 377 ? 12.976 -16.228 -21.577 1.00 82.19 377 TRP A N 1
ATOM 3108 C CA . TRP A 1 377 ? 14.390 -16.175 -21.199 1.00 82.19 377 TRP A CA 1
ATOM 3109 C C . TRP A 1 377 ? 15.021 -17.568 -21.161 1.00 82.19 377 TRP A C 1
ATOM 3111 O O . TRP A 1 377 ? 16.160 -17.738 -21.570 1.00 82.19 377 TRP A O 1
ATOM 3121 N N . GLN A 1 378 ? 14.283 -18.586 -20.712 1.00 83.31 378 GLN A N 1
ATOM 3122 C CA . GLN A 1 378 ? 14.752 -19.969 -20.759 1.00 83.31 378 GLN A CA 1
ATOM 3123 C C . GLN A 1 378 ? 14.950 -20.455 -22.204 1.00 83.31 378 GLN A C 1
ATOM 3125 O O . GLN A 1 378 ? 15.893 -21.196 -22.465 1.00 83.31 378 GLN A O 1
ATOM 3130 N N . LYS A 1 379 ? 14.079 -20.045 -23.134 1.00 86.38 379 LYS A N 1
ATOM 3131 C CA . LYS A 1 379 ? 14.198 -20.349 -24.565 1.00 86.38 379 LYS A CA 1
ATOM 3132 C C . LYS A 1 379 ?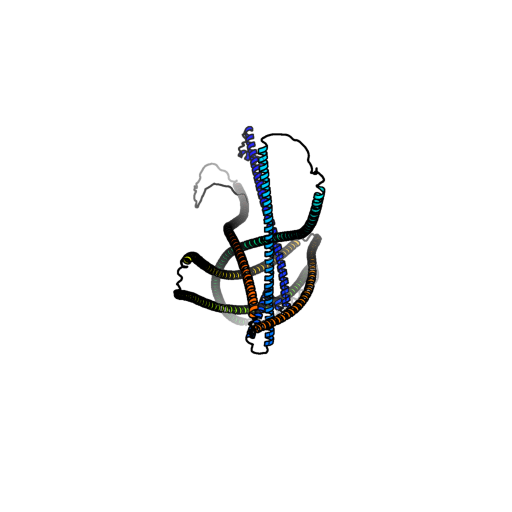 15.403 -19.634 -25.178 1.00 86.38 379 LYS A C 1
ATOM 3134 O O . LYS A 1 379 ? 16.229 -20.309 -25.773 1.00 86.38 379 LYS A O 1
ATOM 3139 N N . ASP A 1 380 ? 15.558 -18.339 -24.919 1.00 85.25 380 ASP A N 1
ATOM 3140 C CA . ASP A 1 380 ? 16.671 -17.527 -25.426 1.00 85.25 380 ASP A CA 1
ATOM 3141 C C . ASP A 1 380 ? 18.020 -18.025 -24.874 1.00 85.25 380 ASP A C 1
ATOM 3143 O O . ASP A 1 380 ? 18.997 -18.135 -25.603 1.00 85.25 380 ASP A O 1
ATOM 3147 N N . VAL A 1 381 ? 18.079 -18.418 -23.594 1.00 86.50 381 VAL A N 1
ATOM 3148 C CA . VAL A 1 381 ? 19.278 -19.039 -22.999 1.00 86.50 381 VAL A CA 1
ATOM 3149 C C . VAL A 1 381 ? 19.604 -20.379 -23.658 1.00 86.50 381 VAL A C 1
ATOM 3151 O O . VAL A 1 381 ? 20.779 -20.702 -23.814 1.00 86.50 381 VAL A O 1
ATOM 3154 N N . ASN A 1 382 ? 18.598 -21.172 -24.029 1.00 85.88 382 ASN A N 1
ATOM 3155 C CA . ASN A 1 382 ? 18.824 -22.438 -24.724 1.00 85.88 382 ASN A CA 1
ATOM 3156 C C . ASN A 1 382 ? 19.265 -22.217 -26.182 1.00 85.88 382 ASN A C 1
ATOM 3158 O O . ASN A 1 382 ? 20.123 -22.954 -26.655 1.00 85.88 382 ASN A O 1
ATOM 3162 N N . GLU A 1 383 ? 18.718 -21.210 -26.866 1.00 87.88 383 GLU A N 1
ATOM 3163 C CA . GLU A 1 383 ? 19.116 -20.821 -28.227 1.00 87.88 383 GLU A CA 1
ATOM 3164 C C . GLU A 1 383 ? 20.553 -20.289 -28.246 1.00 87.88 383 GLU A C 1
ATOM 3166 O O . GLU A 1 383 ? 21.381 -20.825 -28.973 1.00 87.88 383 GLU A O 1
ATOM 3171 N N . LEU A 1 384 ? 20.900 -19.365 -27.344 1.00 87.25 384 LEU A N 1
ATOM 3172 C CA . LEU A 1 384 ? 22.273 -18.871 -27.197 1.00 87.25 384 LEU A CA 1
ATOM 3173 C C . LEU A 1 384 ? 23.259 -19.982 -26.820 1.00 87.25 384 LEU A C 1
ATOM 3175 O O . LEU A 1 384 ? 24.403 -19.951 -27.253 1.00 87.25 384 LEU A O 1
ATOM 3179 N N . ARG A 1 385 ? 22.846 -20.973 -26.016 1.00 86.50 385 ARG A N 1
ATOM 3180 C CA . ARG A 1 385 ? 23.687 -22.151 -25.737 1.00 86.50 385 ARG A CA 1
ATOM 3181 C C . ARG A 1 385 ? 23.918 -22.997 -26.985 1.00 86.50 385 ARG A C 1
ATOM 3183 O O . ARG A 1 385 ? 25.039 -23.448 -27.173 1.00 86.50 385 ARG A O 1
ATOM 3190 N N . ALA A 1 386 ? 22.894 -23.196 -27.813 1.00 85.62 386 ALA A N 1
ATOM 3191 C CA . ALA A 1 386 ? 23.027 -23.933 -29.065 1.00 85.62 386 ALA A CA 1
ATOM 3192 C C . ALA A 1 386 ? 23.932 -23.193 -30.065 1.00 85.62 386 ALA A C 1
ATOM 3194 O O . ALA A 1 386 ? 24.794 -23.820 -30.669 1.00 85.62 386 ALA A O 1
ATOM 3195 N N . GLU A 1 387 ? 23.803 -21.867 -30.175 1.00 88.81 387 GLU A N 1
ATOM 3196 C CA . GLU A 1 387 ? 24.696 -21.033 -30.996 1.00 88.81 387 GLU A CA 1
ATOM 3197 C C . GLU A 1 387 ? 26.148 -21.082 -30.496 1.00 88.81 387 GLU A C 1
ATOM 3199 O O . GLU A 1 387 ? 27.085 -21.115 -31.290 1.00 88.81 387 GLU A O 1
ATOM 3204 N N . LEU A 1 388 ? 26.355 -21.121 -29.176 1.00 84.75 388 LEU A N 1
ATOM 3205 C CA . LEU A 1 388 ? 27.689 -21.227 -28.582 1.00 84.75 388 LEU A CA 1
ATOM 3206 C C . LEU A 1 388 ? 28.305 -22.612 -28.835 1.00 84.75 388 LEU A C 1
ATOM 3208 O O . LEU A 1 388 ? 29.482 -22.694 -29.166 1.00 84.75 388 LEU A O 1
ATOM 3212 N N . GLU A 1 389 ? 27.507 -23.683 -28.754 1.00 87.12 389 GLU A N 1
ATOM 3213 C CA . GLU A 1 389 ? 27.926 -25.038 -29.141 1.00 87.12 389 GLU A CA 1
ATOM 3214 C C . GLU A 1 389 ? 28.266 -25.133 -30.640 1.00 87.12 389 GLU A C 1
ATOM 3216 O O . GLU A 1 389 ? 29.244 -25.787 -31.002 1.00 87.12 389 GLU A O 1
ATOM 3221 N N . GLU A 1 390 ? 27.509 -24.457 -31.509 1.00 89.19 390 GLU A N 1
ATOM 3222 C CA . GLU A 1 390 ? 27.789 -24.385 -32.948 1.00 89.19 390 GLU A CA 1
ATOM 3223 C C . GLU A 1 390 ? 29.089 -23.619 -33.229 1.00 89.19 390 GLU A C 1
ATOM 3225 O O . GLU A 1 390 ? 29.957 -24.129 -33.938 1.00 89.19 390 GLU A O 1
ATOM 3230 N N . MET A 1 391 ? 29.290 -22.456 -32.600 1.00 85.38 391 MET A N 1
ATOM 3231 C CA . MET A 1 391 ? 30.539 -21.697 -32.729 1.00 85.38 391 MET A CA 1
ATOM 3232 C C . MET A 1 391 ? 31.751 -22.444 -32.159 1.00 85.38 391 MET A C 1
ATOM 3234 O O . MET A 1 391 ? 32.837 -22.371 -32.736 1.00 85.38 391 MET A O 1
ATOM 3238 N N . ASP A 1 392 ? 31.600 -23.176 -31.053 1.00 86.88 392 ASP A N 1
ATOM 3239 C CA . ASP A 1 392 ? 32.674 -24.010 -30.503 1.00 86.88 392 ASP A CA 1
ATOM 3240 C C . ASP A 1 392 ? 33.056 -25.144 -31.469 1.00 86.88 392 ASP A C 1
ATOM 3242 O O . ASP A 1 392 ? 34.244 -25.453 -31.623 1.00 86.88 392 ASP A O 1
ATOM 3246 N N . GLU A 1 393 ? 32.078 -25.734 -32.161 1.00 89.56 393 GLU A N 1
ATOM 3247 C CA . GLU A 1 393 ? 32.310 -26.757 -33.181 1.00 89.56 393 GLU A CA 1
ATOM 3248 C C . GLU A 1 393 ? 32.959 -26.171 -34.446 1.00 89.56 393 GLU A C 1
ATOM 3250 O O . GLU A 1 393 ? 33.934 -26.735 -34.949 1.00 89.56 393 GLU A O 1
ATOM 3255 N N . GLU A 1 394 ? 32.519 -25.002 -34.921 1.00 88.19 394 GLU A N 1
ATOM 3256 C CA . GLU A 1 394 ? 33.174 -24.281 -36.022 1.00 88.19 394 GLU A CA 1
ATOM 3257 C C . GLU A 1 394 ? 34.625 -23.919 -35.679 1.00 88.19 394 GLU A C 1
ATOM 3259 O O . GLU A 1 394 ? 35.540 -24.094 -36.489 1.00 88.19 394 GLU A O 1
ATOM 3264 N N . LEU A 1 395 ? 34.871 -23.470 -34.447 1.00 85.75 395 LEU A N 1
ATOM 3265 C CA . LEU A 1 395 ? 36.204 -23.127 -33.967 1.00 85.75 395 LEU A CA 1
ATOM 3266 C C . LEU A 1 395 ? 37.081 -24.376 -33.798 1.00 85.75 395 LEU A C 1
ATOM 3268 O O . LEU A 1 395 ? 38.294 -24.310 -34.023 1.00 85.75 395 LEU A O 1
ATOM 3272 N N . ARG A 1 396 ? 36.491 -25.527 -33.451 1.00 91.38 396 ARG A N 1
ATOM 3273 C CA . ARG A 1 396 ? 37.169 -26.830 -33.452 1.00 91.38 396 ARG A CA 1
ATOM 3274 C C . ARG A 1 396 ? 37.578 -27.234 -34.869 1.00 91.38 396 ARG A C 1
ATOM 3276 O O . ARG A 1 396 ? 38.744 -27.572 -35.069 1.00 91.38 396 ARG A O 1
ATOM 3283 N N . VAL A 1 397 ? 36.669 -27.138 -35.840 1.00 89.00 397 VAL A N 1
ATOM 3284 C CA . VAL A 1 397 ? 36.948 -27.441 -37.255 1.00 89.00 397 VAL A CA 1
ATOM 3285 C C . VAL A 1 397 ? 38.021 -26.503 -37.811 1.00 89.00 397 VAL A C 1
ATOM 3287 O O . VAL A 1 397 ? 39.003 -26.972 -38.382 1.00 89.00 397 VAL A O 1
ATOM 3290 N N . SER A 1 398 ? 37.919 -25.196 -37.556 1.00 85.69 398 SER A N 1
ATOM 3291 C CA . SER A 1 398 ? 38.930 -24.223 -37.981 1.00 85.69 398 SER A CA 1
ATOM 3292 C C . SER A 1 398 ? 40.302 -24.511 -37.357 1.00 85.69 398 SER A C 1
ATOM 3294 O O . SER A 1 398 ? 41.325 -24.464 -38.042 1.00 85.69 398 SER A O 1
ATOM 3296 N N . LYS A 1 399 ? 40.360 -24.895 -36.073 1.00 85.44 399 LYS A N 1
ATOM 3297 C CA . LYS A 1 399 ? 41.614 -25.336 -35.438 1.00 85.44 399 LYS A CA 1
ATOM 3298 C C . LYS A 1 399 ? 42.201 -26.566 -36.131 1.00 85.44 399 LYS A C 1
ATOM 3300 O O . LYS A 1 399 ? 43.394 -26.555 -36.435 1.00 85.44 399 LYS A O 1
ATOM 3305 N N . GLU A 1 400 ? 41.388 -27.578 -36.428 1.00 88.38 400 GLU A N 1
ATOM 3306 C CA . GLU A 1 400 ? 41.824 -28.781 -37.152 1.00 88.38 400 GLU A CA 1
ATOM 3307 C C . GLU A 1 400 ? 42.352 -28.451 -38.556 1.00 88.38 400 GLU A C 1
ATOM 3309 O O . GLU A 1 400 ? 43.398 -28.968 -38.961 1.00 88.38 400 GLU A O 1
ATOM 3314 N N . GLU A 1 401 ? 41.699 -27.529 -39.268 1.00 87.62 401 GLU A N 1
ATOM 3315 C CA . GLU A 1 401 ? 42.168 -27.021 -40.558 1.00 87.62 401 GLU A CA 1
ATOM 3316 C C . GLU A 1 401 ? 43.512 -26.298 -40.420 1.00 87.62 401 GLU A C 1
ATOM 3318 O O . GLU A 1 401 ? 44.465 -26.657 -41.117 1.00 87.62 401 GLU A O 1
ATOM 3323 N N . THR A 1 402 ? 43.657 -25.368 -39.467 1.00 84.00 402 THR A N 1
ATOM 3324 C CA . THR A 1 402 ? 44.936 -24.665 -39.252 1.00 84.00 402 THR A CA 1
ATOM 3325 C C . THR A 1 402 ? 46.070 -25.608 -38.847 1.00 84.00 402 THR A C 1
ATOM 3327 O O . THR A 1 402 ? 47.219 -25.403 -39.247 1.00 84.00 402 THR A O 1
ATOM 3330 N N . ASP A 1 403 ? 45.784 -26.669 -38.091 1.00 83.81 403 ASP A N 1
ATOM 3331 C CA . ASP A 1 403 ? 46.778 -27.681 -37.739 1.00 83.81 403 ASP A CA 1
ATOM 3332 C C . ASP A 1 403 ? 47.155 -28.550 -38.946 1.00 83.81 403 ASP A C 1
ATOM 3334 O O . ASP A 1 403 ? 48.334 -28.881 -39.128 1.00 83.81 403 ASP A O 1
ATOM 3338 N N . SER A 1 404 ? 46.200 -28.855 -39.828 1.00 86.56 404 SER A N 1
ATOM 3339 C CA . SER A 1 404 ? 46.480 -29.516 -41.105 1.00 86.56 404 SER A CA 1
ATOM 3340 C C . SER A 1 404 ? 47.367 -28.647 -42.009 1.00 86.56 404 SER A C 1
ATOM 3342 O O . SER A 1 404 ? 48.372 -29.134 -42.535 1.00 86.56 404 SER A O 1
ATOM 3344 N N . GLU A 1 405 ? 47.094 -27.342 -42.095 1.00 83.44 405 GLU A N 1
ATOM 3345 C CA . GLU A 1 405 ? 47.898 -26.380 -42.850 1.00 83.44 405 GLU A CA 1
ATOM 3346 C C . GLU A 1 405 ? 49.296 -26.205 -42.252 1.00 83.44 405 GLU A C 1
ATOM 3348 O O . GLU A 1 405 ? 50.283 -26.170 -42.990 1.00 83.44 405 GLU A O 1
ATOM 3353 N N . ARG A 1 406 ? 49.425 -26.168 -40.918 1.00 84.81 406 ARG A N 1
ATOM 3354 C CA . ARG A 1 406 ? 50.731 -26.167 -40.237 1.00 84.81 406 ARG A CA 1
ATOM 3355 C C . ARG A 1 406 ? 51.539 -27.413 -40.575 1.00 84.81 406 ARG A C 1
ATOM 3357 O O . ARG A 1 406 ? 52.748 -27.306 -40.782 1.00 84.81 406 ARG A O 1
ATOM 3364 N N . ASN A 1 407 ? 50.902 -28.578 -40.649 1.00 85.69 407 ASN A N 1
ATOM 3365 C CA . ASN A 1 407 ? 51.577 -29.818 -41.031 1.00 85.69 407 ASN A CA 1
ATOM 3366 C C . ASN A 1 407 ? 52.004 -29.802 -42.508 1.00 85.69 407 ASN A C 1
ATOM 3368 O O . ASN A 1 407 ? 53.122 -30.215 -42.821 1.00 85.69 407 ASN A O 1
ATOM 3372 N N . VAL A 1 408 ? 51.178 -29.252 -43.405 1.00 87.25 408 VAL A N 1
ATOM 3373 C CA . VAL A 1 408 ? 51.556 -29.029 -44.812 1.00 87.25 408 VAL A CA 1
ATOM 3374 C C . VAL A 1 408 ? 52.726 -28.048 -44.915 1.00 87.25 408 VAL A C 1
ATOM 3376 O O . VAL A 1 408 ? 53.693 -28.329 -45.623 1.00 87.25 408 VAL A O 1
ATOM 3379 N N . LYS A 1 409 ? 52.687 -26.935 -44.173 1.00 88.00 409 LYS A N 1
ATOM 3380 C CA . LYS A 1 409 ? 53.768 -25.945 -44.111 1.00 88.00 409 LYS A CA 1
ATOM 3381 C C . LYS A 1 409 ? 55.075 -26.577 -43.636 1.00 88.00 409 LYS A C 1
ATOM 3383 O O . LYS A 1 409 ? 56.080 -26.407 -44.315 1.00 88.00 409 LYS A O 1
ATOM 3388 N N . LYS A 1 410 ? 55.056 -27.369 -42.557 1.00 86.94 410 LYS A N 1
ATOM 3389 C CA . LYS A 1 410 ? 56.235 -28.124 -42.094 1.00 86.94 410 LYS A CA 1
ATOM 3390 C C . LYS A 1 410 ? 56.785 -29.048 -43.184 1.00 86.94 410 LYS A C 1
ATOM 3392 O O . LYS A 1 410 ? 57.983 -29.042 -43.440 1.00 86.94 410 LYS A O 1
ATOM 3397 N N . GLY A 1 411 ? 55.917 -29.780 -43.886 1.00 85.06 411 GLY A N 1
ATOM 3398 C CA . GLY A 1 411 ? 56.337 -30.639 -44.999 1.00 85.06 411 GLY A CA 1
ATOM 3399 C C . GLY A 1 411 ? 56.916 -29.869 -46.197 1.00 85.06 411 GLY A C 1
ATOM 3400 O O . GLY A 1 411 ? 57.765 -30.391 -46.920 1.00 85.06 411 GLY A O 1
ATOM 3401 N N . LEU A 1 412 ? 56.480 -28.627 -46.430 1.00 84.44 412 LEU A N 1
ATOM 3402 C CA . LEU A 1 412 ? 57.073 -27.740 -47.437 1.00 84.44 412 LEU A CA 1
ATOM 3403 C C . LEU A 1 412 ? 58.406 -27.151 -46.967 1.00 84.44 412 LEU A C 1
ATOM 3405 O O . LEU A 1 412 ? 59.339 -27.101 -47.762 1.00 84.44 412 LEU A O 1
ATOM 3409 N N . GLU A 1 413 ? 58.521 -26.758 -45.699 1.00 84.88 413 GLU A N 1
ATOM 3410 C CA . GLU A 1 413 ? 59.771 -26.287 -45.090 1.00 84.88 413 GLU A CA 1
ATOM 3411 C C . GLU A 1 413 ? 60.856 -27.371 -45.136 1.00 84.88 413 GLU A C 1
ATOM 3413 O O . GLU A 1 413 ? 61.987 -27.085 -45.523 1.00 84.88 413 GLU A O 1
ATOM 3418 N N . GLU A 1 414 ? 60.511 -28.631 -44.853 1.00 88.62 414 GLU A N 1
ATOM 3419 C CA . GLU A 1 414 ? 61.423 -29.773 -45.012 1.00 88.62 414 GLU A CA 1
ATOM 3420 C C . GLU A 1 414 ? 61.873 -29.953 -46.469 1.00 88.62 414 GLU A C 1
ATOM 3422 O O . GLU A 1 414 ? 63.062 -30.122 -46.733 1.00 88.62 414 GLU A O 1
ATOM 3427 N N . LYS A 1 415 ? 60.956 -29.833 -47.441 1.00 89.19 415 LYS A N 1
ATOM 3428 C CA . LYS A 1 415 ? 61.312 -29.889 -48.870 1.00 89.19 415 LYS A CA 1
ATOM 3429 C C . LYS A 1 415 ? 62.192 -28.720 -49.308 1.00 89.19 415 LYS A C 1
ATOM 3431 O O . LYS A 1 415 ? 63.074 -28.920 -50.141 1.00 89.19 415 LYS A O 1
ATOM 3436 N N . ILE A 1 416 ? 61.943 -27.513 -48.799 1.00 85.62 416 ILE A N 1
ATOM 3437 C CA . ILE A 1 416 ? 62.783 -26.338 -49.066 1.00 85.62 416 ILE A CA 1
ATOM 3438 C C . ILE A 1 416 ? 64.181 -26.595 -48.516 1.00 85.62 416 ILE A C 1
ATOM 3440 O O . ILE A 1 416 ? 65.142 -26.448 -49.262 1.00 85.62 416 ILE A O 1
ATOM 3444 N N . LYS A 1 417 ? 64.288 -27.086 -47.279 1.00 89.12 417 LYS A N 1
ATOM 3445 C CA . LYS A 1 417 ? 65.568 -27.442 -46.665 1.00 89.12 417 LYS A CA 1
ATOM 3446 C C . LYS A 1 417 ? 66.322 -28.508 -47.468 1.00 89.12 417 LYS A C 1
ATOM 3448 O O . LYS A 1 417 ? 67.496 -28.329 -47.769 1.00 89.12 417 LYS A O 1
ATOM 3453 N N . ASP A 1 418 ? 65.642 -29.564 -47.916 1.00 88.31 418 ASP A N 1
ATOM 3454 C CA . ASP A 1 418 ? 66.236 -30.590 -48.786 1.00 88.31 418 ASP A CA 1
ATOM 3455 C C . ASP A 1 418 ? 66.744 -30.016 -50.122 1.00 88.31 418 ASP A C 1
ATOM 3457 O O . ASP A 1 418 ? 67.731 -30.499 -50.691 1.00 88.31 418 ASP A O 1
ATOM 3461 N N . LEU A 1 419 ? 66.048 -29.017 -50.675 1.00 87.19 419 LEU A N 1
ATOM 3462 C CA . LEU A 1 419 ? 66.462 -28.324 -51.895 1.00 87.19 419 LEU A CA 1
ATOM 3463 C C . LEU A 1 419 ? 67.631 -27.370 -51.637 1.00 87.19 419 LEU A C 1
ATOM 3465 O O . LEU A 1 419 ? 68.552 -27.332 -52.450 1.00 87.19 419 LEU A O 1
ATOM 3469 N N . GLU A 1 420 ? 67.628 -26.647 -50.520 1.00 87.38 420 GLU A N 1
ATOM 3470 C CA . GLU A 1 420 ? 68.738 -25.803 -50.078 1.00 87.38 420 GLU A CA 1
ATOM 3471 C C . GLU A 1 420 ? 70.007 -26.638 -49.877 1.00 87.38 420 GLU A C 1
ATOM 3473 O O . GLU A 1 420 ? 71.044 -26.303 -50.449 1.00 87.38 420 GLU A O 1
ATOM 3478 N N . ASP A 1 421 ? 69.914 -27.786 -49.203 1.00 88.00 421 ASP A N 1
ATOM 3479 C CA . ASP A 1 421 ? 71.030 -28.722 -49.016 1.00 88.00 421 ASP A CA 1
ATOM 3480 C C . ASP A 1 421 ? 71.546 -29.278 -50.354 1.00 88.00 421 ASP A C 1
ATOM 3482 O O . ASP A 1 421 ? 72.755 -29.428 -50.560 1.00 88.00 421 ASP A O 1
ATOM 3486 N N . LYS A 1 422 ? 70.651 -29.557 -51.313 1.00 90.12 422 LYS A N 1
ATOM 3487 C CA . LYS A 1 422 ? 71.048 -29.941 -52.681 1.00 90.12 422 LYS A CA 1
ATOM 3488 C C . LYS A 1 422 ? 71.751 -28.802 -53.415 1.00 90.12 422 LYS A C 1
ATOM 3490 O O . LYS A 1 422 ? 72.729 -29.062 -54.112 1.00 90.12 422 LYS A O 1
ATOM 3495 N N . ILE A 1 423 ? 71.280 -27.563 -53.276 1.00 84.75 423 ILE A N 1
ATOM 3496 C CA . ILE A 1 423 ? 71.921 -26.384 -53.874 1.00 84.75 423 ILE A CA 1
ATOM 3497 C C . ILE A 1 423 ? 73.304 -26.166 -53.257 1.00 84.75 423 ILE A C 1
ATOM 3499 O O . ILE A 1 423 ? 74.245 -25.879 -53.995 1.00 84.75 423 ILE A O 1
ATOM 3503 N N . ILE A 1 424 ? 73.445 -26.330 -51.940 1.00 87.88 424 ILE A N 1
ATOM 3504 C CA . ILE A 1 424 ? 74.732 -26.241 -51.244 1.00 87.88 424 ILE A CA 1
ATOM 3505 C C . ILE A 1 424 ? 75.692 -27.304 -51.785 1.00 87.88 424 ILE A C 1
ATOM 3507 O O . ILE A 1 424 ? 76.771 -26.941 -52.241 1.00 87.88 424 ILE A O 1
ATOM 3511 N N . LYS A 1 425 ? 75.274 -28.574 -51.876 1.00 86.88 425 LYS A N 1
ATOM 3512 C CA . LYS A 1 425 ? 76.102 -29.641 -52.473 1.00 86.88 425 LYS A CA 1
ATOM 3513 C C . LYS A 1 425 ? 76.496 -29.352 -53.920 1.00 86.88 425 LYS A C 1
ATOM 3515 O O . LYS A 1 425 ? 77.647 -29.537 -54.292 1.00 86.88 425 LYS A O 1
ATOM 3520 N N . LEU A 1 426 ? 75.565 -28.858 -54.740 1.00 85.62 426 LEU A N 1
ATOM 3521 C CA . LEU A 1 426 ? 75.866 -28.477 -56.123 1.00 85.62 426 LEU A CA 1
ATOM 3522 C C . LEU A 1 426 ? 76.857 -27.307 -56.197 1.00 85.62 426 LEU A C 1
ATOM 3524 O O . LEU A 1 426 ? 77.697 -27.286 -57.097 1.00 85.62 426 LEU A O 1
ATOM 3528 N N . LYS A 1 427 ? 76.775 -26.347 -55.267 1.00 83.69 427 LYS A N 1
ATOM 3529 C CA . LYS A 1 427 ? 77.751 -25.258 -55.144 1.00 83.69 427 LYS A CA 1
ATOM 3530 C C . LYS A 1 427 ? 79.116 -25.779 -54.703 1.00 83.69 427 LYS A C 1
ATOM 3532 O O . LYS A 1 427 ? 80.104 -25.372 -55.296 1.00 83.69 427 LYS A O 1
ATOM 3537 N N . GLU A 1 428 ? 79.178 -26.683 -53.729 1.00 85.81 428 GLU A N 1
ATOM 3538 C CA . GLU A 1 428 ? 80.424 -27.322 -53.283 1.00 85.81 428 GLU A CA 1
ATOM 3539 C C . GLU A 1 428 ? 81.081 -28.128 -54.413 1.00 85.81 428 GLU A C 1
ATOM 3541 O O . GLU A 1 428 ? 82.271 -27.959 -54.667 1.00 85.81 428 GLU A O 1
ATOM 3546 N N . ASP A 1 429 ? 80.308 -28.918 -55.164 1.00 83.94 429 ASP A N 1
ATOM 3547 C CA . ASP A 1 429 ? 80.789 -29.662 -56.335 1.00 83.94 429 ASP A CA 1
ATOM 3548 C C . ASP A 1 429 ? 81.281 -28.732 -57.456 1.00 83.94 429 ASP A C 1
ATOM 3550 O O . ASP A 1 429 ? 82.244 -29.050 -58.161 1.00 83.94 429 ASP A O 1
ATOM 3554 N N . ALA A 1 430 ? 80.614 -27.590 -57.658 1.00 81.31 430 ALA A N 1
ATOM 3555 C CA . ALA A 1 430 ? 81.045 -26.573 -58.614 1.00 81.31 430 ALA A CA 1
ATOM 3556 C C . ALA A 1 430 ? 82.353 -25.906 -58.167 1.00 81.31 430 ALA A C 1
ATOM 3558 O O . ALA A 1 430 ? 83.263 -25.779 -58.984 1.00 81.31 430 ALA A O 1
ATOM 3559 N N . LEU A 1 431 ? 82.476 -25.574 -56.879 1.00 82.44 431 LEU A N 1
ATOM 3560 C CA . LEU A 1 431 ? 83.693 -25.008 -56.299 1.00 82.44 431 LEU A CA 1
ATOM 3561 C C . LEU A 1 431 ? 84.860 -26.000 -56.391 1.00 82.44 431 LEU A C 1
ATOM 3563 O O . LEU A 1 431 ? 85.965 -25.627 -56.764 1.00 82.44 431 LEU A O 1
ATOM 3567 N N . LEU A 1 432 ? 84.612 -27.288 -56.127 1.00 81.88 432 LEU A N 1
ATOM 3568 C CA . LEU A 1 432 ? 85.620 -28.340 -56.255 1.00 81.88 432 LEU A CA 1
ATOM 3569 C C . LEU A 1 432 ? 86.098 -28.469 -57.708 1.00 81.88 432 LEU A C 1
ATOM 3571 O O . LEU A 1 432 ? 87.292 -28.605 -57.965 1.00 81.88 432 LEU A O 1
ATOM 3575 N N . LYS A 1 433 ? 85.177 -28.377 -58.677 1.00 83.06 433 LYS A N 1
ATOM 3576 C CA . LYS A 1 433 ? 85.530 -28.339 -60.103 1.00 83.06 433 LYS A CA 1
ATOM 3577 C C . LYS A 1 433 ? 86.343 -27.097 -60.451 1.00 83.06 433 LYS A C 1
ATOM 3579 O O . LYS A 1 433 ? 87.296 -27.230 -61.211 1.00 83.06 433 LYS A O 1
ATOM 3584 N N . GLU A 1 434 ? 86.006 -25.938 -59.897 1.00 77.44 434 GLU A N 1
ATOM 3585 C CA . GLU A 1 434 ? 86.744 -24.687 -60.095 1.00 77.44 434 GLU A CA 1
ATOM 3586 C C . GLU A 1 434 ? 88.171 -24.791 -59.544 1.00 77.44 434 GLU A C 1
ATOM 3588 O O . GLU A 1 434 ? 89.112 -24.526 -60.286 1.00 77.44 434 GLU A O 1
ATOM 3593 N N . VAL A 1 435 ? 88.352 -25.353 -58.343 1.00 77.88 435 VAL A N 1
ATOM 3594 C CA . VAL A 1 435 ? 89.676 -25.649 -57.765 1.00 77.88 435 VAL A CA 1
ATOM 3595 C C . VAL A 1 435 ? 90.465 -26.621 -58.647 1.00 77.88 435 VAL A C 1
ATOM 3597 O O . VAL A 1 435 ? 91.623 -26.358 -58.959 1.00 77.88 435 VAL A O 1
ATOM 3600 N N . THR A 1 436 ? 89.855 -27.702 -59.151 1.00 77.31 436 THR A N 1
ATOM 3601 C CA . THR A 1 436 ? 90.559 -28.606 -60.089 1.00 77.31 436 THR A CA 1
ATOM 3602 C C . THR A 1 436 ? 90.890 -27.938 -61.429 1.00 77.31 436 THR A C 1
ATOM 3604 O O . THR A 1 436 ? 91.843 -28.329 -62.111 1.00 77.31 436 THR A O 1
ATOM 3607 N N . PHE A 1 437 ? 90.103 -26.937 -61.835 1.00 76.81 437 PHE A N 1
ATOM 3608 C CA . PHE A 1 437 ? 90.358 -26.144 -63.031 1.00 76.81 437 PHE A CA 1
ATOM 3609 C C . PHE A 1 437 ? 91.504 -25.157 -62.790 1.00 76.81 437 PHE A C 1
ATOM 3611 O O . PHE A 1 437 ? 92.371 -25.029 -63.651 1.00 76.81 437 PHE A O 1
ATOM 3618 N N . GLU A 1 438 ? 91.565 -24.543 -61.608 1.00 78.44 438 GLU A N 1
ATOM 3619 C CA . GLU A 1 438 ? 92.671 -23.704 -61.146 1.00 78.44 438 GLU A CA 1
ATOM 3620 C C . GLU A 1 438 ? 93.968 -24.493 -60.978 1.00 78.44 438 GLU A C 1
ATOM 3622 O O . GLU A 1 438 ? 95.002 -24.034 -61.446 1.00 78.44 438 GLU A O 1
ATOM 3627 N N . GLU A 1 439 ? 93.942 -25.709 -60.432 1.00 78.25 439 GLU A N 1
ATOM 3628 C CA . GLU A 1 439 ? 95.115 -26.596 -60.373 1.00 78.25 439 GLU A CA 1
ATOM 3629 C C . GLU A 1 439 ? 95.600 -26.993 -61.781 1.00 78.25 439 GLU A C 1
ATOM 3631 O O . GLU A 1 439 ? 96.806 -27.047 -62.056 1.00 78.25 439 GLU A O 1
ATOM 3636 N N . ARG A 1 440 ? 94.675 -27.219 -62.727 1.00 76.81 440 ARG A N 1
ATOM 3637 C CA . ARG A 1 440 ? 95.007 -27.418 -64.152 1.00 76.81 440 ARG A CA 1
ATOM 3638 C C . ARG A 1 440 ? 95.588 -26.162 -64.799 1.00 76.81 440 ARG A C 1
ATOM 3640 O O . ARG A 1 440 ? 96.520 -26.265 -65.594 1.00 76.81 440 ARG A O 1
ATOM 3647 N N . LEU A 1 441 ? 95.070 -24.986 -64.459 1.00 76.12 441 LEU A N 1
ATOM 3648 C CA . LEU A 1 441 ? 95.598 -23.696 -64.904 1.00 76.12 441 LEU A CA 1
ATOM 3649 C C . LEU A 1 441 ? 96.988 -23.441 -64.321 1.00 76.12 441 LEU A C 1
ATOM 3651 O O . LEU A 1 441 ? 97.890 -23.083 -65.067 1.00 76.12 441 LEU A O 1
ATOM 3655 N N . GLN A 1 442 ? 97.206 -23.707 -63.035 1.00 75.75 442 GLN A N 1
ATOM 3656 C CA . GLN A 1 442 ? 98.504 -23.567 -62.377 1.00 75.75 442 GLN A CA 1
ATOM 3657 C C . GLN A 1 442 ? 99.542 -24.549 -62.928 1.00 75.75 442 GLN A C 1
ATOM 3659 O O . GLN A 1 442 ? 100.690 -24.165 -63.141 1.00 75.75 442 GLN A O 1
ATOM 3664 N N . SER A 1 443 ? 99.153 -25.789 -63.237 1.00 73.19 443 SER A N 1
ATOM 3665 C CA . SER A 1 443 ? 100.048 -26.751 -63.898 1.00 73.19 443 SER A CA 1
ATOM 3666 C C . SER A 1 443 ? 100.348 -26.384 -65.359 1.00 73.19 443 SER A C 1
ATOM 3668 O O . SER A 1 443 ? 101.461 -26.623 -65.828 1.00 73.19 443 SER A O 1
ATOM 3670 N N . LEU A 1 444 ? 99.415 -25.743 -66.074 1.00 74.19 444 LEU A N 1
ATOM 3671 C CA . LEU A 1 444 ? 99.687 -25.126 -67.378 1.00 74.19 444 LEU A CA 1
ATOM 3672 C C . LEU A 1 444 ? 100.618 -23.912 -67.252 1.00 74.19 444 LEU A C 1
ATOM 3674 O O . LEU A 1 444 ? 101.550 -23.803 -68.044 1.00 74.19 444 LEU A O 1
ATOM 3678 N N . ILE A 1 445 ? 100.428 -23.067 -66.234 1.00 71.94 445 ILE A N 1
ATOM 3679 C CA . ILE A 1 445 ? 101.274 -21.901 -65.941 1.00 71.94 445 ILE A CA 1
ATOM 3680 C C . ILE A 1 445 ? 102.704 -22.333 -65.580 1.00 71.94 445 ILE A C 1
ATOM 3682 O O . ILE A 1 445 ? 103.657 -21.763 -66.102 1.00 71.94 445 ILE A O 1
ATOM 3686 N N . GLN A 1 446 ? 102.886 -23.387 -64.775 1.00 72.38 446 GLN A N 1
ATOM 3687 C CA . GLN A 1 446 ? 104.210 -23.975 -64.508 1.00 72.38 446 GLN A CA 1
ATOM 3688 C C . GLN A 1 446 ? 104.871 -24.545 -65.772 1.00 72.38 446 GLN A C 1
ATOM 3690 O O . GLN A 1 446 ? 106.095 -24.557 -65.903 1.00 72.38 446 GLN A O 1
ATOM 3695 N N . ARG A 1 447 ? 104.068 -25.023 -66.728 1.00 72.25 447 ARG A N 1
ATOM 3696 C CA . ARG A 1 447 ? 104.567 -25.544 -68.003 1.00 72.25 447 ARG A CA 1
ATOM 3697 C C . ARG A 1 447 ? 104.939 -24.425 -68.976 1.00 72.25 447 ARG A C 1
ATOM 3699 O O . ARG A 1 447 ? 105.885 -24.601 -69.739 1.00 72.25 447 ARG A O 1
ATOM 3706 N N . THR A 1 448 ? 104.243 -23.288 -68.940 1.00 66.56 448 THR A N 1
ATOM 3707 C CA . THR A 1 448 ? 104.615 -22.087 -69.700 1.00 66.56 448 THR A CA 1
ATOM 3708 C C . THR A 1 448 ? 105.801 -21.359 -69.073 1.00 66.56 448 THR A C 1
ATOM 3710 O O . THR A 1 448 ? 106.676 -20.939 -69.820 1.00 66.56 448 THR A O 1
ATOM 3713 N N . SER A 1 449 ? 105.928 -21.318 -67.742 1.00 64.31 449 SER A N 1
ATOM 3714 C CA . SER A 1 449 ? 107.110 -20.742 -67.082 1.00 64.31 449 SER A CA 1
ATOM 3715 C C . SER A 1 449 ? 108.380 -21.552 -67.380 1.00 64.31 449 SER A C 1
ATOM 3717 O O . SER A 1 449 ? 109.422 -20.979 -67.676 1.00 64.31 449 SER A O 1
ATOM 3719 N N . GLY A 1 450 ? 108.287 -22.888 -67.440 1.00 66.94 450 GLY A N 1
ATOM 3720 C CA . GLY A 1 450 ? 109.395 -23.744 -67.891 1.00 66.94 450 GLY A CA 1
ATOM 3721 C C . GLY A 1 450 ? 109.757 -23.600 -69.381 1.00 66.94 450 GLY A C 1
ATOM 3722 O O . GLY A 1 450 ? 110.861 -23.966 -69.778 1.00 66.94 450 GLY A O 1
ATOM 3723 N N . LEU A 1 451 ? 108.855 -23.061 -70.212 1.00 65.50 451 LEU A N 1
ATOM 3724 C CA . LEU A 1 451 ? 109.131 -22.712 -71.613 1.00 65.50 451 LEU A CA 1
ATOM 3725 C C . LEU A 1 451 ? 109.686 -21.284 -71.755 1.00 65.50 451 LEU A C 1
ATOM 3727 O O . LEU A 1 451 ? 110.483 -21.049 -72.659 1.00 65.50 451 LEU A O 1
ATOM 3731 N N . GLU A 1 452 ? 109.314 -20.359 -70.865 1.00 59.69 452 GLU A N 1
ATOM 3732 C CA . GLU A 1 452 ? 109.859 -18.995 -70.784 1.00 59.69 452 GLU A CA 1
ATOM 3733 C C . GLU A 1 452 ? 111.311 -18.976 -70.278 1.00 59.69 452 GLU A C 1
ATOM 3735 O O . GLU A 1 452 ? 112.131 -18.235 -70.821 1.00 59.69 452 GLU A O 1
ATOM 3740 N N . ASP A 1 453 ? 111.670 -19.848 -69.331 1.00 60.72 453 ASP A N 1
ATOM 3741 C CA . ASP A 1 453 ? 113.061 -20.010 -68.879 1.00 60.72 453 ASP A CA 1
ATOM 3742 C C . ASP A 1 453 ? 113.943 -20.666 -69.968 1.00 60.72 453 ASP A C 1
ATOM 3744 O O . ASP A 1 453 ? 115.078 -20.249 -70.189 1.00 60.72 453 ASP A O 1
ATOM 3748 N N . ALA A 1 454 ? 113.389 -21.589 -70.769 1.00 60.47 454 ALA A N 1
ATOM 3749 C CA . ALA A 1 454 ? 114.068 -22.166 -71.940 1.00 60.47 454 ALA A CA 1
ATOM 3750 C C . ALA A 1 454 ? 114.178 -21.201 -73.148 1.00 60.47 454 ALA A C 1
ATOM 3752 O O . ALA A 1 454 ? 114.970 -21.443 -74.063 1.00 60.47 454 ALA A O 1
ATOM 3753 N N . LEU A 1 455 ? 113.389 -20.117 -73.168 1.00 58.47 455 LEU A N 1
ATOM 3754 C CA . LEU A 1 455 ? 113.455 -19.035 -74.161 1.00 58.47 455 LEU A CA 1
ATOM 3755 C C . LEU A 1 455 ? 114.459 -17.949 -73.744 1.00 58.47 455 LEU A C 1
ATOM 3757 O O . LEU A 1 455 ? 115.238 -17.513 -74.590 1.00 58.47 455 LEU A O 1
ATOM 3761 N N . LYS A 1 456 ? 114.540 -17.613 -72.448 1.00 59.56 456 LYS A N 1
ATOM 3762 C CA . LYS A 1 456 ? 115.573 -16.719 -71.887 1.00 59.56 456 LYS A CA 1
ATOM 3763 C C . LYS A 1 456 ? 116.990 -17.289 -72.008 1.00 59.56 456 LYS A C 1
ATOM 3765 O O . LYS A 1 456 ? 117.905 -16.553 -72.367 1.00 59.56 456 LYS A O 1
ATOM 3770 N N . ASP A 1 457 ? 117.162 -18.603 -71.854 1.00 54.44 457 ASP A N 1
ATOM 3771 C CA . ASP A 1 457 ? 118.455 -19.274 -72.072 1.00 54.44 457 ASP A CA 1
ATOM 3772 C C . ASP A 1 457 ? 118.853 -19.384 -73.563 1.00 54.44 457 ASP A C 1
ATOM 3774 O O . ASP A 1 457 ? 120.012 -19.650 -73.889 1.00 54.44 457 ASP A O 1
ATOM 3778 N N . LYS A 1 458 ? 117.920 -19.125 -74.493 1.00 57.47 458 LYS A N 1
ATOM 3779 C CA . LYS A 1 458 ? 118.171 -19.072 -75.946 1.00 57.47 458 LYS A CA 1
ATOM 3780 C C . LYS A 1 458 ? 118.397 -17.641 -76.459 1.00 57.47 458 LYS A C 1
ATOM 3782 O O . LYS A 1 458 ? 119.088 -17.463 -77.459 1.00 57.47 458 LYS A O 1
ATOM 3787 N N . GLU A 1 459 ? 117.869 -16.640 -75.757 1.00 55.66 459 GLU A N 1
ATOM 3788 C CA . GLU A 1 459 ? 118.058 -15.205 -76.019 1.00 55.66 459 GLU A CA 1
ATOM 3789 C C . GLU A 1 459 ? 119.435 -14.718 -75.509 1.00 55.66 459 GLU A C 1
ATOM 3791 O O . GLU A 1 459 ? 120.145 -14.002 -76.215 1.00 55.66 459 GLU A O 1
ATOM 3796 N N . ILE A 1 460 ? 119.917 -15.268 -74.383 1.00 55.38 460 ILE A N 1
ATOM 3797 C CA . ILE A 1 460 ? 121.270 -15.022 -73.832 1.00 55.38 460 ILE A CA 1
ATOM 3798 C C . ILE A 1 460 ? 122.393 -15.668 -74.686 1.00 55.38 460 ILE A C 1
ATOM 3800 O O . ILE A 1 460 ? 123.552 -15.249 -74.622 1.00 55.38 460 ILE A O 1
ATOM 3804 N N . LEU A 1 461 ? 122.061 -16.626 -75.566 1.00 51.66 461 LEU A N 1
ATOM 3805 C CA . LEU A 1 461 ? 122.998 -17.273 -76.504 1.00 51.66 461 LEU A CA 1
ATOM 3806 C C . LEU A 1 461 ? 123.017 -16.647 -77.919 1.00 51.66 461 LEU A C 1
ATOM 3808 O O . LEU A 1 461 ? 123.808 -17.077 -78.759 1.00 51.66 461 LEU A O 1
ATOM 3812 N N . LEU A 1 462 ? 122.174 -15.638 -78.187 1.00 51.91 462 LEU A N 1
ATOM 3813 C CA . LEU A 1 462 ? 122.122 -14.882 -79.453 1.00 51.91 462 LEU A CA 1
ATOM 3814 C C . LEU A 1 462 ? 122.614 -13.426 -79.310 1.00 51.91 462 LEU A C 1
ATOM 3816 O O . LEU A 1 462 ? 123.050 -12.840 -80.298 1.00 51.91 462 LEU A O 1
ATOM 3820 N N . GLU A 1 463 ? 122.682 -12.877 -78.091 1.00 51.41 463 GLU A N 1
ATOM 3821 C CA . GLU A 1 463 ? 123.288 -11.560 -77.794 1.00 51.41 463 GLU A CA 1
ATOM 3822 C C . GLU A 1 463 ? 124.825 -11.579 -77.611 1.00 51.41 463 GLU A C 1
ATOM 3824 O O . GLU A 1 463 ? 125.445 -10.545 -77.357 1.00 51.41 463 GLU A O 1
ATOM 3829 N N . THR A 1 464 ? 125.480 -12.730 -77.812 1.00 49.72 464 THR A N 1
ATOM 3830 C CA . THR A 1 464 ? 126.945 -12.914 -77.696 1.00 49.72 464 THR A CA 1
ATOM 3831 C C . THR A 1 464 ? 127.637 -13.323 -79.010 1.00 49.72 464 THR A C 1
ATOM 3833 O O . THR A 1 464 ? 128.633 -14.043 -78.995 1.00 49.72 464 THR A O 1
ATOM 3836 N N . HIS A 1 465 ? 127.160 -12.832 -80.167 1.00 44.28 465 HIS A N 1
ATOM 3837 C CA . HIS A 1 465 ? 127.908 -12.931 -81.440 1.00 44.28 465 HIS A CA 1
ATOM 3838 C C . HIS A 1 465 ? 127.798 -11.705 -82.387 1.00 44.28 465 HIS A C 1
ATOM 3840 O O . HIS A 1 465 ? 128.447 -11.675 -83.430 1.00 44.28 465 HIS A O 1
ATOM 3846 N N . GLU A 1 466 ? 127.075 -10.631 -82.047 1.00 47.31 466 GLU A N 1
ATOM 3847 C CA . GLU A 1 466 ? 126.985 -9.430 -82.916 1.00 47.31 466 GLU A CA 1
ATOM 3848 C C . GLU A 1 466 ? 127.597 -8.160 -82.298 1.00 47.31 466 GLU A C 1
ATOM 3850 O O . GLU A 1 466 ? 127.237 -7.036 -82.637 1.00 47.31 466 GLU A O 1
ATOM 3855 N N . LYS A 1 467 ? 128.599 -8.339 -81.425 1.00 44.88 467 LYS A N 1
ATOM 3856 C CA . LYS A 1 467 ? 129.453 -7.263 -80.890 1.00 44.88 467 LYS A CA 1
ATOM 3857 C C . LYS A 1 467 ? 130.955 -7.552 -81.002 1.00 44.88 467 LYS A C 1
ATOM 3859 O O . LYS A 1 467 ? 131.718 -7.174 -80.129 1.00 44.88 467 LYS A O 1
ATOM 3864 N N . ASP A 1 468 ? 131.366 -8.158 -82.118 1.00 42.56 468 ASP A N 1
ATOM 3865 C CA . ASP A 1 468 ? 132.767 -8.162 -82.585 1.00 42.56 468 ASP A CA 1
ATOM 3866 C C . ASP A 1 468 ? 132.869 -7.938 -84.105 1.00 42.56 468 ASP A C 1
ATOM 3868 O O . ASP A 1 468 ? 133.671 -8.541 -84.820 1.00 42.56 468 ASP A O 1
ATOM 3872 N N . LYS A 1 469 ? 132.039 -7.024 -84.621 1.00 42.97 469 LYS A N 1
ATOM 3873 C CA . LYS A 1 469 ? 132.269 -6.367 -85.908 1.00 42.97 469 LYS A CA 1
ATOM 3874 C C . LYS A 1 469 ? 131.575 -5.011 -85.941 1.00 42.97 469 LYS A C 1
ATOM 3876 O O . LYS A 1 469 ? 130.361 -4.926 -85.832 1.00 42.97 469 LYS A O 1
ATOM 3881 N N . ILE A 1 470 ? 132.390 -3.999 -86.223 1.00 38.75 470 ILE A N 1
ATOM 3882 C CA . ILE A 1 470 ? 132.026 -2.630 -86.613 1.00 38.75 470 ILE A CA 1
ATOM 3883 C C . ILE A 1 470 ? 131.951 -1.654 -85.434 1.00 38.75 470 ILE A C 1
ATOM 3885 O O . ILE A 1 470 ? 130.976 -0.966 -85.155 1.00 38.75 470 ILE A O 1
ATOM 3889 N N . LEU A 1 471 ? 133.114 -1.568 -84.794 1.00 40.56 471 LEU A N 1
ATOM 3890 C CA . LEU A 1 471 ? 133.720 -0.320 -84.364 1.00 40.56 471 LEU A CA 1
ATOM 3891 C C . LEU A 1 471 ? 134.253 0.401 -85.617 1.00 40.56 471 LEU A C 1
ATOM 3893 O O . LEU A 1 471 ? 135.429 0.295 -85.947 1.00 40.56 471 LEU A O 1
ATOM 3897 N N . GLU A 1 472 ? 133.369 1.069 -86.354 1.00 37.97 472 GLU A N 1
ATOM 3898 C CA . GLU A 1 472 ? 133.743 2.093 -87.331 1.00 37.97 472 GLU A CA 1
ATOM 3899 C C . GLU A 1 472 ? 132.577 3.088 -87.437 1.00 37.97 472 GLU A C 1
ATOM 3901 O O . GLU A 1 472 ? 131.496 2.728 -87.899 1.00 37.97 472 GLU A O 1
ATOM 3906 N N . VAL A 1 473 ? 132.828 4.328 -86.988 1.00 42.25 473 VAL A N 1
ATOM 3907 C CA . VAL A 1 473 ? 131.939 5.513 -86.969 1.00 42.25 473 VAL A CA 1
ATOM 3908 C C . VAL A 1 473 ? 130.937 5.534 -85.786 1.00 42.25 473 VAL A C 1
ATOM 3910 O O . VAL A 1 473 ? 129.880 4.927 -85.863 1.00 42.25 473 VAL A O 1
ATOM 3913 N N . GLN A 1 474 ? 131.123 6.192 -84.628 1.00 42.94 474 GLN A N 1
ATOM 3914 C CA . GLN A 1 474 ? 131.815 7.451 -84.297 1.00 42.94 474 GLN A CA 1
ATOM 3915 C C . GLN A 1 474 ? 131.661 8.517 -85.385 1.00 42.94 474 GLN A C 1
ATOM 3917 O O . GLN A 1 474 ? 132.563 8.643 -86.199 1.00 42.94 474 GLN A O 1
ATOM 3922 N N . ASP A 1 475 ? 130.512 9.223 -85.418 1.00 43.03 475 ASP A N 1
ATOM 3923 C CA . ASP A 1 475 ? 130.506 10.682 -85.696 1.00 43.03 475 ASP A CA 1
ATOM 3924 C C . ASP A 1 475 ? 129.154 11.433 -85.737 1.00 43.03 475 ASP A C 1
ATOM 3926 O O . ASP A 1 475 ? 129.141 12.583 -86.171 1.00 43.03 475 ASP A O 1
ATOM 3930 N N . LYS A 1 476 ? 127.993 10.905 -85.303 1.00 43.47 476 LYS A N 1
ATOM 3931 C CA . LYS A 1 476 ? 126.730 11.692 -85.407 1.00 43.47 476 LYS A CA 1
ATOM 3932 C C . LYS A 1 476 ? 125.742 11.613 -84.236 1.00 43.47 476 LYS A C 1
ATOM 3934 O O . LYS A 1 476 ? 124.540 11.710 -84.451 1.00 43.47 476 LYS A O 1
ATOM 3939 N N . GLU A 1 477 ? 126.235 11.556 -82.999 1.00 42.84 477 GLU A N 1
ATOM 3940 C CA . GLU A 1 477 ? 125.412 11.791 -81.790 1.00 42.84 477 GLU A CA 1
ATOM 3941 C C . GLU A 1 477 ? 125.663 13.154 -81.110 1.00 42.84 477 GLU A C 1
ATOM 3943 O O . GLU A 1 477 ? 125.097 13.439 -80.059 1.00 42.84 477 GLU A O 1
ATOM 3948 N N . GLU A 1 478 ? 126.407 14.064 -81.756 1.00 46.84 478 GLU A N 1
ATOM 3949 C CA . GLU A 1 478 ? 126.709 15.406 -81.219 1.00 46.84 478 GLU A CA 1
ATOM 3950 C C . GLU A 1 478 ? 126.263 16.581 -82.125 1.00 46.84 478 GLU A C 1
ATOM 3952 O O . GLU A 1 478 ? 126.735 17.705 -81.983 1.00 46.84 478 GLU A O 1
ATOM 3957 N N . GLN A 1 479 ? 125.316 16.358 -83.053 1.00 45.28 479 GLN A N 1
ATOM 3958 C CA . GLN A 1 479 ? 124.790 17.413 -83.951 1.00 45.28 479 GLN A CA 1
ATOM 3959 C C . GLN A 1 479 ? 123.256 17.552 -84.019 1.00 45.28 479 GLN A C 1
ATOM 3961 O O . GLN A 1 479 ? 122.761 18.384 -84.773 1.00 45.28 479 GLN A O 1
ATOM 3966 N N . ILE A 1 480 ? 122.472 16.820 -83.216 1.00 46.00 480 ILE A N 1
ATOM 3967 C CA . ILE A 1 480 ? 120.991 16.964 -83.189 1.00 46.00 480 ILE A CA 1
ATOM 3968 C C . ILE A 1 480 ? 120.476 17.378 -81.794 1.00 46.00 480 ILE A C 1
ATOM 3970 O O . ILE A 1 480 ? 119.281 17.428 -81.531 1.00 46.00 480 ILE A O 1
ATOM 3974 N N . LYS A 1 481 ? 121.386 17.789 -80.899 1.00 44.66 481 LYS A N 1
ATOM 3975 C CA . LYS A 1 481 ? 121.051 18.454 -79.626 1.00 44.66 481 LYS A CA 1
ATOM 3976 C C . LYS A 1 481 ? 121.257 19.980 -79.669 1.00 44.66 481 LYS A C 1
ATOM 3978 O O . LYS A 1 481 ? 121.074 20.650 -78.662 1.00 44.66 481 LYS A O 1
ATOM 3983 N N . THR A 1 482 ? 121.607 20.533 -80.834 1.00 44.31 482 THR A N 1
ATOM 3984 C CA . THR A 1 482 ? 122.065 21.925 -81.001 1.00 44.31 482 THR A CA 1
ATOM 3985 C C . THR A 1 482 ? 121.521 22.617 -82.253 1.00 44.31 482 THR A C 1
ATOM 3987 O O . THR A 1 482 ? 122.223 23.447 -82.809 1.00 44.31 482 THR A O 1
ATOM 3990 N N . LEU A 1 483 ? 120.294 22.336 -82.722 1.00 42.72 483 LEU A N 1
ATOM 3991 C CA . LEU A 1 483 ? 119.726 23.108 -83.847 1.00 42.72 483 LEU A CA 1
ATOM 3992 C C . LEU A 1 483 ? 118.184 23.090 -83.994 1.00 42.72 483 LEU A C 1
ATOM 3994 O O . LEU A 1 483 ? 117.689 23.017 -85.110 1.00 42.72 483 LEU A O 1
ATOM 3998 N N . VAL A 1 484 ? 117.397 23.214 -82.913 1.00 43.47 484 VAL A N 1
ATOM 3999 C CA . VAL A 1 484 ? 116.004 23.741 -83.029 1.00 43.47 484 VAL A CA 1
ATOM 4000 C C . VAL A 1 484 ? 115.649 24.739 -81.907 1.00 43.47 484 VAL A C 1
ATOM 4002 O O . VAL A 1 484 ? 114.494 25.064 -81.672 1.00 43.47 484 VAL A O 1
ATOM 4005 N N . GLU A 1 485 ? 116.656 25.345 -81.278 1.00 43.84 485 GLU A N 1
ATOM 4006 C CA . GLU A 1 485 ? 116.565 26.760 -80.903 1.00 43.84 485 GLU A CA 1
ATOM 4007 C C . GLU A 1 485 ? 117.219 27.548 -82.037 1.00 43.84 485 GLU A C 1
ATOM 4009 O O . GLU A 1 485 ? 118.444 27.673 -82.066 1.00 43.84 485 GLU A O 1
ATOM 4014 N N . LYS A 1 486 ? 116.406 27.972 -83.018 1.00 38.81 486 LYS A N 1
ATOM 4015 C CA . LYS A 1 486 ? 116.582 29.166 -83.880 1.00 38.81 486 LYS A CA 1
ATOM 4016 C C . LYS A 1 486 ? 115.592 29.170 -85.050 1.00 38.81 486 LYS A C 1
ATOM 4018 O O . LYS A 1 486 ? 115.966 29.031 -86.212 1.00 38.81 486 LYS A O 1
ATOM 4023 N N . LEU A 1 487 ? 114.317 29.373 -84.732 1.00 34.94 487 LEU A N 1
ATOM 4024 C CA . LEU A 1 487 ? 113.359 29.990 -85.650 1.00 34.94 487 LEU A CA 1
ATOM 4025 C C . LEU A 1 487 ? 112.147 30.457 -84.835 1.00 34.94 487 LEU A C 1
ATOM 4027 O O . LEU A 1 487 ? 111.350 29.643 -84.401 1.00 34.94 487 LEU A O 1
ATOM 4031 N N . ASN A 1 488 ? 111.912 31.725 -84.560 1.00 33.66 488 ASN A N 1
ATOM 4032 C CA . ASN A 1 488 ? 112.695 32.941 -84.660 1.00 33.66 488 ASN A CA 1
ATOM 4033 C C . ASN A 1 488 ? 111.877 33.970 -83.869 1.00 33.66 488 ASN A C 1
ATOM 4035 O O . ASN A 1 488 ? 110.647 33.906 -83.833 1.00 33.66 488 ASN A O 1
ATOM 4039 N N . GLU A 1 489 ? 112.570 34.898 -83.236 1.00 36.56 489 GLU A N 1
ATOM 4040 C CA . GLU A 1 489 ? 111.990 36.032 -82.535 1.00 36.56 489 GLU A CA 1
ATOM 4041 C C . GLU A 1 489 ? 111.219 36.978 -83.475 1.00 36.56 489 GLU A C 1
ATOM 4043 O O . GLU A 1 489 ? 111.461 37.032 -84.680 1.00 36.56 489 GLU A O 1
ATOM 4048 N N . ALA A 1 490 ? 110.407 37.818 -82.825 1.00 35.44 490 ALA A N 1
ATOM 4049 C CA . ALA A 1 490 ? 110.135 39.216 -83.159 1.00 35.44 490 ALA A CA 1
ATOM 4050 C C . ALA A 1 490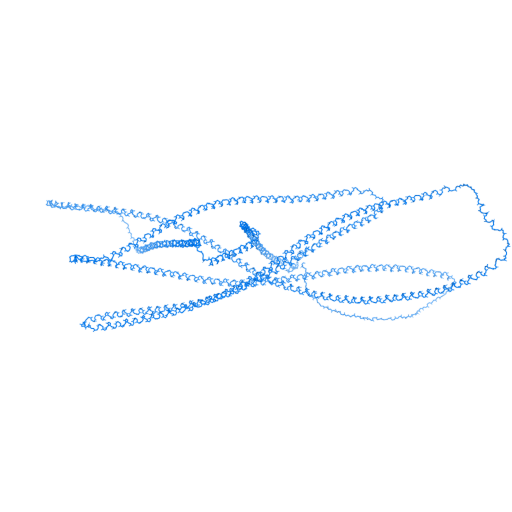 ? 108.806 39.574 -83.866 1.00 35.44 490 ALA A C 1
ATOM 4052 O O . ALA A 1 490 ? 108.634 39.499 -85.077 1.00 35.44 490 ALA A O 1
ATOM 4053 N N . THR A 1 491 ? 107.970 40.225 -83.047 1.00 35.81 491 THR A N 1
ATOM 4054 C CA . THR A 1 491 ? 107.432 41.583 -83.262 1.00 35.81 491 THR A CA 1
ATOM 4055 C C . THR A 1 491 ? 106.102 41.795 -84.003 1.00 35.81 491 THR A C 1
ATOM 4057 O O . THR A 1 491 ? 106.034 41.767 -85.221 1.00 35.81 491 THR A O 1
ATOM 4060 N N . VAL A 1 492 ? 105.135 42.274 -83.198 1.00 36.06 492 VAL A N 1
ATOM 4061 C CA . VAL A 1 492 ? 104.445 43.579 -83.349 1.00 36.06 492 VAL A CA 1
ATOM 4062 C C . VAL A 1 492 ? 103.179 43.625 -84.222 1.00 36.06 492 VAL A C 1
ATOM 4064 O O . VAL A 1 492 ? 103.264 43.575 -85.437 1.00 36.06 492 VAL A O 1
ATOM 4067 N N . LEU A 1 493 ? 102.056 43.893 -83.518 1.00 40.44 493 LEU A N 1
ATOM 4068 C CA . LEU A 1 493 ? 100.886 44.738 -83.863 1.00 40.44 493 LEU A CA 1
ATOM 4069 C C . LEU A 1 493 ? 100.128 44.367 -85.157 1.00 40.44 493 LEU A C 1
ATOM 4071 O O . LEU A 1 493 ? 100.704 44.335 -86.229 1.00 40.44 493 LEU A O 1
ATOM 4075 N N . LYS A 1 494 ? 98.807 44.175 -85.185 1.00 46.59 494 LYS A N 1
ATOM 4076 C CA . LYS A 1 494 ? 97.692 44.972 -84.639 1.00 46.59 494 LYS A CA 1
ATOM 4077 C C . LYS A 1 494 ? 96.386 44.266 -85.073 1.00 46.59 494 LYS A C 1
ATOM 4079 O O . LYS A 1 494 ? 96.425 43.580 -86.085 1.00 46.59 494 LYS A O 1
ATOM 4084 N N . GLU A 1 495 ? 95.278 44.543 -84.372 1.00 49.91 495 GLU A N 1
ATOM 4085 C CA . GLU A 1 495 ? 93.875 44.216 -84.747 1.00 49.91 495 GLU A CA 1
ATOM 4086 C C . GLU A 1 495 ? 93.529 42.716 -84.616 1.00 49.91 495 GLU A C 1
ATOM 4088 O O . GLU A 1 495 ? 93.879 41.908 -85.458 1.00 49.91 495 GLU A O 1
ATOM 4093 N N . ASP A 1 496 ? 93.060 42.246 -83.449 1.00 45.47 496 ASP A N 1
ATOM 4094 C CA . ASP A 1 496 ? 91.619 42.014 -83.201 1.00 45.47 496 ASP A CA 1
ATOM 4095 C C . ASP A 1 496 ? 91.239 42.124 -81.701 1.00 45.47 496 ASP A C 1
ATOM 4097 O O . ASP A 1 496 ? 90.676 41.226 -81.068 1.00 45.47 496 ASP A O 1
ATOM 4101 N N . GLU A 1 497 ? 91.546 43.271 -81.095 1.00 52.81 497 GLU A N 1
ATOM 4102 C CA . GLU A 1 497 ? 91.294 43.588 -79.679 1.00 52.81 497 GLU A CA 1
ATOM 4103 C C . GLU A 1 497 ? 89.858 44.099 -79.396 1.00 52.81 497 GLU A C 1
ATOM 4105 O O . GLU A 1 497 ? 89.636 44.883 -78.471 1.00 52.81 497 GLU A O 1
ATOM 4110 N N . ILE A 1 498 ? 88.859 43.667 -80.183 1.00 56.59 498 ILE A N 1
ATOM 4111 C CA . ILE A 1 498 ? 87.447 44.078 -80.015 1.00 56.59 498 ILE A CA 1
ATOM 4112 C C . ILE A 1 498 ? 86.472 42.886 -79.867 1.00 56.59 498 ILE A C 1
ATOM 4114 O O . ILE A 1 498 ? 85.512 43.001 -79.105 1.00 56.59 498 ILE A O 1
ATOM 4118 N N . ASP A 1 499 ? 86.760 41.692 -80.403 1.00 55.25 499 ASP A N 1
ATOM 4119 C CA . ASP A 1 499 ? 85.849 40.527 -80.289 1.00 55.25 499 ASP A CA 1
ATOM 4120 C C . ASP A 1 499 ? 86.074 39.632 -79.050 1.00 55.25 499 ASP A C 1
ATOM 4122 O O . ASP A 1 499 ? 85.265 38.749 -78.735 1.00 55.25 499 ASP A O 1
ATOM 4126 N N . SER A 1 500 ? 87.143 39.869 -78.284 1.00 57.94 500 SER A N 1
ATOM 4127 C CA . SER A 1 500 ? 87.450 39.129 -77.049 1.00 57.94 500 SER A CA 1
ATOM 4128 C C . SER A 1 500 ? 86.858 39.764 -75.780 1.00 57.94 500 SER A C 1
ATOM 4130 O O . SER A 1 500 ? 86.633 39.052 -74.798 1.00 57.94 500 SER A O 1
ATOM 4132 N N . LYS A 1 501 ? 86.501 41.060 -75.799 1.00 55.69 501 LYS A N 1
ATOM 4133 C CA . LYS A 1 501 ? 85.872 41.754 -74.654 1.00 55.69 501 LYS A CA 1
ATOM 4134 C C . LYS A 1 501 ? 84.388 41.397 -74.459 1.00 55.69 501 LYS A C 1
ATOM 4136 O O . LYS A 1 501 ? 83.973 41.152 -73.328 1.00 55.69 501 LYS A O 1
ATOM 4141 N N . LEU A 1 502 ? 83.617 41.214 -75.536 1.00 54.97 502 LEU A N 1
ATOM 4142 C CA . LEU A 1 502 ? 82.184 40.855 -75.479 1.00 54.97 502 LEU A CA 1
ATOM 4143 C C . LEU A 1 502 ? 81.910 39.422 -74.963 1.00 54.97 502 LEU A C 1
ATOM 4145 O O . LEU A 1 502 ? 80.852 39.148 -74.389 1.00 54.97 502 LEU A O 1
ATOM 4149 N N . LYS A 1 503 ? 82.875 38.500 -75.099 1.00 59.72 503 LYS A N 1
ATOM 4150 C CA . LYS A 1 503 ? 82.780 37.111 -74.593 1.00 59.72 503 LYS A CA 1
ATOM 4151 C C . LYS A 1 503 ? 83.145 36.955 -73.113 1.00 59.72 503 LYS A C 1
ATOM 4153 O O . LYS A 1 503 ? 82.798 35.941 -72.507 1.00 59.72 503 LYS A O 1
ATOM 4158 N N . ILE A 1 504 ? 83.847 37.925 -72.530 1.00 62.75 504 ILE A N 1
ATOM 4159 C CA . ILE A 1 504 ? 84.218 37.916 -71.107 1.00 62.75 504 ILE A CA 1
ATOM 4160 C C . ILE A 1 504 ? 83.123 38.599 -70.276 1.00 62.75 504 ILE A C 1
ATOM 4162 O O . ILE A 1 504 ? 82.763 38.100 -69.211 1.00 62.75 504 ILE A O 1
ATOM 4166 N N . GLU A 1 505 ? 82.499 39.650 -70.808 1.00 60.75 505 GLU A N 1
ATOM 4167 C CA . GLU A 1 505 ? 81.402 40.373 -70.149 1.00 60.75 505 GLU A CA 1
ATOM 4168 C C . GLU A 1 505 ? 80.112 39.529 -70.050 1.00 60.75 505 GLU A C 1
ATOM 4170 O O . GLU A 1 505 ? 79.463 39.485 -69.006 1.00 60.75 505 GLU A O 1
ATOM 4175 N N . THR A 1 506 ? 79.813 38.712 -71.069 1.00 64.94 506 THR A N 1
ATOM 4176 C CA . THR A 1 506 ? 78.699 37.739 -71.034 1.00 64.94 506 THR A CA 1
ATOM 4177 C C . THR A 1 506 ? 78.930 36.557 -70.083 1.00 64.94 506 THR A C 1
ATOM 4179 O O . THR A 1 506 ? 77.968 36.004 -69.549 1.00 64.94 506 THR A O 1
ATOM 4182 N N . LYS A 1 507 ? 80.185 36.170 -69.819 1.00 71.12 507 LYS A N 1
ATOM 4183 C CA . LYS A 1 507 ? 80.517 35.131 -68.825 1.00 71.12 507 LYS A CA 1
ATOM 4184 C C . LYS A 1 507 ? 80.488 35.668 -67.393 1.00 71.12 507 LYS A C 1
ATOM 4186 O O . LYS A 1 507 ? 80.018 34.970 -66.500 1.00 71.12 507 LYS A O 1
ATOM 4191 N N . LEU A 1 508 ? 80.920 36.912 -67.182 1.00 66.62 508 LEU A N 1
ATOM 4192 C CA . LEU A 1 508 ? 80.826 37.582 -65.881 1.00 66.62 508 LEU A CA 1
ATOM 4193 C C . LEU A 1 508 ? 79.372 37.862 -65.480 1.00 66.62 508 LEU A C 1
ATOM 4195 O O . LEU A 1 508 ? 79.033 37.704 -64.310 1.00 66.62 508 LEU A O 1
ATOM 4199 N N . SER A 1 509 ? 78.491 38.181 -66.435 1.00 68.62 509 SER A N 1
ATOM 4200 C CA . SER A 1 509 ? 77.067 38.385 -66.132 1.00 68.62 509 SER A CA 1
ATOM 4201 C C . SER A 1 509 ? 76.350 37.091 -65.716 1.00 68.62 509 SER A C 1
ATOM 4203 O O . SER A 1 509 ? 75.563 37.116 -64.773 1.00 68.62 509 SER A O 1
ATOM 4205 N N . LYS A 1 510 ? 76.672 35.945 -66.338 1.00 72.75 510 LYS A N 1
ATOM 4206 C CA . LYS A 1 510 ? 76.118 34.631 -65.947 1.00 72.75 510 LYS A CA 1
ATOM 4207 C C . LYS A 1 510 ? 76.616 34.156 -64.580 1.00 72.75 510 LYS A C 1
ATOM 4209 O O . LYS A 1 510 ? 75.825 33.685 -63.771 1.00 72.75 510 LYS A O 1
ATOM 4214 N N . LEU A 1 511 ? 77.902 34.353 -64.280 1.00 71.81 511 LEU A N 1
ATOM 4215 C CA . LEU A 1 511 ? 78.467 34.009 -62.969 1.00 71.81 511 LEU A CA 1
ATOM 4216 C C . LEU A 1 511 ? 77.903 34.883 -61.834 1.00 71.81 511 LEU A C 1
ATOM 4218 O O . LEU A 1 511 ? 77.757 34.414 -60.706 1.00 71.81 511 LEU A O 1
ATOM 4222 N N . CYS A 1 512 ? 77.546 36.140 -62.115 1.00 68.88 512 CYS A N 1
ATOM 4223 C CA . CYS A 1 512 ? 76.864 37.003 -61.148 1.00 68.88 512 CYS A CA 1
ATOM 4224 C C . CYS A 1 512 ? 75.410 36.573 -60.884 1.00 68.88 512 CYS A C 1
ATOM 4226 O O . CYS A 1 512 ? 74.968 36.646 -59.736 1.00 68.88 512 CYS A O 1
ATOM 4228 N N . GLU A 1 513 ? 74.681 36.088 -61.893 1.00 71.81 513 GLU A N 1
ATOM 4229 C CA . GLU A 1 513 ? 73.332 35.528 -61.711 1.00 71.81 513 GLU A CA 1
ATOM 4230 C C . GLU A 1 513 ? 73.357 34.194 -60.951 1.00 71.81 513 GLU A C 1
ATOM 4232 O O . GLU A 1 513 ? 72.580 34.012 -60.012 1.00 71.81 513 GLU A O 1
ATOM 4237 N N . GLU A 1 514 ? 74.304 33.305 -61.261 1.00 74.69 514 GLU A N 1
ATOM 4238 C CA . GLU A 1 514 ? 74.501 32.048 -60.525 1.00 74.69 514 GLU A CA 1
ATOM 4239 C C . GLU A 1 514 ? 74.891 32.300 -59.062 1.00 74.69 514 GLU A C 1
ATOM 4241 O O . GLU A 1 514 ? 74.323 31.690 -58.155 1.00 74.69 514 GLU A O 1
ATOM 4246 N N . LYS A 1 515 ? 75.779 33.269 -58.794 1.00 77.44 515 LYS A N 1
ATOM 4247 C CA . LYS A 1 515 ? 76.124 33.677 -57.423 1.00 77.44 515 LYS A CA 1
ATOM 4248 C C . LYS A 1 515 ? 74.911 34.219 -56.660 1.00 77.44 515 LYS A C 1
ATOM 4250 O O . LYS A 1 515 ? 74.758 33.926 -55.476 1.00 77.44 515 LYS A O 1
ATOM 4255 N N . LYS A 1 516 ? 74.039 34.989 -57.318 1.00 77.25 516 LYS A N 1
ATOM 4256 C CA . LYS A 1 516 ? 72.821 35.540 -56.705 1.00 77.25 516 LYS A CA 1
ATOM 4257 C C . LYS A 1 516 ? 71.791 34.444 -56.403 1.00 77.25 516 LYS A C 1
ATOM 4259 O O . LYS A 1 516 ? 71.160 34.482 -55.350 1.00 77.25 516 LYS A O 1
ATOM 4264 N N . LEU A 1 517 ? 71.682 33.437 -57.273 1.00 78.62 517 LEU A N 1
ATOM 4265 C CA . LEU A 1 517 ? 70.831 32.264 -57.062 1.00 78.62 517 LEU A CA 1
ATOM 4266 C C . LEU A 1 517 ? 71.328 31.392 -55.899 1.00 78.62 517 LEU A C 1
ATOM 4268 O O . LEU A 1 517 ? 70.524 30.920 -55.099 1.00 78.62 517 LEU A O 1
ATOM 4272 N N . VAL A 1 518 ? 72.643 31.196 -55.779 1.00 77.56 518 VAL A N 1
ATOM 4273 C CA . VAL A 1 518 ? 73.236 30.434 -54.669 1.00 77.56 518 VAL A CA 1
ATOM 4274 C C . VAL A 1 518 ? 73.065 31.167 -53.338 1.00 77.56 518 VAL A C 1
ATOM 4276 O O . VAL A 1 518 ? 72.705 30.530 -52.354 1.00 77.56 518 VAL A O 1
ATOM 4279 N N . LEU A 1 519 ? 73.236 32.493 -53.305 1.00 77.00 519 LEU A N 1
ATOM 4280 C CA . LEU A 1 519 ? 72.982 33.287 -52.096 1.00 77.00 519 LEU A CA 1
ATOM 4281 C C . LEU A 1 519 ? 71.504 33.250 -51.682 1.00 77.00 519 LEU A C 1
ATOM 4283 O O . LEU A 1 519 ? 71.218 33.031 -50.514 1.00 77.00 519 LEU A O 1
ATOM 4287 N N . SER A 1 520 ? 70.572 33.343 -52.637 1.00 73.88 520 SER A N 1
ATOM 4288 C CA . SER A 1 520 ? 69.138 33.200 -52.347 1.00 73.88 520 SER A CA 1
ATOM 4289 C C . SER A 1 520 ? 68.777 31.816 -51.800 1.00 73.88 520 SER A C 1
ATOM 4291 O O . SER A 1 520 ? 67.911 31.724 -50.937 1.00 73.88 520 SER A O 1
ATOM 4293 N N . LYS A 1 521 ? 69.419 30.743 -52.282 1.00 80.88 521 LYS A N 1
ATOM 4294 C CA . LYS A 1 521 ? 69.218 29.387 -51.746 1.00 80.88 521 LYS A CA 1
ATOM 4295 C C . LYS A 1 521 ? 69.835 29.217 -50.360 1.00 80.88 521 LYS A C 1
ATOM 4297 O O . LYS A 1 521 ? 69.271 28.501 -49.543 1.00 80.88 521 LYS A O 1
ATOM 4302 N N . LEU A 1 522 ? 70.965 29.871 -50.095 1.00 79.88 522 LEU A N 1
ATOM 4303 C CA . LEU A 1 522 ? 71.611 29.842 -48.786 1.00 79.88 522 LEU A CA 1
ATOM 4304 C C . LEU A 1 522 ? 70.771 30.581 -47.734 1.00 79.88 522 LEU A C 1
ATOM 4306 O O . LEU A 1 522 ? 70.569 30.042 -46.652 1.00 79.88 522 LEU A O 1
ATOM 4310 N N . ASP A 1 523 ? 70.216 31.747 -48.076 1.00 75.19 523 ASP A N 1
ATOM 4311 C CA . ASP A 1 523 ? 69.294 32.481 -47.198 1.00 75.19 523 ASP A CA 1
ATOM 4312 C C . ASP A 1 523 ? 68.014 31.669 -46.936 1.00 75.19 523 ASP A C 1
ATOM 4314 O O . ASP A 1 523 ? 67.569 31.561 -45.794 1.00 75.19 523 ASP A O 1
ATOM 4318 N N . GLN A 1 524 ? 67.473 31.010 -47.967 1.00 76.00 524 GLN A N 1
ATOM 4319 C CA . GLN A 1 524 ? 66.294 30.150 -47.835 1.00 76.00 524 GLN A CA 1
ATOM 4320 C C . GLN A 1 524 ? 66.559 28.939 -46.924 1.00 76.00 524 GLN A C 1
ATOM 4322 O O . GLN A 1 524 ? 65.766 28.665 -46.027 1.00 76.00 524 GLN A O 1
ATOM 4327 N N . GLN A 1 525 ? 67.707 28.272 -47.074 1.00 80.94 525 GLN A N 1
ATOM 4328 C CA . GLN A 1 525 ? 68.116 27.187 -46.175 1.00 80.94 525 GLN A CA 1
ATOM 4329 C C . GLN A 1 525 ? 68.369 27.678 -44.747 1.00 80.94 525 GLN A C 1
ATOM 4331 O O . GLN A 1 525 ? 68.093 26.959 -43.789 1.00 80.94 525 GLN A O 1
ATOM 4336 N N . GLN A 1 526 ? 68.877 28.899 -44.579 1.00 76.06 526 GLN A N 1
ATOM 4337 C CA . GLN A 1 526 ? 69.127 29.474 -43.263 1.00 76.06 526 GLN A CA 1
ATOM 4338 C C . GLN A 1 526 ? 67.826 29.845 -42.536 1.00 76.06 526 GLN A C 1
ATOM 4340 O O . GLN A 1 526 ? 67.757 29.722 -41.312 1.00 76.06 526 GLN A O 1
ATOM 4345 N N . ASP A 1 527 ? 66.787 30.252 -43.262 1.00 77.06 527 ASP A N 1
ATOM 4346 C CA . ASP A 1 527 ? 65.465 30.501 -42.688 1.00 77.06 527 ASP A CA 1
ATOM 4347 C C . ASP A 1 527 ? 64.678 29.204 -42.436 1.00 77.06 527 ASP A C 1
ATOM 4349 O O . ASP A 1 527 ? 64.025 29.091 -41.396 1.00 77.06 527 ASP A O 1
ATOM 4353 N N . GLU A 1 528 ? 64.831 28.182 -43.285 1.00 79.00 528 GLU A N 1
ATOM 4354 C CA . GLU A 1 528 ? 64.338 26.822 -43.012 1.00 79.00 528 GLU A CA 1
ATOM 4355 C C . GLU A 1 528 ? 64.979 26.238 -41.745 1.00 79.00 528 GLU A C 1
ATOM 4357 O O . GLU A 1 528 ? 64.276 25.700 -40.890 1.00 79.00 528 GLU A O 1
ATOM 4362 N N . PHE A 1 529 ? 66.290 26.426 -41.555 1.00 82.75 529 PHE A N 1
ATOM 4363 C CA . PHE A 1 529 ? 66.984 25.968 -40.349 1.00 82.75 529 PHE A CA 1
ATOM 4364 C C . PHE A 1 529 ? 66.464 26.667 -39.084 1.00 82.75 529 PHE A C 1
ATOM 4366 O O . PHE A 1 529 ? 66.251 26.020 -38.062 1.00 82.75 529 PHE A O 1
ATOM 4373 N N . LYS A 1 530 ? 66.180 27.977 -39.149 1.00 79.56 530 LYS A N 1
ATOM 4374 C CA . LYS A 1 530 ? 65.561 28.712 -38.028 1.00 79.56 530 LYS A CA 1
ATOM 4375 C C . LYS A 1 530 ? 64.123 28.267 -37.756 1.00 79.56 530 LYS A C 1
ATOM 4377 O O . LYS A 1 530 ? 63.699 28.309 -36.602 1.00 79.56 530 LYS A O 1
ATOM 4382 N N . SER A 1 531 ? 63.365 27.888 -38.788 1.00 74.56 531 SER A N 1
ATOM 4383 C CA . SER A 1 531 ? 62.008 27.354 -38.625 1.00 74.56 531 SER A CA 1
ATOM 4384 C C . SER A 1 531 ? 62.040 25.983 -37.953 1.00 74.56 531 SER A C 1
ATOM 4386 O O . SER A 1 531 ? 61.364 25.785 -36.946 1.00 74.56 531 SER A O 1
ATOM 4388 N N . LEU A 1 532 ? 62.914 25.089 -38.422 1.00 81.62 532 LEU A N 1
ATOM 4389 C CA . LEU A 1 532 ? 63.129 23.769 -37.825 1.00 81.62 532 LEU A CA 1
ATOM 4390 C C . LEU A 1 532 ? 63.642 23.860 -36.384 1.00 81.62 532 LEU A C 1
ATOM 4392 O O . LEU A 1 532 ? 63.227 23.081 -35.532 1.00 81.62 532 LEU A O 1
ATOM 4396 N N . GLU A 1 533 ? 64.494 24.835 -36.065 1.00 77.81 533 GLU A N 1
ATOM 4397 C CA . GLU A 1 533 ? 64.960 25.043 -34.692 1.00 77.81 533 GLU A CA 1
ATOM 4398 C C . GLU A 1 533 ? 63.838 25.539 -33.763 1.00 77.81 533 GLU A C 1
ATOM 4400 O O . GLU A 1 533 ? 63.760 25.123 -32.604 1.00 77.81 533 GLU A O 1
ATOM 4405 N N . LYS A 1 534 ? 62.909 26.363 -34.266 1.00 77.62 534 LYS A N 1
ATOM 4406 C CA . LYS A 1 534 ? 61.700 26.743 -33.518 1.00 77.62 534 LYS A CA 1
ATOM 4407 C C . LYS A 1 534 ? 60.754 25.559 -33.323 1.00 77.62 534 LYS A C 1
ATOM 4409 O O . LYS A 1 534 ? 60.272 25.365 -32.210 1.00 77.62 534 LYS A O 1
ATOM 4414 N N . GLU A 1 535 ? 60.530 24.750 -34.355 1.00 77.25 535 GLU A N 1
ATOM 4415 C CA . GLU A 1 535 ? 59.717 23.530 -34.262 1.00 77.25 535 GLU A CA 1
ATOM 4416 C C . GLU A 1 535 ? 60.324 22.515 -33.288 1.00 77.25 535 GLU A C 1
ATOM 4418 O O . GLU A 1 535 ? 59.612 21.950 -32.459 1.00 77.25 535 GLU A O 1
ATOM 4423 N N . PHE A 1 536 ? 61.649 22.354 -33.295 1.00 83.06 536 PHE A N 1
ATOM 4424 C CA . PHE A 1 536 ? 62.354 21.502 -32.342 1.00 83.06 536 PHE A CA 1
ATOM 4425 C C . PHE A 1 536 ? 62.204 22.000 -30.896 1.00 83.06 536 PHE A C 1
ATOM 4427 O O . PHE A 1 536 ? 62.009 21.196 -29.983 1.00 83.06 536 PHE A O 1
ATOM 4434 N N . GLN A 1 537 ? 62.235 23.318 -30.660 1.00 76.38 537 GLN A N 1
ATOM 4435 C CA . GLN A 1 537 ? 61.994 23.879 -29.323 1.00 76.38 537 GLN A CA 1
ATOM 4436 C C . GLN A 1 537 ? 60.544 23.700 -28.860 1.00 76.38 537 GLN A C 1
ATOM 4438 O O . GLN A 1 537 ? 60.325 23.339 -27.703 1.00 76.38 537 GLN A O 1
ATOM 4443 N N . ILE A 1 538 ? 59.567 23.879 -29.753 1.00 77.44 538 ILE A N 1
ATOM 4444 C CA . ILE A 1 538 ? 58.149 23.624 -29.456 1.00 77.44 538 ILE A CA 1
ATOM 4445 C C . ILE A 1 538 ? 57.938 22.137 -29.147 1.00 77.44 538 ILE A C 1
ATOM 4447 O O . ILE A 1 538 ? 57.343 21.798 -28.128 1.00 77.44 538 ILE A O 1
ATOM 4451 N N . SER A 1 539 ? 58.511 21.236 -29.950 1.00 72.38 539 SER A N 1
ATOM 4452 C CA . SER A 1 539 ? 58.449 19.792 -29.704 1.00 72.38 539 SER A CA 1
ATOM 4453 C C . SER A 1 539 ? 59.087 19.406 -28.365 1.00 72.38 539 SER A C 1
ATOM 4455 O O . SER A 1 539 ? 58.531 18.588 -27.634 1.00 72.38 539 SER A O 1
ATOM 4457 N N . LYS A 1 540 ? 60.206 20.035 -27.988 1.00 79.19 540 LYS A N 1
ATOM 4458 C CA . LYS A 1 540 ? 60.868 19.814 -26.695 1.00 79.19 540 LYS A CA 1
ATOM 4459 C C . LYS A 1 540 ? 60.046 20.328 -25.511 1.00 79.19 540 LYS A C 1
ATOM 4461 O O . LYS A 1 540 ? 60.079 19.715 -24.443 1.00 79.19 540 LYS A O 1
ATOM 4466 N N . GLN A 1 541 ? 59.334 21.442 -25.672 1.00 74.19 541 GLN A N 1
ATOM 4467 C CA . GLN A 1 541 ? 58.441 21.974 -24.643 1.00 74.19 541 GLN A CA 1
ATOM 4468 C C . GLN A 1 541 ? 57.200 21.090 -24.478 1.00 74.19 541 GLN A C 1
ATOM 4470 O O . GLN A 1 541 ? 56.889 20.700 -23.354 1.00 74.19 541 GLN A O 1
ATOM 4475 N N . ASN A 1 542 ? 56.594 20.661 -25.586 1.00 75.56 542 ASN A N 1
ATOM 4476 C CA . ASN A 1 542 ? 55.480 19.715 -25.574 1.00 75.56 542 ASN A CA 1
ATOM 4477 C C . ASN A 1 542 ? 55.882 18.393 -24.909 1.00 75.56 542 ASN A C 1
ATOM 4479 O O . ASN A 1 542 ? 55.142 17.886 -24.076 1.00 75.56 542 ASN A O 1
ATOM 4483 N N . PHE A 1 543 ? 57.089 17.884 -25.188 1.00 76.56 543 PHE A N 1
ATOM 4484 C CA . PHE A 1 543 ? 57.584 16.656 -24.560 1.00 76.56 543 PHE A CA 1
ATOM 4485 C C . PHE A 1 543 ? 57.748 16.795 -23.037 1.00 76.56 543 PHE A C 1
ATOM 4487 O O . PHE A 1 543 ? 57.479 15.857 -22.288 1.00 76.56 543 PHE A O 1
ATOM 4494 N N . LYS A 1 544 ? 58.164 17.972 -22.549 1.00 77.50 544 LYS A N 1
ATOM 4495 C CA . LYS A 1 544 ? 58.237 18.246 -21.104 1.00 77.50 544 LYS A CA 1
ATOM 4496 C C . LYS A 1 544 ? 56.855 18.312 -20.460 1.00 77.50 544 LYS A C 1
ATOM 4498 O O . LYS A 1 544 ? 56.684 17.784 -19.366 1.00 77.50 544 LYS A O 1
ATOM 4503 N N . GLU A 1 545 ? 55.883 18.931 -21.122 1.00 73.94 545 GLU A N 1
ATOM 4504 C CA . GLU A 1 545 ? 54.507 19.007 -20.622 1.00 73.94 545 GLU A CA 1
ATOM 4505 C C . GLU A 1 545 ? 53.824 17.635 -20.619 1.00 73.94 545 GLU A C 1
ATOM 4507 O O . GLU A 1 545 ? 53.151 17.294 -19.648 1.00 73.94 545 GLU A O 1
ATOM 4512 N N . THR A 1 546 ? 54.044 16.803 -21.642 1.00 74.25 546 THR A N 1
ATOM 4513 C CA . THR A 1 546 ? 53.541 15.421 -21.651 1.00 74.25 546 THR A CA 1
ATOM 4514 C C . THR A 1 546 ? 54.197 14.571 -20.569 1.00 74.25 546 THR A C 1
ATOM 4516 O O . THR A 1 546 ? 53.514 13.776 -19.933 1.00 74.25 546 THR A O 1
ATOM 4519 N N . PHE A 1 547 ? 55.495 14.763 -20.307 1.00 76.44 547 PHE A N 1
ATOM 4520 C CA . PHE A 1 547 ? 56.194 14.036 -19.244 1.00 76.44 547 PHE A CA 1
ATOM 4521 C C . PHE A 1 547 ? 55.682 14.430 -17.849 1.00 76.44 547 PHE A C 1
ATOM 4523 O O . PHE A 1 547 ? 55.453 13.560 -17.017 1.00 76.44 547 PHE A O 1
ATOM 4530 N N . ALA A 1 548 ? 55.412 15.719 -17.615 1.00 74.81 548 ALA A N 1
ATOM 4531 C CA . ALA A 1 548 ? 54.826 16.193 -16.359 1.00 74.81 548 ALA A CA 1
ATOM 4532 C C . ALA A 1 548 ? 53.392 15.673 -16.139 1.00 74.81 548 ALA A C 1
ATOM 4534 O O . ALA A 1 548 ? 53.031 15.324 -15.018 1.00 74.81 548 ALA A O 1
ATOM 4535 N N . LYS A 1 549 ? 52.584 15.574 -17.206 1.00 75.44 549 LYS A N 1
ATOM 4536 C CA . LYS A 1 549 ? 51.239 14.974 -17.144 1.00 75.44 549 LYS A CA 1
ATOM 4537 C C . LYS A 1 549 ? 51.287 13.473 -16.851 1.00 75.44 549 LYS A C 1
ATOM 4539 O O . LYS A 1 549 ? 50.464 12.985 -16.085 1.00 75.44 549 LYS A O 1
ATOM 4544 N N . LEU A 1 550 ? 52.261 12.757 -17.416 1.00 75.88 550 LEU A N 1
ATOM 4545 C CA . LEU A 1 550 ? 52.466 11.335 -17.135 1.00 75.88 550 LEU A CA 1
ATOM 4546 C C . LEU A 1 550 ? 52.858 11.111 -15.665 1.00 75.88 550 LEU A C 1
ATOM 4548 O O . LEU A 1 550 ? 52.278 10.268 -14.994 1.00 75.88 550 LEU A O 1
ATOM 4552 N N . GLU A 1 551 ? 53.764 11.936 -15.135 1.00 75.38 551 GLU A N 1
ATOM 4553 C CA . GLU A 1 551 ? 54.199 11.870 -13.733 1.00 75.38 551 GLU A CA 1
ATOM 4554 C C . GLU A 1 551 ? 53.071 12.225 -12.744 1.00 75.38 551 GLU A C 1
ATOM 4556 O O . GLU A 1 551 ? 53.023 11.709 -11.626 1.00 75.38 551 GLU A O 1
ATOM 4561 N N . GLN A 1 552 ? 52.135 13.086 -13.154 1.00 72.88 552 GLN A N 1
ATOM 4562 C CA . GLN A 1 552 ? 50.926 13.377 -12.387 1.00 72.88 552 GLN A CA 1
ATOM 4563 C C . GLN A 1 552 ? 49.934 12.203 -12.416 1.00 72.88 552 GLN A C 1
ATOM 4565 O O . GLN A 1 552 ? 49.420 11.823 -11.366 1.00 72.88 552 GLN A O 1
ATOM 4570 N N . SER A 1 553 ? 49.738 11.575 -13.578 1.00 74.50 553 SER A N 1
ATOM 4571 C CA . SER A 1 553 ? 48.888 10.386 -13.718 1.00 74.50 553 SER A CA 1
ATOM 4572 C C . SER A 1 553 ? 49.418 9.192 -12.913 1.00 74.50 553 SER A C 1
ATOM 4574 O O . SER A 1 553 ? 48.642 8.486 -12.270 1.00 74.50 553 SER A O 1
ATOM 4576 N N . ASP A 1 554 ? 50.740 9.007 -12.855 1.00 75.00 554 ASP A N 1
ATOM 4577 C CA . ASP A 1 554 ? 51.358 7.956 -12.040 1.00 75.00 554 ASP A CA 1
ATOM 4578 C C . ASP A 1 554 ? 51.157 8.183 -10.530 1.00 75.00 554 ASP A C 1
ATOM 4580 O O . ASP A 1 554 ? 50.986 7.218 -9.781 1.00 75.00 554 ASP A O 1
ATOM 4584 N N . LYS A 1 555 ? 51.116 9.443 -10.069 1.00 75.00 555 LYS A N 1
ATOM 4585 C CA . LYS A 1 555 ? 50.778 9.773 -8.671 1.00 75.00 555 LYS A CA 1
ATOM 4586 C C . LYS A 1 555 ? 49.312 9.503 -8.355 1.00 75.00 555 LYS A C 1
ATOM 4588 O O . LYS A 1 555 ? 49.024 8.869 -7.348 1.00 75.00 555 LYS A O 1
ATOM 4593 N N . GLU A 1 556 ? 48.403 9.910 -9.236 1.00 74.81 556 GLU A N 1
ATOM 4594 C CA . GLU A 1 556 ? 46.967 9.649 -9.075 1.00 74.81 556 GLU A CA 1
ATOM 4595 C C . GLU A 1 556 ? 46.673 8.140 -9.061 1.00 74.81 556 GLU A C 1
ATOM 4597 O O . GLU A 1 556 ? 45.881 7.662 -8.248 1.00 74.81 556 GLU A O 1
ATOM 4602 N N . LYS A 1 557 ? 47.382 7.359 -9.885 1.00 76.94 557 LYS A N 1
ATOM 4603 C CA . LYS A 1 557 ? 47.311 5.894 -9.869 1.00 76.94 557 LYS A CA 1
ATOM 4604 C C . LYS A 1 557 ? 47.834 5.298 -8.561 1.00 76.94 557 LYS A C 1
ATOM 4606 O O . LYS A 1 557 ? 47.260 4.327 -8.074 1.00 76.94 557 LYS A O 1
ATOM 4611 N N . PHE A 1 558 ? 48.899 5.858 -7.987 1.00 81.12 558 PHE A N 1
ATOM 4612 C CA . PHE A 1 558 ? 49.432 5.412 -6.699 1.00 81.12 558 PHE A CA 1
ATOM 4613 C C . PHE A 1 558 ? 48.445 5.675 -5.550 1.00 81.12 558 PHE A C 1
ATOM 4615 O O . PHE A 1 558 ? 48.204 4.783 -4.737 1.00 81.12 558 PHE A O 1
ATOM 4622 N N . ASP A 1 559 ? 47.805 6.846 -5.531 1.00 75.88 559 ASP A N 1
ATOM 4623 C CA . ASP A 1 559 ? 46.789 7.195 -4.531 1.00 75.88 559 ASP A CA 1
ATOM 4624 C C . ASP A 1 559 ? 45.518 6.333 -4.683 1.00 75.88 559 ASP A C 1
ATOM 4626 O O . ASP A 1 559 ? 44.940 5.869 -3.696 1.00 75.88 559 ASP A O 1
ATOM 4630 N N . LEU A 1 560 ? 45.114 6.027 -5.922 1.00 77.31 560 LEU A N 1
ATOM 4631 C CA . LEU A 1 560 ? 44.024 5.087 -6.203 1.00 77.31 560 LEU A CA 1
ATOM 4632 C C . LEU A 1 560 ? 44.343 3.671 -5.714 1.00 77.31 560 LEU A C 1
ATOM 4634 O O . LEU A 1 560 ? 43.491 3.045 -5.095 1.00 77.31 560 LEU A O 1
ATOM 4638 N N . VAL A 1 561 ? 45.564 3.170 -5.920 1.00 80.38 561 VAL A N 1
ATOM 4639 C CA . VAL A 1 561 ? 45.969 1.847 -5.411 1.00 80.38 561 VAL A CA 1
ATOM 4640 C C . VAL A 1 561 ? 45.970 1.820 -3.879 1.00 80.38 561 VAL A C 1
ATOM 4642 O O . VAL A 1 561 ? 45.445 0.873 -3.299 1.00 80.38 561 VAL A O 1
ATOM 4645 N N . ALA A 1 562 ? 46.459 2.875 -3.220 1.00 76.50 562 ALA A N 1
ATOM 4646 C CA . ALA A 1 562 ? 46.446 2.971 -1.759 1.00 76.50 562 ALA A CA 1
ATOM 4647 C C . ALA A 1 562 ? 45.017 2.984 -1.181 1.00 76.50 562 ALA A C 1
ATOM 4649 O O . ALA A 1 562 ? 44.733 2.307 -0.192 1.00 76.50 562 ALA A O 1
ATOM 4650 N N . THR A 1 563 ? 44.088 3.704 -1.820 1.00 76.31 563 THR A N 1
ATOM 4651 C CA . THR A 1 563 ? 42.673 3.690 -1.406 1.00 76.31 563 THR A CA 1
ATOM 4652 C C . THR A 1 563 ? 42.005 2.342 -1.675 1.00 76.31 563 THR A C 1
ATOM 4654 O O . THR A 1 563 ? 41.193 1.896 -0.864 1.00 76.31 563 THR A O 1
ATOM 4657 N N . LEU A 1 564 ? 42.367 1.647 -2.757 1.00 78.50 564 LEU A N 1
ATOM 4658 C CA . LEU A 1 564 ? 41.856 0.310 -3.070 1.00 78.50 564 LEU A CA 1
ATOM 4659 C C . LEU A 1 564 ? 42.331 -0.726 -2.037 1.00 78.50 564 LEU A C 1
ATOM 4661 O O . LEU A 1 564 ? 41.517 -1.515 -1.560 1.00 78.50 564 LEU A O 1
ATOM 4665 N N . GLU A 1 565 ? 43.593 -0.662 -1.602 1.00 81.06 565 GLU A N 1
ATOM 4666 C CA . GLU A 1 565 ? 44.126 -1.493 -0.510 1.00 81.06 565 GLU A CA 1
ATOM 4667 C C . GLU A 1 565 ? 43.415 -1.219 0.833 1.00 81.06 565 GLU A C 1
ATOM 4669 O O . GLU A 1 565 ? 43.069 -2.152 1.566 1.00 81.06 565 GLU A O 1
ATOM 4674 N N . GLU A 1 566 ? 43.098 0.042 1.147 1.00 79.38 566 GLU A N 1
ATOM 4675 C CA . GLU A 1 566 ? 42.316 0.398 2.342 1.00 79.38 566 GLU A CA 1
ATOM 4676 C C . GLU A 1 566 ? 40.873 -0.142 2.273 1.00 79.38 566 GLU A C 1
ATOM 4678 O O . GLU A 1 566 ? 40.332 -0.665 3.252 1.00 79.38 566 GLU A O 1
ATOM 4683 N N . LYS A 1 567 ? 40.231 -0.081 1.101 1.00 78.50 567 LYS A N 1
ATOM 4684 C CA . LYS A 1 567 ? 38.897 -0.674 0.912 1.00 78.50 567 LYS A CA 1
ATOM 4685 C C . LYS A 1 567 ? 38.943 -2.197 0.998 1.00 78.50 567 LYS A C 1
ATOM 4687 O O . LYS A 1 567 ? 38.054 -2.787 1.608 1.00 78.50 567 LYS A O 1
ATOM 4692 N N . GLN A 1 568 ? 39.982 -2.827 0.460 1.00 81.75 568 GLN A N 1
ATOM 4693 C CA . GLN A 1 568 ? 40.149 -4.278 0.477 1.00 81.75 568 GLN A CA 1
ATOM 4694 C C . GLN A 1 568 ? 40.373 -4.809 1.900 1.00 81.75 568 GLN A C 1
ATOM 4696 O O . GLN A 1 568 ? 39.701 -5.754 2.312 1.00 81.75 568 GLN A O 1
ATOM 4701 N N . THR A 1 569 ? 41.195 -4.130 2.707 1.00 81.38 569 THR A N 1
ATOM 4702 C CA . THR A 1 569 ? 41.342 -4.456 4.138 1.00 81.38 569 THR A CA 1
ATOM 4703 C C . THR A 1 569 ? 40.030 -4.271 4.908 1.00 81.38 569 THR A C 1
ATOM 4705 O O . THR A 1 569 ? 39.674 -5.108 5.739 1.00 81.38 569 THR A O 1
ATOM 4708 N N . ARG A 1 570 ? 39.235 -3.237 4.597 1.00 82.50 570 ARG A N 1
ATOM 4709 C CA . ARG A 1 570 ? 37.911 -3.051 5.215 1.00 82.50 570 ARG A CA 1
ATOM 4710 C C . ARG A 1 570 ? 36.913 -4.149 4.835 1.00 82.50 570 ARG A C 1
ATOM 4712 O O . ARG A 1 570 ? 36.157 -4.589 5.700 1.00 82.50 570 ARG A O 1
ATOM 4719 N N . VAL A 1 571 ? 36.931 -4.622 3.590 1.00 81.50 571 VAL A N 1
ATOM 4720 C CA . VAL A 1 571 ? 36.116 -5.767 3.149 1.00 81.50 571 VAL A CA 1
ATOM 4721 C C . VAL A 1 571 ? 36.528 -7.045 3.883 1.00 81.50 571 VAL A C 1
ATOM 4723 O O . VAL A 1 571 ? 35.657 -7.779 4.347 1.00 81.50 571 VAL A O 1
ATOM 4726 N N . GLU A 1 572 ? 37.825 -7.291 4.087 1.00 82.81 572 GLU A N 1
ATOM 4727 C CA . GLU A 1 572 ? 38.300 -8.440 4.874 1.00 82.81 572 GLU A CA 1
ATOM 4728 C C . GLU A 1 572 ? 37.844 -8.378 6.341 1.00 82.81 572 GLU A C 1
ATOM 4730 O O . GLU A 1 572 ? 37.438 -9.395 6.911 1.00 82.81 572 GLU A O 1
ATOM 4735 N N . HIS A 1 573 ? 37.861 -7.191 6.955 1.00 82.94 573 HIS A N 1
ATOM 4736 C CA . HIS A 1 573 ? 37.354 -6.995 8.315 1.00 82.94 573 HIS A CA 1
ATOM 4737 C C . HIS A 1 573 ? 35.841 -7.225 8.417 1.00 82.94 573 HIS A C 1
ATOM 4739 O O . HIS A 1 573 ? 35.395 -7.912 9.337 1.00 82.94 573 HIS A O 1
ATOM 4745 N N . LEU A 1 574 ? 35.058 -6.714 7.463 1.00 80.12 574 LEU A N 1
ATOM 4746 C CA . LEU A 1 574 ? 33.609 -6.938 7.417 1.00 80.12 574 LEU A CA 1
ATOM 4747 C C . LEU A 1 574 ? 33.266 -8.409 7.151 1.00 80.12 574 LEU A C 1
ATOM 4749 O O . LEU A 1 574 ? 32.357 -8.944 7.775 1.00 80.12 574 LEU A O 1
ATOM 4753 N N . THR A 1 575 ? 34.037 -9.091 6.303 1.00 83.50 575 THR A N 1
ATOM 4754 C CA . THR A 1 575 ? 33.856 -10.526 6.025 1.00 83.50 575 THR A CA 1
ATOM 4755 C C . THR A 1 575 ? 34.095 -11.370 7.281 1.00 83.50 575 THR A C 1
ATOM 4757 O O . THR A 1 575 ? 33.327 -12.287 7.565 1.00 83.50 575 THR A O 1
ATOM 4760 N N . LYS A 1 576 ? 35.109 -11.030 8.091 1.00 86.19 576 LYS A N 1
ATOM 4761 C CA . LYS A 1 576 ? 35.346 -11.688 9.389 1.00 86.19 576 LYS A CA 1
ATOM 4762 C C . LYS A 1 576 ? 34.223 -11.421 10.395 1.00 86.19 576 LYS A C 1
ATOM 4764 O O . LYS A 1 576 ? 33.826 -12.341 11.100 1.00 86.19 576 LYS A O 1
ATOM 4769 N N . ALA A 1 577 ? 33.697 -10.197 10.444 1.00 82.19 577 ALA A N 1
ATOM 4770 C CA . ALA A 1 577 ? 32.576 -9.858 11.321 1.00 82.19 577 ALA A CA 1
ATOM 4771 C C . ALA A 1 577 ? 31.284 -10.598 10.927 1.00 82.19 577 ALA A C 1
ATOM 4773 O O . ALA A 1 577 ? 30.578 -11.095 11.799 1.00 82.19 577 ALA A O 1
ATOM 4774 N N . LEU A 1 578 ? 31.009 -10.732 9.624 1.00 79.12 578 LEU A N 1
ATOM 4775 C CA . LEU A 1 578 ? 29.875 -11.514 9.121 1.00 79.12 578 LEU A CA 1
ATOM 4776 C C . LEU A 1 578 ? 30.012 -13.001 9.464 1.00 79.12 578 LEU A C 1
ATOM 4778 O O . LEU A 1 578 ? 29.056 -13.590 9.955 1.00 79.12 578 LEU A O 1
ATOM 4782 N N . SER A 1 579 ? 31.205 -13.581 9.296 1.00 83.31 579 SER A N 1
ATOM 4783 C CA . SER A 1 579 ? 31.470 -14.970 9.695 1.00 83.31 579 SER A CA 1
ATOM 4784 C C . SER A 1 579 ? 31.246 -15.194 11.195 1.00 83.31 579 SER A C 1
ATOM 4786 O O . SER A 1 579 ? 30.678 -16.213 11.575 1.00 83.31 579 SER A O 1
ATOM 4788 N N . GLN A 1 580 ? 31.651 -14.247 12.048 1.00 85.50 580 GLN A N 1
ATOM 4789 C CA . GLN A 1 580 ? 31.424 -14.345 13.493 1.00 85.50 580 GLN A CA 1
ATOM 4790 C C . GLN A 1 580 ? 29.931 -14.258 13.842 1.00 85.50 580 GLN A C 1
ATOM 4792 O O . GLN A 1 580 ? 29.439 -15.045 14.643 1.00 85.50 580 GLN A O 1
ATOM 4797 N N . LEU A 1 581 ? 29.190 -13.349 13.201 1.00 81.31 581 LEU A N 1
ATOM 4798 C CA . LEU A 1 581 ? 27.743 -13.227 13.398 1.00 81.31 581 LEU A CA 1
ATOM 4799 C C . LEU A 1 581 ? 26.976 -14.463 12.904 1.00 81.31 581 LEU A C 1
ATOM 4801 O O . LEU A 1 581 ? 25.954 -14.823 13.486 1.00 81.31 581 LEU A O 1
ATOM 4805 N N . GLU A 1 582 ? 27.442 -15.125 11.845 1.00 82.00 582 GLU A N 1
ATOM 4806 C CA . GLU A 1 582 ? 26.875 -16.398 11.390 1.00 82.00 582 GLU A CA 1
ATOM 4807 C C . GLU A 1 582 ? 27.096 -17.524 12.411 1.00 82.00 582 GLU A C 1
ATOM 4809 O O . GLU A 1 582 ? 26.164 -18.288 12.678 1.00 82.00 582 GLU A O 1
ATOM 4814 N N . GLU A 1 583 ? 28.281 -17.601 13.024 1.00 85.19 583 GLU A N 1
ATOM 4815 C CA . GLU A 1 583 ? 28.569 -18.554 14.105 1.00 85.19 583 GLU A CA 1
ATOM 4816 C C . GLU A 1 583 ? 27.709 -18.284 15.350 1.00 85.19 583 GLU A C 1
ATOM 4818 O O . GLU A 1 583 ? 27.102 -19.212 15.896 1.00 85.19 583 GLU A O 1
ATOM 4823 N N . ASP A 1 584 ? 27.574 -17.019 15.751 1.00 86.00 584 ASP A N 1
ATOM 4824 C CA . ASP A 1 584 ? 26.761 -16.620 16.903 1.00 86.00 584 ASP A CA 1
ATOM 4825 C C . ASP A 1 584 ? 25.265 -16.900 16.657 1.00 86.00 584 ASP A C 1
ATOM 4827 O O . ASP A 1 584 ? 24.570 -17.427 17.530 1.00 86.00 584 ASP A O 1
ATOM 4831 N N . ASN A 1 585 ? 24.766 -16.647 15.440 1.00 78.38 585 ASN A N 1
ATOM 4832 C CA . ASN A 1 585 ? 23.393 -16.979 15.049 1.00 78.38 585 ASN A CA 1
ATOM 4833 C C . ASN A 1 585 ? 23.138 -18.494 15.038 1.00 78.38 585 ASN A C 1
ATOM 4835 O O . ASN A 1 585 ? 22.059 -18.936 15.442 1.00 78.38 585 ASN A O 1
ATOM 4839 N N . GLN A 1 586 ? 24.112 -19.309 14.618 1.00 83.81 586 GLN A N 1
ATOM 4840 C CA . GLN A 1 586 ? 24.005 -20.769 14.718 1.00 83.81 586 GLN A CA 1
ATOM 4841 C C . GLN A 1 586 ? 23.995 -21.242 16.178 1.00 83.81 586 GLN A C 1
ATOM 4843 O O . GLN A 1 586 ? 23.222 -22.143 16.523 1.00 83.81 586 GLN A O 1
ATOM 4848 N N . ALA A 1 587 ? 24.801 -20.628 17.049 1.00 83.50 587 ALA A N 1
ATOM 4849 C CA . ALA A 1 587 ? 24.816 -20.935 18.478 1.00 83.50 587 ALA A CA 1
ATOM 4850 C C . ALA A 1 587 ? 23.480 -20.577 19.156 1.00 83.50 587 ALA A C 1
ATOM 4852 O O . ALA A 1 587 ? 22.923 -21.399 19.890 1.00 83.50 587 ALA A O 1
ATOM 4853 N N . LEU A 1 588 ? 22.919 -19.406 18.843 1.00 82.50 588 LEU A N 1
ATOM 4854 C CA . LEU A 1 588 ? 21.603 -18.967 19.320 1.00 82.50 588 LEU A CA 1
ATOM 4855 C C . LEU A 1 588 ? 20.473 -19.863 18.805 1.00 82.50 588 LEU A C 1
ATOM 4857 O O . LEU A 1 588 ? 19.606 -20.262 19.581 1.00 82.50 588 LEU A O 1
ATOM 4861 N N . ALA A 1 589 ? 20.496 -20.247 17.526 1.00 78.31 589 ALA A N 1
ATOM 4862 C CA . ALA A 1 589 ? 19.511 -21.173 16.965 1.00 78.31 589 ALA A CA 1
ATOM 4863 C C . ALA A 1 589 ? 19.545 -22.537 17.675 1.00 78.31 589 ALA A C 1
ATOM 4865 O O . ALA A 1 589 ? 18.497 -23.134 17.940 1.00 78.31 589 ALA A O 1
ATOM 4866 N N . LYS A 1 590 ? 20.741 -23.010 18.043 1.00 85.06 590 LYS A N 1
ATOM 4867 C CA . LYS A 1 590 ? 20.904 -24.242 18.814 1.00 85.06 590 LYS A CA 1
ATOM 4868 C C . LYS A 1 590 ? 20.337 -24.105 20.232 1.00 85.06 590 LYS A C 1
ATOM 4870 O O . LYS A 1 590 ? 19.552 -24.962 20.635 1.00 85.06 590 LYS A O 1
ATOM 4875 N N . GLN A 1 591 ? 20.631 -23.014 20.941 1.00 85.62 591 GLN A N 1
ATOM 4876 C CA . GLN A 1 591 ? 20.051 -22.745 22.266 1.00 85.62 591 GLN A CA 1
ATOM 4877 C C . GLN A 1 591 ? 18.522 -22.594 22.227 1.00 85.62 591 GLN A C 1
ATOM 4879 O O . GLN A 1 591 ? 17.824 -23.090 23.113 1.00 85.62 591 GLN A O 1
ATOM 4884 N N . LEU A 1 592 ? 17.972 -21.975 21.179 1.00 81.75 592 LEU A N 1
ATOM 4885 C CA . LEU A 1 592 ? 16.524 -21.867 20.993 1.00 81.75 592 LEU A CA 1
ATOM 4886 C C . LEU A 1 592 ? 15.883 -23.248 20.772 1.00 81.75 592 LEU A C 1
ATOM 4888 O O . LEU A 1 592 ? 14.816 -23.540 21.308 1.00 81.75 592 LEU A O 1
ATOM 4892 N N . SER A 1 593 ? 16.555 -24.132 20.029 1.00 82.94 593 SER A N 1
ATOM 4893 C CA . SER A 1 593 ? 16.081 -25.506 19.840 1.00 82.94 593 SER A CA 1
ATOM 4894 C C . SER A 1 593 ? 16.105 -26.316 21.143 1.00 82.94 593 SER A C 1
ATOM 4896 O O . SER A 1 593 ? 15.153 -27.037 21.437 1.00 82.94 593 SER A O 1
ATOM 4898 N N . GLU A 1 594 ? 17.145 -26.148 21.964 1.00 85.88 594 GLU A N 1
ATOM 4899 C CA . GLU A 1 594 ? 17.281 -26.827 23.257 1.00 85.88 594 GLU A CA 1
ATOM 4900 C C . GLU A 1 594 ? 16.231 -26.329 24.267 1.00 85.88 594 GLU A C 1
ATOM 4902 O O . GLU A 1 594 ? 15.614 -27.136 24.964 1.00 85.88 594 GLU A O 1
ATOM 4907 N N . THR A 1 595 ? 15.944 -25.024 24.291 1.00 80.38 595 THR A N 1
ATOM 4908 C CA . THR A 1 595 ? 14.897 -24.444 25.153 1.00 80.38 595 THR A CA 1
ATOM 4909 C C . THR A 1 595 ? 13.483 -24.821 24.704 1.00 80.38 595 THR A C 1
ATOM 4911 O O . THR A 1 595 ? 12.638 -25.113 25.552 1.00 80.38 595 THR A O 1
ATOM 4914 N N . MET A 1 596 ? 13.215 -24.921 23.395 1.00 76.12 596 MET A N 1
ATOM 4915 C CA . MET A 1 596 ? 11.940 -25.458 22.895 1.00 76.12 596 MET A CA 1
ATOM 4916 C C . MET A 1 596 ? 11.722 -26.911 23.328 1.00 76.12 596 MET A C 1
ATOM 4918 O O . MET A 1 596 ? 10.614 -27.258 23.731 1.00 76.12 596 MET A O 1
ATOM 4922 N N . VAL A 1 597 ? 12.759 -27.756 23.292 1.00 86.06 597 VAL A N 1
ATOM 4923 C CA . VAL A 1 597 ? 12.659 -29.152 23.757 1.00 86.06 597 VAL A CA 1
ATOM 4924 C C . VAL A 1 597 ? 12.360 -29.211 25.257 1.00 86.06 597 VAL A C 1
ATOM 4926 O O . VAL A 1 597 ? 11.457 -29.943 25.662 1.00 86.06 597 VAL A O 1
ATOM 4929 N N . GLN A 1 598 ? 13.031 -28.389 26.069 1.00 80.31 598 GLN A N 1
ATOM 4930 C CA . GLN A 1 598 ? 12.764 -28.299 27.510 1.00 80.31 598 GLN A CA 1
ATOM 4931 C C . GLN A 1 598 ? 11.334 -27.829 27.813 1.00 80.31 598 GLN A C 1
ATOM 4933 O O . GLN A 1 598 ? 10.680 -28.375 28.702 1.00 80.31 598 GLN A O 1
ATOM 4938 N N . HIS A 1 599 ? 10.811 -26.861 27.053 1.00 75.88 599 HIS A N 1
ATOM 4939 C CA . HIS A 1 599 ? 9.429 -26.405 27.209 1.00 75.88 599 HIS A CA 1
ATOM 4940 C C . HIS A 1 599 ? 8.426 -27.514 26.865 1.00 75.88 599 HIS A C 1
ATOM 4942 O O . HIS A 1 599 ? 7.437 -27.707 27.570 1.00 75.88 599 HIS A O 1
ATOM 4948 N N . LEU A 1 600 ? 8.704 -28.289 25.816 1.00 81.44 600 LEU A N 1
ATOM 4949 C CA . LEU A 1 600 ? 7.850 -29.388 25.370 1.00 81.44 600 LEU A CA 1
ATOM 4950 C C . LEU A 1 600 ? 7.846 -30.559 26.375 1.00 81.44 600 LEU A C 1
ATOM 4952 O O . LEU A 1 600 ? 6.835 -31.240 26.547 1.00 81.44 600 LEU A O 1
ATOM 4956 N N . GLU A 1 601 ? 8.955 -30.780 27.085 1.00 82.06 601 GLU A N 1
ATOM 4957 C CA . GLU A 1 601 ? 9.045 -31.736 28.198 1.00 82.06 601 GLU A CA 1
ATOM 4958 C C . GLU A 1 601 ? 8.336 -31.239 29.470 1.00 82.06 601 GLU A C 1
ATOM 4960 O O . GLU A 1 601 ? 7.645 -32.018 30.141 1.00 82.06 601 GLU A O 1
ATOM 4965 N N . ALA A 1 602 ? 8.434 -29.943 29.779 1.00 77.44 602 ALA A N 1
ATOM 4966 C CA . ALA A 1 602 ? 7.699 -29.323 30.881 1.00 77.44 602 ALA A CA 1
ATOM 4967 C C . ALA A 1 602 ? 6.179 -29.354 30.641 1.00 77.44 602 ALA A C 1
ATOM 4969 O O . ALA A 1 602 ? 5.409 -29.646 31.557 1.00 77.44 602 ALA A O 1
ATOM 4970 N N . GLU A 1 603 ? 5.742 -29.135 29.401 1.00 77.38 603 GLU A N 1
ATOM 4971 C CA . GLU A 1 603 ? 4.333 -29.183 29.011 1.00 77.38 603 GLU A CA 1
ATOM 4972 C C . GLU A 1 603 ? 3.757 -30.602 29.110 1.00 77.38 603 GLU A C 1
ATOM 4974 O O . GLU A 1 603 ? 2.685 -30.792 29.691 1.00 77.38 603 GLU A O 1
ATOM 4979 N N . LYS A 1 604 ? 4.511 -31.619 28.669 1.00 83.06 604 LYS A N 1
ATOM 4980 C CA . LYS A 1 604 ? 4.154 -33.033 28.881 1.00 83.06 604 LYS A CA 1
ATOM 4981 C C . LYS A 1 604 ? 4.044 -33.386 30.366 1.00 83.06 604 LYS A C 1
ATOM 4983 O O . LYS A 1 604 ? 3.120 -34.098 30.756 1.00 83.06 604 LYS A O 1
ATOM 4988 N N . SER A 1 605 ? 4.946 -32.864 31.197 1.00 76.75 605 SER A N 1
ATOM 4989 C CA . SER A 1 605 ? 4.914 -33.081 32.650 1.00 76.75 605 SER A CA 1
ATOM 4990 C C . SER A 1 605 ? 3.692 -32.417 33.297 1.00 76.75 605 SER A C 1
ATOM 4992 O O . SER A 1 605 ? 3.004 -33.036 34.105 1.00 76.75 605 SER A O 1
ATOM 4994 N N . LEU A 1 606 ? 3.349 -31.193 32.881 1.00 79.19 606 LEU A N 1
ATOM 4995 C CA . LEU A 1 606 ? 2.148 -30.491 33.341 1.00 79.19 606 LEU A CA 1
ATOM 4996 C C . LEU A 1 606 ? 0.861 -31.214 32.913 1.00 79.19 606 LEU A C 1
ATOM 4998 O O . LEU A 1 606 ? -0.119 -31.239 33.659 1.00 79.19 606 LEU A O 1
ATOM 5002 N N . GLN A 1 607 ? 0.845 -31.793 31.712 1.00 78.00 607 GLN A N 1
ATOM 5003 C CA . GLN A 1 607 ? -0.297 -32.544 31.198 1.00 78.00 607 GLN A CA 1
ATOM 5004 C C . GLN A 1 607 ? -0.518 -33.846 31.981 1.00 78.00 607 GLN A C 1
ATOM 5006 O O . GLN A 1 607 ? -1.651 -34.128 32.369 1.00 78.00 607 GLN A O 1
ATOM 5011 N N . TYR A 1 608 ? 0.560 -34.557 32.318 1.00 81.31 608 TYR A N 1
ATOM 5012 C CA . TYR A 1 608 ? 0.513 -35.720 33.206 1.00 81.31 608 TYR A CA 1
ATOM 5013 C C . TYR A 1 608 ? -0.013 -35.361 34.611 1.00 81.31 608 TYR A C 1
ATOM 5015 O O . TYR A 1 608 ? -0.886 -36.042 35.150 1.00 81.31 608 TYR A O 1
ATOM 5023 N N . GLU A 1 609 ? 0.439 -34.241 35.186 1.00 77.88 609 GLU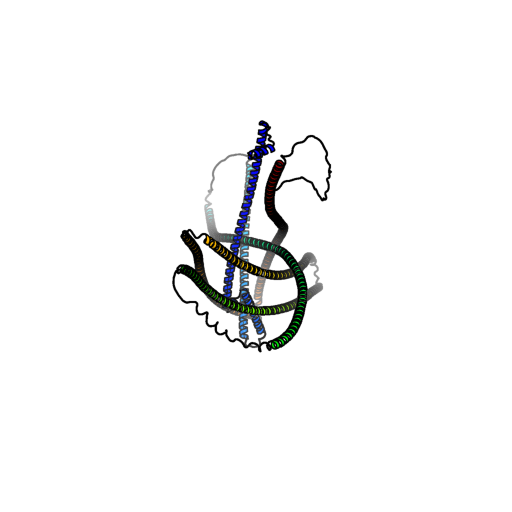 A N 1
ATOM 5024 C CA . GLU A 1 609 ? -0.044 -33.759 36.490 1.00 77.88 609 GLU A CA 1
ATOM 5025 C C . GLU A 1 609 ? -1.540 -33.379 36.448 1.00 77.88 609 GLU A C 1
ATOM 5027 O O . GLU A 1 609 ? -2.277 -33.591 37.415 1.00 77.88 609 GLU A O 1
ATOM 5032 N N . LYS A 1 610 ? -2.024 -32.827 35.325 1.00 76.00 610 LYS A N 1
ATOM 5033 C CA . LYS A 1 610 ? -3.446 -32.495 35.123 1.00 76.00 610 LYS A CA 1
ATOM 5034 C C . LYS A 1 610 ? -4.326 -33.740 35.028 1.00 76.00 610 LYS A C 1
ATOM 5036 O O . LYS A 1 610 ? -5.408 -33.741 35.615 1.00 76.00 610 LYS A O 1
ATOM 5041 N N . GLU A 1 611 ? -3.882 -34.780 34.325 1.00 80.06 611 GLU A N 1
ATOM 5042 C CA . GLU A 1 611 ? -4.606 -36.057 34.238 1.00 80.06 611 GLU A CA 1
ATOM 5043 C C . GLU A 1 611 ? -4.676 -36.749 35.600 1.00 80.06 611 GLU A C 1
ATOM 5045 O O . GLU A 1 611 ? -5.763 -37.119 36.041 1.00 80.06 611 GLU A O 1
ATOM 5050 N N . LYS A 1 612 ? -3.565 -36.785 36.341 1.00 84.62 612 LYS A N 1
ATOM 5051 C CA . LYS A 1 612 ? -3.540 -37.309 37.711 1.00 84.62 612 LYS A CA 1
ATOM 5052 C C . LYS A 1 612 ? -4.491 -36.553 38.652 1.00 84.62 612 LYS A C 1
ATOM 5054 O O . LYS A 1 612 ? -5.261 -37.165 39.387 1.00 84.62 612 LYS A O 1
ATOM 5059 N N . ASN A 1 613 ? -4.498 -35.219 38.597 1.00 77.75 613 ASN A N 1
ATOM 5060 C CA . ASN A 1 613 ? -5.425 -34.401 39.391 1.00 77.75 613 ASN A CA 1
ATOM 5061 C C . ASN A 1 613 ? -6.897 -34.622 39.003 1.00 77.75 613 ASN A C 1
ATOM 5063 O O . ASN A 1 613 ? -7.793 -34.454 39.833 1.00 77.75 613 ASN A O 1
ATOM 5067 N N . LYS A 1 614 ? -7.172 -34.968 37.741 1.00 82.00 614 LYS A N 1
ATOM 5068 C CA . LYS A 1 614 ? -8.518 -35.314 37.279 1.00 82.00 614 LYS A CA 1
ATOM 5069 C C . LYS A 1 614 ? -8.965 -36.656 37.864 1.00 82.00 614 LYS A C 1
ATOM 5071 O O . LYS A 1 614 ? -10.071 -36.727 38.392 1.00 82.00 614 LYS A O 1
ATOM 5076 N N . GLU A 1 615 ? -8.096 -37.663 37.852 1.00 81.44 615 GLU A N 1
ATOM 5077 C CA . GLU A 1 615 ? -8.363 -38.970 38.466 1.00 81.44 615 GLU A CA 1
ATOM 5078 C C . GLU A 1 615 ? -8.615 -38.855 39.980 1.00 81.44 615 GLU A C 1
ATOM 5080 O O . GLU A 1 615 ? -9.582 -39.422 40.491 1.00 81.44 615 GLU A O 1
ATOM 5085 N N . GLU A 1 616 ? -7.821 -38.050 40.696 1.00 81.56 616 GLU A N 1
ATOM 5086 C CA . GLU A 1 616 ? -8.032 -37.791 42.129 1.00 81.56 616 GLU A CA 1
ATOM 5087 C C . GLU A 1 616 ? -9.376 -37.091 42.404 1.00 81.56 616 GLU A C 1
ATOM 5089 O O . GLU A 1 616 ? -10.078 -37.435 43.358 1.00 81.56 616 GLU A O 1
ATOM 5094 N N . ARG A 1 617 ? -9.798 -36.150 41.547 1.00 75.56 617 ARG A N 1
ATOM 5095 C CA . ARG A 1 617 ? -11.117 -35.502 41.667 1.00 75.56 617 ARG A CA 1
ATOM 5096 C C . ARG A 1 617 ? -12.267 -36.472 41.423 1.00 75.56 617 ARG A C 1
ATOM 5098 O O . ARG A 1 617 ? -13.245 -36.429 42.165 1.00 75.56 617 ARG A O 1
ATOM 5105 N N . GLU A 1 618 ? -12.154 -37.338 40.420 1.00 81.88 618 GLU A N 1
ATOM 5106 C CA . GLU A 1 618 ? -13.160 -38.366 40.128 1.00 81.88 618 GLU A CA 1
ATOM 5107 C C . GLU A 1 618 ? -13.272 -39.388 41.272 1.00 81.88 618 GLU A C 1
ATOM 5109 O O . GLU A 1 618 ? -14.375 -39.829 41.606 1.00 81.88 618 GLU A O 1
ATOM 5114 N N . GLN A 1 619 ? -12.156 -39.713 41.929 1.00 82.31 619 GLN A N 1
ATOM 5115 C CA . GLN A 1 619 ? -12.127 -40.571 43.113 1.00 82.31 619 GLN A CA 1
ATOM 5116 C C . GLN A 1 619 ? -12.840 -39.920 44.312 1.00 82.31 619 GLN A C 1
ATOM 5118 O O . GLN A 1 619 ? -13.727 -40.535 44.905 1.00 82.31 619 GLN A O 1
ATOM 5123 N N . ILE A 1 620 ? -12.544 -38.649 44.609 1.00 77.94 620 ILE A N 1
ATOM 5124 C CA . ILE A 1 620 ? -13.220 -37.882 45.674 1.00 77.94 620 ILE A CA 1
ATOM 5125 C C . ILE A 1 620 ? -14.728 -37.761 45.397 1.00 77.94 620 ILE A C 1
ATOM 5127 O O . ILE A 1 620 ? -15.549 -37.792 46.316 1.00 77.94 620 ILE A O 1
ATOM 5131 N N . GLN A 1 621 ? -15.124 -37.639 44.128 1.00 74.75 621 GLN A N 1
ATOM 5132 C CA . GLN A 1 621 ? -16.534 -37.575 43.743 1.00 74.75 621 GLN A CA 1
ATOM 5133 C C . GLN A 1 621 ? -17.268 -38.897 44.011 1.00 74.75 621 GLN A C 1
ATOM 5135 O O . GLN A 1 621 ? -18.401 -38.874 44.494 1.00 74.75 621 GLN A O 1
ATOM 5140 N N . LYS A 1 622 ? -16.616 -40.040 43.760 1.00 79.12 622 LYS A N 1
ATOM 5141 C CA . LYS A 1 622 ? -17.157 -41.375 44.072 1.00 79.12 622 LYS A CA 1
ATOM 5142 C C . LYS A 1 622 ? -17.283 -41.607 45.576 1.00 79.12 622 LYS A C 1
ATOM 5144 O O . LYS A 1 622 ? -18.316 -42.102 46.018 1.00 79.12 622 LYS A O 1
ATOM 5149 N N . GLU A 1 623 ? -16.285 -41.204 46.357 1.00 80.19 623 GLU A N 1
ATOM 5150 C CA . GLU A 1 623 ? -16.327 -41.299 47.824 1.00 80.19 623 GLU A CA 1
ATOM 5151 C C . GLU A 1 623 ? -17.448 -40.431 48.411 1.00 80.19 623 GLU A C 1
ATOM 5153 O O . GLU A 1 623 ? -18.219 -40.891 49.251 1.00 80.19 623 GLU A O 1
ATOM 5158 N N . ASN A 1 624 ? -17.633 -39.207 47.904 1.00 73.38 624 ASN A N 1
ATOM 5159 C CA . ASN A 1 624 ? -18.755 -38.355 48.304 1.00 73.38 624 ASN A CA 1
ATOM 5160 C C . ASN A 1 624 ? -20.118 -38.965 47.945 1.00 73.38 624 ASN A C 1
ATOM 5162 O O . ASN A 1 624 ? -21.065 -38.829 48.721 1.00 73.38 624 ASN A O 1
ATOM 5166 N N . HIS A 1 625 ? -20.226 -39.648 46.802 1.00 78.06 625 HIS A N 1
ATOM 5167 C CA . HIS A 1 625 ? -21.457 -40.338 46.421 1.00 78.06 625 HIS A CA 1
ATOM 5168 C C . HIS A 1 625 ? -21.775 -41.502 47.372 1.00 78.06 625 HIS A C 1
ATOM 5170 O O . HIS A 1 625 ? -22.902 -41.609 47.858 1.00 78.06 625 HIS A O 1
ATOM 5176 N N . GLN A 1 626 ? -20.767 -42.294 47.745 1.00 78.56 626 GLN A N 1
ATOM 5177 C CA . GLN A 1 626 ? -20.918 -43.353 48.749 1.00 78.56 626 GLN A CA 1
ATOM 5178 C C . GLN A 1 626 ? -21.332 -42.795 50.116 1.00 78.56 626 GLN A C 1
ATOM 5180 O O . GLN A 1 626 ? -22.276 -43.299 50.719 1.00 78.56 626 GLN A O 1
ATOM 5185 N N . PHE A 1 627 ? -20.729 -41.691 50.569 1.00 77.81 627 PHE A N 1
ATOM 5186 C CA . PHE A 1 627 ? -21.150 -41.036 51.813 1.00 77.81 627 PHE A CA 1
ATOM 5187 C C . PHE A 1 627 ? -22.601 -40.541 51.765 1.00 77.81 627 PHE A C 1
ATOM 5189 O O . PHE A 1 627 ? -23.311 -40.590 52.774 1.00 77.81 627 PHE A O 1
ATOM 5196 N N . THR A 1 628 ? -23.072 -40.061 50.609 1.00 76.06 628 THR A N 1
ATOM 5197 C CA . THR A 1 628 ? -24.484 -39.688 50.461 1.00 76.06 628 THR A CA 1
ATOM 5198 C C . THR A 1 628 ? -25.410 -40.898 50.522 1.00 76.06 628 THR A C 1
ATOM 5200 O O . THR A 1 628 ? -26.433 -40.823 51.203 1.00 76.06 628 THR A O 1
ATOM 5203 N N . GLU A 1 629 ? -25.039 -42.022 49.908 1.00 76.75 629 GLU A N 1
ATOM 5204 C CA . GLU A 1 629 ? -25.805 -43.271 49.982 1.00 76.75 629 GLU A CA 1
ATOM 5205 C C . GLU A 1 629 ? -25.873 -43.806 51.420 1.00 76.75 629 GLU A C 1
ATOM 5207 O O . GLU A 1 629 ? -26.967 -44.076 51.922 1.00 76.75 629 GLU A O 1
ATOM 5212 N N . GLU A 1 630 ? -24.751 -43.842 52.142 1.00 80.31 630 GLU A N 1
ATOM 5213 C CA . GLU A 1 630 ? -24.704 -44.243 53.556 1.00 80.31 630 GLU A CA 1
ATOM 5214 C C . GLU A 1 630 ? -25.564 -43.332 54.444 1.00 80.31 630 GLU A C 1
ATOM 5216 O O . GLU A 1 630 ? -26.287 -43.803 55.326 1.00 80.31 630 GLU A O 1
ATOM 5221 N N . LYS A 1 631 ? -25.560 -42.019 54.182 1.00 76.44 631 LYS A N 1
ATOM 5222 C CA . LYS A 1 631 ? -26.425 -41.065 54.886 1.00 76.44 631 LYS A CA 1
ATOM 5223 C C . LYS A 1 631 ? -27.906 -41.338 54.617 1.00 76.44 631 LYS A C 1
ATOM 5225 O O . LYS A 1 631 ? -28.714 -41.248 55.544 1.00 76.44 631 LYS A O 1
ATOM 5230 N N . THR A 1 632 ? -28.276 -41.682 53.382 1.00 75.00 632 THR A N 1
ATOM 5231 C CA . THR A 1 632 ? -29.663 -42.051 53.059 1.00 75.00 632 THR A CA 1
ATOM 5232 C C . THR A 1 632 ? -30.078 -43.375 53.699 1.00 75.00 632 THR A C 1
ATOM 5234 O O . THR A 1 632 ? -31.187 -43.459 54.229 1.00 75.00 632 THR A O 1
ATOM 5237 N N . GLN A 1 633 ? -29.183 -44.366 53.758 1.00 77.19 633 GLN A N 1
ATOM 5238 C CA . GLN A 1 633 ? -29.429 -45.628 54.460 1.00 77.19 633 GLN A CA 1
ATOM 5239 C C . GLN A 1 633 ? -29.590 -45.422 55.969 1.00 77.19 633 GLN A C 1
ATOM 5241 O O . GLN A 1 633 ? -30.578 -45.884 56.536 1.00 77.19 633 GLN A O 1
ATOM 5246 N N . MET A 1 634 ? -28.709 -44.649 56.611 1.00 74.38 634 MET A N 1
ATOM 5247 C CA . MET A 1 634 ? -28.858 -44.312 58.032 1.00 74.38 634 MET A CA 1
ATOM 5248 C C . MET A 1 634 ? -30.152 -43.536 58.306 1.00 74.38 634 MET A C 1
ATOM 5250 O O . MET A 1 634 ? -30.827 -43.784 59.303 1.00 74.38 634 MET A O 1
ATOM 5254 N N . SER A 1 635 ? -30.548 -42.629 57.408 1.00 72.69 635 SER A N 1
ATOM 5255 C CA . SER A 1 635 ? -31.827 -41.924 57.532 1.00 72.69 635 SER A CA 1
ATOM 5256 C C . SER A 1 635 ? -33.025 -42.874 57.411 1.00 72.69 635 SER A C 1
ATOM 5258 O O . SER A 1 635 ? -34.020 -42.692 58.113 1.00 72.69 635 SER A O 1
ATOM 5260 N N . ALA A 1 636 ? -32.939 -43.900 56.560 1.00 73.44 636 ALA A N 1
ATOM 5261 C CA . ALA A 1 636 ? -33.964 -44.932 56.447 1.00 73.44 636 ALA A CA 1
ATOM 5262 C C . ALA A 1 636 ? -34.028 -45.814 57.708 1.00 73.44 636 ALA A C 1
ATOM 5264 O O . ALA A 1 636 ? -35.120 -46.102 58.198 1.00 73.44 636 ALA A O 1
ATOM 5265 N N . GLU A 1 637 ? -32.884 -46.177 58.293 1.00 74.62 637 GLU A N 1
ATOM 5266 C CA . GLU A 1 637 ? -32.826 -46.934 59.550 1.00 74.62 637 GLU A CA 1
ATOM 5267 C C . GLU A 1 637 ? -33.393 -46.146 60.740 1.00 74.62 637 GLU A C 1
ATOM 5269 O O . GLU A 1 637 ? -34.137 -46.705 61.550 1.00 74.62 637 GLU A O 1
ATOM 5274 N N . ILE A 1 638 ? -33.130 -44.837 60.816 1.00 74.75 638 ILE A N 1
ATOM 5275 C CA . ILE A 1 638 ? -33.737 -43.946 61.818 1.00 74.75 638 ILE A CA 1
ATOM 5276 C C . ILE A 1 638 ? -35.264 -43.945 61.677 1.00 74.75 638 ILE A C 1
ATOM 5278 O O . ILE A 1 638 ? -35.969 -44.090 62.675 1.00 74.75 638 ILE A O 1
ATOM 5282 N N . ASN A 1 639 ? -35.789 -43.871 60.452 1.00 73.19 639 ASN A N 1
ATOM 5283 C CA . ASN A 1 639 ? -37.233 -43.914 60.209 1.00 73.19 639 ASN A CA 1
ATOM 5284 C C . ASN A 1 639 ? -37.854 -45.268 60.610 1.00 73.19 639 ASN A C 1
ATOM 5286 O O . ASN A 1 639 ? -38.941 -45.316 61.195 1.00 73.19 639 ASN A O 1
ATOM 5290 N N . VAL A 1 640 ? -37.145 -46.379 60.394 1.00 74.50 640 VAL A N 1
ATOM 5291 C CA . VAL A 1 640 ? -37.574 -47.706 60.869 1.00 74.50 640 VAL A CA 1
ATOM 5292 C C . VAL A 1 640 ? -37.563 -47.790 62.405 1.00 74.50 640 VAL A C 1
ATOM 5294 O O . VAL A 1 640 ? -38.460 -48.388 63.002 1.00 74.50 640 VAL A O 1
ATOM 5297 N N . LEU A 1 641 ? -36.606 -47.157 63.085 1.00 71.75 641 LEU A N 1
ATOM 5298 C CA . LEU A 1 641 ? -36.587 -47.093 64.552 1.00 71.75 641 LEU A CA 1
ATOM 5299 C C . LEU A 1 641 ? -37.703 -46.201 65.120 1.00 71.75 641 LEU A C 1
ATOM 5301 O O . LEU A 1 641 ? -38.303 -46.554 66.137 1.00 71.75 641 LEU A O 1
ATOM 5305 N N . VAL A 1 642 ? -38.041 -45.103 64.439 1.00 71.75 642 VAL A N 1
ATOM 5306 C CA . VAL A 1 642 ? -39.173 -44.228 64.791 1.00 71.75 642 VAL A CA 1
ATOM 5307 C C . VAL A 1 642 ? -40.509 -44.971 64.661 1.00 71.75 642 VAL A C 1
ATOM 5309 O O . VAL A 1 642 ? -41.340 -44.900 65.564 1.00 71.75 642 VAL A O 1
ATOM 5312 N N . THR A 1 643 ? -40.697 -45.771 63.606 1.00 67.62 643 THR A N 1
ATOM 5313 C CA . THR A 1 643 ? -41.905 -46.613 63.469 1.00 67.62 643 THR A CA 1
ATOM 5314 C C . THR A 1 643 ? -41.993 -47.721 64.527 1.00 67.62 643 THR A C 1
ATOM 5316 O O . THR A 1 643 ? -43.086 -48.013 65.014 1.00 67.62 643 THR A O 1
ATOM 5319 N N . LYS A 1 644 ? -40.861 -48.284 64.975 1.00 67.25 644 LYS A N 1
ATOM 5320 C CA . LYS A 1 644 ? -40.823 -49.216 66.120 1.00 67.25 644 LYS A CA 1
ATOM 5321 C C . LYS A 1 644 ? -41.144 -48.547 67.461 1.00 67.25 644 LYS A C 1
ATOM 5323 O O . LYS A 1 644 ? -41.766 -49.182 68.309 1.00 67.25 644 LYS A O 1
ATOM 5328 N N . LEU A 1 645 ? -40.763 -47.283 67.658 1.00 57.78 645 LEU A N 1
ATOM 5329 C CA . LEU A 1 645 ? -41.134 -46.509 68.851 1.00 57.78 645 LEU A CA 1
ATOM 5330 C C . LEU A 1 645 ? -42.641 -46.213 68.900 1.00 57.78 645 LEU A C 1
ATOM 5332 O O . LEU A 1 645 ? -43.237 -46.349 69.965 1.00 57.78 645 LEU A O 1
ATOM 5336 N N . GLY A 1 646 ? -43.272 -45.930 67.755 1.00 64.06 646 GLY A N 1
ATOM 5337 C CA . GLY A 1 646 ? -44.731 -45.774 67.665 1.00 64.06 646 GLY A CA 1
ATOM 5338 C C . GLY A 1 646 ? -45.505 -47.060 67.989 1.00 64.06 646 GLY A C 1
ATOM 5339 O O . GLY A 1 646 ? -46.525 -47.020 68.672 1.00 64.06 646 GLY A O 1
ATOM 5340 N N . GLN A 1 647 ? -44.985 -48.226 67.593 1.00 52.72 647 GLN A N 1
ATOM 5341 C CA . GLN A 1 647 ? -45.594 -49.522 67.932 1.00 52.72 647 GLN A CA 1
ATOM 5342 C C . GLN A 1 647 ? -45.511 -49.842 69.439 1.00 52.72 647 GLN A C 1
ATOM 5344 O O . GLN A 1 647 ? -46.444 -50.421 69.992 1.00 52.72 647 GLN A O 1
ATOM 5349 N N . LEU A 1 648 ? -44.449 -49.402 70.125 1.00 50.69 648 LEU A N 1
ATOM 5350 C CA . LEU A 1 648 ? -44.304 -49.534 71.584 1.00 50.69 648 LEU A CA 1
ATOM 5351 C C . LEU A 1 648 ? -45.189 -48.544 72.370 1.00 50.69 648 LEU A C 1
ATOM 5353 O O . LEU A 1 648 ? -45.583 -48.826 73.505 1.00 50.69 648 LEU A O 1
ATOM 5357 N N . GLU A 1 649 ? -45.544 -47.397 71.782 1.00 53.94 649 GLU A N 1
ATOM 5358 C CA . GLU A 1 649 ? -46.524 -46.464 72.356 1.00 53.94 649 GLU A CA 1
ATOM 5359 C C . GLU A 1 649 ? -47.970 -46.974 72.220 1.00 53.94 649 GLU A C 1
ATOM 5361 O O . GLU A 1 649 ? -48.778 -46.773 73.134 1.00 53.94 649 GLU A O 1
ATOM 5366 N N . GLU A 1 650 ? -48.279 -47.719 71.154 1.00 49.84 650 GLU A N 1
ATOM 5367 C CA . GLU A 1 650 ? -49.576 -48.380 70.945 1.00 49.84 650 GLU A CA 1
ATOM 5368 C C . GLU A 1 650 ? -49.815 -49.521 71.963 1.00 49.84 650 GLU A C 1
ATOM 5370 O O . GLU A 1 650 ? -50.919 -49.668 72.494 1.00 49.84 650 GLU A O 1
ATOM 5375 N N . GLU A 1 651 ? -48.767 -50.268 72.342 1.00 47.53 651 GLU A N 1
ATOM 5376 C CA . GLU A 1 651 ? -48.823 -51.302 73.395 1.00 47.53 651 GLU A CA 1
ATOM 5377 C C . GLU A 1 651 ? -49.061 -50.710 74.799 1.00 47.53 651 GLU A C 1
ATOM 5379 O O . GLU A 1 651 ? -49.725 -51.320 75.642 1.00 47.53 651 GLU A O 1
ATOM 5384 N N . ARG A 1 652 ? -48.609 -49.473 75.048 1.00 47.06 652 ARG A N 1
ATOM 5385 C CA . ARG A 1 652 ? -48.845 -48.752 76.312 1.00 47.06 652 ARG A CA 1
ATOM 5386 C C . ARG A 1 652 ? -50.273 -48.192 76.421 1.00 47.06 652 ARG A C 1
ATOM 5388 O O . ARG A 1 652 ? -50.744 -47.910 77.526 1.00 47.06 652 ARG A O 1
ATOM 5395 N N . LYS A 1 653 ? -50.984 -48.064 75.296 1.00 41.41 653 LYS A N 1
ATOM 5396 C CA . LYS A 1 653 ? -52.333 -47.478 75.203 1.00 41.41 653 LYS A CA 1
ATOM 5397 C C . LYS A 1 653 ? -53.466 -48.490 75.438 1.00 41.41 653 LYS A C 1
ATOM 5399 O O . LYS A 1 653 ? -54.591 -48.086 75.717 1.00 41.41 653 LYS A O 1
ATOM 5404 N N . GLN A 1 654 ? -53.171 -49.794 75.439 1.00 41.62 654 GLN A N 1
ATOM 5405 C CA . GLN A 1 654 ? -54.154 -50.869 75.661 1.00 41.62 654 GLN A CA 1
ATOM 5406 C C . GLN A 1 654 ? -54.561 -51.089 77.136 1.00 41.62 654 GLN A C 1
ATOM 5408 O O . GLN A 1 654 ? -55.365 -51.974 77.421 1.00 41.62 654 GLN A O 1
ATOM 5413 N N . SER A 1 655 ? -54.065 -50.286 78.089 1.00 39.69 655 SER A N 1
ATOM 5414 C CA . SER A 1 655 ? -54.349 -50.481 79.523 1.00 39.69 655 SER A CA 1
ATOM 5415 C C . SER A 1 655 ? -55.423 -49.558 80.129 1.00 39.69 655 SER A C 1
ATOM 5417 O O . SER A 1 655 ? -55.661 -49.657 81.334 1.00 39.69 655 SER A O 1
ATOM 5419 N N . VAL A 1 656 ? -56.080 -48.664 79.375 1.00 45.97 656 VAL A N 1
ATOM 5420 C CA . VAL A 1 656 ? -57.046 -47.709 79.969 1.00 45.97 656 VAL A CA 1
ATOM 5421 C C . VAL A 1 656 ? -58.256 -47.442 79.063 1.00 45.97 656 VAL A C 1
ATOM 5423 O O . VAL A 1 656 ? -58.446 -46.331 78.578 1.00 45.97 656 VAL A O 1
ATOM 5426 N N . GLU A 1 657 ? -59.128 -48.437 78.867 1.00 40.41 657 GLU A N 1
ATOM 5427 C CA . GLU A 1 657 ? -60.446 -48.197 78.256 1.00 40.41 657 GLU A CA 1
ATOM 5428 C C . GLU A 1 657 ? -61.586 -48.876 79.041 1.00 40.41 657 GLU A C 1
ATOM 5430 O O . GLU A 1 657 ? -62.027 -49.985 78.754 1.00 40.41 657 GLU A O 1
ATOM 5435 N N . THR A 1 658 ? -62.091 -48.152 80.045 1.00 47.19 658 THR A N 1
ATOM 5436 C CA . THR A 1 658 ? -63.447 -48.285 80.611 1.00 47.19 658 THR A CA 1
ATOM 5437 C C . THR A 1 658 ? -64.286 -47.028 80.350 1.00 47.19 658 THR A C 1
ATOM 5439 O O . THR A 1 658 ? -65.086 -46.634 81.193 1.00 47.19 658 THR A O 1
ATOM 5442 N N . LEU A 1 659 ? -64.153 -46.378 79.186 1.00 46.62 659 LEU A N 1
ATOM 5443 C CA . LEU A 1 659 ? -64.994 -45.224 78.820 1.00 46.62 659 LEU A CA 1
ATOM 5444 C C . LEU A 1 659 ? -65.467 -45.305 77.365 1.00 46.62 659 LEU A C 1
ATOM 5446 O O . LEU A 1 659 ? -65.047 -44.578 76.474 1.00 46.62 659 LEU A O 1
ATOM 5450 N N . GLN A 1 660 ? -66.385 -46.241 77.143 1.00 47.78 660 GLN A N 1
ATOM 5451 C CA . GLN A 1 660 ? -66.831 -46.706 75.833 1.00 47.78 660 GLN A CA 1
ATOM 5452 C C . GLN A 1 660 ? -68.115 -46.018 75.328 1.00 47.78 660 GLN A C 1
ATOM 5454 O O . GLN A 1 660 ? -69.004 -46.682 74.794 1.00 47.78 660 GLN A O 1
ATOM 5459 N N . VAL A 1 661 ? -68.251 -44.694 75.487 1.00 53.91 661 VAL A N 1
ATOM 5460 C CA . VAL A 1 661 ? -69.449 -43.973 74.991 1.00 53.91 661 VAL A CA 1
ATOM 5461 C C . VAL A 1 661 ? -69.142 -42.732 74.134 1.00 53.91 661 VAL A C 1
ATOM 5463 O O . VAL A 1 661 ? -69.929 -42.435 73.242 1.00 53.91 661 VAL A O 1
ATOM 5466 N N . GLU A 1 662 ? -67.968 -42.098 74.237 1.00 49.53 662 GLU A N 1
ATOM 5467 C CA . GLU A 1 662 ? -67.585 -40.963 73.357 1.00 49.53 662 GLU A CA 1
ATOM 5468 C C . GLU A 1 662 ? -66.971 -41.388 72.003 1.00 49.53 662 GLU A C 1
ATOM 5470 O O . GLU A 1 662 ? -66.771 -40.572 71.104 1.00 49.53 662 GLU A O 1
ATOM 5475 N N . LYS A 1 663 ? -66.743 -42.693 71.806 1.00 50.31 663 LYS A N 1
ATOM 5476 C CA . LYS A 1 663 ? -66.096 -43.286 70.621 1.00 50.31 663 LYS A CA 1
ATOM 5477 C C . LYS A 1 663 ? -66.863 -43.092 69.301 1.00 50.31 663 LYS A C 1
ATOM 5479 O O . LYS A 1 663 ? -66.269 -43.121 68.232 1.00 50.31 663 LYS A O 1
ATOM 5484 N N . ARG A 1 664 ? -68.181 -42.865 69.341 1.00 52.53 664 ARG A N 1
ATOM 5485 C CA . ARG A 1 664 ? -69.007 -42.838 68.116 1.00 52.53 664 ARG A CA 1
ATOM 5486 C C . ARG A 1 664 ? -69.083 -41.479 67.413 1.00 52.53 664 ARG A C 1
ATOM 5488 O O . ARG A 1 664 ? -69.436 -41.446 66.237 1.00 52.53 664 ARG A O 1
ATOM 5495 N N . GLU A 1 665 ? -68.737 -40.376 68.078 1.00 53.31 665 GLU A N 1
ATOM 5496 C CA . GLU A 1 665 ? -68.678 -39.047 67.440 1.00 53.31 665 GLU A CA 1
ATOM 5497 C C . GLU A 1 665 ? -67.264 -38.686 66.957 1.00 53.31 665 GLU A C 1
ATOM 5499 O O . GLU A 1 665 ? -67.119 -38.010 65.936 1.00 53.31 665 GLU A O 1
ATOM 5504 N N . SER A 1 666 ? -66.217 -39.213 67.600 1.00 54.78 666 SER A N 1
ATOM 5505 C CA . SER A 1 666 ? -64.830 -39.070 67.141 1.00 54.78 666 SER A CA 1
ATOM 5506 C C . SER A 1 666 ? -64.523 -39.916 65.900 1.00 54.78 666 SER A C 1
ATOM 5508 O O . SER A 1 666 ? -63.805 -39.446 65.024 1.00 54.78 666 SER A O 1
ATOM 5510 N N . GLU A 1 667 ? -65.139 -41.092 65.733 1.00 54.75 667 GLU A N 1
ATOM 5511 C CA . GLU A 1 667 ? -64.974 -41.943 64.538 1.00 54.75 667 GLU A CA 1
ATOM 5512 C C . GLU A 1 667 ? -65.444 -41.273 63.229 1.00 54.75 667 GLU A C 1
ATOM 5514 O O . GLU A 1 667 ? -64.913 -41.579 62.161 1.00 54.75 667 GLU A O 1
ATOM 5519 N N . LYS A 1 668 ? -66.391 -40.322 63.284 1.00 59.16 668 LYS A N 1
ATOM 5520 C CA . LYS A 1 668 ? -66.790 -39.526 62.106 1.00 59.16 668 LYS A CA 1
ATOM 5521 C C . LYS A 1 668 ? -65.789 -38.420 61.769 1.00 59.16 668 LYS A C 1
ATOM 5523 O O . LYS A 1 668 ? -65.504 -38.225 60.595 1.00 59.16 668 LYS A O 1
ATOM 5528 N N . LYS A 1 669 ? -65.223 -37.746 62.777 1.00 59.25 669 LYS A N 1
ATOM 5529 C CA . LYS A 1 669 ? -64.144 -36.759 62.580 1.00 59.25 669 LYS A CA 1
ATOM 5530 C C . LYS A 1 669 ? -62.838 -37.409 62.130 1.00 59.25 669 LYS A C 1
ATOM 5532 O O . LYS A 1 669 ? -62.122 -36.821 61.337 1.00 59.25 669 LYS A O 1
ATOM 5537 N N . VAL A 1 670 ? -62.559 -38.627 62.591 1.00 62.34 670 VAL A N 1
ATOM 5538 C CA . VAL A 1 670 ? -61.390 -39.403 62.161 1.00 62.34 670 VAL A CA 1
ATOM 5539 C C . VAL A 1 670 ? -61.513 -39.818 60.697 1.00 62.34 670 VAL A C 1
ATOM 5541 O O . VAL A 1 670 ? -60.527 -39.721 59.990 1.00 62.34 670 VAL A O 1
ATOM 5544 N N . ARG A 1 671 ? -62.701 -40.196 60.200 1.00 67.25 671 ARG A N 1
ATOM 5545 C CA . ARG A 1 671 ? -62.878 -40.460 58.757 1.00 67.25 671 ARG A CA 1
ATOM 5546 C C . ARG A 1 671 ? -62.682 -39.212 57.903 1.00 67.25 671 ARG A C 1
ATOM 5548 O O . ARG A 1 671 ? -61.993 -39.288 56.906 1.00 67.25 671 ARG A O 1
ATOM 5555 N N . GLN A 1 672 ? -63.208 -38.072 58.342 1.00 64.69 672 GLN A N 1
ATOM 5556 C CA . GLN A 1 672 ? -63.041 -36.810 57.621 1.00 64.69 672 GLN A CA 1
ATOM 5557 C C . GLN A 1 672 ? -61.571 -36.352 57.591 1.00 64.69 672 GLN A C 1
ATOM 5559 O O . GLN A 1 672 ? -61.082 -35.942 56.553 1.00 64.69 672 GLN A O 1
ATOM 5564 N N . LEU A 1 673 ? -60.837 -36.529 58.696 1.00 68.75 673 LEU A N 1
ATOM 5565 C CA . LEU A 1 673 ? -59.394 -36.265 58.748 1.00 68.75 673 LEU A CA 1
ATOM 5566 C C . LEU A 1 673 ? -58.555 -37.286 57.966 1.00 68.75 673 LEU A C 1
ATOM 5568 O O . LEU A 1 673 ? -57.450 -36.950 57.562 1.00 68.75 673 LEU A O 1
ATOM 5572 N N . ILE A 1 674 ? -59.037 -38.520 57.786 1.00 71.88 674 ILE A N 1
ATOM 5573 C CA . ILE A 1 674 ? -58.386 -39.523 56.929 1.00 71.88 674 ILE A CA 1
ATOM 5574 C C . ILE A 1 674 ? -58.570 -39.146 55.458 1.00 71.88 674 ILE A C 1
ATOM 5576 O O . ILE A 1 674 ? -57.587 -39.178 54.730 1.00 71.88 674 ILE A O 1
ATOM 5580 N N . ASP A 1 675 ? -59.773 -38.728 55.057 1.00 70.81 675 ASP A N 1
ATOM 5581 C CA . ASP A 1 675 ? -60.048 -38.279 53.688 1.00 70.81 675 ASP A CA 1
ATOM 5582 C C . ASP A 1 675 ? -59.222 -37.012 53.354 1.00 70.81 675 ASP A C 1
ATOM 5584 O O . ASP A 1 675 ? -58.576 -36.962 52.310 1.00 70.81 675 ASP A O 1
ATOM 5588 N N . ASP A 1 676 ? -59.126 -36.043 54.279 1.00 71.62 676 ASP A N 1
ATOM 5589 C CA . ASP A 1 676 ? -58.284 -34.840 54.121 1.00 71.62 676 ASP A CA 1
ATOM 5590 C C . ASP A 1 676 ? -56.769 -35.176 54.098 1.00 71.62 676 ASP A C 1
ATOM 5592 O O . ASP A 1 676 ? -55.973 -34.505 53.437 1.00 71.62 676 ASP A O 1
ATOM 5596 N N . LEU A 1 677 ? -56.341 -36.221 54.822 1.00 72.06 677 LEU A N 1
ATOM 5597 C CA . LEU A 1 677 ? -54.954 -36.709 54.805 1.00 72.06 677 LEU A CA 1
ATOM 5598 C C . LEU A 1 677 ? -54.625 -37.491 53.530 1.00 72.06 677 LEU A C 1
ATOM 5600 O O . LEU A 1 677 ? -53.484 -37.423 53.079 1.00 72.06 677 LEU A O 1
ATOM 5604 N N . GLU A 1 678 ? -55.580 -38.226 52.959 1.00 73.38 678 GLU A N 1
ATOM 5605 C CA . GLU A 1 678 ? -55.423 -38.886 51.659 1.00 73.38 678 GLU A CA 1
ATOM 5606 C C . GLU A 1 678 ? -55.363 -37.854 50.528 1.00 73.38 678 GLU A C 1
ATOM 5608 O O . GLU A 1 678 ? -54.472 -37.948 49.690 1.00 73.38 678 GLU A O 1
ATOM 5613 N N . GLU A 1 679 ? -56.192 -36.807 50.565 1.00 71.56 679 GLU A N 1
ATOM 5614 C CA . GLU A 1 679 ? -56.130 -35.709 49.591 1.00 71.56 679 GLU A CA 1
ATOM 5615 C C . GLU A 1 679 ? -54.794 -34.946 49.689 1.00 71.56 679 GLU A C 1
ATOM 5617 O O . GLU A 1 679 ? -54.125 -34.718 48.682 1.00 71.56 679 GLU A O 1
ATOM 5622 N N . SER A 1 680 ? -54.319 -34.663 50.908 1.00 70.12 680 SER A N 1
ATOM 5623 C CA . SER A 1 680 ? -52.995 -34.063 51.120 1.00 70.12 680 SER A CA 1
ATOM 5624 C C . SER A 1 680 ? -51.848 -34.992 50.689 1.00 70.12 680 SER A C 1
ATOM 5626 O O . SER A 1 680 ? -50.841 -34.529 50.151 1.00 70.12 680 SER A O 1
ATOM 5628 N N . LYS A 1 681 ? -51.985 -36.309 50.880 1.00 76.81 681 LYS A N 1
ATOM 5629 C CA . LYS A 1 681 ? -51.003 -37.299 50.422 1.00 76.81 681 LYS A CA 1
ATOM 5630 C C . LYS A 1 681 ? -50.941 -37.362 48.894 1.00 76.81 681 LYS A C 1
ATOM 5632 O O . LYS A 1 681 ? -49.835 -37.388 48.357 1.00 76.81 681 LYS A O 1
ATOM 5637 N N . ASP A 1 682 ? -52.082 -37.327 48.215 1.00 74.19 682 ASP A N 1
ATOM 5638 C CA . ASP A 1 682 ? -52.157 -37.302 46.752 1.00 74.19 682 ASP A CA 1
ATOM 5639 C C . ASP A 1 682 ? -51.564 -35.999 46.185 1.00 74.19 682 ASP A C 1
ATOM 5641 O O . ASP A 1 682 ? -50.854 -36.029 45.179 1.00 74.19 682 ASP A O 1
ATOM 5645 N N . GLU A 1 683 ? -51.755 -34.859 46.859 1.00 74.06 683 GLU A N 1
ATOM 5646 C CA . GLU A 1 683 ? -51.090 -33.596 46.505 1.00 74.06 683 GLU A CA 1
ATOM 5647 C C . GLU A 1 683 ? -49.562 -33.678 46.652 1.00 74.06 683 GLU A C 1
ATOM 5649 O O . GLU A 1 683 ? -48.826 -33.189 45.788 1.00 74.06 683 GLU A O 1
ATOM 5654 N N . TYR A 1 684 ? -49.058 -34.315 47.713 1.00 74.69 684 TYR A N 1
ATOM 5655 C CA . TYR A 1 684 ? -47.618 -34.515 47.892 1.00 74.69 684 TYR A CA 1
ATOM 5656 C C . TYR A 1 684 ? -47.039 -35.538 46.907 1.00 74.69 684 TYR A C 1
ATOM 5658 O O . TYR A 1 684 ? -45.936 -35.322 46.404 1.00 74.69 684 TYR A O 1
ATOM 5666 N N . GLU A 1 685 ? -47.764 -36.610 46.576 1.00 78.81 685 GLU A N 1
ATOM 5667 C CA . GLU A 1 685 ? -47.361 -37.566 45.536 1.00 78.81 685 GLU A CA 1
ATOM 5668 C C . GLU A 1 685 ? -47.300 -36.881 44.159 1.00 78.81 685 GLU A C 1
ATOM 5670 O O . GLU A 1 685 ? -46.293 -37.017 43.460 1.00 78.81 685 GLU A O 1
ATOM 5675 N N . GLN A 1 686 ? -48.275 -36.030 43.819 1.00 76.56 686 GLN A N 1
ATOM 5676 C CA . GLN A 1 686 ? -48.243 -35.217 42.596 1.00 76.56 686 GLN A CA 1
ATOM 5677 C C . GLN A 1 686 ? -47.094 -34.194 42.590 1.00 76.56 686 GLN A C 1
ATOM 5679 O O . GLN A 1 686 ? -46.477 -33.956 41.548 1.00 76.56 686 GLN A O 1
ATOM 5684 N N . GLN A 1 687 ? -46.756 -33.596 43.738 1.00 76.81 687 GLN A N 1
ATOM 5685 C CA . GLN A 1 687 ? -45.597 -32.701 43.850 1.00 76.81 687 GLN A CA 1
ATOM 5686 C C . GLN A 1 687 ? -44.270 -33.448 43.679 1.00 76.81 687 GLN A C 1
ATOM 5688 O O . GLN A 1 687 ? -43.365 -32.928 43.021 1.00 76.81 687 GLN A O 1
ATOM 5693 N N . ILE A 1 688 ? -44.146 -34.657 44.230 1.00 77.06 688 ILE A N 1
ATOM 5694 C CA . ILE A 1 688 ? -42.964 -35.510 44.055 1.00 77.06 688 ILE A CA 1
ATOM 5695 C C . ILE A 1 688 ? -42.838 -35.944 42.591 1.00 77.06 688 ILE A C 1
ATOM 5697 O O . ILE A 1 688 ? -41.747 -35.849 42.030 1.00 77.06 688 ILE A O 1
ATOM 5701 N N . GLU A 1 689 ? -43.935 -36.335 41.941 1.00 81.44 689 GLU A N 1
ATOM 5702 C CA . GLU A 1 689 ? -43.941 -36.703 40.522 1.00 81.44 689 GLU A CA 1
ATOM 5703 C C . GLU A 1 689 ? -43.569 -35.507 39.629 1.00 81.44 689 GLU A C 1
ATOM 5705 O O . GLU A 1 689 ? -42.706 -35.620 38.757 1.00 81.44 689 GLU A O 1
ATOM 5710 N N . HIS A 1 690 ? -44.104 -34.316 39.913 1.00 76.75 690 HIS A N 1
ATOM 5711 C CA . HIS A 1 690 ? -43.722 -33.085 39.219 1.00 76.75 690 HIS A CA 1
ATOM 5712 C C . HIS A 1 690 ? -42.239 -32.723 39.429 1.00 76.75 690 HIS A C 1
ATOM 5714 O O . HIS A 1 690 ? -41.566 -32.286 38.490 1.00 76.75 690 HIS A O 1
ATOM 5720 N N . LEU A 1 691 ? -41.697 -32.912 40.638 1.00 79.38 691 LEU A N 1
ATOM 5721 C CA . LEU A 1 691 ? -40.273 -32.703 40.915 1.00 79.38 691 LEU A CA 1
ATOM 5722 C C . LEU A 1 691 ? -39.388 -33.752 40.227 1.00 79.38 691 LEU A C 1
ATOM 5724 O O . LEU A 1 691 ? -38.325 -33.385 39.728 1.00 79.38 691 LEU A O 1
ATOM 5728 N N . SER A 1 692 ? -39.837 -35.006 40.128 1.00 81.19 692 SER A N 1
ATOM 5729 C CA . SER A 1 692 ? -39.147 -36.071 39.391 1.00 81.19 692 SER A CA 1
ATOM 5730 C C . SER A 1 692 ? -39.082 -35.751 37.899 1.00 81.19 692 SER A C 1
ATOM 5732 O O . SER A 1 692 ? -37.996 -35.688 37.331 1.00 81.19 692 SER A O 1
ATOM 5734 N N . VAL A 1 693 ? -40.216 -35.399 37.283 1.00 81.06 693 VAL A N 1
ATOM 5735 C CA . VAL A 1 693 ? -40.274 -34.992 35.869 1.00 81.06 693 VAL A CA 1
ATOM 5736 C C . VAL A 1 693 ? -39.419 -33.746 35.617 1.00 81.06 693 VAL A C 1
ATOM 5738 O O . VAL A 1 693 ? -38.779 -33.612 34.572 1.00 81.06 693 VAL A O 1
ATOM 5741 N N . LYS A 1 694 ? -39.365 -32.809 36.568 1.00 78.88 694 LYS A N 1
ATOM 5742 C CA . LYS A 1 694 ? -38.494 -31.631 36.472 1.00 78.88 694 LYS A CA 1
ATOM 5743 C C . LYS A 1 694 ? -37.010 -31.994 36.587 1.00 78.88 694 LYS A C 1
ATOM 5745 O O . LYS A 1 694 ? -36.203 -31.359 35.912 1.00 78.88 694 LYS A O 1
ATOM 5750 N N . SER A 1 695 ? -36.662 -32.985 37.406 1.00 80.25 695 SER A N 1
ATOM 5751 C CA . SER A 1 695 ? -35.304 -33.524 37.517 1.00 80.25 695 SER A CA 1
ATOM 5752 C C . SER A 1 695 ? -34.869 -34.197 36.215 1.00 80.25 695 SER A C 1
ATOM 5754 O O . SER A 1 695 ? -33.809 -33.861 35.692 1.00 80.25 695 SER A O 1
ATOM 5756 N N . ASP A 1 696 ? -35.719 -35.039 35.626 1.00 78.88 696 ASP A N 1
ATOM 5757 C CA . ASP A 1 696 ? -35.428 -35.725 34.359 1.00 78.88 696 ASP A CA 1
ATOM 5758 C C . ASP A 1 696 ? -35.239 -34.723 33.209 1.00 78.88 696 ASP A C 1
ATOM 5760 O O . ASP A 1 696 ? -34.243 -34.760 32.490 1.00 78.88 696 ASP A O 1
ATOM 5764 N N . ASN A 1 697 ? -36.105 -33.707 33.125 1.00 78.81 697 ASN A N 1
ATOM 5765 C CA . ASN A 1 697 ? -35.954 -32.613 32.159 1.00 78.81 697 ASN A CA 1
ATOM 5766 C C . ASN A 1 697 ? -34.673 -31.779 32.360 1.00 78.81 697 ASN A C 1
ATOM 5768 O O . ASN A 1 697 ? -34.203 -31.131 31.420 1.00 78.81 697 ASN A O 1
ATOM 5772 N N . LEU A 1 698 ? -34.136 -31.706 33.583 1.00 80.62 698 LEU A N 1
ATOM 5773 C CA . LEU A 1 698 ? -32.859 -31.043 33.855 1.00 80.62 698 LEU A CA 1
ATOM 5774 C C . LEU A 1 698 ? -31.675 -31.939 33.478 1.00 80.62 698 LEU A C 1
ATOM 5776 O O . LEU A 1 698 ? -30.701 -31.414 32.943 1.00 80.62 698 LEU A O 1
ATOM 5780 N N . CYS A 1 699 ? -31.775 -33.254 33.677 1.00 79.81 699 CYS A N 1
ATOM 5781 C CA . CYS A 1 699 ? -30.790 -34.227 33.202 1.00 79.81 699 CYS A CA 1
ATOM 5782 C C . CYS A 1 699 ? -30.689 -34.232 31.669 1.00 79.81 699 CYS A C 1
ATOM 5784 O O . CYS A 1 699 ? -29.585 -34.117 31.141 1.00 79.81 699 CYS A O 1
ATOM 5786 N N . ASP A 1 700 ? -31.815 -34.219 30.950 1.00 82.88 700 ASP A N 1
ATOM 5787 C CA . ASP A 1 700 ? -31.829 -34.131 29.480 1.00 82.88 700 ASP A CA 1
ATOM 5788 C C . ASP A 1 700 ? -31.216 -32.810 28.976 1.00 82.88 700 ASP A C 1
ATOM 5790 O O . ASP A 1 700 ? -30.487 -32.755 27.977 1.00 82.88 700 ASP A O 1
ATOM 5794 N N . LYS A 1 701 ? -31.467 -31.707 29.694 1.00 82.12 701 LYS A N 1
ATOM 5795 C CA . LYS A 1 701 ? -30.823 -30.415 29.414 1.00 82.12 701 LYS A CA 1
ATOM 5796 C C . LYS A 1 701 ? -29.325 -30.449 29.700 1.00 82.12 701 LYS A C 1
ATOM 5798 O O . LYS A 1 701 ? -28.560 -29.867 28.938 1.00 82.12 701 LYS A O 1
ATOM 5803 N N . LEU A 1 702 ? -28.897 -31.137 30.755 1.00 81.44 702 LEU A N 1
ATOM 5804 C CA . LEU A 1 702 ? -27.484 -31.310 31.066 1.00 81.44 702 LEU A CA 1
ATOM 5805 C C . LEU A 1 702 ? -26.790 -32.110 29.954 1.00 81.44 702 LEU A C 1
ATOM 5807 O O . LEU A 1 702 ? -25.804 -31.627 29.402 1.00 81.44 702 LEU A O 1
ATOM 5811 N N . GLU A 1 703 ? -27.351 -33.247 29.534 1.00 83.50 703 GLU A N 1
ATOM 5812 C CA . GLU A 1 703 ? -26.803 -34.061 28.440 1.00 83.50 703 GLU A CA 1
ATOM 5813 C C . GLU A 1 703 ? -26.719 -33.294 27.115 1.00 83.50 703 GLU A C 1
ATOM 5815 O O . GLU A 1 703 ? -25.717 -33.382 26.403 1.00 83.50 703 GLU A O 1
ATOM 5820 N N . THR A 1 704 ? -27.746 -32.512 26.772 1.00 82.06 704 THR A N 1
ATOM 5821 C CA . THR A 1 704 ? -27.722 -31.687 25.553 1.00 82.06 704 THR A CA 1
ATOM 5822 C C . THR A 1 704 ? -26.676 -30.577 25.637 1.00 82.06 704 THR A C 1
ATOM 5824 O O . THR A 1 704 ? -25.939 -30.367 24.675 1.00 82.06 704 THR A O 1
ATOM 5827 N N . THR A 1 705 ? -26.517 -29.919 26.792 1.00 79.62 705 THR A N 1
ATOM 5828 C CA . THR A 1 705 ? -25.424 -28.949 26.985 1.00 79.62 705 THR A CA 1
ATOM 5829 C C . THR A 1 705 ? -24.042 -29.599 26.940 1.00 79.62 705 THR A C 1
ATOM 5831 O O . THR A 1 705 ? -23.111 -29.003 26.406 1.00 79.62 705 THR A O 1
ATOM 5834 N N . GLN A 1 706 ? -23.910 -30.834 27.425 1.00 83.62 706 GLN A N 1
ATOM 5835 C CA . GLN A 1 706 ? -22.659 -31.587 27.410 1.00 83.62 706 GLN A CA 1
ATOM 5836 C C . GLN A 1 706 ? -22.282 -32.021 25.984 1.00 83.62 706 GLN A C 1
ATOM 5838 O O . GLN A 1 706 ? -21.117 -31.925 25.607 1.00 83.62 706 GLN A O 1
ATOM 5843 N N . LYS A 1 707 ? -23.264 -32.393 25.150 1.00 84.81 707 LYS A N 1
ATOM 5844 C CA . LYS A 1 707 ? -23.057 -32.627 23.708 1.00 84.81 707 LYS A CA 1
ATOM 5845 C C . LYS A 1 707 ? -22.610 -31.362 22.977 1.00 84.81 707 LYS A C 1
ATOM 5847 O O . LYS A 1 707 ? -21.635 -31.420 22.236 1.00 84.81 707 LYS A O 1
ATOM 5852 N N . HIS A 1 708 ? -23.251 -30.222 23.235 1.00 83.44 708 HIS A N 1
ATOM 5853 C CA . HIS A 1 708 ? -22.841 -28.949 22.634 1.00 83.44 708 HIS A CA 1
ATOM 5854 C C . HIS A 1 708 ? -21.452 -28.484 23.087 1.00 83.44 708 HIS A C 1
ATOM 5856 O O . HIS A 1 708 ? -20.736 -27.863 22.306 1.00 83.44 708 HIS A O 1
ATOM 5862 N N . LEU A 1 709 ? -21.046 -28.796 24.323 1.00 85.75 709 LEU A N 1
ATOM 5863 C CA . LEU A 1 709 ? -19.692 -28.519 24.804 1.00 85.75 709 LEU A CA 1
ATOM 5864 C C . LEU A 1 709 ? -18.651 -29.350 24.041 1.00 85.75 709 LEU A C 1
ATOM 5866 O O . LEU A 1 709 ? -17.664 -28.792 23.576 1.00 85.75 709 LEU A O 1
ATOM 5870 N N . ILE A 1 710 ? -18.907 -30.648 23.845 1.00 86.12 710 ILE A N 1
ATOM 5871 C CA . ILE A 1 710 ? -18.030 -31.532 23.061 1.00 86.12 710 ILE A CA 1
ATOM 5872 C C . ILE A 1 710 ? -17.957 -31.060 21.600 1.00 86.12 710 ILE A C 1
ATOM 5874 O O . ILE A 1 710 ? -16.874 -30.998 21.025 1.00 86.12 710 ILE A O 1
ATOM 5878 N N . GLU A 1 711 ? -19.085 -30.675 20.996 1.00 84.06 711 GLU A N 1
ATOM 5879 C CA . GLU A 1 711 ? -19.108 -30.101 19.642 1.00 84.06 711 GLU A CA 1
ATOM 5880 C C . GLU A 1 711 ? -18.252 -28.826 19.560 1.00 84.06 711 GLU A C 1
ATOM 5882 O O . GLU A 1 711 ? -17.397 -28.725 18.677 1.00 84.06 711 GLU A O 1
ATOM 5887 N N . ALA A 1 712 ? -18.389 -27.908 20.523 1.00 81.00 712 ALA A N 1
ATOM 5888 C CA . ALA A 1 712 ? -17.584 -26.690 20.591 1.00 81.00 712 ALA A CA 1
ATOM 5889 C C . ALA A 1 712 ? -16.084 -26.978 20.789 1.00 81.00 712 ALA A C 1
ATOM 5891 O O . ALA A 1 712 ? -15.254 -26.338 20.146 1.00 81.00 712 ALA A O 1
ATOM 5892 N N . GLU A 1 713 ? -15.715 -27.960 21.617 1.00 83.56 713 GLU A N 1
ATOM 5893 C CA . GLU A 1 713 ? -14.321 -28.393 21.798 1.00 83.56 713 GLU A CA 1
ATOM 5894 C C . GLU A 1 713 ? -13.733 -28.980 20.504 1.00 83.56 713 GLU A C 1
ATOM 5896 O O . GLU A 1 713 ? -12.587 -28.685 20.151 1.00 83.56 713 GLU A O 1
ATOM 5901 N N . THR A 1 714 ? -14.521 -29.749 19.744 1.00 84.94 714 THR A N 1
ATOM 5902 C CA . THR A 1 714 ? -14.075 -30.287 18.448 1.00 84.94 714 THR A CA 1
ATOM 5903 C C . THR A 1 714 ? -13.943 -29.214 17.366 1.00 84.94 714 THR A C 1
ATOM 5905 O O . THR A 1 714 ? -13.035 -29.293 16.537 1.00 84.94 714 THR A O 1
ATOM 5908 N N . GLU A 1 715 ? -14.805 -28.193 17.356 1.00 82.62 715 GLU A N 1
ATOM 5909 C CA . GLU A 1 715 ? -14.659 -27.035 16.465 1.00 82.62 715 GLU A CA 1
ATOM 5910 C C . GLU A 1 715 ? -13.440 -26.190 16.843 1.00 82.62 715 GLU A C 1
ATOM 5912 O O . GLU A 1 715 ? -12.682 -25.783 15.964 1.00 82.62 715 GLU A O 1
ATOM 5917 N N . LEU A 1 716 ? -13.181 -26.010 18.140 1.00 82.62 716 LEU A N 1
ATOM 5918 C CA . LEU A 1 716 ? -12.001 -25.307 18.636 1.00 82.62 716 LEU A CA 1
ATOM 5919 C C . LEU A 1 716 ? -10.700 -26.027 18.229 1.00 82.62 716 LEU A C 1
ATOM 5921 O O . LEU A 1 716 ? -9.761 -25.381 17.767 1.00 82.62 716 LEU A O 1
ATOM 5925 N N . GLN A 1 717 ? -10.661 -27.364 18.303 1.00 85.31 717 GLN A N 1
ATOM 5926 C CA . GLN A 1 717 ? -9.536 -28.163 17.792 1.00 85.31 717 GLN A CA 1
ATOM 5927 C C . GLN A 1 717 ? -9.342 -28.022 16.275 1.00 85.31 717 GLN A C 1
ATOM 5929 O O . GLN A 1 717 ? -8.203 -27.939 15.812 1.00 85.31 717 GLN A O 1
ATOM 5934 N N . LYS A 1 718 ? -10.426 -27.953 15.490 1.00 85.31 718 LYS A N 1
ATOM 5935 C CA . LYS A 1 718 ? -10.335 -27.694 14.042 1.00 85.31 718 LYS A CA 1
ATOM 5936 C C . LYS A 1 718 ? -9.778 -26.301 13.752 1.00 85.31 718 LYS A C 1
ATOM 5938 O O . LYS A 1 718 ? -8.894 -26.183 12.909 1.00 85.31 718 LYS A O 1
ATOM 5943 N N . CYS A 1 719 ? -10.223 -25.280 14.488 1.00 79.31 719 CYS A N 1
ATOM 5944 C CA . CYS A 1 719 ? -9.685 -23.924 14.379 1.00 79.31 719 CYS A CA 1
ATOM 5945 C C . CYS A 1 719 ? -8.180 -23.881 14.685 1.00 79.31 719 CYS A C 1
ATOM 5947 O O . CYS A 1 719 ? -7.438 -23.227 13.957 1.00 79.31 719 CYS A O 1
ATOM 5949 N N . TYR A 1 720 ? -7.701 -24.606 15.703 1.00 82.56 720 TYR A N 1
ATOM 5950 C CA . TYR A 1 720 ? -6.264 -24.679 15.993 1.00 82.56 720 TYR A CA 1
ATOM 5951 C C . TYR A 1 720 ? -5.455 -25.337 14.867 1.00 82.56 720 TYR A C 1
ATOM 5953 O O . TYR A 1 720 ? -4.423 -24.795 14.476 1.00 82.56 720 TYR A O 1
ATOM 5961 N N . ALA A 1 721 ? -5.948 -26.433 14.283 1.00 81.88 721 ALA A N 1
ATOM 5962 C CA . ALA A 1 721 ? -5.295 -27.071 13.136 1.00 81.88 721 ALA A CA 1
ATOM 5963 C C . ALA A 1 721 ? -5.268 -26.159 11.890 1.00 81.88 721 ALA A C 1
ATOM 5965 O O . ALA A 1 721 ? -4.318 -26.171 11.105 1.00 81.88 721 ALA A O 1
ATOM 5966 N N . GLU A 1 722 ? -6.304 -25.341 11.701 1.00 83.81 722 GLU A N 1
ATOM 5967 C CA . GLU A 1 722 ? -6.387 -24.389 10.592 1.00 83.81 722 GLU A CA 1
ATOM 5968 C C . GLU A 1 722 ? -5.462 -23.175 10.800 1.00 83.81 722 GLU A C 1
ATOM 5970 O O . GLU A 1 722 ? -4.862 -22.683 9.841 1.00 83.81 722 GLU A O 1
ATOM 5975 N N . ILE A 1 723 ? -5.251 -22.760 12.056 1.00 80.62 723 ILE A N 1
ATOM 5976 C CA . ILE A 1 723 ? -4.242 -21.762 12.441 1.00 80.62 723 ILE A CA 1
ATOM 5977 C C . ILE A 1 723 ? -2.820 -22.291 12.197 1.00 80.62 723 ILE A C 1
ATOM 5979 O O . ILE A 1 723 ? -2.023 -21.570 11.600 1.00 80.62 723 ILE A O 1
ATOM 5983 N N . GLU A 1 724 ? -2.495 -23.532 12.575 1.00 83.12 724 GLU A N 1
ATOM 5984 C CA . GLU A 1 724 ? -1.181 -24.135 12.273 1.00 83.12 724 GLU A CA 1
ATOM 5985 C C . GLU A 1 724 ? -0.913 -24.182 10.763 1.00 83.12 724 GLU A C 1
ATOM 5987 O O . GLU A 1 724 ? 0.148 -23.761 10.296 1.00 83.12 724 GLU A O 1
ATOM 5992 N N . LYS A 1 725 ? -1.909 -24.599 9.975 1.00 85.12 725 LYS A N 1
ATOM 5993 C CA . LYS A 1 725 ? -1.802 -24.638 8.510 1.00 85.12 725 LYS A CA 1
ATOM 5994 C C . LYS A 1 725 ? -1.644 -23.242 7.893 1.00 85.12 725 LYS A C 1
ATOM 5996 O O . LYS A 1 725 ? -0.907 -23.066 6.924 1.00 85.12 725 LYS A O 1
ATOM 6001 N N . SER A 1 726 ? -2.325 -22.239 8.448 1.00 76.06 726 SER A N 1
ATOM 6002 C CA . SER A 1 726 ? -2.158 -20.828 8.078 1.00 76.06 726 SER A CA 1
ATOM 6003 C C . SER A 1 726 ? -0.741 -20.323 8.384 1.00 76.06 726 SER A C 1
ATOM 6005 O O . SER A 1 726 ? -0.120 -19.673 7.542 1.00 76.06 726 SER A O 1
ATOM 6007 N N . GLN A 1 727 ? -0.181 -20.689 9.541 1.00 79.69 727 GLN A N 1
ATOM 6008 C CA . GLN A 1 727 ? 1.185 -20.332 9.928 1.00 79.69 727 GLN A CA 1
ATOM 6009 C C . GLN A 1 727 ? 2.249 -20.997 9.040 1.00 79.69 727 GLN A C 1
ATOM 6011 O O . GLN A 1 727 ? 3.231 -20.342 8.685 1.00 79.69 727 GLN A O 1
ATOM 6016 N N . GLU A 1 728 ? 2.064 -22.259 8.635 1.00 83.44 728 GLU A N 1
ATOM 6017 C CA . GLU A 1 728 ? 2.936 -22.914 7.646 1.00 83.44 728 GLU A CA 1
ATOM 6018 C C . GLU A 1 728 ? 2.877 -22.223 6.279 1.00 83.44 728 GLU A C 1
ATOM 6020 O O . GLU A 1 728 ? 3.921 -21.957 5.680 1.00 83.44 728 GLU A O 1
ATOM 6025 N N . ASN A 1 729 ? 1.680 -21.854 5.813 1.00 81.94 729 ASN A N 1
ATOM 6026 C CA . ASN A 1 729 ? 1.524 -21.107 4.564 1.00 81.94 729 ASN A CA 1
ATOM 6027 C C . ASN A 1 729 ? 2.201 -19.730 4.633 1.00 81.94 729 ASN A C 1
ATOM 6029 O O . ASN A 1 729 ? 2.860 -19.328 3.676 1.00 81.94 729 ASN A O 1
ATOM 6033 N N . TYR A 1 730 ? 2.092 -19.032 5.767 1.00 84.06 730 TYR A N 1
ATOM 6034 C CA . TYR A 1 730 ? 2.759 -17.747 5.977 1.00 84.06 730 TYR A CA 1
ATOM 6035 C C . TYR A 1 730 ? 4.289 -17.878 5.963 1.00 84.06 730 TYR A C 1
ATOM 6037 O O . TYR A 1 730 ? 4.974 -17.044 5.370 1.00 84.06 730 TYR A O 1
ATOM 6045 N N . LYS A 1 731 ? 4.844 -18.939 6.567 1.00 86.19 731 LYS A N 1
ATOM 6046 C CA . LYS A 1 731 ? 6.287 -19.233 6.492 1.00 86.19 731 LYS A CA 1
ATOM 6047 C C . LYS A 1 731 ? 6.729 -19.488 5.048 1.00 86.19 731 LYS A C 1
ATOM 6049 O O . LYS A 1 731 ? 7.678 -18.858 4.594 1.00 86.19 731 LYS A O 1
ATOM 6054 N N . ALA A 1 732 ? 5.992 -20.315 4.304 1.00 82.88 732 ALA A N 1
ATOM 6055 C CA . ALA A 1 732 ? 6.287 -20.577 2.895 1.00 82.88 732 ALA A CA 1
ATOM 6056 C C . ALA A 1 732 ? 6.188 -19.309 2.022 1.00 82.88 732 ALA A C 1
ATOM 6058 O O . ALA A 1 732 ? 7.002 -19.111 1.120 1.00 82.88 732 ALA A O 1
ATOM 6059 N N . GLU A 1 733 ? 5.223 -18.424 2.292 1.00 81.12 733 GLU A N 1
ATOM 6060 C CA . GLU A 1 733 ? 5.085 -17.142 1.593 1.00 81.12 733 GLU A CA 1
ATOM 6061 C C . GLU A 1 733 ? 6.222 -16.167 1.930 1.00 81.12 733 GLU A C 1
ATOM 6063 O O . GLU A 1 733 ? 6.734 -15.488 1.035 1.00 81.12 733 GLU A O 1
ATOM 6068 N N . ARG A 1 734 ? 6.661 -16.126 3.193 1.00 88.06 734 ARG A N 1
ATOM 6069 C CA . ARG A 1 734 ? 7.824 -15.342 3.627 1.00 88.06 734 ARG A CA 1
ATOM 6070 C C . ARG A 1 734 ? 9.101 -15.797 2.919 1.00 88.06 734 ARG A C 1
ATOM 6072 O O . ARG A 1 734 ? 9.846 -14.948 2.433 1.00 88.06 734 ARG A O 1
ATOM 6079 N N . ASP A 1 735 ? 9.326 -17.103 2.814 1.00 86.81 735 ASP A N 1
ATOM 6080 C CA . ASP A 1 735 ? 10.497 -17.658 2.128 1.00 86.81 735 ASP A CA 1
ATOM 6081 C C . ASP A 1 735 ? 10.468 -17.346 0.621 1.00 86.81 735 ASP A C 1
ATOM 6083 O O . ASP A 1 735 ? 11.477 -16.931 0.048 1.00 86.81 735 ASP A O 1
ATOM 6087 N N . LEU A 1 736 ? 9.289 -17.429 -0.009 1.00 87.44 736 LEU A N 1
ATOM 6088 C CA . LEU A 1 736 ? 9.077 -17.008 -1.399 1.00 87.44 736 LEU A CA 1
ATOM 6089 C C . LEU A 1 736 ? 9.319 -15.507 -1.609 1.00 87.44 736 LEU A C 1
ATOM 6091 O O . LEU A 1 736 ? 9.885 -15.124 -2.635 1.00 87.44 736 LEU A O 1
ATOM 6095 N N . ARG A 1 737 ? 8.911 -14.652 -0.660 1.00 85.88 737 ARG A N 1
ATOM 6096 C CA . ARG A 1 737 ? 9.204 -13.209 -0.696 1.00 85.88 737 ARG A CA 1
ATOM 6097 C C . ARG A 1 737 ? 10.703 -12.942 -0.629 1.00 85.88 737 ARG A C 1
ATOM 6099 O O . ARG A 1 737 ? 11.195 -12.197 -1.468 1.00 85.88 737 ARG A O 1
ATOM 6106 N N . LEU A 1 738 ? 11.417 -13.588 0.291 1.00 84.62 738 LEU A N 1
ATOM 6107 C CA . LEU A 1 738 ? 12.873 -13.452 0.412 1.00 84.62 738 LEU A CA 1
ATOM 6108 C C . LEU A 1 738 ? 13.602 -13.933 -0.852 1.00 84.62 738 LEU A C 1
ATOM 6110 O O . LEU A 1 738 ? 14.588 -13.333 -1.273 1.00 84.62 738 LEU A O 1
ATOM 6114 N N . GLU A 1 739 ? 13.121 -14.997 -1.500 1.00 87.50 739 GLU A N 1
ATOM 6115 C CA . GLU A 1 739 ? 13.699 -15.464 -2.764 1.00 87.50 739 GLU A CA 1
ATOM 6116 C C . GLU A 1 739 ? 13.409 -14.510 -3.938 1.00 87.50 739 GLU A C 1
ATOM 6118 O O . GLU A 1 739 ? 14.248 -14.350 -4.829 1.00 87.50 739 GLU A O 1
ATOM 6123 N N . LEU A 1 740 ? 12.236 -13.868 -3.955 1.00 84.56 740 LEU A N 1
ATOM 6124 C CA . LEU A 1 740 ? 11.897 -12.841 -4.944 1.00 84.56 740 LEU A CA 1
ATOM 6125 C C . LEU A 1 740 ? 12.710 -11.561 -4.741 1.00 84.56 740 LEU A C 1
ATOM 6127 O O . LEU A 1 740 ? 13.193 -11.014 -5.725 1.00 84.56 740 LEU A O 1
ATOM 6131 N N . GLU A 1 741 ? 12.912 -11.131 -3.498 1.00 84.75 741 GLU A N 1
ATOM 6132 C CA . GLU A 1 741 ? 13.736 -9.970 -3.144 1.00 84.75 741 GLU A CA 1
ATOM 6133 C C . GLU A 1 741 ? 15.182 -10.165 -3.616 1.00 84.75 741 GLU A C 1
ATOM 6135 O O . GLU A 1 741 ? 15.674 -9.379 -4.420 1.00 84.75 741 GLU A O 1
ATOM 6140 N N . ARG A 1 742 ? 15.790 -11.323 -3.315 1.00 87.94 742 ARG A N 1
ATOM 6141 C CA . ARG A 1 742 ? 17.123 -11.691 -3.834 1.00 87.94 742 ARG A CA 1
ATOM 6142 C C . ARG A 1 742 ? 17.206 -11.683 -5.365 1.00 87.94 742 ARG A C 1
ATOM 6144 O O . ARG A 1 742 ? 18.251 -11.369 -5.931 1.00 87.94 742 ARG A O 1
ATOM 6151 N N . LYS A 1 743 ? 16.129 -12.067 -6.060 1.00 87.44 743 LYS A N 1
ATOM 6152 C CA . LYS A 1 743 ? 16.072 -12.030 -7.533 1.00 87.44 743 LYS A CA 1
ATOM 6153 C C . LYS A 1 743 ? 15.917 -10.607 -8.062 1.00 87.44 743 LYS A C 1
ATOM 6155 O O . LYS A 1 743 ? 16.511 -10.307 -9.094 1.00 87.44 743 LYS A O 1
ATOM 6160 N N . CYS A 1 744 ? 15.149 -9.756 -7.387 1.00 81.75 744 CYS A N 1
ATOM 6161 C CA . CYS A 1 744 ? 15.047 -8.336 -7.712 1.00 81.75 744 CYS A CA 1
ATOM 6162 C C . CYS A 1 744 ? 16.401 -7.643 -7.544 1.00 81.75 744 CYS A C 1
ATOM 6164 O O . CYS A 1 744 ? 16.840 -6.997 -8.491 1.00 81.75 744 CYS A O 1
ATOM 6166 N N . ASP A 1 745 ? 17.106 -7.886 -6.437 1.00 86.31 745 ASP A N 1
ATOM 6167 C CA . ASP A 1 745 ? 18.453 -7.352 -6.201 1.00 86.31 745 ASP A CA 1
ATOM 6168 C C . ASP A 1 745 ? 19.427 -7.807 -7.296 1.00 86.31 745 ASP A C 1
ATOM 6170 O O . ASP A 1 745 ? 20.164 -7.008 -7.871 1.00 86.31 745 ASP A O 1
ATOM 6174 N N . PHE A 1 746 ? 19.383 -9.089 -7.674 1.00 88.00 746 PHE A N 1
ATOM 6175 C CA . PHE A 1 746 ? 20.206 -9.614 -8.764 1.00 88.00 746 PHE A CA 1
ATOM 6176 C C . PHE A 1 746 ? 19.886 -8.975 -10.127 1.00 88.00 746 PHE A C 1
ATOM 6178 O O . PHE A 1 746 ? 20.794 -8.704 -10.917 1.00 88.00 746 PHE A O 1
ATOM 6185 N N . ILE A 1 747 ? 18.602 -8.747 -10.429 1.00 84.75 747 ILE A N 1
ATOM 6186 C CA . ILE A 1 747 ? 18.184 -8.064 -11.662 1.00 84.75 747 ILE A CA 1
ATOM 6187 C C . ILE A 1 747 ? 18.631 -6.604 -11.632 1.00 84.75 747 ILE A C 1
ATOM 6189 O O . ILE A 1 747 ? 19.110 -6.120 -12.652 1.00 84.75 747 ILE A O 1
ATOM 6193 N N . GLN A 1 748 ? 18.525 -5.930 -10.488 1.00 82.81 748 GLN A N 1
ATOM 6194 C CA . GLN A 1 748 ? 18.939 -4.543 -10.311 1.00 82.81 748 GLN A CA 1
ATOM 6195 C C . GLN A 1 748 ? 20.444 -4.376 -10.527 1.00 82.81 748 GLN A C 1
ATOM 6197 O O . GLN A 1 748 ? 20.841 -3.556 -11.350 1.00 82.81 748 GLN A O 1
ATOM 6202 N N . VAL A 1 749 ? 21.260 -5.250 -9.930 1.00 86.19 749 VAL A N 1
ATOM 6203 C CA . VAL A 1 749 ? 22.711 -5.290 -10.171 1.00 86.19 749 VAL A CA 1
ATOM 6204 C C . VAL A 1 749 ? 23.020 -5.551 -11.648 1.00 86.19 749 VAL A C 1
ATOM 6206 O O . VAL A 1 749 ? 23.916 -4.934 -12.220 1.00 86.19 749 VAL A O 1
ATOM 6209 N N . LYS A 1 750 ? 22.285 -6.446 -12.324 1.00 85.06 750 LYS A N 1
ATOM 6210 C CA . LYS A 1 750 ? 22.457 -6.641 -13.775 1.00 85.06 750 LYS A CA 1
ATOM 6211 C C . LYS A 1 750 ? 22.075 -5.403 -14.585 1.00 85.06 750 LYS A C 1
ATOM 6213 O O . LYS A 1 750 ? 22.743 -5.128 -15.576 1.00 85.06 750 LYS A O 1
ATOM 6218 N N . LEU A 1 751 ? 21.026 -4.691 -14.182 1.00 80.62 751 LEU A N 1
ATOM 6219 C CA . LEU A 1 751 ? 20.558 -3.475 -14.841 1.00 80.62 751 LEU A CA 1
ATOM 6220 C C . LEU A 1 751 ? 21.580 -2.341 -14.698 1.00 80.62 751 LEU A C 1
ATOM 6222 O O . LEU A 1 751 ? 21.896 -1.704 -15.700 1.00 80.62 751 LEU A O 1
ATOM 6226 N N . GLU A 1 752 ? 22.163 -2.170 -13.510 1.00 83.56 752 GLU A N 1
ATOM 6227 C CA . GLU A 1 752 ? 23.285 -1.251 -13.265 1.00 83.56 752 GLU A CA 1
ATOM 6228 C C . GLU A 1 752 ? 24.485 -1.594 -14.149 1.00 83.56 752 GLU A C 1
ATOM 6230 O O . GLU A 1 752 ? 24.908 -0.753 -14.931 1.00 83.56 752 GLU A O 1
ATOM 6235 N N . ASN A 1 753 ? 24.928 -2.856 -14.176 1.00 85.81 753 ASN A N 1
ATOM 6236 C CA . ASN A 1 753 ? 26.028 -3.278 -15.055 1.00 85.81 753 ASN A CA 1
ATOM 6237 C C . ASN A 1 753 ? 25.732 -3.050 -16.554 1.00 85.81 753 ASN A C 1
ATOM 6239 O O . ASN A 1 753 ? 26.634 -2.768 -17.342 1.00 85.81 753 ASN A O 1
ATOM 6243 N N . THR A 1 754 ? 24.478 -3.213 -16.997 1.00 83.31 754 THR A N 1
ATOM 6244 C CA . THR A 1 754 ? 24.105 -2.899 -18.389 1.00 83.31 754 THR A CA 1
ATOM 6245 C C . THR A 1 754 ? 24.028 -1.401 -18.653 1.00 83.31 754 THR A C 1
ATOM 6247 O O . THR A 1 754 ? 24.308 -0.983 -19.773 1.00 83.31 754 THR A O 1
ATOM 6250 N N . SER A 1 755 ? 23.668 -0.604 -17.645 1.00 82.12 755 SER A N 1
ATOM 6251 C CA . SER A 1 755 ? 23.665 0.855 -17.721 1.00 82.12 755 SER A CA 1
ATOM 6252 C C . SER A 1 755 ? 25.090 1.392 -17.802 1.00 82.12 755 SER A C 1
ATOM 6254 O O . SER A 1 755 ? 25.364 2.209 -18.670 1.00 82.12 755 SER A O 1
ATOM 6256 N N . GLU A 1 756 ? 26.004 0.864 -16.989 1.00 84.81 756 GLU A N 1
ATOM 6257 C CA . GLU A 1 756 ? 27.434 1.191 -17.036 1.00 84.81 756 GLU A CA 1
ATOM 6258 C C . GLU A 1 756 ? 28.032 0.843 -18.404 1.00 84.81 756 GLU A C 1
ATOM 6260 O O . GLU A 1 756 ? 28.654 1.685 -19.039 1.00 84.81 756 GLU A O 1
ATOM 6265 N N . LYS A 1 757 ? 27.746 -0.349 -18.948 1.00 85.31 757 LYS A N 1
ATOM 6266 C CA . LYS A 1 757 ? 28.175 -0.704 -20.316 1.00 85.31 757 LYS A CA 1
ATOM 6267 C C . LYS A 1 757 ? 27.567 0.184 -21.396 1.00 85.31 757 LYS A C 1
ATOM 6269 O O . LYS A 1 757 ? 28.190 0.407 -22.430 1.00 85.31 757 LYS A O 1
ATOM 6274 N N . LYS A 1 758 ? 26.330 0.645 -21.204 1.00 86.06 758 LYS A N 1
ATOM 6275 C CA . LYS A 1 758 ? 25.691 1.582 -22.129 1.00 86.06 758 LYS A CA 1
ATOM 6276 C C . LYS A 1 758 ? 26.395 2.939 -22.077 1.00 86.06 758 LYS A C 1
ATOM 6278 O O . LYS A 1 758 ? 26.654 3.498 -23.133 1.00 86.06 758 LYS A O 1
ATOM 6283 N N . GLU A 1 759 ? 26.736 3.415 -20.885 1.00 87.19 759 GLU A N 1
ATOM 6284 C CA . GLU A 1 759 ? 27.490 4.651 -20.673 1.00 87.19 759 GLU A CA 1
ATOM 6285 C C . GLU A 1 759 ? 28.910 4.552 -21.255 1.00 87.19 759 GLU A C 1
ATOM 6287 O O . GLU A 1 759 ? 29.358 5.463 -21.942 1.00 87.19 759 GLU A O 1
ATOM 6292 N N . GLU A 1 760 ? 29.593 3.413 -21.098 1.00 86.50 760 GLU A N 1
ATOM 6293 C CA . GLU A 1 760 ? 30.882 3.142 -21.754 1.00 86.50 760 GLU A CA 1
ATOM 6294 C C . GLU A 1 760 ? 30.778 3.192 -23.288 1.00 86.50 760 GLU A C 1
ATOM 6296 O O . GLU A 1 760 ? 31.646 3.762 -23.949 1.00 86.50 760 GLU A O 1
ATOM 6301 N N . LEU A 1 761 ? 29.716 2.621 -23.867 1.00 86.50 761 LEU A N 1
ATOM 6302 C CA . LEU A 1 761 ? 29.485 2.658 -25.313 1.00 86.50 761 LEU A CA 1
ATOM 6303 C C . LEU A 1 761 ? 29.089 4.054 -25.809 1.00 86.50 761 LEU A C 1
ATOM 6305 O O . LEU A 1 761 ? 29.535 4.444 -26.883 1.00 86.50 761 LEU A O 1
ATOM 6309 N N . GLU A 1 762 ? 28.283 4.801 -25.050 1.00 86.31 762 GLU A N 1
ATOM 6310 C CA . GLU A 1 762 ? 27.944 6.199 -25.352 1.00 86.31 762 GLU A CA 1
ATOM 6311 C C . GLU A 1 762 ? 29.207 7.075 -25.322 1.00 86.31 762 GLU A C 1
ATOM 6313 O O . GLU A 1 762 ? 29.482 7.769 -26.298 1.00 86.31 762 GLU A O 1
ATOM 6318 N N . ASN A 1 763 ? 30.057 6.932 -24.300 1.00 87.31 763 ASN A N 1
ATOM 6319 C CA . ASN A 1 763 ? 31.351 7.618 -24.233 1.00 87.31 763 ASN A CA 1
ATOM 6320 C C . ASN A 1 763 ? 32.260 7.254 -25.420 1.00 87.31 763 ASN A C 1
ATOM 6322 O O . ASN A 1 763 ? 32.925 8.121 -25.985 1.00 87.31 763 ASN A O 1
ATOM 6326 N N . HIS A 1 764 ? 32.271 5.987 -25.847 1.00 89.44 764 HIS A N 1
ATOM 6327 C CA . HIS A 1 764 ? 33.061 5.571 -27.006 1.00 89.44 764 HIS A CA 1
ATOM 6328 C C . HIS A 1 764 ? 32.511 6.118 -28.335 1.00 89.44 764 HIS A C 1
ATOM 6330 O O . HIS A 1 764 ? 33.280 6.421 -29.248 1.00 89.44 764 HIS A O 1
ATOM 6336 N N . ILE A 1 765 ? 31.189 6.273 -28.457 1.00 86.38 765 ILE A N 1
ATOM 6337 C CA . ILE A 1 765 ? 30.563 6.943 -29.604 1.00 86.38 765 ILE A CA 1
ATOM 6338 C C . ILE A 1 765 ? 30.970 8.419 -29.630 1.00 86.38 765 ILE A C 1
ATOM 6340 O O . ILE A 1 765 ? 31.399 8.890 -30.680 1.00 86.38 765 ILE A O 1
ATOM 6344 N N . ASP A 1 766 ? 30.941 9.114 -28.492 1.00 86.94 766 ASP A N 1
ATOM 6345 C CA . ASP A 1 766 ? 31.369 10.516 -28.393 1.00 86.94 766 ASP A CA 1
ATOM 6346 C C . ASP A 1 766 ? 32.863 10.687 -28.747 1.00 86.94 766 ASP A C 1
ATOM 6348 O O . ASP A 1 766 ? 33.255 11.614 -29.467 1.00 86.94 766 ASP A O 1
ATOM 6352 N N . GLU A 1 767 ? 33.723 9.761 -28.314 1.00 86.94 767 GLU A N 1
ATOM 6353 C CA . GLU A 1 767 ? 35.138 9.715 -28.713 1.00 86.94 767 GLU A CA 1
ATOM 6354 C C . GLU A 1 767 ? 35.311 9.511 -30.228 1.00 86.94 767 GLU A C 1
ATOM 6356 O O . GLU A 1 767 ? 36.138 10.170 -30.866 1.00 86.94 767 GLU A O 1
ATOM 6361 N N . LEU A 1 768 ? 34.517 8.630 -30.839 1.00 85.31 768 LEU A N 1
ATOM 6362 C CA . LEU A 1 768 ? 34.550 8.400 -32.284 1.00 85.31 768 LEU A CA 1
ATOM 6363 C C . LEU A 1 768 ? 33.981 9.584 -33.073 1.00 85.31 768 LEU A C 1
ATOM 6365 O O . LEU A 1 768 ? 34.509 9.917 -34.135 1.00 85.31 768 LEU A O 1
ATOM 6369 N N . GLU A 1 769 ? 32.946 10.251 -32.566 1.00 84.00 769 GLU A N 1
ATOM 6370 C CA . GLU A 1 769 ? 32.381 11.457 -33.170 1.00 84.00 769 GLU A CA 1
ATOM 6371 C C . GLU A 1 769 ? 33.369 12.623 -33.115 1.00 84.00 769 GLU A C 1
ATOM 6373 O O . GLU A 1 769 ? 33.572 13.302 -34.123 1.00 84.00 769 GLU A O 1
ATOM 6378 N N . THR A 1 770 ? 34.052 12.823 -31.987 1.00 86.44 770 THR A N 1
ATOM 6379 C CA . THR A 1 770 ? 35.101 13.848 -31.871 1.00 86.44 770 THR A CA 1
ATOM 6380 C C . THR A 1 770 ? 36.306 13.540 -32.765 1.00 86.44 770 THR A C 1
ATOM 6382 O O . THR A 1 770 ? 36.833 14.449 -33.414 1.00 86.44 770 THR A O 1
ATOM 6385 N N . ALA A 1 771 ? 36.699 12.268 -32.896 1.00 86.19 771 ALA A N 1
ATOM 6386 C CA . ALA A 1 771 ? 37.725 11.844 -33.849 1.00 86.19 771 ALA A CA 1
ATOM 6387 C C . ALA A 1 771 ? 37.295 12.072 -35.312 1.00 86.19 771 ALA A C 1
ATOM 6389 O O . ALA A 1 771 ? 38.092 12.562 -36.117 1.00 86.19 771 ALA A O 1
ATOM 6390 N N . ASN A 1 772 ? 36.034 11.792 -35.657 1.00 81.56 772 ASN A N 1
ATOM 6391 C CA . ASN A 1 772 ? 35.484 12.073 -36.986 1.00 81.56 772 ASN A CA 1
ATOM 6392 C C . ASN A 1 772 ? 35.436 13.573 -37.278 1.00 81.56 772 ASN A C 1
ATOM 6394 O O . ASN A 1 772 ? 35.867 13.988 -38.348 1.00 81.56 772 ASN A O 1
ATOM 6398 N N . GLN A 1 773 ? 34.995 14.402 -36.331 1.00 85.38 773 GLN A N 1
ATOM 6399 C CA . GLN A 1 773 ? 35.015 15.861 -36.479 1.00 85.38 773 GLN A CA 1
ATOM 6400 C C . GLN A 1 773 ? 36.440 16.392 -36.681 1.00 85.38 773 GLN A C 1
ATOM 6402 O O . GLN A 1 773 ? 36.658 17.328 -37.459 1.00 85.38 773 GLN A O 1
ATOM 6407 N N . HIS A 1 774 ? 37.427 15.789 -36.013 1.00 84.12 774 HIS A N 1
ATOM 6408 C CA . HIS A 1 774 ? 38.831 16.126 -36.212 1.00 84.12 774 HIS A CA 1
ATOM 6409 C C . HIS A 1 774 ? 39.308 15.746 -37.619 1.00 84.12 774 HIS A C 1
ATOM 6411 O O . HIS A 1 774 ? 39.874 16.589 -38.314 1.00 84.12 774 HIS A O 1
ATOM 6417 N N . LEU A 1 775 ? 39.001 14.531 -38.083 1.00 83.75 775 LEU A N 1
ATOM 6418 C CA . LEU A 1 775 ? 39.326 14.069 -39.435 1.00 83.75 775 LEU A CA 1
ATOM 6419 C C . LEU A 1 775 ? 38.606 14.871 -40.525 1.00 83.75 775 LEU A C 1
ATOM 6421 O O . LEU A 1 775 ? 39.204 15.162 -41.557 1.00 83.75 775 LEU A O 1
ATOM 6425 N N . GLU A 1 776 ? 37.353 15.270 -40.311 1.00 83.00 776 GLU A N 1
ATOM 6426 C CA . GLU A 1 776 ? 36.613 16.163 -41.208 1.00 83.00 776 GLU A CA 1
ATOM 6427 C C . GLU A 1 776 ? 37.248 17.553 -41.254 1.00 83.00 776 GLU A C 1
ATOM 6429 O O . GLU A 1 776 ? 37.397 18.127 -42.335 1.00 83.00 776 GLU A O 1
ATOM 6434 N N . SER A 1 777 ? 37.691 18.074 -40.106 1.00 82.56 777 SER A N 1
ATOM 6435 C CA . SER A 1 777 ? 38.424 19.342 -40.023 1.00 82.56 777 SER A CA 1
ATOM 6436 C C . SER A 1 777 ? 39.776 19.257 -40.735 1.00 82.56 777 SER A C 1
ATOM 6438 O O . SER A 1 777 ? 40.147 20.178 -41.466 1.00 82.56 777 SER A O 1
ATOM 6440 N N . GLU A 1 778 ? 40.495 18.142 -40.595 1.00 81.38 778 GLU A N 1
ATOM 6441 C CA . GLU A 1 778 ? 41.732 17.877 -41.332 1.00 81.38 778 GLU A CA 1
ATOM 6442 C C . GLU A 1 778 ? 41.477 17.722 -42.834 1.00 81.38 778 GLU A C 1
ATOM 6444 O O . GLU A 1 778 ? 42.197 18.319 -43.631 1.00 81.38 778 GLU A O 1
ATOM 6449 N N . LEU A 1 779 ? 40.433 17.001 -43.253 1.00 79.69 779 LEU A N 1
ATOM 6450 C CA . LEU A 1 779 ? 40.026 16.880 -44.657 1.00 79.69 779 LEU A CA 1
ATOM 6451 C C . LEU A 1 779 ? 39.634 18.233 -45.242 1.00 79.69 779 LEU A C 1
ATOM 6453 O O . LEU A 1 779 ? 39.997 18.535 -46.381 1.00 79.69 779 LEU A O 1
ATOM 6457 N N . MET A 1 780 ? 38.932 19.067 -44.478 1.00 82.69 780 MET A N 1
ATOM 6458 C CA . MET A 1 780 ? 38.575 20.423 -44.873 1.00 82.69 780 MET A CA 1
ATOM 6459 C C . MET A 1 780 ? 39.829 21.285 -45.035 1.00 82.69 780 MET A C 1
ATOM 6461 O O . MET A 1 780 ? 39.988 21.920 -46.079 1.00 82.69 780 MET A O 1
ATOM 6465 N N . MET A 1 781 ? 40.757 21.236 -44.074 1.00 81.81 781 MET A N 1
ATOM 6466 C CA . MET A 1 781 ? 42.052 21.917 -44.159 1.00 81.81 781 MET A CA 1
ATOM 6467 C C . MET A 1 781 ? 42.869 21.428 -45.355 1.00 81.81 781 MET A C 1
ATOM 6469 O O . MET A 1 781 ? 43.406 22.244 -46.098 1.00 81.81 781 MET A O 1
ATOM 6473 N N . ASN A 1 782 ? 42.905 20.120 -45.607 1.00 77.56 782 ASN A N 1
ATOM 6474 C CA . ASN A 1 782 ? 43.667 19.522 -46.701 1.00 77.56 782 ASN A CA 1
ATOM 6475 C C . ASN A 1 782 ? 43.028 19.810 -48.075 1.00 77.56 782 ASN A C 1
ATOM 6477 O O . ASN A 1 782 ? 43.704 20.012 -49.082 1.00 77.56 782 ASN A O 1
ATOM 6481 N N . THR A 1 783 ? 41.698 19.908 -48.127 1.00 76.94 783 THR A N 1
ATOM 6482 C CA . THR A 1 783 ? 40.960 20.349 -49.320 1.00 76.94 783 THR A CA 1
ATOM 6483 C C . THR A 1 783 ? 41.166 21.844 -49.564 1.00 76.94 783 THR A C 1
ATOM 6485 O O . THR A 1 783 ? 41.256 22.283 -50.712 1.00 76.94 783 THR A O 1
ATOM 6488 N N . GLN A 1 784 ? 41.281 22.639 -48.499 1.00 76.81 784 GLN A N 1
ATOM 6489 C CA . GLN A 1 784 ? 41.561 24.068 -48.570 1.00 76.81 784 GLN A CA 1
ATOM 6490 C C . GLN A 1 784 ? 43.011 24.342 -48.990 1.00 76.81 784 GLN A C 1
ATOM 6492 O O . GLN A 1 784 ? 43.220 25.195 -49.850 1.00 76.81 784 GLN A O 1
ATOM 6497 N N . THR A 1 785 ? 43.996 23.586 -48.500 1.00 76.94 785 THR A N 1
ATOM 6498 C CA . THR A 1 785 ? 45.392 23.666 -48.964 1.00 76.94 785 THR A CA 1
ATOM 6499 C C . THR A 1 785 ? 45.549 23.138 -50.391 1.00 76.94 785 THR A C 1
ATOM 6501 O O . THR A 1 785 ? 46.284 23.729 -51.185 1.00 76.94 785 THR A O 1
ATOM 6504 N N . LYS A 1 786 ? 44.801 22.100 -50.791 1.00 71.88 786 LYS A N 1
ATOM 6505 C CA . LYS A 1 786 ? 44.749 21.639 -52.189 1.00 71.88 786 LYS A CA 1
ATOM 6506 C C . LYS A 1 786 ? 44.145 22.694 -53.123 1.00 71.88 786 LYS A C 1
ATOM 6508 O O . LYS A 1 786 ? 44.732 23.000 -54.154 1.00 71.88 786 LYS A O 1
ATOM 6513 N N . LYS A 1 787 ? 43.051 23.349 -52.720 1.00 73.94 787 LYS A N 1
ATOM 6514 C CA . LYS A 1 787 ? 42.498 24.504 -53.449 1.00 73.94 787 LYS A CA 1
ATOM 6515 C C . LYS A 1 787 ? 43.456 25.694 -53.467 1.00 73.94 787 LYS A C 1
ATOM 6517 O O . LYS A 1 787 ? 43.549 26.371 -54.479 1.00 73.94 787 LYS A O 1
ATOM 6522 N N . GLN A 1 788 ? 44.192 25.960 -52.388 1.00 68.56 788 GLN A N 1
ATOM 6523 C CA . GLN A 1 788 ? 45.206 27.021 -52.357 1.00 68.56 788 GLN A CA 1
ATOM 6524 C C . GLN A 1 788 ? 46.390 26.711 -53.282 1.00 68.56 788 GLN A C 1
ATOM 6526 O O . GLN A 1 788 ? 46.898 27.619 -53.929 1.00 68.56 788 GLN A O 1
ATOM 6531 N N . THR A 1 789 ? 46.804 25.450 -53.402 1.00 66.62 789 THR A N 1
ATOM 6532 C CA . THR A 1 789 ? 47.890 25.035 -54.307 1.00 66.62 789 THR A CA 1
ATOM 6533 C C . THR A 1 789 ? 47.451 24.969 -55.774 1.00 66.62 789 THR A C 1
ATOM 6535 O O . THR A 1 789 ? 48.222 25.375 -56.643 1.00 66.62 789 THR A O 1
ATOM 6538 N N . GLU A 1 790 ? 46.204 24.577 -56.060 1.00 64.44 790 GLU A N 1
ATOM 6539 C CA . GLU A 1 790 ? 45.580 24.698 -57.390 1.00 64.44 790 GLU A CA 1
ATOM 6540 C C . GLU A 1 790 ? 45.398 26.174 -57.790 1.00 64.44 790 GLU A C 1
ATOM 6542 O O . GLU A 1 790 ? 45.806 26.568 -58.883 1.00 64.44 790 GLU A O 1
ATOM 6547 N N . ASN A 1 791 ? 44.935 27.027 -56.868 1.00 55.72 791 ASN A N 1
ATOM 6548 C CA . ASN A 1 791 ? 44.811 28.471 -57.090 1.00 55.72 791 ASN A CA 1
ATOM 6549 C C . ASN A 1 791 ? 46.177 29.163 -57.263 1.00 55.72 791 ASN A C 1
ATOM 6551 O O . ASN A 1 791 ? 46.279 30.088 -58.061 1.00 55.72 791 ASN A O 1
ATOM 6555 N N . LEU A 1 792 ? 47.240 28.714 -56.579 1.00 58.31 792 LEU A N 1
ATOM 6556 C CA . LEU A 1 792 ? 48.612 29.221 -56.765 1.00 58.31 792 LEU A CA 1
ATOM 6557 C C . LEU A 1 792 ? 49.226 28.789 -58.111 1.00 58.31 792 LEU A C 1
ATOM 6559 O O . LEU A 1 792 ? 50.073 29.502 -58.658 1.00 58.31 792 LEU A O 1
ATOM 6563 N N . MET A 1 793 ? 48.802 27.646 -58.661 1.00 56.53 793 MET A N 1
ATOM 6564 C CA . MET A 1 793 ? 49.180 27.196 -60.006 1.00 56.53 793 MET A CA 1
ATOM 6565 C C . MET A 1 793 ? 48.405 27.943 -61.102 1.00 56.53 793 MET A C 1
ATOM 6567 O O . MET A 1 793 ? 49.006 28.305 -62.113 1.00 56.53 793 MET A O 1
ATOM 6571 N N . GLU A 1 794 ? 47.125 28.265 -60.881 1.00 52.56 794 GLU A N 1
ATOM 6572 C CA . GLU A 1 794 ? 46.342 29.123 -61.785 1.00 52.56 794 GLU A CA 1
ATOM 6573 C C . GLU A 1 794 ? 46.759 30.609 -61.705 1.00 52.56 794 GLU A C 1
ATOM 6575 O O . GLU A 1 794 ? 46.873 31.260 -62.749 1.00 52.56 794 GLU A O 1
ATOM 6580 N N . GLN A 1 795 ? 47.115 31.138 -60.522 1.00 43.06 795 GLN A N 1
ATOM 6581 C CA . GLN A 1 795 ? 47.585 32.526 -60.326 1.00 43.06 795 GLN A CA 1
ATOM 6582 C C . GLN A 1 795 ? 48.899 32.840 -61.051 1.00 43.06 795 GLN A C 1
ATOM 6584 O O . GLN A 1 795 ? 49.064 33.941 -61.572 1.00 43.06 795 GLN A O 1
ATOM 6589 N N . ARG A 1 796 ? 49.811 31.869 -61.202 1.00 49.38 796 ARG A N 1
ATOM 6590 C CA . ARG A 1 796 ? 51.046 32.068 -61.988 1.00 49.38 796 ARG A CA 1
ATOM 6591 C C . ARG A 1 796 ? 50.805 32.254 -63.492 1.00 49.38 796 ARG A C 1
ATOM 6593 O O . ARG A 1 796 ? 51.722 32.684 -64.188 1.00 49.38 796 ARG A O 1
ATOM 6600 N N . SER A 1 797 ? 49.601 31.966 -63.992 1.00 48.34 797 SER A N 1
ATOM 6601 C CA . SER A 1 797 ? 49.226 32.173 -65.398 1.00 48.34 797 SER A CA 1
ATOM 6602 C C . SER A 1 797 ? 48.450 33.473 -65.660 1.00 48.34 797 SER A C 1
ATOM 6604 O O . SER A 1 797 ? 48.358 33.897 -66.811 1.00 48.34 797 SER A O 1
ATOM 6606 N N . ALA A 1 798 ? 47.938 34.137 -64.614 1.00 46.91 798 ALA A N 1
ATOM 6607 C CA . ALA A 1 798 ? 47.022 35.276 -64.744 1.00 46.91 798 ALA A CA 1
ATOM 6608 C C . ALA A 1 798 ? 47.554 36.614 -64.182 1.00 46.91 798 ALA A C 1
ATOM 6610 O O . ALA A 1 798 ? 46.939 37.657 -64.408 1.00 46.91 798 ALA A O 1
ATOM 6611 N N . ASP A 1 799 ? 48.723 36.639 -63.536 1.00 40.25 799 ASP A N 1
ATOM 6612 C CA . ASP A 1 799 ? 49.294 37.857 -62.939 1.00 40.25 799 ASP A CA 1
ATOM 6613 C C . ASP A 1 799 ? 50.083 38.728 -63.945 1.00 40.25 799 ASP A C 1
ATOM 6615 O O . ASP A 1 799 ? 51.285 38.963 -63.818 1.00 40.25 799 ASP A O 1
ATOM 6619 N N . THR A 1 800 ? 49.383 39.271 -64.949 1.00 51.59 800 THR A N 1
ATOM 6620 C CA . THR A 1 800 ? 49.785 40.532 -65.615 1.00 51.59 800 THR A CA 1
ATOM 6621 C C . THR A 1 800 ? 48.722 41.631 -65.539 1.00 51.59 800 THR A C 1
ATOM 6623 O O . THR A 1 800 ? 48.893 42.683 -66.152 1.00 51.59 800 THR A O 1
ATOM 6626 N N . THR A 1 801 ? 47.622 41.478 -64.791 1.00 48.84 801 THR A N 1
ATOM 6627 C CA . THR A 1 801 ? 46.612 42.551 -64.719 1.00 48.84 801 THR A CA 1
ATOM 6628 C C . THR A 1 801 ? 45.764 42.506 -63.443 1.00 48.84 801 THR A C 1
ATOM 6630 O O . THR A 1 801 ? 45.230 41.464 -63.105 1.00 48.84 801 THR A O 1
ATOM 6633 N N . LEU A 1 802 ? 45.565 43.678 -62.815 1.00 43.84 802 LEU A N 1
ATOM 6634 C CA . LEU A 1 802 ? 44.581 44.011 -61.756 1.00 43.84 802 LEU A CA 1
ATOM 6635 C C . LEU A 1 802 ? 45.016 43.983 -60.278 1.00 43.84 802 LEU A C 1
ATOM 6637 O O . LEU A 1 802 ? 44.418 43.344 -59.417 1.00 43.84 802 LEU A O 1
ATOM 6641 N N . ALA A 1 803 ? 45.921 44.903 -59.955 1.00 47.69 803 ALA A N 1
ATOM 6642 C CA . ALA A 1 803 ? 46.153 45.452 -58.617 1.00 47.69 803 ALA A CA 1
ATOM 6643 C C . ALA A 1 803 ? 44.984 46.326 -58.067 1.00 47.69 803 ALA A C 1
ATOM 6645 O O . ALA A 1 803 ? 45.218 47.419 -57.560 1.00 47.69 803 ALA A O 1
ATOM 6646 N N . LEU A 1 804 ? 43.717 45.897 -58.174 1.00 48.41 804 LEU A N 1
ATOM 6647 C CA . LEU A 1 804 ? 42.547 46.743 -57.839 1.00 48.41 804 LEU A CA 1
ATOM 6648 C C . LEU A 1 804 ? 41.425 46.037 -57.046 1.00 48.41 804 LEU A C 1
ATOM 6650 O O . LEU A 1 804 ? 40.275 46.461 -57.105 1.00 48.41 804 LEU A O 1
ATOM 6654 N N . LYS A 1 805 ? 41.738 44.974 -56.285 1.00 49.81 805 LYS A N 1
ATOM 6655 C CA . LYS A 1 805 ? 40.741 44.208 -55.497 1.00 49.81 805 LYS A CA 1
ATOM 6656 C C . LYS A 1 805 ? 41.015 44.119 -53.983 1.00 49.81 805 LYS A C 1
ATOM 6658 O O . LYS A 1 805 ? 40.267 43.458 -53.274 1.00 49.81 805 LYS A O 1
ATOM 6663 N N . ASN A 1 806 ? 42.038 44.811 -53.473 1.00 50.69 806 ASN A N 1
ATOM 6664 C CA . ASN A 1 806 ? 42.461 44.703 -52.066 1.00 50.69 806 ASN A CA 1
ATOM 6665 C C . ASN A 1 806 ? 41.708 45.611 -51.078 1.00 50.69 806 ASN A C 1
ATOM 6667 O O . ASN A 1 806 ? 41.921 45.495 -49.882 1.00 50.69 806 ASN A O 1
ATOM 6671 N N . THR A 1 807 ? 40.796 46.477 -51.522 1.00 54.97 807 THR A N 1
ATOM 6672 C CA . THR A 1 807 ? 40.069 47.391 -50.615 1.00 54.97 807 THR A CA 1
ATOM 6673 C C . THR A 1 807 ? 38.660 46.917 -50.247 1.00 54.97 807 THR A C 1
ATOM 6675 O O . THR A 1 807 ? 37.979 47.564 -49.458 1.00 54.97 807 THR A O 1
ATOM 6678 N N . GLN A 1 808 ? 38.205 45.781 -50.789 1.00 48.59 808 GLN A N 1
ATOM 6679 C CA . GLN A 1 808 ? 36.847 45.260 -50.566 1.00 48.59 808 GLN A CA 1
ATOM 6680 C C . GLN A 1 808 ? 36.794 44.076 -49.580 1.00 48.59 808 GLN A C 1
ATOM 6682 O O . GLN A 1 808 ? 35.711 43.692 -49.144 1.00 48.59 808 GLN A O 1
ATOM 6687 N N . GLN A 1 809 ? 37.951 43.517 -49.207 1.00 55.66 809 GLN A N 1
ATOM 6688 C CA . GLN A 1 809 ? 38.069 42.381 -48.286 1.00 55.66 809 GLN A CA 1
ATOM 6689 C C . GLN A 1 809 ? 38.190 42.829 -46.817 1.00 55.66 809 GLN A C 1
ATOM 6691 O O . GLN A 1 809 ? 37.589 42.214 -45.941 1.00 55.66 809 GLN A O 1
ATOM 6696 N N . GLU A 1 810 ? 38.811 43.985 -46.559 1.00 57.16 810 GLU A N 1
ATOM 6697 C CA . GLU A 1 810 ? 38.927 44.569 -45.209 1.00 57.16 810 GLU A CA 1
ATOM 6698 C C . GLU A 1 810 ? 37.571 45.003 -44.610 1.00 57.16 810 GLU A C 1
ATOM 6700 O O . GLU A 1 810 ? 37.406 45.051 -43.393 1.00 57.16 810 GLU A O 1
ATOM 6705 N N . LEU A 1 811 ? 36.558 45.261 -45.449 1.00 55.12 811 LEU A N 1
ATOM 6706 C CA . LEU A 1 811 ? 35.210 45.650 -45.006 1.00 55.12 811 LEU A CA 1
ATOM 6707 C C . LEU A 1 811 ? 34.365 44.449 -44.537 1.00 55.12 811 LEU A C 1
ATOM 6709 O O . LEU A 1 811 ? 33.488 44.616 -43.694 1.00 55.12 811 LEU A O 1
ATOM 6713 N N . LYS A 1 812 ? 34.655 43.233 -45.024 1.00 58.72 812 LYS A N 1
ATOM 6714 C CA . LYS A 1 812 ? 33.980 41.997 -44.585 1.00 58.72 812 LYS A CA 1
ATOM 6715 C C . LYS A 1 812 ? 34.529 41.469 -43.260 1.00 58.72 812 LYS A C 1
ATOM 6717 O O . LYS A 1 812 ? 33.751 41.071 -42.400 1.00 58.72 812 LYS A O 1
ATOM 6722 N N . GLU A 1 813 ? 35.841 41.553 -43.050 1.00 64.81 813 GLU A N 1
ATOM 6723 C CA . GLU A 1 813 ? 36.481 41.091 -41.807 1.00 64.81 813 GLU A CA 1
ATOM 6724 C C . GLU A 1 813 ? 36.105 41.950 -40.586 1.00 64.81 813 GLU A C 1
ATOM 6726 O O . GLU A 1 813 ? 36.020 41.452 -39.461 1.00 64.81 813 GLU A O 1
ATOM 6731 N N . LEU A 1 814 ? 35.823 43.242 -40.794 1.00 63.41 814 LEU A N 1
ATOM 6732 C CA . LEU A 1 814 ? 35.297 44.120 -39.743 1.00 63.41 814 LEU A CA 1
ATOM 6733 C C . LEU A 1 814 ? 33.820 43.839 -39.420 1.00 63.41 814 LEU A C 1
ATOM 6735 O O . LEU A 1 814 ? 33.401 44.027 -38.277 1.00 63.41 814 LEU A O 1
ATOM 6739 N N . GLN A 1 815 ? 33.044 43.343 -40.387 1.00 62.59 815 GLN A N 1
ATOM 6740 C CA . GLN A 1 815 ? 31.634 43.001 -40.201 1.00 62.59 815 GLN A CA 1
ATOM 6741 C C . GLN A 1 815 ? 31.465 41.676 -39.436 1.00 62.59 815 GLN A C 1
ATOM 6743 O O . GLN A 1 815 ? 30.695 41.617 -38.478 1.00 62.59 815 GLN A O 1
ATOM 6748 N N . GLU A 1 816 ? 32.270 40.659 -39.749 1.00 69.00 816 GLU A N 1
ATOM 6749 C CA . GLU A 1 816 ? 32.267 39.374 -39.029 1.00 69.00 816 GLU A CA 1
ATOM 6750 C C . GLU A 1 816 ? 32.738 39.519 -37.570 1.00 69.00 816 GLU A C 1
ATOM 6752 O O . GLU A 1 816 ? 32.174 38.901 -36.663 1.00 69.00 816 GLU A O 1
ATOM 6757 N N . LYS A 1 817 ? 33.706 40.409 -37.302 1.00 76.94 817 LYS A N 1
ATOM 6758 C CA . LYS A 1 817 ? 34.116 40.748 -35.926 1.00 76.94 817 LYS A CA 1
ATOM 6759 C C . LYS A 1 817 ? 33.024 41.471 -35.136 1.00 76.94 817 LYS A C 1
ATOM 6761 O O . LYS A 1 817 ? 32.899 41.235 -33.936 1.00 76.94 817 LYS A O 1
ATOM 6766 N N . SER A 1 818 ? 32.220 42.316 -35.783 1.00 69.56 818 SER A N 1
ATOM 6767 C CA . SER A 1 818 ? 31.081 42.978 -35.133 1.00 69.56 818 SER A CA 1
ATOM 6768 C C . SER A 1 818 ? 29.982 41.980 -34.752 1.00 69.56 818 SER A C 1
ATOM 6770 O O . SER A 1 818 ? 29.422 42.068 -33.661 1.00 69.56 818 SER A O 1
ATOM 6772 N N . GLU A 1 819 ? 29.693 41.006 -35.618 1.00 70.94 819 GLU A N 1
ATOM 6773 C CA . GLU A 1 819 ? 28.685 39.969 -35.359 1.00 70.94 819 GLU A CA 1
ATOM 6774 C C . GLU A 1 819 ? 29.131 38.974 -34.278 1.00 70.94 819 GLU A C 1
ATOM 6776 O O . GLU A 1 819 ? 28.316 38.529 -33.468 1.00 70.94 819 GLU A O 1
ATOM 6781 N N . GLN A 1 820 ? 30.428 38.655 -34.217 1.00 77.25 820 GLN A N 1
ATOM 6782 C CA . GLN A 1 820 ? 30.994 37.833 -33.147 1.00 77.25 820 GLN A CA 1
ATOM 6783 C C . GLN A 1 820 ? 30.895 38.541 -31.786 1.00 77.25 820 GLN A C 1
ATOM 6785 O O . GLN A 1 820 ? 30.423 37.947 -30.819 1.00 77.25 820 GLN A O 1
ATOM 6790 N N . LEU A 1 821 ? 31.247 39.830 -31.726 1.00 75.75 821 LEU A N 1
ATOM 6791 C CA . LEU A 1 821 ? 31.125 40.628 -30.503 1.00 75.75 821 LEU A CA 1
ATOM 6792 C C . LEU A 1 821 ? 29.662 40.818 -30.068 1.00 75.75 821 LEU A C 1
ATOM 6794 O O . LEU A 1 821 ? 29.385 40.825 -28.871 1.00 75.75 821 LEU A O 1
ATOM 6798 N N . GLN A 1 822 ? 28.713 40.908 -31.007 1.00 73.06 822 GLN A N 1
ATOM 6799 C CA . GLN A 1 822 ? 27.283 40.891 -30.682 1.00 73.06 822 GLN A CA 1
ATOM 6800 C C . GLN A 1 822 ? 26.842 39.553 -30.083 1.00 73.06 822 GLN A C 1
ATOM 6802 O O . GLN A 1 822 ? 26.125 39.558 -29.085 1.00 73.06 822 GLN A O 1
ATOM 6807 N N . ARG A 1 823 ? 27.299 38.421 -30.639 1.00 75.62 823 ARG A N 1
ATOM 6808 C CA . ARG A 1 823 ? 26.978 37.083 -30.116 1.00 75.62 823 ARG A CA 1
ATOM 6809 C C . ARG A 1 823 ? 27.514 36.879 -28.699 1.00 75.62 823 ARG A C 1
ATOM 6811 O O . ARG A 1 823 ? 26.773 36.399 -27.837 1.00 75.62 823 ARG A O 1
ATOM 6818 N N . ASP A 1 824 ? 28.741 37.315 -28.434 1.00 78.38 824 ASP A N 1
ATOM 6819 C CA . ASP A 1 824 ? 29.359 37.218 -27.108 1.00 78.38 824 ASP A CA 1
ATOM 6820 C C . ASP A 1 824 ? 28.703 38.179 -26.092 1.00 78.38 824 ASP A C 1
ATOM 6822 O O . ASP A 1 824 ? 28.517 37.824 -24.923 1.00 78.38 824 ASP A O 1
ATOM 6826 N N . LEU A 1 825 ? 28.223 39.347 -26.539 1.00 80.69 825 LEU A N 1
ATOM 6827 C CA . LEU A 1 825 ? 27.411 40.250 -25.717 1.00 80.69 825 LEU A CA 1
ATOM 6828 C C . LEU A 1 825 ? 26.046 39.636 -25.350 1.00 80.69 825 LEU A C 1
ATOM 6830 O O . LEU A 1 825 ? 25.625 39.723 -24.200 1.00 80.69 825 LEU A O 1
ATOM 6834 N N . THR A 1 826 ? 25.361 38.958 -26.276 1.00 78.62 826 THR A N 1
ATOM 6835 C CA . THR A 1 826 ? 24.108 38.245 -25.952 1.00 78.62 826 THR A CA 1
ATOM 6836 C C . THR A 1 826 ? 24.322 37.085 -24.984 1.00 78.62 826 THR A C 1
ATOM 6838 O O . THR A 1 826 ? 23.528 36.920 -24.063 1.00 78.62 826 THR A O 1
ATOM 6841 N N . LYS A 1 827 ? 25.406 36.311 -25.131 1.00 81.31 827 LYS A N 1
ATOM 6842 C CA . LYS A 1 827 ? 25.724 35.215 -24.198 1.00 81.31 827 LYS A CA 1
ATOM 6843 C C . LYS A 1 827 ? 26.001 35.729 -22.785 1.00 81.31 827 LYS A C 1
ATOM 6845 O O . LYS A 1 827 ? 25.526 35.147 -21.814 1.00 81.31 827 LYS A O 1
ATOM 6850 N N . THR A 1 828 ? 26.732 36.836 -22.670 1.00 77.50 828 THR A N 1
ATOM 6851 C CA . THR A 1 828 ? 27.004 37.463 -21.368 1.00 77.50 828 THR A CA 1
ATOM 6852 C C . THR A 1 828 ? 25.755 38.096 -20.754 1.00 77.50 828 THR A C 1
ATOM 6854 O O . THR A 1 828 ? 25.587 37.999 -19.542 1.00 77.50 828 THR A O 1
ATOM 6857 N N . LEU A 1 829 ? 24.841 38.656 -21.557 1.00 78.75 829 LEU A N 1
ATOM 6858 C CA . LEU A 1 829 ? 23.545 39.161 -21.085 1.00 78.75 829 LEU A CA 1
ATOM 6859 C C . LEU A 1 829 ? 22.622 38.051 -20.562 1.00 78.75 829 LEU A C 1
ATOM 6861 O O . LEU A 1 829 ? 22.013 38.234 -19.512 1.00 78.75 829 LEU A O 1
ATOM 6865 N N . VAL A 1 830 ? 22.555 36.901 -21.241 1.00 79.75 830 VAL A N 1
ATOM 6866 C CA . VAL A 1 830 ? 21.772 35.740 -20.774 1.00 79.75 830 VAL A CA 1
ATOM 6867 C C . VAL A 1 830 ? 22.361 35.181 -19.478 1.00 79.75 830 VAL A C 1
ATOM 6869 O O . VAL A 1 830 ? 21.640 35.012 -18.504 1.00 79.75 830 VAL A O 1
ATOM 6872 N N . SER A 1 831 ? 23.686 35.019 -19.405 1.00 77.38 831 SER A N 1
ATOM 6873 C CA . SER A 1 831 ? 24.352 34.576 -18.172 1.00 77.38 831 SER A CA 1
ATOM 6874 C C . SER A 1 831 ? 24.166 35.563 -17.006 1.00 77.38 831 SER A C 1
ATOM 6876 O O . SER A 1 831 ? 24.051 35.148 -15.852 1.00 77.38 831 SER A O 1
ATOM 6878 N N . LEU A 1 832 ? 24.088 36.870 -17.288 1.00 78.56 832 LEU A N 1
ATOM 6879 C CA . LEU A 1 832 ? 23.739 37.895 -16.299 1.00 78.56 832 LEU A CA 1
ATOM 6880 C C . LEU A 1 832 ? 22.276 37.799 -15.848 1.00 78.56 832 LEU A C 1
ATOM 6882 O O . LEU A 1 832 ? 22.026 37.923 -14.652 1.00 78.56 832 LEU A O 1
ATOM 6886 N N . GLN A 1 833 ? 21.331 37.534 -16.756 1.00 79.69 833 GLN A N 1
ATOM 6887 C CA . GLN A 1 833 ? 19.931 37.286 -16.396 1.00 79.69 833 GLN A CA 1
ATOM 6888 C C . GLN A 1 833 ? 19.777 36.031 -15.534 1.00 79.69 833 GLN A C 1
ATOM 6890 O O . GLN A 1 833 ? 19.085 36.090 -14.520 1.00 79.69 833 GLN A O 1
ATOM 6895 N N . ASP A 1 834 ? 20.476 34.942 -15.859 1.00 76.81 834 ASP A N 1
ATOM 6896 C CA . ASP A 1 834 ? 20.466 33.722 -15.046 1.00 76.81 834 ASP A CA 1
ATOM 6897 C C . ASP A 1 834 ? 21.000 34.011 -13.634 1.00 76.81 834 ASP A C 1
ATOM 6899 O O . ASP A 1 834 ? 20.406 33.619 -12.626 1.00 76.81 834 ASP A O 1
ATOM 6903 N N . ARG A 1 835 ? 22.071 34.807 -13.530 1.00 77.12 835 ARG A N 1
ATOM 6904 C CA . ARG A 1 835 ? 22.627 35.231 -12.238 1.00 77.12 835 ARG A CA 1
ATOM 6905 C C . ARG A 1 835 ? 21.680 36.154 -11.463 1.00 77.12 835 ARG A C 1
ATOM 6907 O O . ARG A 1 835 ? 21.602 36.050 -10.240 1.00 77.12 835 ARG A O 1
ATOM 6914 N N . GLU A 1 836 ? 20.939 37.028 -12.143 1.00 75.50 836 GLU A N 1
ATOM 6915 C CA . GLU A 1 836 ? 19.882 37.846 -11.533 1.00 75.50 836 GLU A CA 1
ATOM 6916 C C . GLU A 1 836 ? 18.699 36.999 -11.046 1.00 75.50 836 GLU A C 1
ATOM 6918 O O . GLU A 1 836 ? 18.145 37.293 -9.984 1.00 75.50 836 GLU A O 1
ATOM 6923 N N . THR A 1 837 ? 18.316 35.941 -11.769 1.00 74.94 837 THR A N 1
ATOM 6924 C CA . THR A 1 837 ? 17.276 35.004 -11.311 1.00 74.94 837 THR A CA 1
ATOM 6925 C C . THR A 1 837 ? 17.728 34.220 -10.080 1.00 74.94 837 THR A C 1
ATOM 6927 O O . THR A 1 837 ? 17.010 34.213 -9.082 1.00 74.94 837 THR A O 1
ATOM 6930 N N . GLN A 1 838 ? 18.970 33.727 -10.065 1.00 78.12 838 GLN A N 1
ATOM 6931 C CA . GLN A 1 838 ? 19.566 33.074 -8.893 1.00 78.12 838 GLN A CA 1
ATOM 6932 C C . GLN A 1 838 ? 19.644 34.016 -7.678 1.00 78.12 838 GLN A C 1
ATOM 6934 O O . GLN A 1 838 ? 19.402 33.606 -6.544 1.00 78.12 838 GLN A O 1
ATOM 6939 N N . LEU A 1 839 ? 19.937 35.305 -7.885 1.00 76.69 839 LEU A N 1
ATOM 6940 C CA . LEU A 1 839 ? 19.935 36.298 -6.803 1.00 76.69 839 LEU A CA 1
ATOM 6941 C C . LEU A 1 839 ? 18.526 36.589 -6.260 1.00 76.69 839 LEU A C 1
ATOM 6943 O O . LEU A 1 839 ? 18.383 36.846 -5.063 1.00 76.69 839 LEU A O 1
ATOM 6947 N N . LYS A 1 840 ? 17.486 36.528 -7.101 1.00 77.38 840 LYS A N 1
ATOM 6948 C CA . LYS A 1 840 ? 16.086 36.650 -6.658 1.00 77.38 840 LYS A CA 1
ATOM 6949 C C . LYS A 1 840 ? 15.648 35.430 -5.849 1.00 77.38 840 LYS A C 1
ATOM 6951 O O . LYS A 1 840 ? 15.044 35.603 -4.795 1.00 77.38 840 LYS A O 1
ATOM 6956 N N . GLU A 1 841 ? 16.021 34.228 -6.277 1.00 79.06 841 GLU A N 1
ATOM 6957 C CA . GLU A 1 841 ? 15.761 32.985 -5.537 1.00 79.06 841 GLU A CA 1
ATOM 6958 C C . GLU A 1 841 ? 16.449 32.987 -4.162 1.00 79.06 841 GLU A C 1
ATOM 6960 O O . GLU A 1 841 ? 15.821 32.681 -3.148 1.00 79.06 841 GLU A O 1
ATOM 6965 N N . LEU A 1 842 ? 17.702 33.451 -4.085 1.00 77.50 842 LEU A N 1
ATOM 6966 C CA . LEU A 1 842 ? 18.408 33.623 -2.810 1.00 77.50 842 LEU A CA 1
ATOM 6967 C C . LEU A 1 842 ? 17.746 34.662 -1.885 1.00 77.50 842 LEU A C 1
ATOM 6969 O O . LEU A 1 842 ? 17.830 34.533 -0.662 1.00 77.50 842 LEU A O 1
ATOM 6973 N N . SER A 1 843 ? 17.072 35.677 -2.437 1.00 77.88 843 SER A N 1
ATOM 6974 C CA . SER A 1 843 ? 16.288 36.635 -1.643 1.00 77.88 843 SER A CA 1
ATOM 6975 C C . SER A 1 843 ? 15.053 35.983 -1.019 1.00 77.88 843 SER A C 1
ATOM 6977 O O . SER A 1 843 ? 14.770 36.239 0.149 1.00 77.88 843 SER A O 1
ATOM 6979 N N . VAL A 1 844 ? 14.363 35.109 -1.758 1.00 79.94 844 VAL A N 1
ATOM 6980 C CA . VAL A 1 844 ? 13.197 34.358 -1.256 1.00 79.94 844 VAL A CA 1
ATOM 6981 C C . VAL A 1 844 ? 13.616 33.387 -0.149 1.00 79.94 844 VAL A C 1
ATOM 6983 O O . VAL A 1 844 ? 13.035 33.397 0.932 1.00 79.94 844 VAL A O 1
ATOM 6986 N N . ILE A 1 845 ? 14.715 32.649 -0.343 1.00 80.50 845 ILE A N 1
ATOM 6987 C CA . ILE A 1 845 ? 15.261 31.740 0.684 1.00 80.50 845 ILE A CA 1
ATOM 6988 C C . ILE A 1 845 ? 15.644 32.506 1.964 1.00 80.50 845 ILE A C 1
ATOM 6990 O O . ILE A 1 845 ? 15.474 32.011 3.079 1.00 80.50 845 ILE A O 1
ATOM 6994 N N . LYS A 1 846 ? 16.147 33.739 1.836 1.00 83.50 846 LYS A N 1
ATOM 6995 C CA . LYS A 1 846 ? 16.470 34.593 2.986 1.00 83.50 846 LYS A CA 1
ATOM 6996 C C . LYS A 1 846 ? 15.219 35.047 3.748 1.00 83.50 846 LYS A C 1
ATOM 6998 O O . LYS A 1 846 ? 15.273 35.142 4.976 1.00 83.50 846 LYS A O 1
ATOM 7003 N N . GLU A 1 847 ? 14.125 35.341 3.052 1.00 81.12 847 GLU A N 1
ATOM 7004 C CA . GLU A 1 847 ? 12.837 35.672 3.674 1.00 81.12 847 GLU A CA 1
ATOM 7005 C C . GLU A 1 847 ? 12.251 34.457 4.408 1.00 81.12 847 GLU A C 1
ATOM 7007 O O . GLU A 1 847 ? 11.871 34.585 5.576 1.00 81.12 847 GLU A O 1
ATOM 7012 N N . ASP A 1 848 ? 12.318 33.265 3.811 1.00 81.44 848 ASP A N 1
ATOM 7013 C CA . ASP A 1 848 ? 11.904 32.009 4.453 1.00 81.44 848 ASP A CA 1
ATOM 7014 C C . ASP A 1 848 ? 12.730 31.702 5.710 1.00 81.44 848 ASP A C 1
ATOM 7016 O O . ASP A 1 848 ? 12.180 31.367 6.764 1.00 81.44 848 ASP A O 1
ATOM 7020 N N . LEU A 1 849 ? 14.052 31.904 5.658 1.00 80.31 849 LEU A N 1
ATOM 7021 C CA . LEU A 1 849 ? 14.921 31.770 6.831 1.00 80.31 849 LEU A CA 1
ATOM 7022 C C . LEU A 1 849 ? 14.575 32.783 7.934 1.00 80.31 849 LEU A C 1
ATOM 7024 O O . LEU A 1 849 ? 14.678 32.459 9.119 1.00 80.31 849 LEU A O 1
ATOM 7028 N N . GLN A 1 850 ? 14.134 33.996 7.588 1.00 82.62 850 GLN A N 1
ATOM 7029 C CA . GLN A 1 850 ? 13.667 34.969 8.580 1.00 82.62 850 GLN A CA 1
ATOM 7030 C C . GLN A 1 850 ? 12.337 34.563 9.221 1.00 82.62 850 GLN A C 1
ATOM 7032 O O . GLN A 1 850 ? 12.167 34.771 10.426 1.00 82.62 850 GLN A O 1
ATOM 7037 N N . VAL A 1 851 ? 11.410 33.979 8.456 1.00 83.62 851 VAL A N 1
ATOM 7038 C CA . VAL A 1 851 ? 10.152 33.434 8.990 1.00 83.62 851 VAL A CA 1
ATOM 7039 C C . VAL A 1 851 ? 10.447 32.269 9.934 1.00 83.62 851 VAL A C 1
ATOM 7041 O O . VAL A 1 851 ? 10.008 32.295 11.085 1.00 83.62 851 VAL A O 1
ATOM 7044 N N . LYS A 1 852 ? 11.302 31.327 9.522 1.00 82.12 852 LYS A N 1
ATOM 7045 C CA . LYS A 1 852 ? 11.724 30.198 10.364 1.00 82.12 852 LYS A CA 1
ATOM 7046 C C . LYS A 1 852 ? 12.431 30.649 11.644 1.00 82.12 852 LYS A C 1
ATOM 7048 O O . LYS A 1 852 ? 12.178 30.104 12.712 1.00 82.12 852 LYS A O 1
ATOM 7053 N N . ASN A 1 853 ? 13.246 31.702 11.594 1.00 86.44 853 ASN A N 1
ATOM 7054 C CA . ASN A 1 853 ? 13.898 32.243 12.793 1.00 86.44 853 ASN A CA 1
ATOM 7055 C C . ASN A 1 853 ? 12.904 32.908 13.778 1.00 86.44 853 ASN A C 1
ATOM 7057 O O . ASN A 1 853 ? 13.077 32.839 15.000 1.00 86.44 853 ASN A O 1
ATOM 7061 N N . LYS A 1 854 ? 11.828 33.526 13.268 1.00 85.31 854 LYS A N 1
ATOM 7062 C CA . LYS A 1 854 ? 10.717 34.019 14.102 1.00 85.31 854 LYS A CA 1
ATOM 7063 C C . LYS A 1 854 ? 9.925 32.868 14.727 1.00 85.31 854 LYS A C 1
ATOM 7065 O O . LYS A 1 854 ? 9.602 32.952 15.910 1.00 85.31 854 LYS A O 1
ATOM 7070 N N . GLU A 1 855 ? 9.680 31.788 13.986 1.00 84.56 855 GLU A N 1
ATOM 7071 C CA . GLU A 1 855 ? 9.047 30.569 14.514 1.00 84.56 855 GLU A CA 1
ATOM 7072 C C . GLU A 1 855 ? 9.893 29.936 15.627 1.00 84.56 855 GLU A C 1
ATOM 7074 O O . GLU A 1 855 ? 9.382 29.686 16.716 1.00 84.56 855 GLU A O 1
ATOM 7079 N N . VAL A 1 856 ? 11.209 29.796 15.426 1.00 80.44 856 VAL A N 1
ATOM 7080 C CA . VAL A 1 856 ? 12.139 29.292 16.455 1.00 80.44 856 VAL A CA 1
ATOM 7081 C C . VAL A 1 856 ? 12.133 30.178 17.704 1.00 80.44 856 VAL A C 1
ATOM 7083 O O . VAL A 1 856 ? 12.178 29.677 18.828 1.00 80.44 856 VAL A O 1
ATOM 7086 N N . SER A 1 857 ? 12.044 31.499 17.539 1.00 81.62 857 SER A N 1
ATOM 7087 C CA . SER A 1 857 ? 11.938 32.433 18.667 1.00 81.62 857 SER A CA 1
ATOM 7088 C C . SER A 1 857 ? 10.609 32.282 19.423 1.00 81.62 857 SER A C 1
ATOM 7090 O O . SER A 1 857 ? 10.599 32.322 20.653 1.00 81.62 857 SER A O 1
ATOM 7092 N N . SER A 1 858 ? 9.504 32.038 18.710 1.00 83.19 858 SER A N 1
ATOM 7093 C CA . SER A 1 858 ? 8.192 31.745 19.303 1.00 83.19 858 SER A CA 1
ATOM 7094 C C . SER A 1 858 ? 8.184 30.412 20.059 1.00 83.19 858 SER A C 1
ATOM 7096 O O . SER A 1 858 ? 7.689 30.347 21.183 1.00 83.19 858 SER A O 1
ATOM 7098 N N . LEU A 1 859 ? 8.783 29.360 19.495 1.00 81.50 859 LEU A N 1
ATOM 7099 C CA . LEU A 1 859 ? 8.895 28.050 20.147 1.00 81.50 859 LEU A CA 1
ATOM 7100 C C . LEU A 1 859 ? 9.775 28.114 21.404 1.00 81.50 859 LEU A C 1
ATOM 7102 O O . LEU A 1 859 ? 9.434 27.530 22.430 1.00 81.50 859 LEU A O 1
ATOM 7106 N N . LYS A 1 860 ? 10.863 28.897 21.380 1.00 81.81 860 LYS A N 1
ATOM 7107 C CA . LYS A 1 860 ? 11.684 29.153 22.578 1.00 81.81 860 LYS A CA 1
ATOM 7108 C C . LYS A 1 860 ? 10.904 29.871 23.680 1.00 81.81 860 LYS A C 1
ATOM 7110 O O . LYS A 1 860 ? 11.075 29.535 24.852 1.00 81.81 860 LYS A O 1
ATOM 7115 N N . GLN A 1 861 ? 10.046 30.825 23.317 1.00 86.38 861 GLN A N 1
ATOM 7116 C CA . GLN A 1 861 ? 9.159 31.496 24.269 1.00 86.38 861 GLN A CA 1
ATOM 7117 C C . GLN A 1 861 ? 8.146 30.507 24.867 1.00 86.38 861 GLN A C 1
ATOM 7119 O O . GLN A 1 861 ? 8.027 30.432 26.087 1.00 86.38 861 GLN A O 1
ATOM 7124 N N . GLN A 1 862 ? 7.503 29.677 24.038 1.00 80.06 862 GLN A N 1
ATOM 7125 C CA . GLN A 1 862 ? 6.562 28.648 24.500 1.00 80.06 862 GLN A CA 1
ATOM 7126 C C . GLN A 1 862 ? 7.223 27.624 25.433 1.00 80.06 862 GLN A C 1
ATOM 7128 O O . GLN A 1 862 ? 6.653 27.277 26.466 1.00 80.06 862 GLN A O 1
ATOM 7133 N N . LEU A 1 863 ? 8.451 27.194 25.130 1.00 80.69 863 LEU A N 1
ATOM 7134 C CA . LEU A 1 863 ? 9.218 26.292 25.993 1.00 80.69 863 LEU A CA 1
ATOM 7135 C C . LEU A 1 863 ? 9.547 26.932 27.355 1.00 80.69 863 LEU A C 1
ATOM 7137 O O . LEU A 1 863 ? 9.537 26.252 28.381 1.00 80.69 863 LEU A O 1
ATOM 7141 N N . SER A 1 864 ? 9.837 28.236 27.382 1.00 82.81 864 SER A N 1
ATOM 7142 C CA . SER A 1 864 ? 10.047 28.983 28.628 1.00 82.81 864 SER A CA 1
ATOM 7143 C C . SER A 1 864 ? 8.759 29.090 29.454 1.00 82.81 864 SER A C 1
ATOM 7145 O O . SER A 1 864 ? 8.789 28.904 30.673 1.00 82.81 864 SER A O 1
ATOM 7147 N N . ASP A 1 865 ? 7.624 29.336 28.799 1.00 82.75 865 ASP A N 1
ATOM 7148 C CA . ASP A 1 865 ? 6.319 29.437 29.456 1.00 82.75 865 ASP A CA 1
ATOM 7149 C C . ASP A 1 865 ? 5.868 28.075 30.018 1.00 82.75 865 ASP A C 1
ATOM 7151 O O . ASP A 1 865 ? 5.403 27.998 31.156 1.00 82.75 865 ASP A O 1
ATOM 7155 N N . GLU A 1 866 ? 6.088 26.978 29.285 1.00 79.56 866 GLU A N 1
ATOM 7156 C CA . GLU A 1 866 ? 5.840 25.608 29.760 1.00 79.56 866 GLU A CA 1
ATOM 7157 C C . GLU A 1 866 ? 6.722 25.233 30.958 1.00 79.56 866 GLU A C 1
ATOM 7159 O O . GLU A 1 866 ? 6.241 24.633 31.922 1.00 79.56 866 GLU A O 1
ATOM 7164 N N . LYS A 1 867 ? 7.998 25.645 30.972 1.00 81.06 867 LYS A N 1
ATOM 7165 C CA . LYS A 1 867 ? 8.868 25.461 32.148 1.00 81.06 867 LYS A CA 1
ATOM 7166 C C . LYS A 1 867 ? 8.332 26.191 33.382 1.00 81.06 867 LYS A C 1
ATOM 7168 O O . LYS A 1 867 ? 8.383 25.635 34.478 1.00 81.06 867 LYS A O 1
ATOM 7173 N N . SER A 1 868 ? 7.776 27.392 33.212 1.00 78.75 868 SER A N 1
ATOM 7174 C CA . SER A 1 868 ? 7.131 28.138 34.300 1.00 78.75 868 SER A CA 1
ATOM 7175 C C . SER A 1 868 ? 5.871 27.426 34.812 1.00 78.75 868 SER A C 1
ATOM 7177 O O . SER A 1 868 ? 5.725 27.220 36.018 1.00 78.75 868 SER A O 1
ATOM 7179 N N . LYS A 1 869 ? 5.004 26.942 33.907 1.00 83.31 869 LYS A N 1
ATOM 7180 C CA . LYS A 1 869 ? 3.800 26.172 34.273 1.00 83.31 869 LYS A CA 1
ATOM 7181 C C . LYS A 1 869 ? 4.134 24.875 35.008 1.00 83.31 869 LYS A C 1
ATOM 7183 O O . LYS A 1 869 ? 3.506 24.579 36.020 1.00 83.31 869 LYS A O 1
ATOM 7188 N N . ARG A 1 870 ? 5.154 24.130 34.560 1.00 82.94 870 ARG A N 1
ATOM 7189 C CA . ARG A 1 870 ? 5.641 22.935 35.275 1.00 82.94 870 ARG A CA 1
ATOM 7190 C C . ARG A 1 870 ? 6.115 23.273 36.690 1.00 82.94 870 ARG A C 1
ATOM 7192 O O . ARG A 1 870 ? 5.857 22.498 37.603 1.00 82.94 870 ARG A O 1
ATOM 7199 N N . GLY A 1 871 ? 6.743 24.434 36.888 1.00 80.94 871 GLY A N 1
ATOM 7200 C CA . GLY A 1 871 ? 7.117 24.930 38.217 1.00 80.94 871 GLY A CA 1
ATOM 7201 C C . GLY A 1 871 ? 5.914 25.196 39.130 1.00 80.94 871 GLY A C 1
ATOM 7202 O O . GLY A 1 871 ? 5.948 24.830 40.303 1.00 80.94 871 GLY A O 1
ATOM 7203 N N . VAL A 1 872 ? 4.829 25.767 38.594 1.00 80.44 872 VAL A N 1
ATOM 7204 C CA . VAL A 1 872 ? 3.575 25.988 39.342 1.00 80.44 872 VAL A CA 1
ATOM 7205 C C . VAL A 1 872 ? 2.916 24.659 39.716 1.00 80.44 872 VAL A C 1
ATOM 7207 O O . VAL A 1 872 ? 2.582 24.456 40.880 1.00 80.44 872 VAL A O 1
ATOM 7210 N N . ILE A 1 873 ? 2.825 23.719 38.770 1.00 80.69 873 ILE A N 1
ATOM 7211 C CA . ILE A 1 873 ? 2.271 22.377 39.014 1.00 80.69 873 ILE A CA 1
ATOM 7212 C C . ILE A 1 873 ? 3.106 21.618 40.057 1.00 80.69 873 ILE A C 1
ATOM 7214 O O . ILE A 1 873 ? 2.561 20.913 40.904 1.00 80.69 873 ILE A O 1
ATOM 7218 N N . PHE A 1 874 ? 4.434 21.766 40.041 1.00 81.25 874 PHE A N 1
ATOM 7219 C CA . PHE A 1 874 ? 5.303 21.157 41.050 1.00 81.25 874 PHE A CA 1
ATOM 7220 C C . PHE A 1 874 ? 5.027 21.719 42.454 1.00 81.25 874 PHE A C 1
ATOM 7222 O O . PHE A 1 874 ? 4.908 20.951 43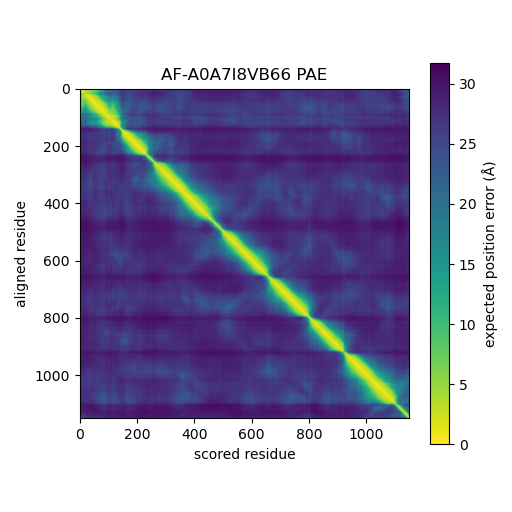.408 1.00 81.25 874 PHE A O 1
ATOM 7229 N N . ALA A 1 875 ? 4.850 23.038 42.576 1.00 78.44 875 ALA A N 1
ATOM 7230 C CA . ALA A 1 875 ? 4.505 23.681 43.843 1.00 78.44 875 ALA A CA 1
ATOM 7231 C C . ALA A 1 875 ? 3.100 23.290 44.349 1.00 78.44 875 ALA A C 1
ATOM 7233 O O . ALA A 1 875 ? 2.914 23.071 45.548 1.00 78.44 875 ALA A O 1
ATOM 7234 N N . GLU A 1 876 ? 2.118 23.149 43.452 1.00 83.12 876 GLU A N 1
ATOM 7235 C CA . GLU A 1 876 ? 0.773 22.660 43.791 1.00 83.12 876 GLU A CA 1
ATOM 7236 C C . GLU A 1 876 ? 0.801 21.204 44.270 1.00 83.12 876 GLU A C 1
ATOM 7238 O O . GLU A 1 876 ? 0.229 20.892 45.315 1.00 83.12 876 GLU A O 1
ATOM 7243 N N . ASN A 1 877 ? 1.545 20.328 43.589 1.00 82.06 877 ASN A N 1
ATOM 7244 C CA . ASN A 1 877 ? 1.739 18.942 44.024 1.00 82.06 877 ASN A CA 1
ATOM 7245 C C . ASN A 1 877 ? 2.432 18.852 45.392 1.00 82.06 877 ASN A C 1
ATOM 7247 O O . ASN A 1 877 ? 2.095 17.992 46.207 1.00 82.06 877 ASN A O 1
ATOM 7251 N N . GLU A 1 878 ? 3.380 19.744 45.685 1.00 84.75 878 GLU A N 1
ATOM 7252 C CA . GLU A 1 878 ? 4.024 19.802 46.998 1.00 84.75 878 GLU A CA 1
ATOM 7253 C C . GLU A 1 878 ? 3.039 20.221 48.106 1.00 84.75 878 GLU A C 1
ATOM 7255 O O . GLU A 1 878 ? 3.086 19.678 49.214 1.00 84.75 878 GLU A O 1
ATOM 7260 N N . ASN A 1 879 ? 2.106 21.133 47.812 1.00 83.69 879 ASN A N 1
ATOM 7261 C CA . ASN A 1 879 ? 1.036 21.512 48.739 1.00 83.69 879 ASN A CA 1
ATOM 7262 C C . ASN A 1 879 ? 0.024 20.379 48.955 1.00 83.69 879 ASN A C 1
ATOM 7264 O O . ASN A 1 879 ? -0.289 20.070 50.105 1.00 83.69 879 ASN A O 1
ATOM 7268 N N . ILE A 1 880 ? -0.410 19.695 47.892 1.00 83.56 880 ILE A N 1
ATOM 7269 C CA . ILE A 1 880 ? -1.306 18.530 47.993 1.00 83.56 880 ILE A CA 1
ATOM 7270 C C . ILE A 1 880 ? -0.649 17.418 48.822 1.00 83.56 880 ILE A C 1
ATOM 7272 O O . ILE A 1 880 ? -1.284 16.819 49.689 1.00 83.56 880 ILE A O 1
ATOM 7276 N N . ASN A 1 881 ? 0.653 17.178 48.640 1.00 78.50 881 ASN A N 1
ATOM 7277 C CA . ASN A 1 881 ? 1.392 16.208 49.450 1.00 78.50 881 ASN A CA 1
ATOM 7278 C C . ASN A 1 881 ? 1.447 16.596 50.940 1.00 78.50 881 ASN A C 1
ATOM 7280 O O . ASN A 1 881 ? 1.329 15.722 51.806 1.00 78.50 881 ASN A O 1
ATOM 7284 N N . LYS A 1 882 ? 1.575 17.891 51.263 1.00 84.81 882 LYS A N 1
ATOM 7285 C CA . LYS A 1 882 ? 1.501 18.390 52.650 1.00 84.81 882 LYS A CA 1
ATOM 7286 C C . LYS A 1 882 ? 0.098 18.213 53.244 1.00 84.81 882 LYS A C 1
ATOM 7288 O O . LYS A 1 882 ? -0.023 17.820 54.406 1.00 84.81 882 LYS A O 1
ATOM 7293 N N . GLU A 1 883 ? -0.955 18.432 52.460 1.00 82.44 883 GLU A N 1
ATOM 7294 C CA . GLU A 1 883 ? -2.342 18.196 52.885 1.00 82.44 883 GLU A CA 1
ATOM 7295 C C . GLU A 1 883 ? -2.634 16.705 53.115 1.00 82.44 883 GLU A C 1
ATOM 7297 O O . GLU A 1 883 ? -3.190 16.339 54.154 1.00 82.44 883 GLU A O 1
ATOM 7302 N N . LEU A 1 884 ? -2.170 15.825 52.222 1.00 80.31 884 LEU A N 1
ATOM 7303 C CA . LEU A 1 884 ? -2.277 14.371 52.383 1.00 80.31 884 LEU A CA 1
ATOM 7304 C C . LEU A 1 884 ? -1.538 13.870 53.631 1.00 80.31 884 LEU A C 1
ATOM 7306 O O . LEU A 1 884 ? -2.043 12.990 54.332 1.00 80.31 884 LEU A O 1
ATOM 7310 N N . ALA A 1 885 ? -0.373 14.438 53.954 1.00 81.56 885 ALA A N 1
ATOM 7311 C CA . ALA A 1 885 ? 0.344 14.115 55.187 1.00 81.56 885 ALA A CA 1
ATOM 7312 C C . ALA A 1 885 ? -0.461 14.504 56.444 1.00 81.56 885 ALA A C 1
ATOM 7314 O O . ALA A 1 885 ? -0.539 13.724 57.396 1.00 81.56 885 ALA A O 1
ATOM 7315 N N . CYS A 1 886 ? -1.124 15.665 56.426 1.00 86.56 886 CYS A N 1
ATOM 7316 C CA . CYS A 1 886 ? -1.998 16.118 57.511 1.00 86.56 886 CYS A CA 1
ATOM 7317 C C . CYS A 1 886 ? -3.237 15.214 57.674 1.00 86.56 886 CYS A C 1
ATOM 7319 O O . CYS A 1 886 ? -3.611 14.853 58.794 1.00 86.56 886 CYS A O 1
ATOM 7321 N N . LEU A 1 887 ? -3.844 14.780 56.564 1.00 78.94 887 LEU A N 1
ATOM 7322 C CA . LEU A 1 887 ? -4.981 13.854 56.582 1.00 78.94 887 LEU A CA 1
ATOM 7323 C C . LEU A 1 887 ? -4.595 12.469 57.116 1.00 78.94 887 LEU A C 1
ATOM 7325 O O . LEU A 1 887 ? -5.321 11.921 57.943 1.00 78.94 887 LEU A O 1
ATOM 7329 N N . ARG A 1 888 ? -3.422 11.942 56.743 1.00 82.81 888 ARG A N 1
ATOM 7330 C CA . ARG A 1 888 ? -2.893 10.681 57.297 1.00 82.81 888 ARG A CA 1
ATOM 7331 C C . ARG A 1 888 ? -2.653 10.761 58.806 1.00 82.81 888 ARG A C 1
ATOM 7333 O O . ARG A 1 888 ? -2.929 9.803 59.526 1.00 82.81 888 ARG A O 1
ATOM 7340 N N . GLN A 1 889 ? -2.180 11.904 59.305 1.00 85.38 889 GLN A N 1
ATOM 7341 C CA . GLN A 1 889 ? -2.016 12.122 60.744 1.00 85.38 889 GLN A CA 1
ATOM 7342 C C . GLN A 1 889 ? -3.366 12.113 61.478 1.00 85.38 889 GLN A C 1
ATOM 7344 O O . GLN A 1 889 ? -3.473 11.507 62.546 1.00 85.38 889 GLN A O 1
ATOM 7349 N N . LYS A 1 890 ? -4.406 12.727 60.895 1.00 85.44 890 LYS A N 1
ATOM 7350 C CA . LYS A 1 890 ? -5.773 12.670 61.436 1.00 85.44 890 LYS A CA 1
ATOM 7351 C C . LYS A 1 890 ? -6.347 11.254 61.412 1.00 85.44 890 LYS A C 1
ATOM 7353 O O . LYS A 1 890 ? -6.871 10.812 62.427 1.00 85.44 890 LYS A O 1
ATOM 7358 N N . GLU A 1 891 ? -6.190 10.525 60.308 1.00 80.19 891 GLU A N 1
ATOM 7359 C CA . GLU A 1 891 ? -6.637 9.129 60.174 1.00 80.19 891 GLU A CA 1
ATOM 7360 C C . GLU A 1 891 ? -5.996 8.235 61.253 1.00 80.19 891 GLU A C 1
ATOM 7362 O O . GLU A 1 891 ? -6.684 7.465 61.928 1.00 80.19 891 GLU A O 1
ATOM 7367 N N . SER A 1 892 ? -4.695 8.414 61.513 1.00 80.56 892 SER A N 1
ATOM 7368 C CA . SER A 1 892 ? -3.993 7.717 62.596 1.00 80.56 892 SER A CA 1
ATOM 7369 C C . SER A 1 892 ? -4.524 8.073 63.990 1.00 80.56 892 SER A C 1
ATOM 7371 O O . SER A 1 892 ? -4.563 7.196 64.856 1.00 80.56 892 SER A O 1
ATOM 7373 N N . GLN A 1 893 ? -4.916 9.327 64.233 1.00 85.69 893 GLN A N 1
ATOM 7374 C CA . GLN A 1 893 ? -5.496 9.748 65.513 1.00 85.69 893 GLN A CA 1
ATOM 7375 C C . GLN A 1 893 ? -6.883 9.133 65.725 1.00 85.69 893 GLN A C 1
ATOM 7377 O O . GLN A 1 893 ? -7.124 8.521 66.764 1.00 85.69 893 GLN A O 1
ATOM 7382 N N . THR A 1 894 ? -7.757 9.190 64.719 1.00 83.12 894 THR A N 1
ATOM 7383 C CA . THR A 1 894 ? -9.104 8.605 64.801 1.00 83.12 894 THR A CA 1
ATOM 7384 C C . THR A 1 894 ? -9.053 7.079 64.944 1.00 83.12 894 THR A C 1
ATOM 7386 O O . THR A 1 894 ? -9.823 6.490 65.703 1.00 83.12 894 THR A O 1
ATOM 7389 N N . SER A 1 895 ? -8.096 6.415 64.286 1.00 83.81 895 SER A N 1
ATOM 7390 C CA . SER A 1 895 ? -7.874 4.976 64.467 1.00 83.81 895 SER A CA 1
ATOM 7391 C C . SER A 1 895 ? -7.431 4.623 65.894 1.00 83.81 895 SER A C 1
ATOM 7393 O O . SER A 1 895 ? -7.828 3.577 66.415 1.00 83.81 895 SER A O 1
ATOM 7395 N N . ALA A 1 896 ? -6.618 5.466 66.537 1.00 80.56 896 ALA A N 1
ATOM 7396 C CA . ALA A 1 896 ? -6.192 5.252 67.919 1.00 80.56 896 ALA A CA 1
ATOM 7397 C C . ALA A 1 896 ? -7.358 5.432 68.908 1.00 80.56 896 ALA A C 1
ATOM 7399 O O . ALA A 1 896 ? -7.508 4.628 69.831 1.00 80.56 896 ALA A O 1
ATOM 7400 N N . GLU A 1 897 ? -8.214 6.429 68.681 1.00 84.50 897 GLU A N 1
ATOM 7401 C CA . GLU A 1 897 ? -9.431 6.665 69.469 1.00 84.50 897 GLU A CA 1
ATOM 7402 C C . GLU A 1 897 ? -10.425 5.497 69.349 1.00 84.50 897 GLU A C 1
ATOM 7404 O O . GLU A 1 897 ? -10.928 5.004 70.361 1.00 84.50 897 GLU A O 1
ATOM 7409 N N . ASN A 1 898 ? -10.629 4.958 68.142 1.00 78.12 898 ASN A N 1
ATOM 7410 C CA . ASN A 1 898 ? -11.494 3.791 67.926 1.00 78.12 898 ASN A CA 1
ATOM 7411 C C . ASN A 1 898 ? -10.996 2.533 68.657 1.00 78.12 898 ASN A C 1
ATOM 7413 O O . ASN A 1 898 ? -11.795 1.785 69.225 1.00 78.12 898 ASN A O 1
ATOM 7417 N N . CYS A 1 899 ? -9.680 2.321 68.713 1.00 82.81 899 CYS A N 1
ATOM 7418 C CA . CYS A 1 899 ? -9.089 1.212 69.466 1.00 82.81 899 CYS A CA 1
ATOM 7419 C C . CYS A 1 899 ? -9.303 1.365 70.988 1.00 82.81 899 CYS A C 1
ATOM 7421 O O . CYS A 1 899 ? -9.524 0.381 71.701 1.00 82.81 899 CYS A O 1
ATOM 7423 N N . GLN A 1 900 ? -9.296 2.599 71.502 1.00 82.25 900 GLN A N 1
ATOM 7424 C CA . GLN A 1 900 ? -9.604 2.876 72.910 1.00 82.25 900 GLN A CA 1
ATOM 7425 C C . GLN A 1 900 ? -11.089 2.657 73.233 1.00 82.25 900 GLN A C 1
ATOM 7427 O O . GLN A 1 900 ? -11.407 2.068 74.269 1.00 82.25 900 GLN A O 1
ATOM 7432 N N . LEU A 1 901 ? -11.994 3.064 72.338 1.00 80.75 901 LEU A N 1
ATOM 7433 C CA . LEU A 1 901 ? -13.436 2.839 72.487 1.00 80.75 901 LEU A CA 1
ATOM 7434 C C . LEU A 1 901 ? -13.789 1.344 72.477 1.00 80.75 901 LEU A C 1
ATOM 7436 O O . LEU A 1 901 ? -14.563 0.895 73.323 1.00 80.75 901 LEU A O 1
ATOM 7440 N N . GLN A 1 902 ? -13.163 0.556 71.597 1.00 77.00 902 GLN A N 1
ATOM 7441 C CA . GLN A 1 902 ? -13.341 -0.901 71.573 1.00 77.00 902 GLN A CA 1
ATOM 7442 C C . GLN A 1 902 ? -12.890 -1.575 72.876 1.00 77.00 902 GLN A C 1
ATOM 7444 O O . GLN A 1 902 ? -13.580 -2.464 73.372 1.00 77.00 902 GLN A O 1
ATOM 7449 N N . LYS A 1 903 ? -11.781 -1.131 73.484 1.00 77.31 903 LYS A N 1
ATOM 7450 C CA . LYS A 1 903 ? -11.338 -1.656 74.789 1.00 77.31 903 LYS A CA 1
ATOM 7451 C C . LYS A 1 903 ? -12.317 -1.331 75.920 1.00 77.31 903 LYS A C 1
ATOM 7453 O O . LYS A 1 903 ? -12.581 -2.196 76.750 1.00 77.31 903 LYS A O 1
ATOM 7458 N N . MET A 1 904 ? -12.889 -0.125 75.938 1.00 82.25 904 MET A N 1
ATOM 7459 C CA . MET A 1 904 ? -13.892 0.250 76.944 1.00 82.25 904 MET A CA 1
ATOM 7460 C C . MET A 1 904 ? -15.186 -0.561 76.834 1.00 82.25 904 MET A C 1
ATOM 7462 O O . MET A 1 904 ? -15.754 -0.926 77.862 1.00 82.25 904 MET A O 1
ATOM 7466 N N . LEU A 1 905 ? -15.646 -0.864 75.616 1.00 76.31 905 LEU A N 1
ATOM 7467 C CA . LEU A 1 905 ? -16.825 -1.712 75.413 1.00 76.31 905 LEU A CA 1
ATOM 7468 C C . LEU A 1 905 ? -16.604 -3.126 75.962 1.00 76.31 905 LEU A C 1
ATOM 7470 O O . LEU A 1 905 ? -17.437 -3.623 76.718 1.00 76.31 905 LEU A O 1
ATOM 7474 N N . LEU A 1 906 ? -15.437 -3.713 75.689 1.00 78.00 906 LEU A N 1
ATOM 7475 C CA . LEU A 1 906 ? -15.080 -5.049 76.169 1.00 78.00 906 LEU A CA 1
ATOM 7476 C C . LEU A 1 906 ? -15.022 -5.134 77.712 1.00 78.00 906 LEU A C 1
ATOM 7478 O O . LEU A 1 906 ? -15.403 -6.143 78.314 1.00 78.00 906 LEU A O 1
ATOM 7482 N N . ASP A 1 907 ? -14.568 -4.066 78.374 1.00 75.50 907 ASP A N 1
ATOM 7483 C CA . ASP A 1 907 ? -14.520 -3.981 79.840 1.00 75.50 907 ASP A CA 1
ATOM 7484 C C . ASP A 1 907 ? -15.912 -3.791 80.471 1.00 75.50 907 ASP A C 1
ATOM 7486 O O . ASP A 1 907 ? -16.174 -4.296 81.571 1.00 75.50 907 ASP A O 1
ATOM 7490 N N . LEU A 1 908 ? -16.822 -3.091 79.786 1.00 75.44 908 LEU A N 1
ATOM 7491 C CA . LEU A 1 908 ? -18.214 -2.936 80.220 1.00 75.44 908 LEU A CA 1
ATOM 7492 C C . LEU A 1 908 ? -18.995 -4.247 80.093 1.00 75.44 908 LEU A C 1
ATOM 7494 O O . LEU A 1 908 ? -19.729 -4.601 81.018 1.00 75.44 908 LEU A O 1
ATOM 7498 N N . GLU A 1 909 ? -18.781 -5.002 79.016 1.00 77.62 909 GLU A N 1
ATOM 7499 C CA . GLU A 1 909 ? -19.379 -6.327 78.812 1.00 77.62 909 GLU A CA 1
ATOM 7500 C C . GLU A 1 909 ? -18.957 -7.308 79.918 1.00 77.62 909 GLU A C 1
ATOM 7502 O O . GLU A 1 909 ? -19.811 -7.924 80.560 1.00 77.62 909 GLU A O 1
ATOM 7507 N N . LYS A 1 910 ? -17.664 -7.349 80.274 1.00 71.81 910 LYS A N 1
ATOM 7508 C CA . LYS A 1 910 ? -17.162 -8.157 81.405 1.00 71.81 91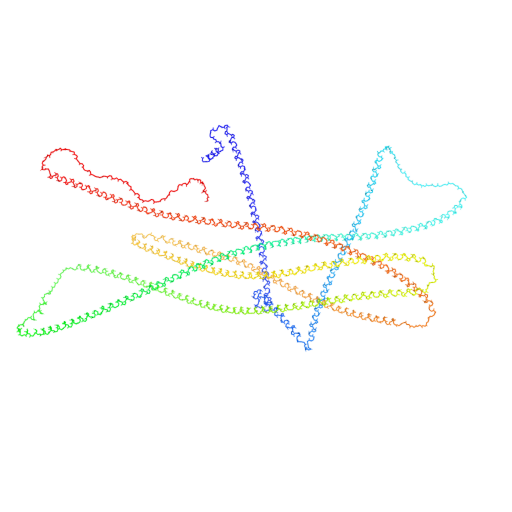0 LYS A CA 1
ATOM 7509 C C . LYS A 1 910 ? -17.755 -7.765 82.761 1.00 71.81 910 LYS A C 1
ATOM 7511 O O . LYS A 1 910 ? -17.923 -8.615 83.638 1.00 71.81 910 LYS A O 1
ATOM 7516 N N . ARG A 1 911 ? -18.067 -6.484 82.974 1.00 69.94 911 ARG A N 1
ATOM 7517 C CA . ARG A 1 911 ? -18.713 -6.009 84.212 1.00 69.94 911 ARG A CA 1
ATOM 7518 C C . ARG A 1 911 ? -20.176 -6.437 84.299 1.00 69.94 911 ARG A C 1
ATOM 7520 O O . ARG A 1 911 ? -20.652 -6.747 85.391 1.00 69.94 911 ARG A O 1
ATOM 7527 N N . LEU A 1 912 ? -20.863 -6.475 83.161 1.00 61.62 912 LEU A N 1
ATOM 7528 C CA . LEU A 1 912 ? -22.257 -6.898 83.048 1.00 61.62 912 LEU A CA 1
ATOM 7529 C C . LEU A 1 912 ? -22.406 -8.418 83.237 1.00 61.62 912 LEU A C 1
ATOM 7531 O O . LEU A 1 912 ? -23.345 -8.859 83.900 1.00 61.62 912 LEU A O 1
ATOM 7535 N N . GLU A 1 913 ? -21.434 -9.198 82.758 1.00 59.00 913 GLU A N 1
ATOM 7536 C CA . GLU A 1 913 ? -21.313 -10.643 83.003 1.00 59.00 913 GLU A CA 1
ATOM 7537 C C . GLU A 1 913 ? -21.149 -10.953 84.508 1.00 59.00 913 GLU A C 1
ATOM 7539 O O . GLU A 1 913 ? -21.840 -11.806 85.064 1.00 59.00 913 GLU A O 1
ATOM 7544 N N . ASN A 1 914 ? -20.303 -10.185 85.207 1.00 52.66 914 ASN A N 1
ATOM 7545 C CA . ASN A 1 914 ? -20.021 -10.382 86.635 1.00 52.66 914 ASN A CA 1
ATOM 7546 C C . ASN A 1 914 ? -21.186 -9.981 87.561 1.00 52.66 914 ASN A C 1
ATOM 7548 O O . ASN A 1 914 ? -21.371 -10.590 88.614 1.00 52.66 914 ASN A O 1
ATOM 7552 N N . MET A 1 915 ? -21.998 -8.991 87.175 1.00 54.50 915 MET A N 1
ATOM 7553 C CA . MET A 1 915 ? -23.185 -8.571 87.939 1.00 54.50 915 MET A CA 1
ATOM 7554 C C . MET A 1 915 ? -24.337 -9.583 87.844 1.00 54.50 915 MET A C 1
ATOM 7556 O O . MET A 1 915 ? -25.117 -9.715 88.786 1.00 54.50 915 MET A O 1
ATOM 7560 N N . LYS A 1 916 ? -24.426 -10.345 86.744 1.00 52.78 916 LYS A N 1
ATOM 7561 C CA . LYS A 1 916 ? -25.430 -11.410 86.571 1.00 52.78 916 LYS A CA 1
ATOM 7562 C C . LYS A 1 916 ? -25.145 -12.658 87.425 1.00 52.78 916 LYS A C 1
ATOM 7564 O O . LYS A 1 916 ? -26.055 -13.449 87.651 1.00 52.78 916 LYS A O 1
ATOM 7569 N N . ALA A 1 917 ? -23.926 -12.815 87.951 1.00 44.62 917 ALA A N 1
ATOM 7570 C CA . ALA A 1 917 ? -23.507 -13.980 88.739 1.00 44.62 917 ALA A CA 1
ATOM 7571 C C . ALA A 1 917 ? -23.736 -13.860 90.266 1.00 44.62 917 ALA A C 1
ATOM 7573 O O . ALA A 1 917 ? -23.483 -14.817 90.998 1.00 44.62 917 ALA A O 1
ATOM 7574 N N . GLN A 1 918 ? -24.224 -12.724 90.779 1.00 44.25 918 GLN A N 1
ATOM 7575 C CA . GLN A 1 918 ? -24.429 -12.505 92.220 1.00 44.25 918 GLN A CA 1
ATOM 7576 C C . GLN A 1 918 ? -25.858 -12.055 92.546 1.00 44.25 918 GLN A C 1
ATOM 7578 O O . GLN A 1 918 ? -26.097 -10.885 92.838 1.00 44.25 918 GLN A O 1
ATOM 7583 N N . THR A 1 919 ? -26.838 -12.967 92.551 1.00 40.22 919 THR A N 1
ATOM 7584 C CA . THR A 1 919 ? -28.127 -12.683 93.221 1.00 40.22 919 THR A CA 1
ATOM 7585 C C . THR A 1 919 ? -28.883 -13.941 93.671 1.00 40.22 919 THR A C 1
ATOM 7587 O O . THR A 1 919 ? -29.850 -14.340 93.037 1.00 40.22 919 THR A O 1
ATOM 7590 N N . VAL A 1 920 ? -28.507 -14.540 94.812 1.00 41.72 920 VAL A N 1
ATOM 7591 C CA . VAL A 1 920 ? -29.445 -15.308 95.664 1.00 41.72 920 VAL A CA 1
ATOM 7592 C C . VAL A 1 920 ? -29.036 -15.191 97.138 1.00 41.72 920 VAL A C 1
ATOM 7594 O O . VAL A 1 920 ? -27.974 -15.669 97.522 1.00 41.72 920 VAL A O 1
ATOM 7597 N N . SER A 1 921 ? -29.904 -14.624 97.983 1.00 35.78 921 SER A N 1
ATOM 7598 C CA . SER A 1 921 ? -30.079 -15.057 99.380 1.00 35.78 921 SER A CA 1
ATOM 7599 C C . SER A 1 921 ? -31.384 -14.495 99.961 1.00 35.78 921 SER A C 1
ATOM 7601 O O . SER A 1 921 ? -31.737 -13.339 99.743 1.00 35.78 921 SER A O 1
ATOM 7603 N N . VAL A 1 922 ? -32.117 -15.359 100.665 1.00 42.19 922 VAL A N 1
ATOM 7604 C CA . VAL A 1 922 ? -33.533 -15.270 101.047 1.00 42.19 922 VAL A CA 1
ATOM 7605 C C . VAL A 1 922 ? -33.657 -15.218 102.570 1.00 42.19 922 VAL A C 1
ATOM 7607 O O . VAL A 1 922 ? -33.215 -16.166 103.209 1.00 42.19 922 VAL A O 1
ATOM 7610 N N . SER A 1 923 ? -34.354 -14.217 103.138 1.00 39.03 923 SER A N 1
ATOM 7611 C CA . SER A 1 923 ? -35.057 -14.351 104.439 1.00 39.03 923 SER A CA 1
ATOM 7612 C C . SER A 1 923 ? -35.920 -13.132 104.850 1.00 39.03 923 SER A C 1
ATOM 7614 O O . SER A 1 923 ? -35.695 -12.529 105.895 1.00 39.03 923 SER A O 1
ATOM 7616 N N . SER A 1 924 ? -36.962 -12.786 104.085 1.00 46.53 924 SER A N 1
ATOM 7617 C CA . SER A 1 924 ? -38.136 -12.025 104.600 1.00 46.53 924 SER A CA 1
ATOM 7618 C C . SER A 1 924 ? -39.449 -12.432 103.892 1.00 46.53 924 SER A C 1
ATOM 7620 O O . SER A 1 924 ? -40.399 -11.674 103.710 1.00 46.53 924 SER A O 1
ATOM 7622 N N . LEU A 1 925 ? -39.502 -13.701 103.477 1.00 49.44 925 LEU A N 1
ATOM 7623 C CA . LEU A 1 925 ? -40.198 -14.186 102.284 1.00 49.44 925 LEU A CA 1
ATOM 7624 C C . LEU A 1 925 ? -41.635 -14.717 102.510 1.00 49.44 925 LEU A C 1
ATOM 7626 O O . LEU A 1 925 ? -42.043 -15.656 101.825 1.00 49.44 925 LEU A O 1
ATOM 7630 N N . ARG A 1 926 ? -42.414 -14.194 103.466 1.00 48.28 926 ARG A N 1
ATOM 7631 C CA . ARG A 1 926 ? -43.791 -14.707 103.692 1.00 48.28 926 ARG A CA 1
ATOM 7632 C C . ARG A 1 926 ? -44.917 -13.681 103.802 1.00 48.28 926 ARG A C 1
ATOM 7634 O O . ARG A 1 926 ? -46.052 -14.075 103.589 1.00 48.28 926 ARG A O 1
ATOM 7641 N N . GLN A 1 927 ? -44.631 -12.400 104.034 1.00 45.94 927 GLN A N 1
ATOM 7642 C CA . GLN A 1 927 ? -45.657 -11.341 104.010 1.00 45.94 927 GLN A CA 1
ATOM 7643 C C . GLN A 1 927 ? -45.537 -10.415 102.786 1.00 45.94 927 GLN A C 1
ATOM 7645 O O . GLN A 1 927 ? -46.551 -9.923 102.308 1.00 45.94 927 GLN A O 1
ATOM 7650 N N . SER A 1 928 ? -44.334 -10.288 102.204 1.00 46.19 928 SER A N 1
ATOM 7651 C CA . SER A 1 928 ? -44.127 -9.716 100.859 1.00 46.19 928 SER A CA 1
ATOM 7652 C C . SER A 1 928 ? -44.748 -10.599 99.778 1.00 46.19 928 SER A C 1
ATOM 7654 O O . SER A 1 928 ? -45.415 -10.099 98.887 1.00 46.19 928 SER A O 1
ATOM 7656 N N . LYS A 1 929 ? -44.644 -11.931 99.910 1.00 51.94 929 LYS A N 1
ATOM 7657 C CA . LYS A 1 929 ? -45.074 -12.888 98.879 1.00 51.94 929 LYS A CA 1
ATOM 7658 C C . LYS A 1 929 ? -46.539 -12.813 98.462 1.00 51.94 929 LYS A C 1
ATOM 7660 O O . LYS A 1 929 ? -46.820 -13.256 97.365 1.00 51.94 929 LYS A O 1
ATOM 7665 N N . GLU A 1 930 ? -47.463 -12.307 99.274 1.00 51.03 930 GLU A N 1
ATOM 7666 C CA . GLU A 1 930 ? -48.878 -12.229 98.868 1.00 51.03 930 GLU A CA 1
ATOM 7667 C C . GLU A 1 930 ? -49.157 -10.963 98.034 1.00 51.03 930 GLU A C 1
ATOM 7669 O O . GLU A 1 930 ? -49.800 -11.039 96.990 1.00 51.03 930 GLU A O 1
ATOM 7674 N N . MET A 1 931 ? -48.576 -9.821 98.426 1.00 54.81 931 MET A N 1
ATOM 7675 C CA . MET A 1 931 ? -48.602 -8.566 97.654 1.00 54.81 931 MET A CA 1
ATOM 7676 C C . MET A 1 931 ? -47.750 -8.673 96.386 1.00 54.81 931 MET A C 1
ATOM 7678 O O . MET A 1 931 ? -48.147 -8.239 95.314 1.00 54.81 931 MET A O 1
ATOM 7682 N N . GLU A 1 932 ? -46.603 -9.333 96.493 1.00 52.91 932 GLU A N 1
ATOM 7683 C CA . GLU A 1 932 ? -45.673 -9.588 95.403 1.00 52.91 932 GLU A CA 1
ATOM 7684 C C . GLU A 1 932 ? -46.195 -10.692 94.482 1.00 52.91 932 GLU A C 1
ATOM 7686 O O . GLU A 1 932 ? -45.922 -10.637 93.299 1.00 52.91 932 GLU A O 1
ATOM 7691 N N . LYS A 1 933 ? -47.018 -11.643 94.959 1.00 65.44 933 LYS A N 1
ATOM 7692 C CA . LYS A 1 933 ? -47.774 -12.573 94.099 1.00 65.44 933 LYS A CA 1
ATOM 7693 C C . LYS A 1 933 ? -48.894 -11.856 93.356 1.00 65.44 933 LYS A C 1
ATOM 7695 O O . LYS A 1 933 ? -49.112 -12.184 92.200 1.00 65.44 933 LYS A O 1
ATOM 7700 N N . GLN A 1 934 ? -49.565 -10.872 93.958 1.00 63.78 934 GLN A N 1
ATOM 7701 C CA . GLN A 1 934 ? -50.526 -10.022 93.243 1.00 63.78 934 GLN A CA 1
ATOM 7702 C C . GLN A 1 934 ? -49.837 -9.076 92.247 1.00 63.78 934 GLN A C 1
ATOM 7704 O O . GLN A 1 934 ? -50.314 -8.930 91.127 1.00 63.78 934 GLN A O 1
ATOM 7709 N N . GLU A 1 935 ? -48.684 -8.496 92.583 1.00 69.94 935 GLU A N 1
ATOM 7710 C CA . GLU A 1 935 ? -47.882 -7.709 91.640 1.00 69.94 935 GLU A CA 1
ATOM 7711 C C . GLU A 1 935 ? -47.208 -8.569 90.570 1.00 69.94 935 GLU A C 1
ATOM 7713 O O . GLU A 1 935 ? -47.131 -8.135 89.430 1.00 69.94 935 GLU A O 1
ATOM 7718 N N . LEU A 1 936 ? -46.748 -9.781 90.890 1.00 72.56 936 LEU A N 1
ATOM 7719 C CA . LEU A 1 936 ? -46.242 -10.759 89.923 1.00 72.56 936 LEU A CA 1
ATOM 7720 C C . LEU A 1 936 ? -47.370 -11.269 89.043 1.00 72.56 936 LEU A C 1
ATOM 7722 O O . LEU A 1 936 ? -47.130 -11.473 87.867 1.00 72.56 936 LEU A O 1
ATOM 7726 N N . HIS A 1 937 ? -48.586 -11.427 89.565 1.00 74.69 937 HIS A N 1
ATOM 7727 C CA . HIS A 1 937 ? -49.754 -11.781 88.766 1.00 74.69 937 HIS A CA 1
ATOM 7728 C C . HIS A 1 937 ? -50.162 -10.627 87.844 1.00 74.69 937 HIS A C 1
ATOM 7730 O O . HIS A 1 937 ? -50.386 -10.848 86.664 1.00 74.69 937 HIS A O 1
ATOM 7736 N N . ASN A 1 938 ? -50.142 -9.379 88.322 1.00 79.50 938 ASN A N 1
ATOM 7737 C CA . ASN A 1 938 ? -50.373 -8.202 87.479 1.00 79.50 938 ASN A CA 1
ATOM 7738 C C . ASN A 1 938 ? -49.242 -7.980 86.459 1.00 79.50 938 ASN A C 1
ATOM 7740 O O . ASN A 1 938 ? -49.508 -7.595 85.324 1.00 79.50 938 ASN A O 1
ATOM 7744 N N . LYS A 1 939 ? -47.983 -8.245 86.828 1.00 82.44 939 LYS A N 1
ATOM 7745 C CA . LYS A 1 939 ? -46.833 -8.238 85.910 1.00 82.44 939 LYS A CA 1
ATOM 7746 C C . LYS A 1 939 ? -46.917 -9.391 84.919 1.00 82.44 939 LYS A C 1
ATOM 7748 O O . LYS A 1 939 ? -46.601 -9.170 83.766 1.00 82.44 939 LYS A O 1
ATOM 7753 N N . MET A 1 940 ? -47.381 -10.567 85.330 1.00 81.19 940 MET A N 1
ATOM 7754 C CA . MET A 1 940 ? -47.627 -11.717 84.461 1.00 81.19 940 MET A CA 1
ATOM 7755 C C . MET A 1 940 ? -48.737 -11.395 83.463 1.00 81.19 940 MET A C 1
ATOM 7757 O O . MET A 1 940 ? -48.504 -11.561 82.282 1.00 81.19 940 MET A O 1
ATOM 7761 N N . ILE A 1 941 ? -49.854 -10.800 83.890 1.00 83.25 941 ILE A N 1
ATOM 7762 C CA . ILE A 1 941 ? -50.925 -10.339 82.989 1.00 83.25 941 ILE A CA 1
ATOM 7763 C C . ILE A 1 941 ? -50.424 -9.244 82.035 1.00 83.25 941 ILE A C 1
ATOM 7765 O O . ILE A 1 941 ? -50.783 -9.227 80.861 1.00 83.25 941 ILE A O 1
ATOM 7769 N N . ASN A 1 942 ? -49.588 -8.311 82.502 1.00 82.94 942 ASN A N 1
ATOM 7770 C CA . ASN A 1 942 ? -48.990 -7.304 81.621 1.00 82.94 942 ASN A CA 1
ATOM 7771 C C . ASN A 1 942 ? -47.967 -7.909 80.656 1.00 82.94 942 ASN A C 1
ATOM 7773 O O . ASN A 1 942 ? -47.906 -7.471 79.514 1.00 82.94 942 ASN A O 1
ATOM 7777 N N . LEU A 1 943 ? -47.188 -8.900 81.089 1.00 84.12 943 LEU A N 1
ATOM 7778 C CA . LEU A 1 943 ? -46.259 -9.632 80.234 1.00 84.12 943 LEU A CA 1
ATOM 7779 C C . LEU A 1 943 ? -47.011 -10.512 79.236 1.00 84.12 943 LEU A C 1
ATOM 7781 O O . LEU A 1 943 ? -46.599 -10.567 78.093 1.00 84.12 943 LEU A O 1
ATOM 7785 N N . GLU A 1 944 ? -48.137 -11.116 79.610 1.00 81.75 944 GLU A N 1
ATOM 7786 C CA . GLU A 1 944 ? -49.038 -11.843 78.709 1.00 81.75 944 GLU A CA 1
ATOM 7787 C C . GLU A 1 944 ? -49.635 -10.901 77.664 1.00 81.75 944 GLU A C 1
ATOM 7789 O O . GLU A 1 944 ? -49.583 -11.204 76.481 1.00 81.75 944 GLU A O 1
ATOM 7794 N N . LYS A 1 945 ? -50.090 -9.705 78.058 1.00 85.31 945 LYS A N 1
ATOM 7795 C CA . LYS A 1 945 ? -50.548 -8.676 77.106 1.00 85.31 945 LYS A CA 1
ATOM 7796 C C . LYS A 1 945 ? -49.429 -8.135 76.221 1.00 85.31 945 LYS A C 1
ATOM 7798 O O . LYS A 1 945 ? -49.669 -7.798 75.068 1.00 85.31 945 LYS A O 1
ATOM 7803 N N . GLN A 1 946 ? -48.214 -8.007 76.750 1.00 86.44 946 GLN A N 1
ATOM 7804 C CA . GLN A 1 946 ? -47.049 -7.608 75.962 1.00 86.44 946 GLN A CA 1
ATOM 7805 C C . GLN A 1 946 ? -46.623 -8.719 75.004 1.00 86.44 946 GLN A C 1
ATOM 7807 O O . GLN A 1 946 ? -46.288 -8.410 73.869 1.00 86.44 946 GLN A O 1
ATOM 7812 N N . LEU A 1 947 ? -46.683 -9.984 75.419 1.00 84.81 947 LEU A N 1
ATOM 7813 C CA . LEU A 1 947 ? -46.455 -11.142 74.559 1.00 84.81 947 LEU A CA 1
ATOM 7814 C C . LEU A 1 947 ? -47.521 -11.221 73.470 1.00 84.81 947 LEU A C 1
ATOM 7816 O O . LEU A 1 947 ? -47.152 -11.334 72.314 1.00 84.81 947 LEU A O 1
ATOM 7820 N N . GLU A 1 948 ? -48.799 -11.034 73.797 1.00 89.88 948 GLU A N 1
ATOM 7821 C CA . GLU A 1 948 ? -49.896 -10.985 72.823 1.00 89.88 948 GLU A CA 1
ATOM 7822 C C . GLU A 1 948 ? -49.745 -9.787 71.865 1.00 89.88 948 GLU A C 1
ATOM 7824 O O . GLU A 1 948 ? -49.957 -9.901 70.659 1.00 89.88 948 GLU A O 1
ATOM 7829 N N . SER A 1 949 ? -49.308 -8.623 72.359 1.00 89.38 949 SER A N 1
ATOM 7830 C CA . SER A 1 949 ? -48.994 -7.465 71.511 1.00 89.38 949 SER A CA 1
ATOM 7831 C C . SER A 1 949 ? -47.792 -7.722 70.600 1.00 89.38 949 SER A C 1
ATOM 7833 O O . SER A 1 949 ? -47.811 -7.295 69.447 1.00 89.38 949 SER A O 1
ATOM 7835 N N . LEU A 1 950 ? -46.748 -8.388 71.099 1.00 88.19 950 LEU A N 1
ATOM 7836 C CA . LEU A 1 950 ? -45.555 -8.736 70.328 1.00 88.19 950 LEU A CA 1
ATOM 7837 C C . LEU A 1 950 ? -45.837 -9.869 69.337 1.00 88.19 950 LEU A C 1
ATOM 7839 O O . LEU A 1 950 ? -45.314 -9.829 68.232 1.00 88.19 950 LEU A O 1
ATOM 7843 N N . GLU A 1 951 ? -46.690 -10.834 69.675 1.00 88.38 951 GLU A N 1
ATOM 7844 C CA . GLU A 1 951 ? -47.182 -11.865 68.757 1.00 88.38 951 GLU A CA 1
ATOM 7845 C C . GLU A 1 951 ? -48.001 -11.239 67.635 1.00 88.38 951 GLU A C 1
ATOM 7847 O O . GLU A 1 951 ? -47.735 -11.517 66.470 1.00 88.38 951 GLU A O 1
ATOM 7852 N N . ASN A 1 952 ? -48.920 -10.324 67.950 1.00 89.31 952 ASN A N 1
ATOM 7853 C CA . ASN A 1 952 ? -49.681 -9.595 66.935 1.00 89.31 952 ASN A CA 1
ATOM 7854 C C . ASN A 1 952 ? -48.777 -8.715 66.056 1.00 89.31 952 ASN A C 1
ATOM 7856 O O . ASN A 1 952 ? -48.983 -8.620 64.845 1.00 89.31 952 ASN A O 1
ATOM 7860 N N . GLN A 1 953 ? -47.749 -8.094 66.639 1.00 90.25 953 GLN A N 1
ATOM 7861 C CA . GLN A 1 953 ? -46.766 -7.318 65.887 1.00 90.25 953 GLN A CA 1
ATOM 7862 C C . GLN A 1 953 ? -45.890 -8.216 65.001 1.00 90.25 953 GLN A C 1
ATOM 7864 O O . GLN A 1 953 ? -45.671 -7.880 63.841 1.00 90.25 953 GLN A O 1
ATOM 7869 N N . ASN A 1 954 ? -45.444 -9.370 65.500 1.00 85.50 954 ASN A N 1
ATOM 7870 C CA . ASN A 1 954 ? -44.698 -10.358 64.724 1.00 85.50 954 ASN A CA 1
ATOM 7871 C C . ASN A 1 954 ? -45.552 -10.937 63.597 1.00 85.50 954 ASN A C 1
ATOM 7873 O O . ASN A 1 954 ? -45.067 -11.039 62.478 1.00 85.50 954 ASN A O 1
ATOM 7877 N N . LEU A 1 955 ? -46.828 -11.239 63.846 1.00 91.06 955 LEU A N 1
ATOM 7878 C CA . LEU A 1 955 ? -47.762 -11.703 62.821 1.00 91.06 955 LEU A CA 1
ATOM 7879 C C . LEU A 1 955 ? -47.972 -10.636 61.736 1.00 91.06 955 LEU A C 1
ATOM 7881 O O . LEU A 1 955 ? -47.951 -10.945 60.550 1.00 91.06 955 LEU A O 1
ATOM 7885 N N . SER A 1 956 ? -48.094 -9.364 62.126 1.00 90.00 956 SER A N 1
ATOM 7886 C CA . SER A 1 956 ? -48.164 -8.238 61.185 1.00 90.00 956 SER A CA 1
ATOM 7887 C C . SER A 1 956 ? -46.876 -8.081 60.361 1.00 90.00 956 SER A C 1
ATOM 7889 O O . SER A 1 956 ? -46.935 -7.881 59.148 1.00 90.00 956 SER A O 1
ATOM 7891 N N . LEU A 1 957 ? -45.703 -8.237 60.987 1.00 89.06 957 LEU A N 1
ATOM 7892 C CA . LEU A 1 957 ? -44.409 -8.208 60.296 1.00 89.06 957 LEU A CA 1
ATOM 7893 C C . LEU A 1 957 ? -44.227 -9.401 59.350 1.00 89.06 957 LEU A C 1
ATOM 7895 O O . LEU A 1 957 ? -43.705 -9.218 58.253 1.00 89.06 957 LEU A O 1
ATOM 7899 N N . VAL A 1 958 ? -44.679 -10.595 59.738 1.00 89.19 958 VAL A N 1
ATOM 7900 C CA . VAL A 1 958 ? -44.675 -11.791 58.883 1.00 89.19 958 VAL A CA 1
ATOM 7901 C C . VAL A 1 958 ? -45.574 -11.570 57.670 1.00 89.19 958 VAL A C 1
ATOM 7903 O O . VAL A 1 958 ? -45.104 -11.735 56.550 1.00 89.19 958 VAL A O 1
ATOM 7906 N N . ASN A 1 959 ? -46.801 -11.080 57.865 1.00 88.12 959 ASN A N 1
ATOM 7907 C CA . ASN A 1 959 ? -47.713 -10.770 56.760 1.00 88.12 959 ASN A CA 1
ATOM 7908 C C . ASN A 1 959 ? -47.134 -9.698 55.818 1.00 88.12 959 ASN A C 1
ATOM 7910 O O . ASN A 1 959 ? -47.189 -9.844 54.598 1.00 88.12 959 ASN A O 1
ATOM 7914 N N . SER A 1 960 ? -46.521 -8.646 56.370 1.00 91.00 960 SER A N 1
ATOM 7915 C CA . SER A 1 960 ? -45.842 -7.606 55.585 1.00 91.00 960 SER A CA 1
ATOM 7916 C C . SER A 1 960 ? -44.655 -8.169 54.788 1.00 91.00 960 SER A C 1
ATOM 7918 O O . SER A 1 960 ? -44.492 -7.863 53.605 1.00 91.00 960 SER A O 1
ATOM 7920 N N . ASN A 1 961 ? -43.856 -9.056 55.389 1.00 86.31 961 ASN A N 1
ATOM 7921 C CA . ASN A 1 961 ? -42.756 -9.739 54.705 1.00 86.31 961 ASN A CA 1
ATOM 7922 C C . ASN A 1 961 ? -43.249 -10.696 53.611 1.00 86.31 961 ASN A C 1
ATOM 7924 O O . ASN A 1 961 ? -42.642 -10.748 52.543 1.00 86.31 961 ASN A O 1
ATOM 7928 N N . GLU A 1 962 ? -44.348 -11.420 53.828 1.00 91.44 962 GLU A N 1
ATOM 7929 C CA . GLU A 1 962 ? -44.962 -12.262 52.796 1.00 91.44 962 GLU A CA 1
ATOM 7930 C C . GLU A 1 962 ? -45.467 -11.432 51.609 1.00 91.44 962 GLU A C 1
ATOM 7932 O O . GLU A 1 962 ? -45.276 -11.820 50.454 1.00 91.44 962 GLU A O 1
ATOM 7937 N N . GLU A 1 963 ? -46.069 -10.265 51.857 1.00 89.56 963 GLU A N 1
ATOM 7938 C CA . GLU A 1 963 ? -46.467 -9.337 50.795 1.00 89.56 963 GLU A CA 1
ATOM 7939 C C . GLU A 1 963 ? -45.263 -8.775 50.029 1.00 89.56 963 GLU A C 1
ATOM 7941 O O . GLU A 1 963 ? -45.305 -8.683 48.798 1.00 89.56 963 GLU A O 1
ATOM 7946 N N . LEU A 1 964 ? -44.180 -8.422 50.729 1.00 89.56 964 LEU A N 1
ATOM 7947 C CA . LEU A 1 964 ? -42.933 -7.984 50.100 1.00 89.56 964 LEU A CA 1
ATOM 7948 C C . LEU A 1 964 ? -42.289 -9.108 49.278 1.00 89.56 964 LEU A C 1
ATOM 7950 O O . LEU A 1 964 ? -41.857 -8.850 48.155 1.00 89.56 964 LEU A O 1
ATOM 7954 N N . SER A 1 965 ? -42.298 -10.349 49.773 1.00 89.06 965 SER A N 1
ATOM 7955 C CA . SER A 1 965 ? -41.817 -11.519 49.028 1.00 89.06 965 SER A CA 1
ATOM 7956 C C . SER A 1 965 ? -42.641 -11.743 47.761 1.00 89.06 965 SER A C 1
ATOM 7958 O O . SER A 1 965 ? -42.075 -11.871 46.679 1.00 89.06 965 SER A O 1
ATOM 7960 N N . LYS A 1 966 ? -43.978 -11.673 47.848 1.00 91.00 966 LYS A N 1
ATOM 7961 C CA . LYS A 1 966 ? -44.866 -11.778 46.675 1.00 91.00 966 LYS A CA 1
ATOM 7962 C C . LYS A 1 966 ? -44.600 -10.673 45.649 1.00 91.00 966 LYS A C 1
ATOM 7964 O O . LYS A 1 966 ? -44.554 -10.951 44.453 1.00 91.00 966 LYS A O 1
ATOM 7969 N N . LYS A 1 967 ? -44.396 -9.426 46.091 1.00 89.88 967 LYS A N 1
ATOM 7970 C CA . LYS A 1 967 ? -44.034 -8.306 45.199 1.00 89.88 967 LYS A CA 1
ATOM 7971 C C . LYS A 1 967 ? -42.671 -8.521 44.541 1.00 89.88 967 LYS A C 1
ATOM 7973 O O . LYS A 1 967 ? -42.523 -8.243 43.351 1.00 89.88 967 LYS A O 1
ATOM 7978 N N . TYR A 1 968 ? -41.695 -9.031 45.289 1.00 93.06 968 TYR A N 1
ATOM 7979 C CA . TYR A 1 968 ? -40.376 -9.371 44.763 1.00 93.06 968 TYR A CA 1
ATOM 7980 C C . TYR A 1 968 ? -40.458 -10.474 43.700 1.00 93.06 968 TYR A C 1
ATOM 7982 O O . TYR A 1 968 ? -39.899 -10.314 42.614 1.00 93.06 968 TYR A O 1
ATOM 7990 N N . ASP A 1 969 ? -41.216 -11.540 43.957 1.00 89.38 969 ASP A N 1
ATOM 7991 C CA . ASP A 1 969 ? -41.401 -12.639 43.006 1.00 89.38 969 ASP A CA 1
ATOM 7992 C C . ASP A 1 969 ? -42.119 -12.178 41.729 1.00 89.38 969 ASP A C 1
ATOM 7994 O O . ASP A 1 969 ? -41.679 -12.502 40.626 1.00 89.38 969 ASP A O 1
ATOM 7998 N N . GLN A 1 970 ? -43.141 -11.323 41.848 1.00 90.81 970 GLN A N 1
ATOM 7999 C CA . GLN A 1 970 ? -43.812 -10.713 40.692 1.00 90.81 970 GLN A CA 1
ATOM 8000 C C . GLN A 1 970 ? -42.874 -9.819 39.869 1.00 90.81 970 GLN A C 1
ATOM 8002 O O . GLN A 1 970 ? -42.903 -9.842 38.634 1.00 90.81 970 GLN A O 1
ATOM 8007 N N . LEU A 1 971 ? -42.023 -9.023 40.526 1.00 91.62 971 LEU A N 1
ATOM 8008 C CA . LEU A 1 971 ? -41.018 -8.206 39.843 1.00 91.62 971 LEU A CA 1
ATOM 8009 C C . LEU A 1 971 ? -39.984 -9.080 39.130 1.00 91.62 971 LEU A C 1
ATOM 8011 O O . LEU A 1 971 ? -39.651 -8.808 37.975 1.00 91.62 971 LEU A O 1
ATOM 8015 N N . LYS A 1 972 ? -39.522 -10.148 39.783 1.00 92.62 972 LYS A N 1
ATOM 8016 C CA . LYS A 1 972 ? -38.598 -11.134 39.217 1.00 92.62 972 LYS A CA 1
ATOM 8017 C C . LYS A 1 972 ? -39.201 -11.852 38.008 1.00 92.62 972 LYS A C 1
ATOM 8019 O O . LYS A 1 972 ? -38.533 -12.006 36.990 1.00 92.62 972 LYS A O 1
ATOM 8024 N N . GLU A 1 973 ? -40.469 -12.243 38.066 1.00 91.75 973 GLU A N 1
ATOM 8025 C CA . GLU A 1 973 ? -41.160 -12.862 36.932 1.00 91.75 973 GLU A CA 1
ATOM 8026 C C . GLU A 1 973 ? -41.324 -11.873 35.766 1.00 91.75 973 GLU A C 1
ATOM 8028 O O . GLU A 1 973 ? -41.052 -12.201 34.608 1.00 91.75 973 GLU A O 1
ATOM 8033 N N . LYS A 1 974 ? -41.664 -10.612 36.062 1.00 92.81 974 LYS A N 1
ATOM 8034 C CA . LYS A 1 974 ? -41.778 -9.549 35.054 1.00 92.81 974 LYS A CA 1
ATOM 8035 C C . LYS A 1 974 ? -40.441 -9.247 34.372 1.00 92.81 974 LYS A C 1
ATOM 8037 O O . LYS A 1 974 ? -40.427 -9.008 33.162 1.00 92.81 974 LYS A O 1
ATOM 8042 N N . THR A 1 975 ? -39.322 -9.244 35.101 1.00 88.75 975 THR A N 1
ATOM 8043 C CA . THR A 1 975 ? -37.987 -9.045 34.508 1.00 88.75 975 THR A CA 1
ATOM 8044 C C . THR A 1 975 ? -37.546 -10.256 33.693 1.00 88.75 975 THR A C 1
ATOM 8046 O O . THR A 1 975 ? -37.061 -10.068 32.577 1.00 88.75 975 THR A O 1
ATOM 8049 N N . LEU A 1 976 ? -37.805 -11.480 34.166 1.00 91.56 976 LEU A N 1
ATOM 8050 C CA . LEU A 1 976 ? -37.560 -12.706 33.399 1.00 91.56 976 LEU A CA 1
ATOM 8051 C C . LEU A 1 976 ? -38.348 -12.723 32.081 1.00 91.56 976 LEU A C 1
ATOM 8053 O O . LEU A 1 976 ? -37.773 -13.019 31.034 1.00 91.56 976 LEU A O 1
ATOM 8057 N N . LEU A 1 977 ? -39.623 -12.320 32.090 1.00 91.62 977 LEU A N 1
ATOM 8058 C CA . LEU A 1 977 ? -40.439 -12.204 30.875 1.00 91.62 977 LEU A CA 1
ATOM 8059 C C . LEU A 1 977 ? -39.931 -11.119 29.916 1.00 91.62 977 LEU A C 1
ATOM 8061 O O . LEU A 1 977 ? -39.935 -11.324 28.701 1.00 91.62 977 LEU A O 1
ATOM 8065 N N . LYS A 1 978 ? -39.479 -9.966 30.430 1.00 90.75 978 LYS A N 1
ATOM 8066 C CA . LYS A 1 978 ? -38.850 -8.923 29.600 1.00 90.75 978 LYS A CA 1
ATOM 8067 C C . LYS A 1 978 ? -37.561 -9.430 28.951 1.00 90.75 978 LYS A C 1
ATOM 8069 O O . LYS A 1 978 ? -37.350 -9.191 27.766 1.00 90.75 978 LYS A O 1
ATOM 8074 N N . LEU A 1 979 ? -36.739 -10.161 29.702 1.00 88.00 979 LEU A N 1
ATOM 8075 C CA . LEU A 1 979 ? -35.478 -10.715 29.217 1.00 88.00 979 LEU A CA 1
ATOM 8076 C C . LEU A 1 979 ? -35.710 -11.825 28.182 1.00 88.00 979 LEU A C 1
ATOM 8078 O O . LEU A 1 979 ? -35.032 -11.850 27.158 1.00 88.00 979 LEU A O 1
ATOM 8082 N N . ALA A 1 980 ? -36.718 -12.678 28.386 1.00 89.50 980 ALA A N 1
ATOM 8083 C CA . ALA A 1 980 ? -37.147 -13.664 27.395 1.00 89.50 980 ALA A CA 1
ATOM 8084 C C . ALA A 1 980 ? -37.617 -12.995 26.091 1.00 89.50 980 ALA A C 1
ATOM 8086 O O . ALA A 1 980 ? -37.155 -13.366 25.016 1.00 89.50 980 ALA A O 1
ATOM 8087 N N . LYS A 1 981 ? -38.446 -11.943 26.177 1.00 91.38 981 LYS A N 1
ATOM 8088 C CA . LYS A 1 981 ? -38.875 -11.169 24.997 1.00 91.38 981 LYS A CA 1
ATOM 8089 C C . LYS A 1 981 ? -37.703 -10.510 24.269 1.00 91.38 981 LYS A C 1
ATOM 8091 O O . LYS A 1 981 ? -37.666 -10.565 23.046 1.00 91.38 981 LYS A O 1
ATOM 8096 N N . ALA A 1 982 ? -36.750 -9.928 24.999 1.00 86.06 982 ALA A N 1
ATOM 8097 C CA . ALA A 1 982 ? -35.547 -9.347 24.406 1.00 86.06 982 ALA A CA 1
ATOM 8098 C C . ALA A 1 982 ? -34.691 -10.418 23.705 1.00 86.06 982 ALA A C 1
ATOM 8100 O O . ALA A 1 982 ? -34.222 -10.220 22.588 1.00 86.06 982 ALA A O 1
ATOM 8101 N N . LYS A 1 983 ? -34.531 -11.597 24.317 1.00 91.44 983 LYS A N 1
ATOM 8102 C CA . LYS A 1 983 ? -33.821 -12.726 23.702 1.00 91.44 983 LYS A CA 1
ATOM 8103 C C . LYS A 1 983 ? -34.516 -13.205 22.419 1.00 91.44 983 LYS A C 1
ATOM 8105 O O . LYS A 1 983 ? -33.845 -13.477 21.424 1.00 91.44 983 LYS A O 1
ATOM 8110 N N . ASP A 1 984 ? -35.845 -13.243 22.404 1.00 90.81 984 ASP A N 1
ATOM 8111 C CA . ASP A 1 984 ? -36.633 -13.588 21.215 1.00 90.81 984 ASP A CA 1
ATOM 8112 C C . ASP A 1 984 ? -36.524 -12.534 20.100 1.00 90.81 984 ASP A C 1
ATOM 8114 O O . ASP A 1 984 ? -36.488 -12.884 18.920 1.00 90.81 984 ASP A O 1
ATOM 8118 N N . THR A 1 985 ? -36.451 -11.241 20.430 1.00 89.50 985 THR A N 1
ATOM 8119 C CA . THR A 1 985 ? -36.221 -10.196 19.417 1.00 89.50 985 THR A CA 1
ATOM 8120 C C . THR A 1 985 ? -34.807 -10.276 18.850 1.00 89.50 985 THR A C 1
ATOM 8122 O O . THR A 1 985 ? -34.657 -10.300 17.630 1.00 89.50 985 THR A O 1
ATOM 8125 N N . PHE A 1 986 ? -33.789 -10.450 19.701 1.00 89.06 986 PHE A N 1
ATOM 8126 C CA . PHE A 1 986 ? -32.400 -10.612 19.258 1.00 89.06 986 PHE A CA 1
ATOM 8127 C C . PHE A 1 986 ? -32.199 -11.852 18.383 1.00 89.06 986 PHE A C 1
ATOM 8129 O O . PHE A 1 986 ? -31.491 -11.798 17.381 1.00 89.06 986 PHE A O 1
ATOM 8136 N N . THR A 1 987 ? -32.828 -12.980 18.719 1.00 90.75 987 THR A N 1
ATOM 8137 C CA . THR A 1 987 ? -32.736 -14.197 17.893 1.00 90.75 987 THR A CA 1
ATOM 8138 C C . THR A 1 987 ? -33.404 -14.016 16.529 1.00 90.75 987 THR A C 1
ATOM 8140 O O . THR A 1 987 ? -32.846 -14.458 15.523 1.00 90.75 987 THR A O 1
ATOM 8143 N N . LYS A 1 988 ? -34.539 -13.307 16.458 1.00 91.75 988 LYS A N 1
ATOM 8144 C CA . LYS A 1 988 ? -35.193 -12.954 15.185 1.00 91.75 988 LYS A CA 1
ATOM 8145 C C . LYS A 1 988 ? -34.351 -11.996 14.342 1.00 91.75 988 LYS A C 1
ATOM 8147 O O . LYS A 1 988 ? -34.246 -12.199 13.136 1.00 91.75 988 LYS A O 1
ATOM 8152 N N . GLU A 1 989 ? -33.747 -10.978 14.947 1.00 90.56 989 GLU A N 1
ATOM 8153 C CA . GLU A 1 989 ? -32.853 -10.045 14.247 1.00 90.56 989 GLU A CA 1
ATOM 8154 C C . GLU A 1 989 ? -31.587 -10.741 13.749 1.00 90.56 989 GLU A C 1
ATOM 8156 O O . GLU A 1 989 ? -31.235 -10.602 12.580 1.00 90.56 989 GLU A O 1
ATOM 8161 N N . LYS A 1 990 ? -30.974 -11.597 14.575 1.00 92.88 990 LYS A N 1
ATOM 8162 C CA . LYS A 1 990 ? -29.836 -12.432 14.171 1.00 92.88 990 LYS A CA 1
ATOM 8163 C C . LYS A 1 990 ? -30.181 -13.335 12.981 1.00 92.88 990 LYS A C 1
ATOM 8165 O O . LYS A 1 990 ? -29.369 -13.469 12.070 1.00 92.88 990 LYS A O 1
ATOM 8170 N N . ALA A 1 991 ? -31.375 -13.932 12.958 1.00 89.31 991 ALA A N 1
ATOM 8171 C CA . ALA A 1 991 ? -31.828 -14.752 11.832 1.00 89.31 991 ALA A CA 1
ATOM 8172 C C . ALA A 1 991 ? -32.040 -13.930 10.545 1.00 89.31 991 ALA A C 1
ATOM 8174 O O . ALA A 1 991 ? -31.674 -14.388 9.460 1.00 89.31 991 ALA A O 1
ATOM 8175 N N . LYS A 1 992 ? -32.577 -12.705 10.657 1.00 90.62 992 LYS A N 1
ATOM 8176 C CA . LYS A 1 992 ? -32.716 -11.776 9.522 1.00 90.62 992 LYS A CA 1
ATOM 8177 C C . LYS A 1 992 ? -31.358 -11.347 8.969 1.00 90.62 992 LYS A C 1
ATOM 8179 O O . LYS A 1 992 ? -31.149 -11.461 7.769 1.00 90.62 992 LYS A O 1
ATOM 8184 N N . LEU A 1 993 ? -30.429 -10.937 9.837 1.00 90.31 993 LEU A N 1
ATOM 8185 C CA . LEU A 1 993 ? -29.069 -10.560 9.440 1.00 90.31 993 LEU A CA 1
ATOM 8186 C C . LEU A 1 993 ? -28.330 -11.726 8.782 1.00 90.31 993 LEU A C 1
ATOM 8188 O O . LEU A 1 993 ? -27.691 -11.539 7.755 1.00 90.31 993 LEU A O 1
ATOM 8192 N N . LYS A 1 994 ? -28.469 -12.946 9.314 1.00 93.38 994 LYS A N 1
ATOM 8193 C CA . LYS A 1 994 ? -27.886 -14.141 8.692 1.00 93.38 994 LYS A CA 1
ATOM 8194 C C . LYS A 1 994 ? -28.435 -14.379 7.280 1.00 93.38 994 LYS A C 1
ATOM 8196 O O . LYS A 1 994 ? -27.657 -14.628 6.369 1.00 93.38 994 LYS A O 1
ATOM 8201 N N . SER A 1 995 ? -29.751 -14.255 7.100 1.00 91.69 995 SER A N 1
ATOM 8202 C CA . SER A 1 995 ? -30.391 -14.415 5.784 1.00 91.69 995 SER A CA 1
ATOM 8203 C C . SER A 1 995 ? -29.934 -13.337 4.792 1.00 91.69 995 SER A C 1
ATOM 8205 O O . SER A 1 995 ? -29.726 -13.622 3.616 1.00 91.69 995 SER A O 1
ATOM 8207 N N . GLU A 1 996 ? -29.736 -12.107 5.267 1.00 94.12 996 GLU A N 1
ATOM 8208 C CA . GLU A 1 996 ? -29.251 -10.995 4.447 1.00 94.12 996 GLU A CA 1
ATOM 8209 C C . GLU A 1 996 ? -27.778 -11.165 4.047 1.00 94.12 996 GLU A C 1
ATOM 8211 O O . GLU A 1 996 ? -27.426 -10.962 2.887 1.00 94.12 996 GLU A O 1
ATOM 8216 N N . ILE A 1 997 ? -26.930 -11.634 4.967 1.00 89.44 997 ILE A N 1
ATOM 8217 C CA . ILE A 1 997 ? -25.538 -12.000 4.667 1.00 89.44 997 ILE A CA 1
ATOM 8218 C C . ILE A 1 997 ? -25.490 -13.112 3.610 1.00 89.44 997 ILE A C 1
ATOM 8220 O O . ILE A 1 997 ? -24.700 -13.032 2.673 1.00 89.44 997 ILE A O 1
ATOM 8224 N N . GLU A 1 998 ? -26.345 -14.134 3.714 1.00 92.12 998 GLU A N 1
ATOM 8225 C CA . GLU A 1 998 ? -26.427 -15.217 2.720 1.00 92.12 998 GLU A CA 1
ATOM 8226 C C . GLU A 1 998 ? -26.874 -14.706 1.334 1.00 92.12 998 GLU A C 1
ATOM 8228 O O . GLU A 1 998 ? -26.341 -15.149 0.306 1.00 92.12 998 GLU A O 1
ATOM 8233 N N . ARG A 1 999 ? -27.797 -13.732 1.289 1.00 94.81 999 ARG A N 1
ATOM 8234 C CA . ARG A 1 999 ? -28.219 -13.051 0.053 1.00 94.81 999 ARG A CA 1
ATOM 8235 C C . ARG A 1 999 ? -27.065 -12.265 -0.574 1.00 94.81 999 ARG A C 1
ATOM 8237 O O . ARG A 1 999 ? -26.744 -12.503 -1.738 1.00 94.81 999 ARG A O 1
ATOM 8244 N N . LEU A 1 1000 ? -26.401 -11.403 0.199 1.00 89.94 1000 LEU A N 1
ATOM 8245 C CA . LEU A 1 1000 ? -25.259 -10.604 -0.263 1.00 89.94 1000 LEU A CA 1
ATOM 8246 C C . LEU A 1 1000 ? -24.093 -11.486 -0.721 1.00 89.94 1000 LEU A C 1
ATOM 8248 O O . LEU A 1 1000 ? -23.479 -11.221 -1.749 1.00 89.94 1000 LEU A O 1
ATOM 8252 N N . HIS A 1 1001 ? -23.823 -12.590 -0.022 1.00 89.69 1001 HIS A N 1
ATOM 8253 C CA . HIS A 1 1001 ? -22.793 -13.544 -0.431 1.00 89.69 1001 HIS A CA 1
ATOM 8254 C C . HIS A 1 1001 ? -23.123 -14.208 -1.779 1.00 89.69 1001 HIS A C 1
ATOM 8256 O O . HIS A 1 1001 ? -22.232 -14.440 -2.600 1.00 89.69 1001 HIS A O 1
ATOM 8262 N N . SER A 1 1002 ? -24.404 -14.496 -2.027 1.00 91.25 1002 SER A N 1
ATOM 8263 C CA . SER A 1 1002 ? -24.873 -15.051 -3.302 1.00 91.25 1002 SER A CA 1
ATOM 8264 C C . SER A 1 1002 ? -24.751 -14.038 -4.446 1.00 91.25 1002 SER A C 1
ATOM 8266 O O . SER A 1 1002 ? -24.285 -14.399 -5.528 1.00 91.25 1002 SER A O 1
ATOM 8268 N N . GLU A 1 1003 ? -25.090 -12.771 -4.197 1.00 90.94 1003 GLU A N 1
ATOM 8269 C CA . GLU A 1 1003 ? -24.908 -11.671 -5.155 1.00 90.94 1003 GLU A CA 1
ATOM 8270 C C . GLU A 1 1003 ? -23.430 -11.425 -5.461 1.00 90.94 1003 GLU A C 1
ATOM 8272 O O . GLU A 1 1003 ? -23.039 -11.403 -6.624 1.00 90.94 1003 GLU A O 1
ATOM 8277 N N . LEU A 1 1004 ? -22.571 -11.379 -4.441 1.00 90.31 1004 LEU A N 1
ATOM 8278 C CA . LEU A 1 1004 ? -21.127 -11.206 -4.613 1.00 90.31 1004 LEU A CA 1
ATOM 8279 C C . LEU A 1 1004 ? -20.518 -12.361 -5.425 1.00 90.31 1004 LEU A C 1
ATOM 8281 O O . LEU A 1 1004 ? -19.652 -12.148 -6.278 1.00 90.31 1004 LEU A O 1
ATOM 8285 N N . LYS A 1 1005 ? -20.998 -13.594 -5.218 1.00 91.44 1005 LYS A N 1
ATOM 8286 C CA . LYS A 1 1005 ? -20.587 -14.758 -6.015 1.00 91.44 1005 LYS A CA 1
ATOM 8287 C C . LYS A 1 1005 ? -20.988 -14.622 -7.488 1.00 91.44 1005 LYS A C 1
ATOM 8289 O O . LYS A 1 1005 ? -20.179 -14.975 -8.350 1.00 91.44 1005 LYS A O 1
ATOM 8294 N N . LEU A 1 1006 ? -22.186 -14.108 -7.776 1.00 89.88 1006 LEU A N 1
ATOM 8295 C CA . LEU A 1 1006 ? -22.637 -13.821 -9.141 1.00 89.88 1006 LEU A CA 1
ATOM 8296 C C . LEU A 1 1006 ? -21.784 -12.717 -9.780 1.00 89.88 1006 LEU A C 1
ATOM 8298 O O . LEU A 1 1006 ? -21.174 -12.975 -10.817 1.00 89.88 1006 LEU A O 1
ATOM 8302 N N . SER A 1 1007 ? -21.604 -11.574 -9.111 1.00 86.94 1007 SER A N 1
ATOM 8303 C CA . SER A 1 1007 ? -20.768 -10.469 -9.609 1.00 86.94 1007 SER A CA 1
ATOM 8304 C C . SER A 1 1007 ? -19.320 -10.902 -9.854 1.00 86.94 1007 SER A C 1
ATOM 8306 O O . SER A 1 1007 ? -18.691 -10.512 -10.837 1.00 86.94 1007 SER A O 1
ATOM 8308 N N . ARG A 1 1008 ? -18.768 -11.775 -8.999 1.00 88.69 1008 ARG A N 1
ATOM 8309 C CA . ARG A 1 1008 ? -17.430 -12.348 -9.203 1.00 88.69 1008 ARG A CA 1
ATOM 8310 C C . ARG A 1 1008 ? -17.376 -13.260 -10.429 1.00 88.69 1008 ARG A C 1
ATOM 8312 O O . ARG A 1 1008 ? -16.372 -13.243 -11.136 1.00 88.69 1008 ARG A O 1
ATOM 8319 N N . SER A 1 1009 ? -18.417 -14.053 -10.676 1.00 85.50 1009 SER A N 1
ATOM 8320 C CA . SER A 1 1009 ? -18.513 -14.901 -11.869 1.00 85.50 1009 SER A CA 1
ATOM 8321 C C . SER A 1 1009 ? -18.604 -14.065 -13.149 1.00 85.50 1009 SER A C 1
ATOM 8323 O O . SER A 1 1009 ? -17.924 -14.371 -14.129 1.00 85.50 1009 SER A O 1
ATOM 8325 N N . GLU A 1 1010 ? -19.406 -13.001 -13.135 1.00 85.81 1010 GLU A N 1
ATOM 8326 C CA . GLU A 1 1010 ? -19.559 -12.077 -14.264 1.00 85.81 1010 GLU A CA 1
ATOM 8327 C C . GLU A 1 1010 ? -18.249 -11.346 -14.568 1.00 85.81 1010 GLU A C 1
ATOM 8329 O O . GLU A 1 1010 ? -17.781 -11.394 -15.706 1.00 85.81 1010 GLU A O 1
ATOM 8334 N N . TYR A 1 1011 ? -17.584 -10.806 -13.542 1.00 86.88 1011 TYR A N 1
ATOM 8335 C CA . TYR A 1 1011 ? -16.281 -10.155 -13.683 1.00 86.88 1011 TYR A CA 1
ATOM 8336 C C . TYR A 1 1011 ? -15.205 -11.097 -14.240 1.00 86.88 1011 TYR A C 1
ATOM 8338 O O . TYR A 1 1011 ? -14.416 -10.707 -15.096 1.00 86.88 1011 TYR A O 1
ATOM 8346 N N . VAL A 1 1012 ? -15.159 -12.357 -13.787 1.00 86.81 1012 VAL A N 1
ATOM 8347 C CA . VAL A 1 1012 ? -14.200 -13.344 -14.316 1.00 86.81 1012 VAL A CA 1
ATOM 8348 C C . VAL A 1 1012 ? -14.480 -13.649 -15.791 1.00 86.81 1012 VAL A C 1
ATOM 8350 O O . VAL A 1 1012 ? -13.543 -13.709 -16.587 1.00 86.81 1012 VAL A O 1
ATOM 8353 N N . SER A 1 1013 ? -15.752 -13.796 -16.174 1.00 88.19 1013 SER A N 1
ATOM 8354 C CA . SER A 1 1013 ? -16.154 -13.975 -17.576 1.00 88.19 1013 SER A CA 1
ATOM 8355 C C . SER A 1 1013 ? -15.770 -12.763 -18.433 1.00 88.19 1013 SER A C 1
ATOM 8357 O O . SER A 1 1013 ? -15.224 -12.919 -19.525 1.00 88.19 1013 SER A O 1
ATOM 8359 N N . GLU A 1 1014 ? -16.012 -11.550 -17.942 1.00 84.56 1014 GLU A N 1
ATOM 8360 C CA . GLU A 1 1014 ? -15.670 -10.319 -18.647 1.00 84.56 1014 GLU A CA 1
ATOM 8361 C C . GLU A 1 1014 ? -14.154 -10.127 -18.764 1.00 84.56 1014 GLU A C 1
ATOM 8363 O O . GLU A 1 1014 ? -13.650 -9.876 -19.856 1.00 84.56 1014 GLU A O 1
ATOM 8368 N N . SER A 1 1015 ? -13.400 -10.361 -17.689 1.00 84.38 1015 SER A N 1
ATOM 8369 C CA . SER A 1 1015 ? -11.935 -10.345 -17.705 1.00 84.38 1015 SER A CA 1
ATOM 8370 C C . SER A 1 1015 ? -11.365 -11.349 -18.714 1.00 84.38 1015 SER A C 1
ATOM 8372 O O . SER A 1 1015 ? -10.459 -11.005 -19.473 1.00 84.38 1015 SER A O 1
ATOM 8374 N N . SER A 1 1016 ? -11.946 -12.552 -18.809 1.00 83.19 1016 SER A N 1
ATOM 8375 C CA . SER A 1 1016 ? -11.566 -13.535 -19.831 1.00 83.19 1016 SER A CA 1
ATOM 8376 C C . SER A 1 1016 ? -11.774 -12.987 -21.247 1.00 83.19 1016 SER A C 1
ATOM 8378 O O . SER A 1 1016 ? -10.857 -13.064 -22.067 1.00 83.19 1016 SER A O 1
ATOM 8380 N N . LYS A 1 1017 ? -12.924 -12.359 -21.526 1.00 85.50 1017 LYS A N 1
ATOM 8381 C CA . LYS A 1 1017 ? -13.202 -11.724 -22.828 1.00 85.50 1017 LYS A CA 1
ATOM 8382 C C . LYS A 1 1017 ? -12.239 -10.574 -23.131 1.00 85.50 1017 LYS A C 1
ATOM 8384 O O . LYS A 1 1017 ? -11.779 -10.447 -24.262 1.00 85.50 1017 LYS A O 1
ATOM 8389 N N . TRP A 1 1018 ? -11.878 -9.766 -22.133 1.00 82.69 1018 TRP A N 1
ATOM 8390 C CA . TRP A 1 1018 ? -10.870 -8.712 -22.288 1.00 82.69 1018 TRP A CA 1
ATOM 8391 C C . TRP A 1 1018 ? -9.495 -9.277 -22.644 1.00 82.69 1018 TRP A C 1
ATOM 8393 O O . TRP A 1 1018 ? -8.833 -8.752 -23.539 1.00 82.69 1018 TRP A O 1
ATOM 8403 N N . THR A 1 1019 ? -9.070 -10.366 -21.994 1.00 84.50 1019 THR A N 1
ATOM 8404 C CA . THR A 1 1019 ? -7.794 -11.016 -22.329 1.00 84.50 1019 THR A CA 1
ATOM 8405 C C . THR A 1 1019 ? -7.803 -11.630 -23.728 1.00 84.50 1019 THR A C 1
ATOM 8407 O O . THR A 1 1019 ? -6.817 -11.494 -24.449 1.00 84.50 1019 THR A O 1
ATOM 8410 N N . GLU A 1 1020 ? -8.917 -12.233 -24.145 1.00 87.31 1020 GLU A N 1
ATOM 8411 C CA . GLU A 1 1020 ? -9.097 -12.776 -25.494 1.00 87.31 1020 GLU A CA 1
ATOM 8412 C C . GLU A 1 1020 ? -9.048 -11.664 -26.551 1.00 87.31 1020 GLU A C 1
ATOM 8414 O O . GLU A 1 1020 ? -8.271 -11.744 -27.503 1.00 87.31 1020 GLU A O 1
ATOM 8419 N N . ASN A 1 1021 ? -9.765 -10.558 -26.329 1.00 86.69 1021 ASN A N 1
ATOM 8420 C CA . ASN A 1 1021 ? -9.700 -9.382 -27.195 1.00 86.69 1021 ASN A CA 1
ATOM 8421 C C . ASN A 1 1021 ? -8.287 -8.787 -27.259 1.00 86.69 1021 ASN A C 1
ATOM 8423 O O . ASN A 1 1021 ? -7.835 -8.400 -28.334 1.00 86.69 1021 ASN A O 1
ATOM 8427 N N . GLN A 1 1022 ? -7.550 -8.749 -26.146 1.00 84.69 1022 GLN A N 1
ATOM 8428 C CA . GLN A 1 1022 ? -6.173 -8.255 -26.134 1.00 84.69 1022 GLN A CA 1
ATOM 8429 C C . GLN A 1 1022 ? -5.225 -9.155 -26.944 1.00 84.69 1022 GLN A C 1
ATOM 8431 O O . GLN A 1 1022 ? -4.322 -8.648 -27.614 1.00 84.69 1022 GLN A O 1
ATOM 8436 N N . VAL A 1 1023 ? -5.419 -10.478 -26.899 1.00 88.88 1023 VAL A N 1
ATOM 8437 C CA . VAL A 1 1023 ? -4.675 -11.430 -27.738 1.00 88.88 1023 VAL A CA 1
ATOM 8438 C C . VAL A 1 1023 ? -5.014 -11.218 -29.213 1.00 88.88 1023 VAL A C 1
ATOM 8440 O O . VAL A 1 1023 ? -4.095 -11.125 -30.024 1.00 88.88 1023 VAL A O 1
ATOM 8443 N N . ASN A 1 1024 ? -6.292 -11.037 -29.551 1.00 87.50 1024 ASN A N 1
ATOM 8444 C CA . ASN A 1 1024 ? -6.733 -10.787 -30.926 1.00 87.50 1024 ASN A CA 1
ATOM 8445 C C . ASN A 1 1024 ? -6.185 -9.462 -31.483 1.00 87.50 1024 ASN A C 1
ATOM 8447 O O . ASN A 1 1024 ? -5.700 -9.422 -32.611 1.00 87.50 1024 ASN A O 1
ATOM 8451 N N . VAL A 1 1025 ? -6.179 -8.388 -30.684 1.00 87.50 1025 VAL A N 1
ATOM 8452 C CA . VAL A 1 1025 ? -5.591 -7.093 -31.078 1.00 87.50 1025 VAL A CA 1
ATOM 8453 C C . VAL A 1 1025 ? -4.081 -7.211 -31.299 1.00 87.50 1025 VAL A C 1
ATOM 8455 O O . VAL A 1 1025 ? -3.559 -6.632 -32.250 1.00 87.50 1025 VAL A O 1
ATOM 8458 N N . LYS A 1 1026 ? -3.369 -7.976 -30.460 1.00 88.56 1026 LYS A N 1
ATOM 8459 C CA . LYS A 1 1026 ? -1.936 -8.240 -30.667 1.00 88.56 1026 LYS A CA 1
ATOM 8460 C C . LYS A 1 1026 ? -1.686 -9.038 -31.944 1.00 88.56 1026 LYS A C 1
ATOM 8462 O O . LYS A 1 1026 ? -0.830 -8.636 -32.720 1.00 88.56 1026 LYS A O 1
ATOM 8467 N N . ALA A 1 1027 ? -2.463 -10.093 -32.189 1.00 87.12 1027 ALA A N 1
ATOM 8468 C CA . ALA A 1 1027 ? -2.358 -10.887 -33.410 1.00 87.12 1027 ALA A CA 1
ATOM 8469 C C . ALA A 1 1027 ? -2.590 -10.031 -34.668 1.00 87.12 1027 ALA A C 1
ATOM 8471 O O . ALA A 1 1027 ? -1.785 -10.079 -35.592 1.00 87.12 1027 ALA A O 1
ATOM 8472 N N . ALA A 1 1028 ? -3.613 -9.170 -34.665 1.00 86.38 1028 ALA A N 1
ATOM 8473 C CA . ALA A 1 1028 ? -3.872 -8.242 -35.767 1.00 86.38 1028 ALA A CA 1
ATOM 8474 C C . ALA A 1 1028 ? -2.749 -7.199 -35.948 1.00 86.38 1028 ALA A C 1
ATOM 8476 O O . ALA A 1 1028 ? -2.423 -6.810 -37.070 1.00 86.38 1028 ALA A O 1
ATOM 8477 N N . ALA A 1 1029 ? -2.132 -6.735 -34.856 1.00 86.44 1029 ALA A N 1
ATOM 8478 C CA . ALA A 1 1029 ? -0.990 -5.825 -34.925 1.00 86.44 1029 ALA A CA 1
ATOM 8479 C C . ALA A 1 1029 ? 0.265 -6.507 -35.494 1.00 86.44 1029 ALA A C 1
ATOM 8481 O O . ALA A 1 1029 ? 0.999 -5.882 -36.260 1.00 86.44 1029 ALA A O 1
ATOM 8482 N N . ASP A 1 1030 ? 0.502 -7.770 -35.143 1.00 87.69 1030 ASP A N 1
ATOM 8483 C CA . ASP A 1 1030 ? 1.611 -8.561 -35.676 1.00 87.69 1030 ASP A CA 1
ATOM 8484 C C . ASP A 1 1030 ? 1.392 -8.888 -37.161 1.00 87.69 1030 ASP A C 1
ATOM 8486 O O . ASP A 1 1030 ? 2.306 -8.695 -37.961 1.00 87.69 1030 ASP A O 1
ATOM 8490 N N . GLU A 1 1031 ? 0.164 -9.229 -37.565 1.00 90.31 1031 GLU A N 1
ATOM 8491 C CA . GLU A 1 1031 ? -0.206 -9.389 -38.977 1.00 90.31 1031 GLU A CA 1
ATOM 8492 C C . GLU A 1 1031 ? -0.003 -8.083 -39.766 1.00 90.31 1031 GLU A C 1
ATOM 8494 O O . GLU A 1 1031 ? 0.593 -8.087 -40.844 1.00 90.31 1031 GLU A O 1
ATOM 8499 N N . LYS A 1 1032 ? -0.397 -6.930 -39.204 1.00 89.50 1032 LYS A N 1
ATOM 8500 C CA . LYS A 1 1032 ? -0.135 -5.616 -39.814 1.00 89.50 1032 LYS A CA 1
ATOM 8501 C C . LYS A 1 1032 ? 1.364 -5.357 -39.998 1.00 89.50 1032 LYS A C 1
ATOM 8503 O O . LYS A 1 1032 ? 1.756 -4.811 -41.028 1.00 89.50 1032 LYS A O 1
ATOM 8508 N N . ARG A 1 1033 ? 2.207 -5.722 -39.024 1.00 93.25 1033 ARG A N 1
ATOM 8509 C CA . ARG A 1 1033 ? 3.671 -5.587 -39.139 1.00 93.25 1033 ARG A CA 1
ATOM 8510 C C . ARG A 1 1033 ? 4.237 -6.502 -40.220 1.00 93.25 1033 ARG A C 1
ATOM 8512 O O . ARG A 1 1033 ? 5.064 -6.046 -41.001 1.00 93.25 1033 ARG A O 1
ATOM 8519 N N . GLU A 1 1034 ? 3.777 -7.747 -40.298 1.00 92.12 1034 GLU A N 1
ATOM 8520 C CA . GLU A 1 1034 ? 4.214 -8.697 -41.327 1.00 92.12 1034 GLU A CA 1
ATOM 8521 C C . GLU A 1 1034 ? 3.826 -8.223 -42.735 1.00 92.12 1034 GLU A C 1
ATOM 8523 O O . GLU A 1 1034 ? 4.636 -8.277 -43.661 1.00 92.12 1034 GLU A O 1
ATOM 8528 N N . LEU A 1 1035 ? 2.608 -7.701 -42.901 1.00 91.56 1035 LEU A N 1
ATOM 8529 C CA . LEU A 1 1035 ? 2.166 -7.117 -44.167 1.00 91.56 1035 LEU A CA 1
ATOM 8530 C C . LEU A 1 1035 ? 2.990 -5.881 -44.542 1.00 91.56 1035 LEU A C 1
ATOM 8532 O O . LEU A 1 1035 ? 3.379 -5.750 -45.700 1.00 91.56 1035 LEU A O 1
ATOM 8536 N N . LEU A 1 1036 ? 3.310 -5.010 -43.580 1.00 90.56 1036 LEU A N 1
ATOM 8537 C CA . LEU A 1 1036 ? 4.193 -3.865 -43.820 1.00 90.56 1036 LEU A CA 1
ATOM 8538 C C . LEU A 1 1036 ? 5.600 -4.306 -44.239 1.00 90.56 1036 LEU A C 1
ATOM 8540 O O . LEU A 1 1036 ? 6.130 -3.744 -45.192 1.00 90.56 1036 LEU A O 1
ATOM 8544 N N . LEU A 1 1037 ? 6.169 -5.335 -43.599 1.00 92.25 1037 LEU A N 1
ATOM 8545 C CA . LEU A 1 1037 ? 7.465 -5.899 -43.992 1.00 92.25 1037 LEU A CA 1
ATOM 8546 C C . LEU A 1 1037 ? 7.439 -6.423 -45.435 1.00 92.25 1037 LEU A C 1
ATOM 8548 O O . LEU A 1 1037 ? 8.297 -6.057 -46.239 1.00 92.25 1037 LEU A O 1
ATOM 8552 N N . LYS A 1 1038 ? 6.401 -7.181 -45.810 1.00 91.75 1038 LYS A N 1
ATOM 8553 C CA . LYS A 1 1038 ? 6.224 -7.665 -47.192 1.00 91.75 1038 LYS A CA 1
ATOM 8554 C C . LYS A 1 1038 ? 6.107 -6.522 -48.201 1.00 91.75 1038 LYS A C 1
ATOM 8556 O O . LYS A 1 1038 ? 6.659 -6.621 -49.294 1.00 91.75 1038 LYS A O 1
ATOM 8561 N N . VAL A 1 1039 ? 5.412 -5.437 -47.852 1.00 90.56 1039 VAL A N 1
ATOM 8562 C CA . VAL A 1 1039 ? 5.327 -4.243 -48.710 1.00 90.56 1039 VAL A CA 1
ATOM 8563 C C . VAL A 1 1039 ? 6.701 -3.587 -48.853 1.00 90.56 1039 VAL A C 1
ATOM 8565 O O . VAL A 1 1039 ? 7.109 -3.298 -49.975 1.00 90.56 1039 VAL A O 1
ATOM 8568 N N . THR A 1 1040 ? 7.457 -3.422 -47.764 1.00 90.88 1040 THR A N 1
ATOM 8569 C CA . THR A 1 1040 ? 8.805 -2.834 -47.834 1.00 90.88 1040 THR A CA 1
ATOM 8570 C C . THR A 1 1040 ? 9.778 -3.676 -48.662 1.00 90.88 1040 THR A C 1
ATOM 8572 O O . THR A 1 1040 ? 10.516 -3.120 -49.474 1.00 90.88 1040 THR A O 1
ATOM 8575 N N . GLU A 1 1041 ? 9.730 -5.006 -48.547 1.00 92.44 1041 GLU A N 1
ATOM 8576 C CA . GLU A 1 1041 ? 10.534 -5.920 -49.373 1.00 92.44 1041 GLU A CA 1
ATOM 8577 C C . GLU A 1 1041 ? 10.158 -5.825 -50.860 1.00 92.44 1041 GLU A C 1
ATOM 8579 O O . GLU A 1 1041 ? 11.027 -5.804 -51.737 1.00 92.44 1041 GLU A O 1
ATOM 8584 N N . GLN A 1 1042 ? 8.860 -5.724 -51.170 1.00 91.56 1042 GLN A N 1
ATOM 8585 C CA . GLN A 1 1042 ? 8.396 -5.516 -52.543 1.00 91.56 1042 GLN A CA 1
ATOM 8586 C C . GLN A 1 1042 ? 8.864 -4.169 -53.103 1.00 91.56 1042 GLN A C 1
ATOM 8588 O O . GLN A 1 1042 ? 9.309 -4.108 -54.251 1.00 91.56 1042 GLN A O 1
ATOM 8593 N N . GLU A 1 1043 ? 8.823 -3.098 -52.308 1.00 89.62 1043 GLU A N 1
ATOM 8594 C CA . GLU A 1 1043 ? 9.347 -1.793 -52.710 1.00 89.62 1043 GLU A CA 1
ATOM 8595 C C . GLU A 1 1043 ? 10.859 -1.824 -52.966 1.00 89.62 1043 GLU A C 1
ATOM 8597 O O . GLU A 1 1043 ? 11.327 -1.223 -53.936 1.00 89.62 1043 GLU A O 1
ATOM 8602 N N . GLU A 1 1044 ? 11.636 -2.529 -52.139 1.00 91.12 1044 GLU A N 1
ATOM 8603 C CA . GLU A 1 1044 ? 13.072 -2.733 -52.368 1.00 91.12 1044 GLU A CA 1
ATOM 8604 C C . GLU A 1 1044 ? 13.338 -3.512 -53.652 1.00 91.12 1044 GLU A C 1
ATOM 8606 O O . GLU A 1 1044 ? 14.147 -3.073 -54.473 1.00 91.12 1044 GLU A O 1
ATOM 8611 N N . SER A 1 1045 ? 12.582 -4.585 -53.893 1.00 92.62 1045 SER A N 1
ATOM 8612 C CA . SER A 1 1045 ? 12.664 -5.343 -55.141 1.00 92.62 1045 SER A CA 1
ATOM 8613 C C . SER A 1 1045 ? 12.365 -4.465 -56.362 1.00 92.62 1045 SER A C 1
ATOM 8615 O O . SER A 1 1045 ? 13.085 -4.526 -57.360 1.00 92.62 1045 SER A O 1
ATOM 8617 N N . ILE A 1 1046 ? 11.357 -3.587 -56.284 1.00 90.56 1046 ILE A N 1
ATOM 8618 C CA . ILE A 1 1046 ? 11.038 -2.626 -57.352 1.00 90.56 1046 ILE A CA 1
ATOM 8619 C C . ILE A 1 1046 ? 12.175 -1.611 -57.534 1.00 90.56 1046 ILE A C 1
ATOM 8621 O O . ILE A 1 1046 ? 12.543 -1.308 -58.673 1.00 90.56 1046 ILE A O 1
ATOM 8625 N N . ARG A 1 1047 ? 12.773 -1.101 -56.447 1.00 92.50 1047 ARG A N 1
ATOM 8626 C CA . ARG A 1 1047 ? 13.938 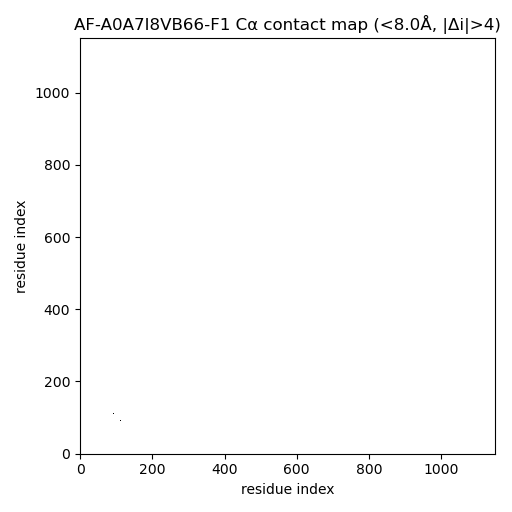-0.199 -56.518 1.00 92.50 1047 ARG A CA 1
ATOM 8627 C C . ARG A 1 1047 ? 15.125 -0.875 -57.205 1.00 92.50 1047 ARG A C 1
ATOM 8629 O O . ARG A 1 1047 ? 15.746 -0.262 -58.076 1.00 92.50 1047 ARG A O 1
ATOM 8636 N N . ASP A 1 1048 ? 15.406 -2.133 -56.883 1.00 92.56 1048 ASP A N 1
ATOM 8637 C CA . ASP A 1 1048 ? 16.481 -2.909 -57.508 1.00 92.56 1048 ASP A CA 1
ATOM 8638 C C . ASP A 1 1048 ? 16.202 -3.222 -58.975 1.00 92.56 1048 ASP A C 1
ATOM 8640 O O . ASP A 1 1048 ? 17.081 -3.060 -59.825 1.00 92.56 1048 ASP A O 1
ATOM 8644 N N . GLN A 1 1049 ? 14.963 -3.582 -59.314 1.00 92.81 1049 GLN A N 1
ATOM 8645 C CA . GLN A 1 1049 ? 14.533 -3.711 -60.705 1.00 92.81 1049 GLN A CA 1
ATOM 8646 C C . GLN A 1 1049 ? 14.694 -2.384 -61.461 1.00 92.81 1049 GLN A C 1
ATOM 8648 O O . GLN A 1 1049 ? 15.188 -2.385 -62.587 1.00 92.81 1049 GLN A O 1
ATOM 8653 N N . GLY A 1 1050 ? 14.372 -1.246 -60.839 1.00 92.00 1050 GLY A N 1
ATOM 8654 C CA . GLY A 1 1050 ? 14.575 0.090 -61.405 1.00 92.00 1050 GLY A CA 1
ATOM 8655 C C . GLY A 1 1050 ? 16.050 0.428 -61.654 1.00 92.00 1050 GLY A C 1
ATOM 8656 O O . GLY A 1 1050 ? 16.400 0.939 -62.724 1.00 92.00 1050 GLY A O 1
ATOM 8657 N N . ARG A 1 1051 ? 16.941 0.086 -60.713 1.00 93.62 1051 ARG A N 1
ATOM 8658 C CA . ARG A 1 1051 ? 18.402 0.218 -60.881 1.00 93.62 1051 ARG A CA 1
ATOM 8659 C C . ARG A 1 1051 ? 18.907 -0.665 -62.022 1.00 93.62 1051 ARG A C 1
ATOM 8661 O O . ARG A 1 1051 ? 19.620 -0.178 -62.898 1.00 93.62 1051 ARG A O 1
ATOM 8668 N N . ASN A 1 1052 ? 18.477 -1.925 -62.068 1.00 92.19 1052 ASN A N 1
ATOM 8669 C CA . ASN A 1 1052 ? 18.837 -2.869 -63.127 1.00 92.19 1052 ASN A CA 1
ATOM 8670 C C . ASN A 1 1052 ? 18.348 -2.405 -64.505 1.00 92.19 1052 ASN A C 1
ATOM 8672 O O . ASN A 1 1052 ? 19.111 -2.443 -65.470 1.00 92.19 1052 ASN A O 1
ATOM 8676 N N . LEU A 1 1053 ? 17.113 -1.907 -64.603 1.00 92.25 1053 LEU A N 1
ATOM 8677 C CA . LEU A 1 1053 ? 16.579 -1.319 -65.833 1.00 92.25 1053 LEU A CA 1
ATOM 8678 C C . LEU A 1 1053 ? 17.384 -0.092 -66.268 1.00 92.25 1053 LEU A C 1
ATOM 8680 O O . LEU A 1 1053 ? 17.701 0.028 -67.448 1.00 92.25 1053 LEU A O 1
ATOM 8684 N N . SER A 1 1054 ? 17.777 0.775 -65.333 1.00 92.62 1054 SER A N 1
ATOM 8685 C CA . SER A 1 1054 ? 18.617 1.942 -65.632 1.00 92.62 1054 SER A CA 1
ATOM 8686 C C . SER A 1 1054 ? 19.995 1.527 -66.165 1.00 92.62 1054 SER A C 1
ATOM 8688 O O . SER A 1 1054 ? 20.455 2.060 -67.174 1.00 92.62 1054 SER A O 1
ATOM 8690 N N . ILE A 1 1055 ? 20.634 0.519 -65.559 1.00 92.19 1055 ILE A N 1
ATOM 8691 C CA . ILE A 1 1055 ? 21.909 -0.045 -66.039 1.00 92.19 1055 ILE A CA 1
ATOM 8692 C C . ILE A 1 1055 ? 21.747 -0.634 -67.448 1.00 92.19 1055 ILE A C 1
ATOM 8694 O O . ILE A 1 1055 ? 22.574 -0.383 -68.329 1.00 92.19 1055 ILE A O 1
ATOM 8698 N N . LEU A 1 1056 ? 20.671 -1.391 -67.685 1.00 91.69 1056 LEU A N 1
ATOM 8699 C CA . LEU A 1 1056 ? 20.373 -1.958 -69.000 1.00 91.69 1056 LEU A CA 1
ATOM 8700 C C . LEU A 1 1056 ? 20.104 -0.871 -70.047 1.00 91.69 1056 LEU A C 1
ATOM 8702 O O . LEU A 1 1056 ? 20.564 -1.016 -71.177 1.00 91.69 1056 LEU A O 1
ATOM 8706 N N . GLN A 1 1057 ? 19.438 0.228 -69.685 1.00 92.12 1057 GLN A N 1
ATOM 8707 C CA . GLN A 1 1057 ? 19.231 1.380 -70.567 1.00 92.12 1057 GLN A CA 1
ATOM 8708 C C . GLN A 1 1057 ? 20.549 2.068 -70.935 1.00 92.12 1057 GLN A C 1
ATOM 8710 O O . GLN A 1 1057 ? 20.775 2.344 -72.113 1.00 92.12 1057 GLN A O 1
ATOM 8715 N N . VAL A 1 1058 ? 21.448 2.299 -69.969 1.00 93.44 1058 VAL A N 1
ATOM 8716 C CA . VAL A 1 1058 ? 22.778 2.867 -70.258 1.00 93.44 1058 VAL A CA 1
ATOM 8717 C C . VAL A 1 1058 ? 23.567 1.947 -71.191 1.00 93.44 1058 VAL A C 1
ATOM 8719 O O . VAL A 1 1058 ? 24.157 2.414 -72.165 1.00 93.44 1058 VAL A O 1
ATOM 8722 N N . ARG A 1 1059 ? 23.535 0.631 -70.949 1.00 95.56 1059 ARG A N 1
ATOM 8723 C CA . ARG A 1 1059 ? 24.197 -0.356 -71.812 1.00 95.56 1059 ARG A CA 1
ATOM 8724 C C . ARG A 1 1059 ? 23.590 -0.407 -73.215 1.00 95.56 1059 ARG A C 1
ATOM 8726 O O . ARG A 1 1059 ? 24.338 -0.491 -74.185 1.00 95.56 1059 ARG A O 1
ATOM 8733 N N . ALA A 1 1060 ? 22.264 -0.359 -73.331 1.00 90.62 1060 ALA A N 1
ATOM 8734 C CA . ALA A 1 1060 ? 21.576 -0.325 -74.617 1.00 90.62 1060 ALA A CA 1
ATOM 8735 C C . ALA A 1 1060 ? 21.967 0.926 -75.413 1.00 90.62 1060 ALA A C 1
ATOM 8737 O O . ALA A 1 1060 ? 22.367 0.800 -76.565 1.00 90.62 1060 ALA A O 1
ATOM 8738 N N . LYS A 1 1061 ? 21.973 2.101 -74.768 1.00 94.00 1061 LYS A N 1
ATOM 8739 C CA . LYS A 1 1061 ? 22.402 3.359 -75.390 1.00 94.00 1061 LYS A CA 1
ATOM 8740 C C . LYS A 1 1061 ? 23.854 3.302 -75.872 1.00 94.00 1061 LYS A C 1
ATOM 8742 O O . LYS A 1 1061 ? 24.139 3.706 -76.991 1.00 94.00 1061 LYS A O 1
ATOM 8747 N N . PHE A 1 1062 ? 24.761 2.744 -75.069 1.00 95.12 1062 PHE A N 1
ATOM 8748 C CA . PHE A 1 1062 ? 26.154 2.553 -75.480 1.00 95.12 1062 PHE A CA 1
ATOM 8749 C C . PHE A 1 1062 ? 26.274 1.668 -76.733 1.00 95.12 1062 PHE A C 1
ATOM 8751 O O . PHE A 1 1062 ? 27.017 1.999 -77.653 1.00 95.12 1062 PHE A O 1
ATOM 8758 N N . LEU A 1 1063 ? 25.520 0.565 -76.795 1.00 93.56 1063 LEU A N 1
ATOM 8759 C CA . LEU A 1 1063 ? 25.502 -0.324 -77.963 1.00 93.56 1063 LEU A CA 1
ATOM 8760 C C . LEU A 1 1063 ? 24.847 0.327 -79.193 1.00 93.56 1063 LEU A C 1
ATOM 8762 O O . LEU A 1 1063 ? 25.252 0.046 -80.320 1.00 93.56 1063 LEU A O 1
ATOM 8766 N N . GLU A 1 1064 ? 23.840 1.181 -79.004 1.00 93.12 1064 GLU A N 1
ATOM 8767 C CA . GLU A 1 1064 ? 23.240 1.986 -80.076 1.00 93.12 1064 GLU A CA 1
ATOM 8768 C C . GLU A 1 1064 ? 24.240 3.004 -80.638 1.00 93.12 1064 GLU A C 1
ATOM 8770 O O . GLU A 1 1064 ? 24.392 3.090 -81.859 1.00 93.12 1064 GLU A O 1
ATOM 8775 N N . ASP A 1 1065 ? 24.970 3.709 -79.769 1.00 94.06 1065 ASP A N 1
ATOM 8776 C CA . ASP A 1 1065 ? 26.026 4.649 -80.157 1.00 94.06 1065 ASP A CA 1
ATOM 8777 C C . ASP A 1 1065 ? 27.163 3.919 -80.900 1.00 94.06 1065 ASP A C 1
ATOM 8779 O O . ASP A 1 1065 ? 27.581 4.346 -81.980 1.00 94.06 1065 ASP A O 1
ATOM 8783 N N . GLU A 1 1066 ? 27.616 2.766 -80.396 1.00 94.50 1066 GLU A N 1
ATOM 8784 C CA . GLU A 1 1066 ? 28.628 1.934 -81.060 1.00 94.50 1066 GLU A CA 1
ATOM 8785 C C . GLU A 1 1066 ? 28.145 1.454 -82.439 1.00 94.50 1066 GLU A C 1
ATOM 8787 O O . GLU A 1 1066 ? 28.842 1.647 -83.439 1.00 94.50 1066 GLU A O 1
ATOM 8792 N N . ASN A 1 1067 ? 26.923 0.921 -82.541 1.00 92.44 1067 ASN A N 1
ATOM 8793 C CA . ASN A 1 1067 ? 26.337 0.531 -83.826 1.00 92.44 1067 ASN A CA 1
ATOM 8794 C C . ASN A 1 1067 ? 26.218 1.715 -84.794 1.00 92.44 1067 ASN A C 1
ATOM 8796 O O . ASN A 1 1067 ? 26.482 1.553 -85.987 1.00 92.44 1067 ASN A O 1
ATOM 8800 N N . SER A 1 1068 ? 25.867 2.905 -84.298 1.00 94.06 1068 SER A N 1
ATOM 8801 C CA . SER A 1 1068 ? 25.823 4.129 -85.100 1.00 94.06 1068 SER A CA 1
ATOM 8802 C C . SER A 1 1068 ? 27.205 4.469 -85.669 1.00 94.06 1068 SER A C 1
ATOM 8804 O O . SER A 1 1068 ? 27.349 4.640 -86.883 1.00 94.06 1068 SER A O 1
ATOM 8806 N N . THR A 1 1069 ? 28.258 4.445 -84.842 1.00 94.25 1069 THR A N 1
ATOM 8807 C CA . THR A 1 1069 ? 29.637 4.697 -85.306 1.00 94.25 1069 THR A CA 1
ATOM 8808 C C . THR A 1 1069 ? 30.130 3.645 -86.307 1.00 94.25 1069 THR A C 1
ATOM 8810 O O . THR A 1 1069 ? 30.773 3.983 -87.308 1.00 94.25 1069 THR A O 1
ATOM 8813 N N . LEU A 1 1070 ? 29.788 2.368 -86.100 1.00 94.50 1070 LEU A N 1
ATOM 8814 C CA . LEU A 1 1070 ? 30.092 1.291 -87.044 1.00 94.50 1070 LEU A CA 1
ATOM 8815 C C . LEU A 1 1070 ? 29.354 1.496 -88.373 1.00 94.50 1070 LEU A C 1
ATOM 8817 O O . LEU A 1 1070 ? 29.954 1.333 -89.439 1.00 94.50 1070 LEU A O 1
ATOM 8821 N N . GLN A 1 1071 ? 28.091 1.923 -88.336 1.00 94.25 1071 GLN A N 1
ATOM 8822 C CA . GLN A 1 1071 ? 27.313 2.226 -89.533 1.00 94.25 1071 GLN A CA 1
ATOM 8823 C C . GLN A 1 1071 ? 27.888 3.429 -90.296 1.00 94.25 1071 GLN A C 1
ATOM 8825 O O . GLN A 1 1071 ? 28.019 3.381 -91.523 1.00 94.25 1071 GLN A O 1
ATOM 8830 N N . GLU A 1 1072 ? 28.303 4.490 -89.599 1.00 94.38 1072 GLU A N 1
ATOM 8831 C CA . GLU A 1 1072 ? 29.017 5.624 -90.197 1.00 94.38 1072 GLU A CA 1
ATOM 8832 C C . GLU A 1 1072 ? 30.335 5.187 -90.848 1.00 94.38 1072 GLU A C 1
ATOM 8834 O O . GLU A 1 1072 ? 30.658 5.613 -91.966 1.00 94.38 1072 GLU A O 1
ATOM 8839 N N . ARG A 1 1073 ? 31.073 4.272 -90.206 1.00 95.38 1073 ARG A N 1
ATOM 8840 C CA . ARG A 1 1073 ? 32.306 3.706 -90.759 1.00 95.38 1073 ARG A CA 1
ATOM 8841 C C . ARG A 1 1073 ? 32.043 2.879 -92.015 1.00 95.38 1073 ARG A C 1
ATOM 8843 O O . ARG A 1 1073 ? 32.756 3.061 -93.005 1.00 95.38 1073 ARG A O 1
ATOM 8850 N N . ILE A 1 1074 ? 31.016 2.028 -92.013 1.00 92.88 1074 ILE A N 1
ATOM 8851 C CA . ILE A 1 1074 ? 30.578 1.260 -93.189 1.00 92.88 1074 ILE A CA 1
ATOM 8852 C C . ILE A 1 1074 ? 30.183 2.205 -94.328 1.00 92.88 1074 ILE A C 1
ATOM 8854 O O . ILE A 1 1074 ? 30.592 1.995 -95.473 1.00 92.88 1074 ILE A O 1
ATOM 8858 N N . ASN A 1 1075 ? 29.445 3.276 -94.030 1.00 93.81 1075 ASN A N 1
ATOM 8859 C CA . ASN A 1 1075 ? 29.056 4.284 -95.016 1.00 93.81 1075 ASN A CA 1
ATOM 8860 C C . ASN A 1 1075 ? 30.283 5.001 -95.605 1.00 93.81 1075 ASN A C 1
ATOM 8862 O O . ASN A 1 1075 ? 30.361 5.194 -96.819 1.00 93.81 1075 ASN A O 1
ATOM 8866 N N . SER A 1 1076 ? 31.268 5.356 -94.774 1.00 95.56 1076 SER A N 1
ATOM 8867 C CA . SER A 1 1076 ? 32.531 5.966 -95.211 1.00 95.56 1076 SER A CA 1
ATOM 8868 C C . SER A 1 1076 ? 33.341 5.031 -96.117 1.00 95.56 1076 SER A C 1
ATOM 8870 O O . SER A 1 1076 ? 33.737 5.426 -97.216 1.00 95.56 1076 SER A O 1
ATOM 8872 N N . LEU A 1 1077 ? 33.500 3.762 -95.724 1.00 93.00 1077 LEU A N 1
ATOM 8873 C CA . LEU A 1 1077 ? 34.161 2.739 -96.541 1.00 93.00 1077 LEU A CA 1
ATOM 8874 C C . LEU A 1 1077 ? 33.412 2.482 -97.853 1.00 93.00 1077 LEU A C 1
ATOM 8876 O O . LEU A 1 1077 ? 34.036 2.332 -98.900 1.00 93.00 1077 LEU A O 1
ATOM 8880 N N . SER A 1 1078 ? 32.079 2.500 -97.830 1.00 92.50 1078 SER A N 1
ATOM 8881 C CA . SER A 1 1078 ? 31.253 2.358 -99.033 1.00 92.50 1078 SER A CA 1
ATOM 8882 C C . SER A 1 1078 ? 31.439 3.535 -99.994 1.00 92.50 1078 SER A C 1
ATOM 8884 O O . SER A 1 1078 ? 31.558 3.320 -101.200 1.00 92.50 1078 SER A O 1
ATOM 8886 N N . ARG A 1 1079 ? 31.545 4.773 -99.484 1.00 93.88 1079 ARG A N 1
ATOM 8887 C CA . ARG A 1 1079 ? 31.883 5.962 -100.293 1.00 93.88 1079 ARG A CA 1
ATOM 8888 C C . ARG A 1 1079 ? 33.293 5.863 -100.878 1.00 93.88 1079 ARG A C 1
ATOM 8890 O O . ARG A 1 1079 ? 33.476 6.155 -102.056 1.00 93.88 1079 ARG A O 1
ATOM 8897 N N . GLN A 1 1080 ? 34.276 5.418 -100.092 1.00 94.19 1080 GLN A N 1
ATOM 8898 C CA . GLN A 1 1080 ? 35.644 5.192 -100.574 1.00 94.19 1080 GLN A CA 1
ATOM 8899 C C . GLN A 1 1080 ? 35.691 4.120 -101.666 1.00 94.19 1080 GLN A C 1
ATOM 8901 O O . GLN A 1 1080 ? 36.286 4.352 -102.716 1.00 94.19 1080 GLN A O 1
ATOM 8906 N N . LYS A 1 1081 ? 35.009 2.986 -101.463 1.00 93.56 1081 LYS A N 1
ATOM 8907 C CA . LYS A 1 1081 ? 34.858 1.937 -102.475 1.00 93.56 1081 LYS A CA 1
ATOM 8908 C C . LYS A 1 1081 ? 34.215 2.489 -103.743 1.00 93.56 1081 LYS A C 1
ATOM 8910 O O . LYS A 1 1081 ? 34.740 2.261 -104.820 1.00 93.56 1081 LYS A O 1
ATOM 8915 N N . HIS A 1 1082 ? 33.129 3.252 -103.624 1.00 91.69 1082 HIS A N 1
ATOM 8916 C CA . HIS A 1 1082 ? 32.470 3.851 -104.783 1.00 91.69 1082 HIS A CA 1
ATOM 8917 C C . HIS A 1 1082 ? 33.392 4.816 -105.544 1.00 91.69 1082 HIS A C 1
ATOM 8919 O O . HIS A 1 1082 ? 33.418 4.799 -106.772 1.00 91.69 1082 HIS A O 1
ATOM 8925 N N . ASN A 1 1083 ? 34.195 5.614 -104.832 1.00 92.38 1083 ASN A N 1
ATOM 8926 C CA . ASN A 1 1083 ? 35.205 6.478 -105.444 1.00 92.38 1083 ASN A CA 1
ATOM 8927 C C . ASN A 1 1083 ? 36.293 5.665 -106.165 1.00 92.38 1083 ASN A C 1
ATOM 8929 O O . ASN A 1 1083 ? 36.659 6.015 -107.283 1.00 92.38 1083 ASN A O 1
ATOM 8933 N N . LEU A 1 1084 ? 36.777 4.572 -105.567 1.00 91.75 1084 LEU A N 1
ATOM 8934 C CA . LEU A 1 1084 ? 37.737 3.665 -106.205 1.00 91.75 1084 LEU A CA 1
ATOM 8935 C C . LEU A 1 1084 ? 37.136 2.964 -107.426 1.00 91.75 1084 LEU A C 1
ATOM 8937 O O . LEU A 1 1084 ? 37.786 2.914 -108.463 1.00 91.75 1084 LEU A O 1
ATOM 8941 N N . ASP A 1 1085 ? 35.892 2.490 -107.343 1.00 90.94 1085 ASP A N 1
ATOM 8942 C CA . ASP A 1 1085 ? 35.159 1.909 -108.471 1.00 90.94 1085 ASP A CA 1
ATOM 8943 C C . ASP A 1 1085 ? 34.982 2.943 -109.597 1.00 90.94 1085 ASP A C 1
ATOM 8945 O O . ASP A 1 1085 ? 35.079 2.596 -110.775 1.00 90.94 1085 ASP A O 1
ATOM 8949 N N . ARG A 1 1086 ? 34.762 4.224 -109.260 1.00 91.81 1086 ARG A N 1
ATOM 8950 C CA . ARG A 1 1086 ? 34.700 5.321 -110.238 1.00 91.81 1086 ARG A CA 1
ATOM 8951 C C . ARG A 1 1086 ? 36.053 5.553 -110.908 1.00 91.81 1086 ARG A C 1
ATOM 8953 O O . ARG A 1 1086 ? 36.098 5.587 -112.131 1.00 91.81 1086 ARG A O 1
ATOM 8960 N N . ILE A 1 1087 ? 37.138 5.632 -110.135 1.00 91.69 1087 ILE A N 1
ATOM 8961 C CA . ILE A 1 1087 ? 38.509 5.774 -110.657 1.00 91.69 1087 ILE A CA 1
ATOM 8962 C C . ILE A 1 1087 ? 38.890 4.565 -111.519 1.00 91.69 1087 ILE A C 1
ATOM 8964 O O . ILE A 1 1087 ? 39.467 4.733 -112.587 1.00 91.69 1087 ILE A O 1
ATOM 8968 N N . LEU A 1 1088 ? 38.538 3.345 -111.104 1.00 87.62 1088 LEU A N 1
ATOM 8969 C CA . LEU A 1 1088 ? 38.774 2.127 -111.880 1.00 87.62 1088 LEU A CA 1
ATOM 8970 C C . LEU A 1 1088 ? 38.003 2.141 -113.198 1.00 87.62 1088 LEU A C 1
ATOM 8972 O O . LEU A 1 1088 ? 38.576 1.787 -114.224 1.00 87.62 1088 LEU A O 1
ATOM 8976 N N . LYS A 1 1089 ? 36.736 2.575 -113.199 1.00 88.19 1089 LYS A N 1
ATOM 8977 C CA . LYS A 1 1089 ? 35.953 2.750 -114.431 1.00 88.19 1089 LYS A CA 1
ATOM 8978 C C . LYS A 1 1089 ? 36.521 3.852 -115.323 1.00 88.19 1089 LYS A C 1
ATOM 8980 O O . LYS A 1 1089 ? 36.582 3.660 -116.531 1.00 88.19 1089 LYS A O 1
ATOM 8985 N N . GLU A 1 1090 ? 36.949 4.978 -114.755 1.00 87.88 1090 GLU A N 1
ATOM 8986 C CA . GLU A 1 1090 ? 37.622 6.060 -115.485 1.00 87.88 1090 GLU A CA 1
ATOM 8987 C C . GLU A 1 1090 ? 38.935 5.562 -116.107 1.00 87.88 1090 GLU A C 1
ATOM 8989 O O . GLU A 1 1090 ? 39.161 5.791 -117.290 1.00 87.88 1090 GLU A O 1
ATOM 8994 N N . TYR A 1 1091 ? 39.741 4.795 -115.366 1.00 87.62 1091 TYR A N 1
ATOM 8995 C CA . TYR A 1 1091 ? 40.976 4.174 -115.849 1.00 87.62 1091 TYR A CA 1
ATOM 8996 C C . TYR A 1 1091 ? 40.719 3.108 -116.921 1.00 87.62 1091 TYR A C 1
ATOM 8998 O O . TYR A 1 1091 ? 41.419 3.070 -117.927 1.00 87.62 1091 TYR A O 1
ATOM 9006 N N . GLN A 1 1092 ? 39.706 2.254 -116.746 1.00 82.12 1092 GLN A N 1
ATOM 9007 C CA . GLN A 1 1092 ? 39.292 1.281 -117.761 1.00 82.12 1092 GLN A CA 1
ATOM 9008 C C . GLN A 1 1092 ? 38.807 1.984 -119.033 1.00 82.12 1092 GLN A C 1
ATOM 9010 O O . GLN A 1 1092 ? 39.223 1.600 -120.121 1.00 82.12 1092 GLN A O 1
ATOM 9015 N N . ALA A 1 1093 ? 38.008 3.046 -118.908 1.00 78.56 1093 ALA A N 1
ATOM 9016 C CA . ALA A 1 1093 ? 37.562 3.849 -120.040 1.00 78.56 1093 ALA A CA 1
ATOM 9017 C C . ALA A 1 1093 ? 38.727 4.592 -120.719 1.00 78.56 1093 ALA A C 1
ATOM 9019 O O . ALA A 1 1093 ? 38.754 4.683 -121.942 1.00 78.56 1093 ALA A O 1
ATOM 9020 N N . GLU A 1 1094 ? 39.703 5.101 -119.963 1.00 78.75 1094 GLU A N 1
ATOM 9021 C CA . GLU A 1 1094 ? 40.909 5.733 -120.515 1.00 78.75 1094 GLU A CA 1
ATOM 9022 C C . GLU A 1 1094 ? 41.792 4.703 -121.231 1.00 78.75 1094 GLU A C 1
ATOM 9024 O O . GLU A 1 1094 ? 42.218 4.945 -122.357 1.00 78.75 1094 GLU A O 1
ATOM 9029 N N . ARG A 1 1095 ? 41.955 3.505 -120.655 1.00 79.38 1095 ARG A N 1
ATOM 9030 C CA . ARG A 1 1095 ? 42.643 2.370 -121.282 1.00 79.38 1095 ARG A CA 1
ATOM 9031 C C . ARG A 1 1095 ? 41.934 1.907 -122.553 1.00 79.38 1095 ARG A C 1
ATOM 9033 O O . ARG A 1 1095 ? 42.604 1.615 -123.534 1.00 79.38 1095 ARG A O 1
ATOM 9040 N N . GLU A 1 1096 ? 40.603 1.856 -122.575 1.00 74.94 1096 GLU A N 1
ATOM 9041 C CA . GLU A 1 1096 ? 39.823 1.564 -123.786 1.00 74.94 1096 GLU A CA 1
ATOM 9042 C C . GLU A 1 1096 ? 39.934 2.688 -124.825 1.00 74.94 1096 GLU A C 1
ATOM 9044 O O . GLU A 1 1096 ? 40.010 2.402 -126.018 1.00 74.94 1096 GLU A O 1
ATOM 9049 N N . ARG A 1 1097 ? 40.005 3.963 -124.415 1.00 71.12 1097 ARG A N 1
ATOM 9050 C CA . ARG A 1 1097 ? 40.294 5.091 -125.320 1.00 71.12 1097 ARG A CA 1
ATOM 9051 C C . ARG A 1 1097 ? 41.716 5.028 -125.874 1.00 71.12 1097 ARG A C 1
ATOM 9053 O O . ARG A 1 1097 ? 41.897 5.323 -127.050 1.00 71.12 1097 ARG A O 1
ATOM 9060 N N . GLU A 1 1098 ? 42.708 4.624 -125.086 1.00 63.59 1098 GLU A N 1
ATOM 9061 C CA . GLU A 1 1098 ? 44.086 4.387 -125.539 1.00 63.59 1098 GLU A CA 1
ATOM 9062 C C . GLU A 1 1098 ? 44.180 3.174 -126.472 1.00 63.59 1098 GLU A C 1
ATOM 9064 O O . GLU A 1 1098 ? 44.851 3.242 -127.504 1.00 63.59 1098 GLU A O 1
ATOM 9069 N N . LEU A 1 1099 ? 43.441 2.099 -126.177 1.00 59.41 1099 LEU A N 1
ATOM 9070 C CA . LEU A 1 1099 ? 43.332 0.927 -127.045 1.00 59.41 1099 LEU A CA 1
ATOM 9071 C C . LEU A 1 1099 ? 42.650 1.294 -128.374 1.00 59.41 1099 LEU A C 1
ATOM 9073 O O . LEU A 1 1099 ? 43.147 0.935 -129.437 1.00 59.41 1099 LEU A O 1
ATOM 9077 N N . ASN A 1 1100 ? 41.575 2.089 -128.337 1.00 55.53 1100 ASN A N 1
ATOM 9078 C CA . ASN A 1 1100 ? 40.864 2.575 -129.526 1.00 55.53 1100 ASN A CA 1
ATOM 9079 C C . ASN A 1 1100 ? 41.658 3.639 -130.312 1.00 55.53 1100 ASN A C 1
ATOM 9081 O O . ASN A 1 1100 ? 41.561 3.683 -131.541 1.00 55.53 1100 ASN A O 1
ATOM 9085 N N . ARG A 1 1101 ? 42.503 4.448 -129.650 1.00 53.69 1101 ARG A N 1
ATOM 9086 C CA . ARG A 1 1101 ? 43.507 5.311 -130.310 1.00 53.69 1101 ARG A CA 1
ATOM 9087 C C . ARG A 1 1101 ? 44.615 4.489 -130.978 1.00 53.69 1101 ARG A C 1
ATOM 9089 O O . ARG A 1 1101 ? 45.122 4.910 -132.010 1.00 53.69 1101 ARG A O 1
ATOM 9096 N N . SER A 1 1102 ? 44.936 3.311 -130.444 1.00 49.88 1102 SER A N 1
ATOM 9097 C CA . SER A 1 1102 ? 45.928 2.382 -131.009 1.00 49.88 1102 SER A CA 1
ATOM 9098 C C . SER A 1 1102 ? 45.362 1.464 -132.108 1.00 49.88 1102 SER A C 1
ATOM 9100 O O . SER A 1 1102 ? 46.130 0.865 -132.855 1.00 49.88 1102 SER A O 1
ATOM 9102 N N . LEU A 1 1103 ? 44.032 1.365 -132.244 1.00 39.53 1103 LEU A N 1
ATOM 9103 C CA . LEU A 1 1103 ? 43.339 0.471 -133.188 1.00 39.53 1103 LEU A CA 1
ATOM 9104 C C . LEU A 1 1103 ? 42.636 1.187 -134.360 1.00 39.53 1103 LEU A C 1
ATOM 9106 O O . LEU A 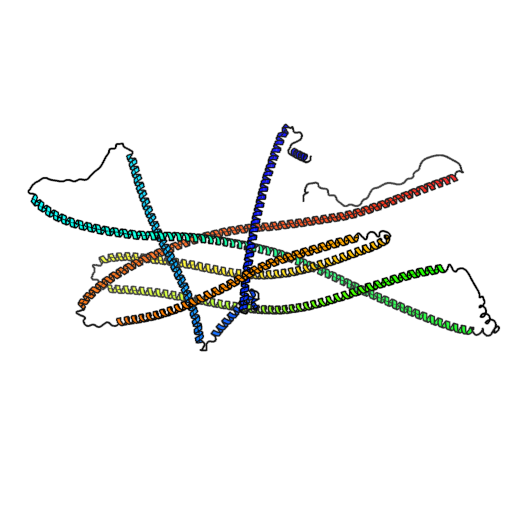1 1103 ? 42.059 0.523 -135.217 1.00 39.53 1103 LEU A O 1
ATOM 9110 N N . SER A 1 1104 ? 42.755 2.514 -134.499 1.00 37.47 1104 SER A N 1
ATOM 9111 C CA . SER A 1 1104 ? 42.299 3.251 -135.701 1.00 37.47 1104 SER A CA 1
ATOM 9112 C C . SER A 1 1104 ? 43.319 3.220 -136.857 1.00 37.47 1104 SER A C 1
ATOM 9114 O O . SER A 1 1104 ? 43.606 4.238 -137.482 1.00 37.47 1104 SER A O 1
ATOM 9116 N N . SER A 1 1105 ? 43.870 2.035 -137.144 1.00 37.06 1105 SER A N 1
ATOM 9117 C CA . SER A 1 1105 ? 44.632 1.713 -138.362 1.00 37.06 1105 SER A CA 1
ATOM 9118 C C . SER A 1 1105 ? 44.520 0.217 -138.708 1.00 37.06 1105 SER A C 1
ATOM 9120 O O . SER A 1 1105 ? 45.524 -0.457 -138.919 1.00 37.06 1105 SER A O 1
ATOM 9122 N N . ALA A 1 1106 ? 43.305 -0.330 -138.760 1.00 35.12 1106 ALA A N 1
ATOM 9123 C CA . ALA A 1 1106 ? 42.976 -1.494 -139.588 1.00 35.12 1106 ALA A CA 1
ATOM 9124 C C . ALA A 1 1106 ? 41.453 -1.632 -139.691 1.00 35.12 1106 ALA A C 1
ATOM 9126 O O . ALA A 1 1106 ? 40.728 -1.514 -138.710 1.00 35.12 1106 ALA A O 1
ATOM 9127 N N . ALA A 1 1107 ? 40.989 -1.819 -140.918 1.00 33.00 1107 ALA A N 1
ATOM 9128 C CA . ALA A 1 1107 ? 39.610 -1.675 -141.346 1.00 33.00 1107 ALA A CA 1
ATOM 9129 C C . ALA A 1 1107 ? 38.684 -2.851 -140.974 1.00 33.00 1107 ALA A C 1
ATOM 9131 O O . ALA A 1 1107 ? 39.124 -3.991 -140.885 1.00 33.00 1107 ALA A O 1
ATOM 9132 N N . ASN A 1 1108 ? 37.395 -2.504 -140.856 1.00 31.50 1108 ASN A N 1
ATOM 9133 C CA . ASN A 1 1108 ? 36.178 -3.130 -141.405 1.00 31.50 1108 ASN A CA 1
ATOM 9134 C C . ASN A 1 1108 ? 36.067 -4.661 -141.561 1.00 31.50 1108 ASN A C 1
ATOM 9136 O O . ASN A 1 1108 ? 36.937 -5.274 -142.167 1.00 31.50 1108 ASN A O 1
ATOM 9140 N N . ILE A 1 1109 ? 34.862 -5.169 -141.211 1.00 39.22 1109 ILE A N 1
ATOM 9141 C CA . ILE A 1 1109 ? 34.060 -6.316 -141.745 1.00 39.22 1109 ILE A CA 1
ATOM 9142 C C . ILE A 1 1109 ? 33.485 -7.128 -140.557 1.00 39.22 1109 ILE A C 1
ATOM 9144 O O . ILE A 1 1109 ? 34.209 -7.352 -139.601 1.00 39.22 1109 ILE A O 1
ATOM 9148 N N . THR A 1 1110 ? 32.273 -7.698 -140.474 1.00 33.03 1110 THR A N 1
ATOM 9149 C CA . THR A 1 1110 ? 30.976 -7.660 -141.174 1.00 33.03 1110 THR A CA 1
ATOM 9150 C C . THR A 1 1110 ? 30.035 -8.575 -140.351 1.00 33.03 1110 THR A C 1
ATOM 9152 O O . THR A 1 1110 ? 30.408 -9.695 -140.039 1.00 33.03 1110 THR A O 1
ATOM 9155 N N . SER A 1 1111 ? 28.838 -8.080 -140.006 1.00 31.11 1111 SER A N 1
ATOM 9156 C CA . SER A 1 1111 ? 27.510 -8.746 -139.974 1.00 31.11 1111 SER A CA 1
ATOM 9157 C C . SER A 1 1111 ? 27.184 -10.075 -139.219 1.00 31.11 1111 SER A C 1
ATOM 9159 O O . SER A 1 1111 ? 27.871 -11.075 -139.376 1.00 31.11 1111 SER A O 1
ATOM 9161 N N . LEU A 1 1112 ? 25.954 -10.086 -138.653 1.00 31.77 1112 LEU A N 1
ATOM 9162 C CA . LEU A 1 1112 ? 24.937 -11.175 -138.543 1.00 31.77 1112 LEU A CA 1
ATOM 9163 C C . LEU A 1 1112 ? 24.912 -12.131 -137.312 1.00 31.77 1112 LEU A C 1
ATOM 9165 O O . LEU A 1 1112 ? 25.707 -13.052 -137.226 1.00 31.77 1112 LEU A O 1
ATOM 9169 N N . LEU A 1 1113 ? 23.917 -11.892 -136.419 1.00 33.84 1113 LEU A N 1
ATOM 9170 C CA . LEU A 1 1113 ? 22.817 -12.759 -135.874 1.00 33.84 1113 LEU A CA 1
ATOM 9171 C C . LEU A 1 1113 ? 23.022 -14.300 -135.707 1.00 33.84 1113 LEU A C 1
ATOM 9173 O O . LEU A 1 1113 ? 23.781 -14.884 -136.465 1.00 33.84 1113 LEU A O 1
ATOM 9177 N N . PRO A 1 1114 ? 22.148 -15.064 -134.993 1.00 46.22 1114 PRO A N 1
ATOM 9178 C CA . PRO A 1 1114 ? 21.393 -14.873 -133.736 1.00 46.22 1114 PRO A CA 1
ATOM 9179 C C . PRO A 1 1114 ? 21.439 -16.118 -132.778 1.00 46.22 1114 PRO A C 1
ATOM 9181 O O . PRO A 1 1114 ? 21.860 -17.200 -133.158 1.00 46.22 1114 PRO A O 1
ATOM 9184 N N . ASN A 1 1115 ? 20.823 -16.000 -131.588 1.00 29.48 1115 ASN A N 1
ATOM 9185 C CA . ASN A 1 1115 ? 20.223 -17.076 -130.757 1.00 29.48 1115 ASN A CA 1
ATOM 9186 C C . ASN A 1 1115 ? 21.096 -18.106 -129.982 1.00 29.48 1115 ASN A C 1
ATOM 9188 O O . ASN A 1 1115 ? 21.799 -18.921 -130.558 1.00 29.48 1115 ASN A O 1
ATOM 9192 N N . LYS A 1 1116 ? 20.782 -18.180 -128.671 1.00 34.44 1116 LYS A N 1
ATOM 9193 C CA . LYS A 1 1116 ? 20.737 -19.352 -127.759 1.00 34.44 1116 LYS A CA 1
ATOM 9194 C C . LYS A 1 1116 ? 22.030 -20.147 -127.498 1.00 34.44 1116 LYS A C 1
ATOM 9196 O O . LYS A 1 1116 ? 22.568 -20.777 -128.390 1.00 34.44 1116 LYS A O 1
ATOM 9201 N N . ILE A 1 1117 ? 22.376 -20.300 -126.213 1.00 34.88 1117 ILE A N 1
ATOM 9202 C CA . ILE A 1 1117 ? 22.246 -21.556 -125.435 1.00 34.88 1117 ILE A CA 1
ATOM 9203 C C . ILE A 1 1117 ? 22.727 -21.312 -123.989 1.00 34.88 1117 ILE A C 1
ATOM 9205 O O . ILE A 1 1117 ? 23.789 -20.757 -123.735 1.00 34.88 1117 ILE A O 1
ATOM 9209 N N . SER A 1 1118 ? 21.877 -21.725 -123.052 1.00 45.53 1118 SER A N 1
ATOM 9210 C CA . SER A 1 1118 ? 22.078 -21.795 -121.602 1.00 45.53 1118 SER A CA 1
ATOM 9211 C C . SER A 1 1118 ? 23.005 -22.962 -121.213 1.00 45.53 1118 SER A C 1
ATOM 9213 O O . SER A 1 1118 ? 23.083 -23.948 -121.944 1.00 45.53 1118 SER A O 1
ATOM 9215 N N . PRO A 1 1119 ? 23.590 -22.937 -120.006 1.00 40.19 1119 PRO A N 1
ATOM 9216 C CA . PRO A 1 1119 ? 23.407 -24.070 -119.094 1.00 40.19 1119 PRO A CA 1
ATOM 9217 C C . PRO A 1 1119 ? 22.873 -23.577 -117.738 1.00 40.19 1119 PRO A C 1
ATOM 9219 O O . PRO A 1 1119 ? 23.326 -22.572 -117.204 1.00 40.19 1119 PRO A O 1
ATOM 9222 N N . ARG A 1 1120 ? 21.799 -24.184 -117.212 1.00 28.14 1120 ARG A N 1
ATOM 9223 C CA . ARG A 1 1120 ? 21.874 -25.246 -116.183 1.00 28.14 1120 ARG A CA 1
ATOM 9224 C C . ARG A 1 1120 ? 22.891 -24.895 -115.094 1.00 28.14 1120 ARG A C 1
ATOM 9226 O O . ARG A 1 1120 ? 24.091 -25.010 -115.300 1.00 28.14 1120 ARG A O 1
ATOM 9233 N N . SER A 1 1121 ? 22.447 -24.509 -113.907 1.00 34.12 1121 SER A N 1
ATOM 9234 C CA . SER A 1 1121 ? 22.144 -25.420 -112.788 1.00 34.12 1121 SER A CA 1
ATOM 9235 C C . SER A 1 1121 ? 21.954 -24.520 -111.539 1.00 34.12 1121 SER A C 1
ATOM 9237 O O . SER A 1 1121 ? 22.459 -23.406 -111.549 1.00 34.12 1121 SER A O 1
ATOM 9239 N N . PHE A 1 1122 ? 21.211 -24.794 -110.470 1.00 34.50 1122 PHE A N 1
ATOM 9240 C CA . PHE A 1 1122 ? 20.774 -26.007 -109.789 1.00 34.50 1122 PHE A CA 1
ATOM 9241 C C . PHE A 1 1122 ? 19.519 -25.652 -108.949 1.00 34.50 1122 PHE A C 1
ATOM 9243 O O . PHE A 1 1122 ? 19.384 -24.520 -108.498 1.00 34.50 1122 PHE A O 1
ATOM 9250 N N . SER A 1 1123 ? 18.615 -26.632 -108.820 1.00 33.97 1123 SER A N 1
ATOM 9251 C CA . SER A 1 1123 ? 17.809 -27.029 -107.638 1.00 33.97 1123 SER A CA 1
ATOM 9252 C C . SER A 1 1123 ? 17.473 -25.990 -106.546 1.00 33.97 1123 SER A C 1
ATOM 9254 O O . SER A 1 1123 ? 18.366 -25.338 -106.025 1.00 33.97 1123 SER A O 1
ATOM 9256 N N . ASN A 1 1124 ? 16.202 -25.832 -106.132 1.00 31.00 1124 ASN A N 1
ATOM 9257 C CA . ASN A 1 1124 ? 15.482 -26.696 -105.154 1.00 31.00 1124 ASN A CA 1
ATOM 9258 C C . ASN A 1 1124 ? 16.246 -26.889 -103.818 1.00 31.00 1124 ASN A C 1
ATOM 9260 O O . ASN A 1 1124 ? 17.468 -26.961 -103.840 1.00 31.00 1124 ASN A O 1
ATOM 9264 N N . PRO A 1 1125 ? 15.598 -27.304 -102.714 1.00 48.66 1125 PRO A N 1
ATOM 9265 C CA . PRO A 1 1125 ? 14.303 -26.955 -102.116 1.00 48.66 1125 PRO A CA 1
ATOM 9266 C C . PRO A 1 1125 ? 14.477 -26.767 -100.573 1.00 48.66 1125 PRO A C 1
ATOM 9268 O O . PRO A 1 1125 ? 15.575 -26.507 -100.092 1.00 48.66 1125 PRO A O 1
ATOM 9271 N N . SER A 1 1126 ? 13.417 -27.037 -99.799 1.00 32.31 1126 SER A N 1
ATOM 9272 C CA . SER A 1 1126 ? 13.425 -27.574 -98.416 1.00 32.31 1126 SER A CA 1
ATOM 9273 C C . SER A 1 1126 ? 13.564 -26.631 -97.197 1.00 32.31 1126 SER A C 1
ATOM 9275 O O . SER A 1 1126 ? 14.650 -26.290 -96.747 1.00 32.31 1126 SER A O 1
ATOM 9277 N N . THR A 1 1127 ? 12.418 -26.394 -96.540 1.00 43.22 1127 THR A N 1
ATOM 9278 C CA . THR A 1 1127 ? 12.186 -26.797 -95.128 1.00 43.22 1127 THR A CA 1
ATOM 9279 C C . THR A 1 1127 ? 12.680 -28.240 -94.868 1.00 43.22 1127 THR A C 1
ATOM 9281 O O . THR A 1 1127 ? 12.740 -28.979 -95.847 1.00 43.22 1127 THR A O 1
ATOM 9284 N N . PRO A 1 1128 ? 12.921 -28.767 -93.643 1.00 49.25 1128 PRO A N 1
ATOM 9285 C CA . PRO A 1 1128 ? 12.670 -28.266 -92.280 1.00 49.25 1128 PRO A CA 1
ATOM 9286 C C . PRO A 1 1128 ? 13.869 -28.494 -91.309 1.00 49.25 1128 PRO A C 1
ATOM 9288 O O . PRO A 1 1128 ? 14.861 -29.095 -91.690 1.00 49.25 1128 PRO A O 1
ATOM 9291 N N . SER A 1 1129 ? 13.756 -28.080 -90.038 1.00 35.47 1129 SER A N 1
ATOM 9292 C CA . SER A 1 1129 ? 13.958 -28.941 -88.842 1.00 35.47 1129 SER A CA 1
ATOM 9293 C C . SER A 1 1129 ? 14.321 -28.138 -87.585 1.00 35.47 1129 SER A C 1
ATOM 9295 O O . SER A 1 1129 ? 15.426 -27.627 -87.431 1.00 35.47 1129 SER A O 1
ATOM 9297 N N . SER A 1 1130 ? 13.355 -28.122 -86.667 1.00 42.41 1130 SER A N 1
ATOM 9298 C CA . SER A 1 1130 ? 13.496 -28.049 -85.203 1.00 42.41 1130 SER A CA 1
ATOM 9299 C C . SER A 1 1130 ? 14.576 -29.023 -84.671 1.00 42.41 1130 SER A C 1
ATOM 9301 O O . SER A 1 1130 ? 14.916 -29.962 -85.395 1.00 42.41 1130 SER A O 1
ATOM 9303 N N . PRO A 1 1131 ? 15.094 -28.883 -83.429 1.00 51.41 1131 PRO A N 1
ATOM 9304 C CA . PRO A 1 1131 ? 14.346 -29.282 -82.215 1.00 51.41 1131 PRO A CA 1
ATOM 9305 C C . PRO A 1 1131 ? 14.622 -28.342 -81.013 1.00 51.41 1131 PRO A C 1
ATOM 9307 O O . PRO A 1 1131 ? 15.746 -27.904 -80.814 1.00 51.41 1131 PRO A O 1
ATOM 9310 N N . ARG A 1 1132 ? 13.667 -27.898 -80.191 1.00 40.56 1132 ARG A N 1
ATOM 9311 C CA . ARG A 1 1132 ? 12.983 -28.557 -79.048 1.00 40.56 1132 ARG A CA 1
ATOM 9312 C C . ARG A 1 1132 ? 12.221 -27.383 -78.378 1.00 40.56 1132 ARG A C 1
ATOM 9314 O O . ARG A 1 1132 ? 12.809 -26.321 -78.235 1.00 40.56 1132 ARG A O 1
ATOM 9321 N N . GLY A 1 1133 ? 10.925 -27.408 -78.058 1.00 36.22 1133 GLY A N 1
ATOM 9322 C CA . GLY A 1 1133 ? 10.247 -28.373 -77.188 1.00 36.22 1133 GLY A CA 1
ATOM 9323 C C . GLY A 1 1133 ? 10.824 -28.243 -75.774 1.00 36.22 1133 GLY A C 1
ATOM 9324 O O . GLY A 1 1133 ? 11.914 -28.746 -75.551 1.00 36.22 1133 GLY A O 1
ATOM 9325 N N . ILE A 1 1134 ? 10.192 -27.532 -74.835 1.00 40.25 1134 ILE A N 1
ATOM 9326 C CA . ILE A 1 1134 ? 9.145 -28.075 -73.950 1.00 40.25 1134 ILE A CA 1
ATOM 9327 C C . ILE A 1 1134 ? 8.272 -26.932 -73.384 1.00 40.25 1134 ILE A C 1
ATOM 9329 O O . ILE A 1 1134 ? 8.801 -25.935 -72.916 1.00 40.25 1134 ILE A O 1
ATOM 9333 N N . ALA A 1 1135 ? 6.953 -27.160 -73.486 1.00 36.84 1135 ALA A N 1
ATOM 9334 C CA . ALA A 1 1135 ? 5.800 -26.830 -72.620 1.00 36.84 1135 ALA A CA 1
ATOM 9335 C C . ALA A 1 1135 ? 5.752 -25.531 -71.767 1.00 36.84 1135 ALA A C 1
ATOM 9337 O O . ALA A 1 1135 ? 6.738 -25.090 -71.213 1.00 36.84 1135 ALA A O 1
ATOM 9338 N N . GLY A 1 1136 ? 4.595 -24.910 -71.519 1.00 36.00 1136 GLY A N 1
ATOM 9339 C CA . GLY A 1 1136 ? 3.222 -25.338 -71.765 1.00 36.00 1136 GLY A CA 1
ATOM 9340 C C . GLY A 1 1136 ? 2.215 -24.205 -71.536 1.00 36.00 1136 GLY A C 1
ATOM 9341 O O . GLY A 1 1136 ? 2.457 -23.251 -70.806 1.00 36.00 1136 GLY A O 1
ATOM 9342 N N . LYS A 1 1137 ? 1.080 -24.339 -72.224 1.00 40.19 1137 LYS A N 1
ATOM 9343 C CA . LYS A 1 1137 ? -0.147 -23.562 -72.045 1.00 40.19 1137 LYS A CA 1
ATOM 9344 C C . LYS A 1 1137 ? -0.802 -23.915 -70.709 1.00 40.19 1137 LYS A C 1
ATOM 9346 O O . LYS A 1 1137 ? -0.951 -25.104 -70.451 1.00 40.19 1137 LYS A O 1
ATOM 9351 N N . SER A 1 1138 ? -1.380 -22.913 -70.049 1.00 35.03 1138 SER A N 1
ATOM 9352 C CA . SER A 1 1138 ? -2.709 -23.019 -69.434 1.00 35.03 1138 SER A CA 1
ATOM 9353 C C . SER A 1 1138 ? -3.459 -21.699 -69.622 1.00 35.03 1138 SER A C 1
ATOM 9355 O O . SER A 1 1138 ? -3.031 -20.647 -69.166 1.00 35.03 1138 SER A O 1
ATOM 9357 N N . ARG A 1 1139 ? -4.552 -21.791 -70.382 1.00 39.12 1139 ARG A N 1
ATOM 9358 C CA . ARG A 1 1139 ? -5.689 -20.860 -70.445 1.00 39.12 1139 ARG A CA 1
ATOM 9359 C C . ARG A 1 1139 ? -6.593 -21.110 -69.228 1.00 39.12 1139 ARG A C 1
ATOM 9361 O O . ARG A 1 1139 ? -6.502 -22.200 -68.672 1.00 39.12 1139 ARG A O 1
ATOM 9368 N N . LEU A 1 1140 ? -7.563 -20.202 -69.039 1.00 32.62 1140 LEU A N 1
ATOM 9369 C CA . LEU A 1 1140 ? -8.708 -20.189 -68.097 1.00 32.62 1140 LEU A CA 1
ATOM 9370 C C . LEU A 1 1140 ? -8.383 -19.294 -66.887 1.00 32.62 1140 LEU A C 1
ATOM 9372 O O . LEU A 1 1140 ? -7.352 -19.498 -66.267 1.00 32.62 1140 LEU A O 1
ATOM 9376 N N . THR A 1 1141 ? -9.136 -18.252 -66.535 1.00 33.53 1141 THR A N 1
ATOM 9377 C CA . THR A 1 1141 ? -10.527 -17.862 -66.833 1.00 33.53 1141 THR A CA 1
ATOM 9378 C C . THR A 1 1141 ? -10.700 -16.378 -66.499 1.00 33.53 1141 THR A C 1
ATOM 9380 O O . THR A 1 1141 ? -10.093 -15.891 -65.550 1.00 33.53 1141 THR A O 1
ATOM 9383 N N . GLU A 1 1142 ? -11.535 -15.681 -67.271 1.00 43.59 1142 GLU A N 1
ATOM 9384 C CA . GLU A 1 1142 ? -12.257 -14.494 -66.805 1.00 43.59 1142 GLU A CA 1
ATOM 9385 C C . GLU A 1 1142 ? -13.139 -14.885 -65.616 1.00 43.59 1142 GLU A C 1
ATOM 9387 O O . GLU A 1 1142 ? -13.863 -15.872 -65.712 1.00 43.59 1142 GLU A O 1
ATOM 9392 N N . ASP A 1 1143 ? -13.078 -14.118 -64.531 1.00 34.50 1143 ASP A N 1
ATOM 9393 C CA . ASP A 1 1143 ? -14.245 -13.690 -63.754 1.00 34.50 1143 ASP A CA 1
ATOM 9394 C C . ASP A 1 1143 ? -13.783 -12.763 -62.624 1.00 34.50 1143 ASP A C 1
ATOM 9396 O O . ASP A 1 1143 ? -12.947 -13.184 -61.835 1.00 34.50 1143 ASP A O 1
ATOM 9400 N N . LYS A 1 1144 ? -14.391 -11.561 -62.572 1.00 34.72 1144 LYS A N 1
ATOM 9401 C CA . LYS A 1 1144 ? -14.757 -10.770 -61.369 1.00 34.72 1144 LYS A CA 1
ATOM 9402 C C . LYS A 1 1144 ? -13.626 -10.409 -60.388 1.00 34.72 1144 LYS A C 1
ATOM 9404 O O . LYS A 1 1144 ? -12.711 -11.161 -60.142 1.00 34.72 1144 LYS A O 1
ATOM 9409 N N . GLU A 1 1145 ? -13.571 -9.289 -59.699 1.00 34.22 1145 GLU A N 1
ATOM 9410 C CA . GLU A 1 1145 ? -14.375 -8.108 -59.393 1.00 34.22 1145 GLU A CA 1
ATOM 9411 C C . GLU A 1 1145 ? -13.324 -7.171 -58.738 1.00 34.22 1145 GLU A C 1
ATOM 9413 O O . GLU A 1 1145 ? -12.325 -7.655 -58.216 1.00 34.22 1145 GLU A O 1
ATOM 9418 N N . LYS A 1 1146 ? -13.329 -5.867 -59.038 1.00 39.91 1146 LYS A N 1
ATOM 9419 C CA . LYS A 1 1146 ? -13.559 -4.765 -58.075 1.00 39.91 1146 LYS A CA 1
ATOM 9420 C C . LYS A 1 1146 ? -12.708 -4.768 -56.791 1.00 39.91 1146 LYS A C 1
ATOM 9422 O O . LYS A 1 1146 ? -12.468 -5.802 -56.197 1.00 39.91 1146 LYS A O 1
ATOM 9427 N N . GLU A 1 1147 ? -12.440 -3.541 -56.324 1.00 36.16 1147 GLU A N 1
ATOM 9428 C CA . GLU A 1 1147 ? -11.853 -3.195 -55.015 1.00 36.16 1147 GLU A CA 1
ATOM 9429 C C . GLU A 1 1147 ? -10.310 -3.346 -54.989 1.00 36.16 1147 GLU A C 1
ATOM 9431 O O . GLU A 1 1147 ? -9.773 -4.380 -55.343 1.00 36.16 1147 GLU A O 1
ATOM 9436 N N . ILE A 1 1148 ? -9.473 -2.347 -54.684 1.00 34.91 1148 ILE A N 1
ATOM 9437 C CA . ILE A 1 1148 ? -9.592 -1.204 -53.774 1.00 34.91 1148 ILE A CA 1
ATOM 9438 C C . ILE A 1 1148 ? -8.718 -0.052 -54.301 1.00 34.91 1148 ILE A C 1
ATOM 9440 O O . ILE A 1 1148 ? -7.518 -0.205 -54.521 1.00 34.91 1148 ILE A O 1
ATOM 9444 N N . ALA A 1 1149 ? -9.329 1.122 -54.446 1.00 41.03 1149 ALA A N 1
ATOM 9445 C CA . ALA A 1 1149 ? -8.671 2.400 -54.222 1.00 41.03 1149 ALA A CA 1
ATOM 9446 C C . ALA A 1 1149 ? -9.247 2.940 -52.907 1.00 41.03 1149 ALA A C 1
ATOM 9448 O O . ALA A 1 1149 ? -10.401 3.358 -52.904 1.00 41.03 1149 ALA A O 1
ATOM 9449 N N . ALA A 1 1150 ? -8.481 2.834 -51.817 1.00 43.00 1150 ALA A N 1
ATOM 9450 C CA . ALA A 1 1150 ? -8.592 3.588 -50.561 1.00 43.00 1150 ALA A CA 1
ATOM 9451 C C . ALA A 1 1150 ? -7.705 2.934 -49.483 1.00 43.00 1150 ALA A C 1
ATOM 9453 O O . ALA A 1 1150 ? -8.122 1.963 -48.859 1.00 43.00 1150 ALA A O 1
ATOM 9454 N N . THR A 1 1151 ? -6.512 3.493 -49.276 1.00 40.25 1151 THR A N 1
ATOM 9455 C CA . THR A 1 1151 ? -5.928 3.836 -47.963 1.00 40.25 1151 THR A CA 1
ATOM 9456 C C . THR A 1 1151 ? -4.840 4.862 -48.199 1.00 40.25 1151 THR A C 1
ATOM 9458 O O . THR A 1 1151 ? -3.985 4.583 -49.071 1.00 40.25 1151 THR A O 1
#

pLDDT: mean 75.65, std 16.41, range [28.14, 95.56]

InterPro domains:
  IPR031476 Protein of unknown function DUF4686 [PF15742] (747-1074)
  IPR052825 Coiled-coil domain-containing protein Prefoldin subunit beta-like [PTHR34479] (3-1133)

Foldseek 3Di:
DVVVVVVVVVVVVLPDDPPDDPVVVVVSVVVVVVVVVVVVVVVVVVVVVVVVVVVVVVVVVVVVVVVVVVVVVVVVVVVVVVVVVVVVVVVVLVVVLVVCVVVVVPVLSPPPPVSVVVVVVVVVVVVVVVVVVVVVVVVVDPDDPPCVVVVVVVVVVVVVVVVVVVVVVVVVVVVVVVVVVVVVVVVVVVVVVVVVVVVVVVVVVVVVVVVVVVVVVVVVVVVVVVVVVVVVVPDDDDDDDDDDDDDDDDDDDDDDDDPCPVVVVVVVVVVVVVVVVVVVVVVVVVVVVVVVVVVVVVVVVVVVVVVVVVVVVVVVVVVVVVVVVVVVVVVVVVVVVVVVVVVVVVVVVVVVVVVVVVVVVVVVVVVVVVVVVVVVVVVVVVVVVVVVVVVVVVVVVVVVVVVVVVVVVVVVVVVVVVVVVVVVVVVVVVVVVVVVVVVVVVVVVVVVVVVVVVVVVVVVVVVPPPPPDDPDDDDPPPPPVPPPPPDDDDYDDDDDPDPVVVVVVVVVVVVVVVVVVVVVVVVVVVVVVVVVVVVVVVVVVVVVVVVVVVVVVVVVVVVVVVVVVVVVVVVVVVVVVVVVVVVVVVVVVVVVVVVVVVVVVVVVVVVVVVVVVVVVVVVVVVVVVVVVVVVVVVVVVVVVVVVVVVVVVVVVVVPDDPDPDVVPVVVVVVVVVVVVVVVVVVVVVVVVVVVVVVVVVVVVVVVVVVVVVVVVVVVVVVVVVVVVVVVVVVVVVVVVVVVVVVVVVVVVVVVVVVVVVVVVVVVVVVVVVVVVVVVVVVVVVVVVVVVVVVVVVVCVVPPPDDPDDPPPVVVVVVVVVVVVVVVVVVVVVVVVVVVVVVVVVVVVVVVVVVVVVVVVVVVVVVVVVVVVVVVVVVVVVVVVVVVVVVVVVVVVVVVVVVVVVVVVVVVVVVVVVVVVVDDDDDDPDDPVVVVVVVVVVVVVVVVVVVVVVVVVVVVVVVVVVVVVVVVVVVVVVVVVVVVVVVVVVVVVVVVVVVVVVVVVVVVVVVVVVVVVVVVVVVVVVVVVVVVVVVVVVVVVVVVVVVVVVVVVVVVVVVVVVVVVVVVVVVVVVVVVVVVVVVVVVVVVVVVVVVVVVVVVVVVVVVPVPDDDDDDDDDDDDDDDDDDDDDDDDDDDDDYDDDDDDDDDDDDDDDD

Radius of gyration: 76.98 Å; Cα contacts (8 Å, |Δi|>4): 23; chains: 1; bounding box: 246×99×246 Å